Protein 9AXC (pdb70)

Radius of gyration: 43.01 Å; Cα contacts (8 Å, |Δi|>4): 1572; chains: 4; bounding box: 70×147×46 Å

Sequence (1079 aa):
WEIEASEVMLSTRITVYKGKWHGDVAVKILKVVDPTPEQFQAFRNEVAVLRKTRHVNILLFMGYMTKDNLAIVTQWCEGSSLYKHLHVQETKFQMFQLIDIARQTAQGMDYLHAKNIIHRDMKSNNIFLHEGLTVKIGDFGLATVKSQQVEQPTGSVLWMAPEVIRMQDNNPFSFQSDVYSYGIVLYELMTGELPYSHINNRDQIIFMVGRGYASPDLSKLYKNCPKAMKRLVADCVKKVKEERPLFPQILSSIELLQHSLPAFLTQKQKVGELKDDDFEKISGVVFKVSHKPSGLVMARKLIHLEIKPAIRNQIIRELQVLHECNSPYIVGFYGAFYSDGEISICMEHMDGGSLDQVLKKAGRIPEQILGKVSIAVIKGLTYLREKHKIMHRDVKPSNILVNSRGEIKLCDFGVSGQLIDAMANAFVGTRSYMSPERLQGTHYSVQSDIWSMGLSLVEMAVGRYPIMAIFELLDYIVNEPPPKLPSGVFSLEFQDFVNKCLIKNPAERADLKQLMVHAFIKRSDAEEVDFAGWLCSTIGDWEIEASEVMLSTRFGTVYKGKWHGDVAVKIPTPEQFQAFRNEVAVLRKTRHVNILLFMGYMTKDNLAIVTQWCEGSSLYKHLHVQETKFQMFQLIDIARQTAQGMDYLHAKNIIHRDMKSNNIFLHEGLTVKIGDFGLATVKSRWSGSQQVEQPTGSVLWMAPEVIRMQDNNPFSFQSDVYSYGIVLYELMTGELPYSHINNRDQIIFMVGRGYASPDLSKLYKNCPKAMKRLVADCVKKVKEERPLFPQILSSIELLQHSLPKVGELKDDDFEKISELVVFKVSHKPSGLVMARKLIHLEIKPAIRNQIIRELQVLHECNSPYIVGFYGAFYSDGEISICMEHMDGGSLDQVLKKAGRIPEQILGKVSIAVIKGLTYLREKHKIMHRDVKPSNILVNSRGEIKLCDFGVSGQLIDAMANAFVGTRSYMSPERLQGTHYSVQSDIWSMGLSLVEMAVGRYPIMAIFELLDYIVNEPPPKLPSGVFSLEFQDFVNKCLIKNPAERADLKQLMVHAFIKRSDAEEVDFAGWLCSTIGLNQ

Foldseek 3Di:
DEDDDVQWDFDADVVWTFIDHVHTKIKNWDQDPDDDCVVVVLVVQQVVLLVLDDDQQAFHFDDWYDPDTTMTITHDAPDAFQCCCQPPVPDDDDPVLLLVLLLSVLVVVVVCVVSQKAQQAQARRQWGCGVNRGTYGDDSSVMDGDPFADDQDDYAPQLAALCNLLVPDRPPGDQLSVLLSSLQVVVCSQQRDHFPPVDDDRVVVSVCRNVPNDFGDCPRHDPVDDPLSVVLSVLSNDRDRPRRDGSVVVSVSSVVVVVPDD/DCVCLLVVPDDDDPVQWDFDAVDKGKTDRPVSGFIKIKNKAAFDDDPVLVVVQQVLVVVLQPVDDLAAWAARHWDDDPRITMGITHDAPQAFVLVVCVVPVADDPLLLLVLVLSVLVVQVVCCVPVVDEFQDDARNQWGHHLQGGIYGHDGDRGVSVCVRVVDDDDDDDDLFALCVVVVHDDDNLRVLSSSLVRSVCNHNVHQPDDDPVVVNVCRNPHFGDFDDPVPDPVLVSVVSVLSRDNDSVSRDDSVCVVVRVSSVVSVVDDDRPSVVVVVVVD/DEDADDPPWDDDDPVPPAQWTDDPHTKGKDDPDVVVVVLLVQQVVLQVPDDDQQEWHWDYWHDPDDTMTITHDAPAAFQCCCQPPPVDPDDPVLLLLVLLLVLVSLVVQVVVQKDLLDDDSRQWGQRVPHGIYGDDSSSMDGDDPCPQVAADDQPPDQPQQFALQNLVVPGRDSDDQLRVLLSSLQVLVCSQQRDGFPPVDDDRVCVSVCVNVVNDDGDLVRGDPPDDPLSSVLSVQSNDNDSPRHDGSVVVSVSSVVVVVVPD/DDDDDDPVQWDFDDPPVKTWIAGVVVGAIKIKDKDAFPDDDVLVVVVQVQVVVCPPVDDLAAWAFDHWDDDPRITIGITHDAPLAWVLVVCVLVVADDDLVLLVVVVSVLVVQVCCCVPPVFEFQADARNQWTAHLVGGIYGDDGDRDVSVCVRPVPDDVDQEDLFAQCVVVPDDDDCLRVLLSSLVRSVCRNNSHQPPHGHVVNSVVRHPDFHDFDDCVPDPPLNSVSSVLSRDNDSVSRDDSVRVCPRPSNVVSVVDDDPNSVVSCVSVVDDD

Solvent-accessible surface area: 55089 Å² total; per-residue (Å²): 85,101,16,100,62,78,72,8,111,89,75,69,136,113,79,38,70,67,1,123,36,43,12,74,4,14,4,86,29,83,164,46,138,116,65,60,83,106,58,87,94,49,24,173,84,32,18,53,6,13,123,95,3,3,10,62,12,3,24,23,2,12,1,47,21,54,154,134,33,26,4,17,1,20,13,53,25,102,54,43,15,5,35,86,39,22,17,32,115,61,58,183,47,107,72,127,50,25,6,52,7,0,66,40,2,0,16,0,3,15,5,0,23,64,54,53,0,10,1,48,42,4,33,0,56,9,1,56,6,23,102,51,123,38,1,21,0,2,103,2,25,84,5,53,49,95,159,200,116,25,108,111,46,104,26,30,20,8,14,31,1,10,10,11,16,74,45,132,61,93,99,1,50,32,56,41,11,5,0,12,10,1,0,3,0,1,7,0,6,22,28,23,88,48,6,22,90,154,26,54,9,50,16,24,7,5,3,38,10,3,89,19,129,21,60,26,76,94,77,102,22,86,183,137,24,68,158,58,4,84,126,17,6,33,36,2,24,85,99,91,53,138,80,10,36,78,0,69,108,2,23,60,35,1,87,115,41,62,147,83,157,170,117,101,103,55,66,55,135,136,25,67,141,26,124,77,128,70,34,120,123,86,77,98,63,87,59,61,7,24,41,118,122,48,58,68,51,2,13,55,33,47,12,114,28,62,32,69,71,68,44,52,82,72,0,31,185,60,8,62,55,25,88,93,7,84,12,71,73,8,15,18,20,32,14,16,54,107,25,138,34,34,5,6,22,4,17,52,53,15,88,26,24,9,15,50,100,52,24,154,163,60,39,171,31,56,57,72,7,6,0,47,6,0,14,12,6,4,63,2,6,33,53,6,59,111,82,39,139,48,45,0,62,53,6,60,6,55,9,8,33,5,17,49,176,21,56,15,23,5,15,68,27,16,38,2,40,60,30,33,72,18,55,12,46,60,115,42,11,98,83,21,31,27,0,13,14,15,2,78,45,84,155,71,44,31,14,8,3,3,3,9,2,2,15,3,6,21,21,5,20,47,22,170,38,59,103,146,8,30,16,63,17,2,45,60,26,35,82,88,80,23,43,186,18,82,98,80,99,92,67,143,46,10,20,52,6,15,80,88,2,17,26,105,79,43,88,104,3,9,54,7,121,84,5,56,120,30,72,4,2,99,117,2,78,88,66,174,41,96,24,28,34,85,19,73,83,72,146,99,29,136,83,81,24,49,110,107,28,98,125,107,130,264,249,54,128,110,101,86,5,98,23,47,15,66,1,23,32,69,130,166,65,92,112,100,108,79,46,19,114,50,22,20,39,1,17,92,86,3,2,13,51,4,3,28,16,2,14,0,27,36,74,153,110,61,42,11,8,11,16,12,80,23,90,60,29,18,2,9,95,24,18,16,38,92,90,54,160,37,75,59,138,66,20,13,56,8,2,62,21,5,0,25,0,4,28,12,4,19,68,66,60,4,4,2,55,38,10,29,1,55,16,5,62,2,29,85,39,114,38,1,17,4,0,66,6,17,91,0,30,70,67,38,244,183,13,46,94,108,95,27,134,109,57,107,36,19,18,10,10,32,1,7,27,11,27,70,61,136,90,67,47,15,29,21,45,24,6,2,0,10,8,4,0,0,2,3,10,2,9,13,14,29,56,42,2,22,74,143,48,60,18,26,14,11,9,4,10,45,13,1,91,18,133,22,67,14,64,83,94,84,21,125,193,92,9,32,180,51,3,51,141,10,3,16,31,0,22,77,110,80,80,134,107,6,19,76,1,75,112,1,32,61,36,1,96,118,19,67,165,82,131,170,242,43,57,120,13,114,65,98,28,25,92,100,79,42,115,121,98,40,65,48,6,18,14,133,111,43,55,104,55,0,9,24,67,46,46,121,19,67,30,73,75,65,38,46,89,70,5,39,139,71,10,63,60,26,99,116,10,111,24,94,66,13,16,24,33,82,8,13,20,90,19,126,31,47,15,0,29,0,38,72,39,23,74,22,12,9,7,58,86,24,23,136,140,34,33,139,6,51,34,62,4,1,0,45,9,2,14,5,12,1,94,6,3,29,41,7,76,106,119,46,155,44,20,1,54,58,6,67,13,57,17,20,36,5,32,23,130,22,68,10,32,8,8,77,27,19,23,12,47,82,23,42,80,12,60,12,36,83,92,120,26,85,90,11,31,33,1,12,12,25,0,83,57,70,168,93,54,20,20,6,3,0,4,9,2,0,27,4,10,23,16,5,3,49,23,144,65,47,89,207,13,33,8,56,34,1,53,84,24,34,92,62,88,20,56,126,23,87,89,78,99,43,42,138,41,2,13,54,5,5,45,88,0,17,37,78,61,68,92,116,9,9,50,19,143,102,6,86,106,33,54,4,18,113,93,0,94,86,52,177,41,111,18,36,41,69,15,26,94,31,93,58,104,155,171

B-factor: mean 133.76, std 32.81, range [74.34, 312.28]

Nearest PDB structures (foldseek):
  9axc-assembly1_D  TM=1.004E+00  e=1.001E-54  Homo sapiens
  9axc-assembly1_B  TM=9.821E-01  e=1.246E-45  Homo sapiens
  7umb-assembly1_C  TM=9.775E-01  e=5.353E-44  Homo sapiens
  7juu-assembly1_C  TM=9.794E-01  e=3.036E-43  Oryctolagus cuniculus
  9axh-assembly1_B  TM=9.819E-01  e=8.212E-42  Homo sapiens

Organism: Homo sapiens (NCBI:txid9606)

Secondary structure (DSSP, 8-state):
-B--GGG-EEEEE--EEEEESSSEEEEEEE--SS--HHHHHHHHHHHHHHHT---TTBPPEEEEE-SSSEEEEEE---EEEHHIIIIIS-----HHHHHHHHHHHHHHHHHHHHTT-B-----GGGEEEETTTEEEE---TT-B----PPPPP-S-SSS--HHHHH--SS---SHHHHHHHHHHHHHHHHHSS-TTTT---HHHHHHHHHTT-----GGGS-TTS-HHHHHHHHHHT-SSGGGSPPHHHHHHHHHHHHHT--/--HHHHHT-----STT------EEEEEEETTTTEEEEEEEE-----HHHHHHHHHHHGGGGS---TTB--EEEEEEETTEEEEEEEPPTT-BHHHHHHHHSS--HHHHHHHHHHHHHHHHHHHHHT-------SGGGEEE-SS--EEE-S----HHHHHHTTS-S--SS----HHHHTTS---HHHHHHHHHHHHHHHHHSS-----HHHHHHHHHHSPPP---TTTS-HHHHHHHHHHT-SSTTTSPPHHHHHS-HHHHHHHHS---HHHHHHHHH-/--SB--TTS--S----S--EEESSSEEEEE---HHHHHHHHHHHHHHTT---TTB--EEEEE-SSS-EEEEE---S-BHHHHHHTS-----HHHHHHHHHHHHHHHHHHHHTT-B-----GGGEEEETTTEEEE--GGG-B---TTTTTSPP----S-TTSS-HHHHHT-SS---SHHHHHHHHHHHHHHHHH-S-SSTT---HHHHHHHHHTT-----GGGS-TTS-HHHHHHHHHTT-SSSTTSPPHHHHHHHHHHHHHH--/------GGGB---EE--EEEEEBTTT--EEEEEEEE----HHHHHHHHHTTGGGGG---TTB--EEEEEEETTEEEEEEE--TT-BHHHHHHHHS---HHHHHHHHHHHHHHHHHHHHHH--------GGGEEE-TTS-EEE------HHHHHHHSS----SS----GGGGTT----HHHHHHHHHHHHHHHHHTS-----HHHHHHHHHHSPPP---TTTS-HHHHHHHHHHT-SSTTTS--HHHHTTSHHHHHHHH----HHHHHHHHHT---

Structure (mmCIF, N/CA/C/O backbone):
data_9AXC
#
_entry.id   9AXC
#
_cell.length_a   1.00
_cell.length_b   1.00
_cell.length_c   1.00
_cell.angle_alpha   90.00
_cell.angle_beta   90.00
_cell.angle_gamma   90.00
#
_symmetry.space_group_name_H-M   'P 1'
#
loop_
_entity.id
_entity.type
_entity.pdbx_description
1 polymer 'GST26/CRAF chimera'
2 polymer 'Dual specificity mitogen-activated protein kinase kinase 1'
3 non-polymer "N-[3-fluoro-4-({7-[(3-fluoropyridin-2-yl)oxy]-4-methyl-2-oxo-2H-1-benzopyran-3-yl}methyl)pyridin-2-yl]-N'-methylsulfuric diamide"
#
loop_
_atom_site.group_PDB
_atom_site.id
_atom_site.type_symbol
_atom_site.label_atom_id
_atom_site.label_alt_id
_atom_site.label_comp_id
_atom_site.label_asym_id
_atom_site.label_entity_id
_atom_site.label_seq_id
_atom_site.pdbx_PDB_ins_code
_atom_site.Cartn_x
_atom_site.Cartn_y
_atom_site.Cartn_z
_atom_site.occupancy
_atom_site.B_iso_or_equiv
_atom_site.auth_seq_id
_atom_site.auth_comp_id
_atom_site.auth_asym_id
_atom_site.auth_atom_id
_atom_site.pdbx_PDB_model_num
ATOM 1 N N . TRP A 1 257 ? 172.91800 183.37800 155.48200 1.000 96.54000 342 TRP A N 1
ATOM 2 C CA . TRP A 1 257 ? 172.56300 183.72800 156.85300 1.000 96.54000 342 TRP A CA 1
ATOM 3 C C . TRP A 1 257 ? 171.27000 184.53300 156.87100 1.000 96.54000 342 TRP A C 1
ATOM 4 O O . TRP A 1 257 ? 171.19800 185.60200 157.47500 1.000 96.54000 342 TRP A O 1
ATOM 15 N N . GLU A 1 258 ? 170.25100 184.00700 156.20000 1.000 121.51000 343 GLU A N 1
ATOM 16 C CA . GLU A 1 258 ? 168.98300 184.70800 156.06200 1.000 121.51000 343 GLU A CA 1
ATOM 17 C C . GLU A 1 258 ? 168.02500 184.30700 157.17600 1.000 121.51000 343 GLU A C 1
ATOM 18 O O . GLU A 1 258 ? 167.80700 183.11700 157.42200 1.000 121.51000 343 GLU A O 1
ATOM 24 N N . ILE A 1 259 ? 167.45200 185.30400 157.84400 1.000 110.73000 344 ILE A N 1
ATOM 25 C CA . ILE A 1 259 ? 166.47600 185.09200 158.90700 1.000 110.73000 344 ILE A CA 1
ATOM 26 C C . ILE A 1 259 ? 165.24100 185.91400 158.57000 1.000 110.73000 344 ILE A C 1
ATOM 27 O O . ILE A 1 259 ? 165.34400 187.12300 158.33200 1.000 110.73000 344 ILE A O 1
ATOM 32 N N . GLU A 1 260 ? 164.08200 185.26300 158.54000 1.000 117.14000 345 GLU A N 1
ATOM 33 C CA . GLU A 1 260 ? 162.84200 185.94800 158.21100 1.000 117.14000 345 GLU A CA 1
ATOM 34 C C . GLU A 1 260 ? 162.31500 186.63100 159.47600 1.000 117.14000 345 GLU A C 1
ATOM 35 O O . GLU A 1 260 ? 162.75400 186.33200 160.58900 1.000 117.14000 345 GLU A O 1
ATOM 41 N N . ALA A 1 261 ? 161.40700 187.59500 159.29600 1.000 120.54000 346 ALA A N 1
ATOM 42 C CA . ALA A 1 261 ? 161.01400 188.46700 160.40200 1.000 120.54000 346 ALA A CA 1
ATOM 43 C C . ALA A 1 261 ? 160.18800 187.73400 161.45600 1.000 120.54000 346 ALA A C 1
ATOM 44 O O . ALA A 1 261 ? 160.24200 188.08000 162.64200 1.000 120.54000 346 ALA A O 1
ATOM 46 N N . SER A 1 262 ? 159.41700 186.72400 161.05000 1.000 124.63000 347 SER A N 1
ATOM 47 C CA . SER A 1 262 ? 158.40100 186.16700 161.93900 1.000 124.63000 347 SER A CA 1
ATOM 48 C C . SER A 1 262 ? 158.95700 185.22700 163.00300 1.000 124.63000 347 SER A C 1
ATOM 49 O O . SER A 1 262 ? 158.19000 184.79500 163.87000 1.000 124.63000 347 SER A O 1
ATOM 52 N N . GLU A 1 263 ? 160.24500 184.88000 162.96300 1.000 124.38000 348 GLU A N 1
ATOM 53 C CA . GLU A 1 263 ? 160.78600 184.02500 164.01500 1.000 124.38000 348 GLU A CA 1
ATOM 54 C C . GLU A 1 263 ? 161.40800 184.82600 165.15200 1.000 124.38000 348 GLU A C 1
ATOM 55 O O . GLU A 1 263 ? 161.51300 184.31700 166.27300 1.000 124.38000 348 GLU A O 1
ATOM 61 N N . VAL A 1 264 ? 161.81800 186.06300 164.89600 1.000 126.89000 349 VAL A N 1
ATOM 62 C CA . VAL A 1 264 ? 162.46200 186.90000 165.90200 1.000 126.89000 349 VAL A CA 1
ATOM 63 C C . VAL A 1 264 ? 161.40000 187.77000 166.55800 1.000 126.89000 349 VAL A C 1
ATOM 64 O O . VAL A 1 264 ? 160.80900 188.64000 165.90700 1.000 126.89000 349 VAL A O 1
ATOM 68 N N . MET A 1 265 ? 161.16200 187.54200 167.84500 1.000 127.98000 350 MET A N 1
ATOM 69 C CA . MET A 1 265 ? 160.23400 188.34200 168.63300 1.000 127.98000 350 MET A CA 1
ATOM 70 C C . MET A 1 265 ? 161.01600 189.36500 169.44200 1.000 127.98000 350 MET A C 1
ATOM 71 O O . MET A 1 265 ? 162.00100 189.02100 170.10300 1.000 127.98000 350 MET A O 1
ATOM 76 N N . LEU A 1 266 ? 160.57300 190.61800 169.38400 1.000 129.67000 351 LEU A N 1
ATOM 77 C CA . LEU A 1 266 ? 161.28500 191.73000 170.00900 1.000 129.67000 351 LEU A CA 1
ATOM 78 C C . LEU A 1 266 ? 160.69700 191.92700 171.40000 1.000 129.67000 351 LEU A C 1
ATOM 79 O O . LEU A 1 266 ? 159.65600 192.56800 171.56200 1.000 129.67000 351 LEU A O 1
ATOM 84 N N . SER A 1 267 ? 161.36300 191.37800 172.41700 1.000 135.36000 352 SER A N 1
ATOM 85 C CA . SER A 1 267 ? 160.74200 191.27800 173.73400 1.000 135.36000 352 SER A CA 1
ATOM 86 C C . SER A 1 267 ? 160.83400 192.58600 174.51500 1.000 135.36000 352 SER A C 1
ATOM 87 O O . SER A 1 267 ? 159.81300 193.21300 174.81700 1.000 135.36000 352 SER A O 1
ATOM 90 N N . THR A 1 268 ? 162.04900 193.01700 174.85100 1.000 135.19000 353 THR A N 1
ATOM 91 C CA . THR A 1 268 ? 162.25200 194.18100 175.70300 1.000 135.19000 353 THR A CA 1
ATOM 92 C C . THR A 1 268 ? 163.28600 195.11100 175.08700 1.000 135.19000 353 THR A C 1
ATOM 93 O O . THR A 1 268 ? 164.13900 194.69100 174.30100 1.000 135.19000 353 THR A O 1
ATOM 97 N N . ARG A 1 269 ? 163.19500 196.38500 175.45600 1.000 135.67000 354 ARG A N 1
ATOM 98 C CA . ARG A 1 269 ? 164.13100 197.40900 175.01400 1.000 135.67000 354 ARG A CA 1
ATOM 99 C C . ARG A 1 269 ? 164.89500 197.90200 176.23700 1.000 135.67000 354 ARG A C 1
ATOM 100 O O . ARG A 1 269 ? 164.28900 198.22600 177.26400 1.000 135.67000 354 ARG A O 1
ATOM 108 N N . ILE A 1 270 ? 166.21900 197.94600 176.13000 1.000 137.91000 355 ILE A N 1
ATOM 109 C CA . ILE A 1 270 ? 167.05900 198.35100 177.25200 1.000 137.91000 355 ILE A CA 1
ATOM 110 C C . ILE A 1 270 ? 167.49900 199.80700 177.12100 1.000 137.91000 355 ILE A C 1
ATOM 111 O O . ILE A 1 270 ? 167.64000 200.33300 176.01700 1.000 137.91000 355 ILE A O 1
ATOM 116 N N . THR A 1 277 ? 166.96100 200.99500 168.70000 1.000 127.13000 362 THR A N 1
ATOM 117 C CA . THR A 1 277 ? 168.41700 200.95100 168.69300 1.000 127.13000 362 THR A CA 1
ATOM 118 C C . THR A 1 277 ? 168.88900 199.53100 168.99700 1.000 127.13000 362 THR A C 1
ATOM 119 O O . THR A 1 277 ? 169.28400 198.79400 168.09500 1.000 127.13000 362 THR A O 1
ATOM 123 N N . VAL A 1 278 ? 168.83400 199.14600 170.26900 1.000 123.93000 363 VAL A N 1
ATOM 124 C CA . VAL A 1 278 ? 169.18800 197.80200 170.70700 1.000 123.93000 363 VAL A CA 1
ATOM 125 C C . VAL A 1 278 ? 168.00200 197.22000 171.46800 1.000 123.93000 363 VAL A C 1
ATOM 126 O O . VAL A 1 278 ? 167.33000 197.92700 172.23100 1.000 123.93000 363 VAL A O 1
ATOM 130 N N . TYR A 1 279 ? 167.69500 195.95400 171.19700 1.000 122.06000 364 TYR A N 1
ATOM 131 C CA . TYR A 1 279 ? 166.52500 195.29200 171.75300 1.000 122.06000 364 TYR A CA 1
ATOM 132 C C . TYR A 1 279 ? 166.90700 193.89400 172.21300 1.000 122.06000 364 TYR A C 1
ATOM 133 O O . TYR A 1 279 ? 167.60800 193.17300 171.49600 1.000 122.06000 364 TYR A O 1
ATOM 142 N N . LYS A 1 280 ? 166.44600 193.51500 173.40100 1.000 122.80000 365 LYS A N 1
ATOM 143 C CA . LYS A 1 280 ? 166.63500 192.15900 173.91100 1.000 122.80000 365 LYS A CA 1
ATOM 144 C C . LYS A 1 280 ? 165.51600 191.28500 173.36100 1.000 122.80000 365 LYS A C 1
ATOM 145 O O . LYS A 1 280 ? 164.37000 191.36800 173.80800 1.000 122.80000 365 LYS A O 1
ATOM 151 N N . GLY A 1 281 ? 165.84500 190.44200 172.38300 1.000 114.78000 366 GLY A N 1
ATOM 152 C CA . GLY A 1 281 ? 164.88100 189.58300 171.73800 1.000 114.78000 366 GLY A CA 1
ATOM 153 C C . GLY A 1 281 ? 165.07900 188.11400 172.07600 1.000 114.78000 366 GLY A C 1
ATOM 154 O O . GLY A 1 281 ? 166.00900 187.71500 172.77200 1.000 114.78000 366 GLY A O 1
ATOM 155 N N . LYS A 1 282 ? 164.16400 187.30300 171.55000 1.000 106.19000 367 LYS A N 1
ATOM 156 C CA . LYS A 1 282 ? 164.16300 185.86200 171.76800 1.000 106.19000 367 LYS A CA 1
ATOM 157 C C . LYS A 1 282 ? 164.18200 185.15600 170.42100 1.000 106.19000 367 LYS A C 1
ATOM 158 O O . LYS A 1 282 ? 163.23400 185.27900 169.63800 1.000 106.19000 367 LYS A O 1
ATOM 164 N N . TRP A 1 283 ? 165.26100 184.42100 170.15600 1.000 99.27000 368 TRP A N 1
ATOM 165 C CA . TRP A 1 283 ? 165.38300 183.62600 168.93400 1.000 99.27000 368 TRP A CA 1
ATOM 166 C C . TRP A 1 283 ? 166.35300 182.48700 169.22800 1.000 99.27000 368 TRP A C 1
ATOM 167 O O . TRP A 1 283 ? 167.56900 182.69700 169.22600 1.000 99.27000 368 TRP A O 1
ATOM 178 N N . HIS A 1 284 ? 165.79800 181.29500 169.48000 1.000 89.85000 369 HIS A N 1
ATOM 179 C CA . HIS A 1 284 ? 166.55800 180.09300 169.83800 1.000 89.85000 369 HIS A CA 1
ATOM 180 C C . HIS A 1 284 ? 167.43800 180.33800 171.05900 1.000 89.85000 369 HIS A C 1
ATOM 181 O O . HIS A 1 284 ? 168.54600 179.80700 171.16100 1.000 89.85000 369 HIS A O 1
ATOM 188 N N . GLY A 1 285 ? 166.94500 181.14700 171.98700 1.000 104.00000 370 GLY A N 1
ATOM 189 C CA . GLY A 1 285 ? 167.74000 181.66900 173.07800 1.000 104.00000 370 GLY A CA 1
ATOM 190 C C . GLY A 1 285 ? 167.65200 183.17900 173.15400 1.000 104.00000 370 GLY A C 1
ATOM 191 O O . GLY A 1 285 ? 167.10600 183.84900 172.27900 1.000 104.00000 370 GLY A O 1
ATOM 192 N N . ASP A 1 286 ? 168.20100 183.70400 174.24200 1.000 115.95000 371 ASP A N 1
ATOM 193 C CA . ASP A 1 286 ? 168.26200 185.14600 174.41400 1.000 115.95000 371 ASP A CA 1
ATOM 194 C C . ASP A 1 286 ? 169.28600 185.73000 173.45000 1.000 115.95000 371 ASP A C 1
ATOM 195 O O . ASP A 1 286 ? 170.43400 185.27800 173.40000 1.000 115.95000 371 ASP A O 1
ATOM 200 N N . VAL A 1 287 ? 168.86700 186.72600 172.67100 1.000 105.68000 372 VAL A N 1
ATOM 201 C CA . VAL A 1 287 ? 169.72100 187.35700 171.67300 1.000 105.68000 372 VAL A CA 1
ATOM 202 C C . VAL A 1 287 ? 169.62300 188.86800 171.81500 1.000 105.68000 372 VAL A C 1
ATOM 203 O O . VAL A 1 287 ? 168.61200 189.40600 172.27800 1.000 105.68000 372 VAL A O 1
ATOM 207 N N . ALA A 1 288 ? 170.69100 189.55200 171.41900 1.000 112.84000 373 ALA A N 1
ATOM 208 C CA . ALA A 1 288 ? 170.72300 191.00600 171.36600 1.000 112.84000 373 ALA A CA 1
ATOM 209 C C . ALA A 1 288 ? 170.62700 191.44700 169.91300 1.000 112.84000 373 ALA A C 1
ATOM 210 O O . ALA A 1 288 ? 171.42100 191.01100 169.07400 1.000 112.84000 373 ALA A O 1
ATOM 212 N N . VAL A 1 289 ? 169.65500 192.30600 169.62000 1.000 124.47000 374 VAL A N 1
ATOM 213 C CA . VAL A 1 289 ? 169.36900 192.73900 168.25800 1.000 124.47000 374 VAL A CA 1
ATOM 214 C C . VAL A 1 289 ? 169.70900 194.21700 168.14300 1.000 124.47000 374 VAL A C 1
ATOM 215 O O . VAL A 1 289 ? 169.13400 195.05100 168.85300 1.000 124.47000 374 VAL A O 1
ATOM 219 N N . LYS A 1 290 ? 170.63800 194.53900 167.24800 1.000 119.84000 375 LYS A N 1
ATOM 220 C CA . LYS A 1 290 ? 171.01900 195.92200 166.96200 1.000 119.84000 375 LYS A CA 1
ATOM 221 C C . LYS A 1 290 ? 170.28300 196.36800 165.70500 1.000 119.84000 375 LYS A C 1
ATOM 222 O O . LYS A 1 290 ? 170.75500 196.14700 164.58800 1.000 119.84000 375 LYS A O 1
ATOM 228 N N . ILE A 1 291 ? 169.13300 197.01100 165.88300 1.000 125.44000 376 ILE A N 1
ATOM 229 C CA . ILE A 1 291 ? 168.27700 197.42300 164.77800 1.000 125.44000 376 ILE A CA 1
ATOM 230 C C . ILE A 1 291 ? 168.48500 198.91100 164.52300 1.000 125.44000 376 ILE A C 1
ATOM 231 O O . ILE A 1 291 ? 168.52700 199.71600 165.46200 1.000 125.44000 376 ILE A O 1
ATOM 236 N N . LEU A 1 292 ? 168.66000 199.26900 163.25300 1.000 137.81000 377 LEU A N 1
ATOM 237 C CA . LEU A 1 292 ? 168.87200 200.65700 162.84200 1.000 137.81000 377 LEU A CA 1
ATOM 238 C C . LEU A 1 292 ? 167.54000 201.20700 162.34600 1.000 137.81000 377 LEU A C 1
ATOM 239 O O . LEU A 1 292 ? 167.18200 201.03700 161.17800 1.000 137.81000 377 LEU A O 1
ATOM 244 N N . LYS A 1 293 ? 166.80900 201.87200 163.23800 1.000 148.20000 378 LYS A N 1
ATOM 245 C CA . LYS A 1 293 ? 165.47600 202.38600 162.92900 1.000 148.20000 378 LYS A CA 1
ATOM 246 C C . LYS A 1 293 ? 165.63200 203.70200 162.17700 1.000 148.20000 378 LYS A C 1
ATOM 247 O O . LYS A 1 293 ? 165.66100 204.78300 162.76600 1.000 148.20000 378 LYS A O 1
ATOM 253 N N . VAL A 1 294 ? 165.74100 203.60600 160.85400 1.000 163.30000 379 VAL A N 1
ATOM 254 C CA . VAL A 1 294 ? 165.85400 204.76500 159.97900 1.000 163.30000 379 VAL A CA 1
ATOM 255 C C . VAL A 1 294 ? 164.72600 204.69500 158.95900 1.000 163.30000 379 VAL A C 1
ATOM 256 O O . VAL A 1 294 ? 164.57700 203.68500 158.26300 1.000 163.30000 379 VAL A O 1
ATOM 260 N N . VAL A 1 295 ? 163.93200 205.76500 158.87600 1.000 179.68000 380 VAL A N 1
ATOM 261 C CA . VAL A 1 295 ? 162.76700 205.76200 157.99500 1.000 179.68000 380 VAL A CA 1
ATOM 262 C C . VAL A 1 295 ? 163.18600 205.83200 156.52900 1.000 179.68000 380 VAL A C 1
ATOM 263 O O . VAL A 1 295 ? 162.52200 205.26000 155.65600 1.000 179.68000 380 VAL A O 1
ATOM 267 N N . ASP A 1 296 ? 164.29200 206.52100 156.22900 1.000 184.16000 381 ASP A N 1
ATOM 268 C CA . ASP A 1 296 ? 164.79500 206.67500 154.86200 1.000 184.16000 381 ASP A CA 1
ATOM 269 C C . ASP A 1 296 ? 166.22000 206.14100 154.76700 1.000 184.16000 381 ASP A C 1
ATOM 270 O O . ASP A 1 296 ? 167.18700 206.90100 154.94000 1.000 184.16000 381 ASP A O 1
ATOM 275 N N . PRO A 1 297 ? 166.40200 204.83600 154.48800 1.000 160.19000 382 PRO A N 1
ATOM 276 C CA . PRO A 1 297 ? 167.76200 204.29100 154.36000 1.000 160.19000 382 PRO A CA 1
ATOM 277 C C . PRO A 1 297 ? 168.49200 204.79100 153.12200 1.000 160.19000 382 PRO A C 1
ATOM 278 O O . PRO A 1 297 ? 168.11900 204.44800 151.99700 1.000 160.19000 382 PRO A O 1
ATOM 282 N N . THR A 1 298 ? 169.52900 205.60000 153.32000 1.000 150.30000 383 THR A N 1
ATOM 283 C CA . THR A 1 298 ? 170.42900 205.99900 152.24800 1.000 150.30000 383 THR A CA 1
ATOM 284 C C . THR A 1 298 ? 171.32000 204.81300 151.85800 1.000 150.30000 383 THR A C 1
ATOM 285 O O . THR A 1 298 ? 171.53500 203.90200 152.66400 1.000 150.30000 383 THR A O 1
ATOM 289 N N . PRO A 1 299 ? 171.79900 204.75600 150.60700 1.000 146.85000 384 PRO A N 1
ATOM 290 C CA . PRO A 1 299 ? 172.70600 203.65500 150.23100 1.000 146.85000 384 PRO A CA 1
ATOM 291 C C . PRO A 1 299 ? 174.06300 203.69600 150.91700 1.000 146.85000 384 PRO A C 1
ATOM 292 O O . PRO A 1 299 ? 174.77700 202.68400 150.89300 1.000 146.85000 384 PRO A O 1
ATOM 296 N N . GLU A 1 300 ? 174.44700 204.82800 151.51400 1.000 142.59000 385 GLU A N 1
ATOM 297 C CA . GLU A 1 300 ? 175.65600 204.85600 152.33300 1.000 142.59000 385 GLU A CA 1
ATOM 298 C C . GLU A 1 300 ? 175.51500 203.94000 153.54100 1.000 142.59000 385 GLU A C 1
ATOM 299 O O . GLU A 1 300 ? 176.43800 203.18500 153.87100 1.000 142.59000 385 GLU A O 1
ATOM 305 N N . GLN A 1 301 ? 174.35400 203.97800 154.19800 1.000 136.27000 386 GLN A N 1
ATOM 306 C CA . GLN A 1 301 ? 174.08600 203.04100 155.28300 1.000 136.27000 386 GLN A CA 1
ATOM 307 C C . GLN A 1 301 ? 173.98800 201.61200 154.76600 1.000 136.27000 386 GLN A C 1
ATOM 308 O O . GLN A 1 301 ? 174.33600 200.66700 155.48300 1.000 136.27000 386 GLN A O 1
ATOM 314 N N . PHE A 1 302 ? 173.53200 201.43600 153.52000 1.000 140.76000 387 PHE A N 1
ATOM 315 C CA . PHE A 1 302 ? 173.51800 200.10500 152.91500 1.000 140.76000 387 PHE A CA 1
ATOM 316 C C . PHE A 1 302 ? 174.92300 199.53200 152.79700 1.000 140.76000 387 PHE A C 1
ATOM 317 O O . PHE A 1 302 ? 175.17900 198.40600 153.23800 1.000 140.76000 387 PHE A O 1
ATOM 325 N N . GLN A 1 303 ? 175.85400 200.29600 152.21900 1.000 129.98000 388 GLN A N 1
ATOM 326 C CA . GLN A 1 303 ? 177.20600 199.76600 152.06500 1.000 129.98000 388 GLN A CA 1
ATOM 327 C C . GLN A 1 303 ? 177.92000 199.65700 153.40900 1.000 129.98000 388 GLN A C 1
ATOM 328 O O . GLN A 1 303 ? 178.75300 198.76300 153.59400 1.000 129.98000 388 GLN A O 1
ATOM 334 N N . ALA A 1 304 ? 177.57900 200.52200 154.37200 1.000 123.84000 389 ALA A N 1
ATOM 335 C CA . ALA A 1 304 ? 178.11000 200.36300 155.72400 1.000 123.84000 389 ALA A CA 1
ATOM 336 C C . ALA A 1 304 ? 177.63400 199.06100 156.36100 1.000 123.84000 389 ALA A C 1
ATOM 337 O O . ALA A 1 304 ? 178.41700 198.35300 157.00700 1.000 123.84000 389 ALA A O 1
ATOM 339 N N . PHE A 1 305 ? 176.35400 198.72400 156.17500 1.000 119.79000 390 PHE A N 1
ATOM 340 C CA . PHE A 1 305 ? 175.81100 197.47600 156.70200 1.000 119.79000 390 PHE A CA 1
ATOM 341 C C . PHE A 1 305 ? 176.45100 196.26700 156.02600 1.000 119.79000 390 PHE A C 1
ATOM 342 O O . PHE A 1 305 ? 176.76100 195.26700 156.69000 1.000 119.79000 390 PHE A O 1
ATOM 350 N N . ARG A 1 306 ? 176.64300 196.33500 154.70400 1.000 123.52000 391 ARG A N 1
ATOM 351 C CA . ARG A 1 306 ? 177.29400 195.23600 153.99300 1.000 123.52000 391 ARG A CA 1
ATOM 352 C C . ARG A 1 306 ? 178.73600 195.05500 154.45100 1.000 123.52000 391 ARG A C 1
ATOM 353 O O . ARG A 1 306 ? 179.19700 193.92100 154.62400 1.000 123.52000 391 ARG A O 1
ATOM 361 N N . ASN A 1 307 ? 179.45700 196.15800 154.66800 1.000 125.57000 392 ASN A N 1
ATOM 362 C CA . ASN A 1 307 ? 180.82200 196.06200 155.17800 1.000 125.57000 392 ASN A CA 1
ATOM 363 C C . ASN A 1 307 ? 180.84500 195.47200 156.58300 1.000 125.57000 392 ASN A C 1
ATOM 364 O O . ASN A 1 307 ? 181.71100 194.64600 156.90400 1.000 125.57000 392 ASN A O 1
ATOM 369 N N . GLU A 1 308 ? 179.88800 195.87400 157.42700 1.000 116.59000 393 GLU A N 1
ATOM 370 C CA . GLU A 1 308 ? 179.81800 195.36100 158.79200 1.000 116.59000 393 GLU A CA 1
ATOM 371 C C . GLU A 1 308 ? 179.57500 193.85700 158.80900 1.000 116.59000 393 GLU A C 1
ATOM 372 O O . GLU A 1 308 ? 180.26700 193.11500 159.51600 1.000 116.59000 393 GLU A O 1
ATOM 378 N N . VAL A 1 309 ? 178.61100 193.38300 158.01500 1.000 106.91000 394 VAL A N 1
ATOM 379 C CA . VAL A 1 309 ? 178.32200 191.95100 158.01600 1.000 106.91000 394 VAL A CA 1
ATOM 380 C C . VAL A 1 309 ? 179.45000 191.17300 157.34400 1.000 106.91000 394 VAL A C 1
ATOM 381 O O . VAL A 1 309 ? 179.75200 190.03800 157.73700 1.000 106.91000 394 VAL A O 1
ATOM 385 N N . ALA A 1 310 ? 180.12200 191.78000 156.35700 1.000 106.42000 395 ALA A N 1
ATOM 386 C CA . ALA A 1 310 ? 181.24400 191.11500 155.70500 1.000 106.42000 395 ALA A CA 1
ATOM 387 C C . ALA A 1 310 ? 182.41000 190.93400 156.66400 1.000 106.42000 395 ALA A C 1
ATOM 388 O O . ALA A 1 310 ? 183.11000 189.91500 156.61700 1.000 106.42000 395 ALA A O 1
ATOM 390 N N . VAL A 1 311 ? 182.64000 191.91300 157.54000 1.000 101.32000 396 VAL A N 1
ATOM 391 C CA . VAL A 1 311 ? 183.66100 191.74100 158.56900 1.000 101.32000 396 VAL A CA 1
ATOM 392 C C . VAL A 1 311 ? 183.21200 190.71600 159.60700 1.000 101.32000 396 VAL A C 1
ATOM 393 O O . VAL A 1 311 ? 184.00200 189.86600 160.03800 1.000 101.32000 396 VAL A O 1
ATOM 397 N N . LEU A 1 312 ? 181.93500 190.75800 160.00200 1.000 91.34000 397 LEU A N 1
ATOM 398 C CA . LEU A 1 312 ? 181.46000 189.88700 161.07700 1.000 91.34000 397 LEU A CA 1
ATOM 399 C C . LEU A 1 312 ? 181.46600 188.41600 160.67300 1.000 91.34000 397 LEU A C 1
ATOM 400 O O . LEU A 1 312 ? 181.60700 187.53700 161.53100 1.000 91.34000 397 LEU A O 1
ATOM 405 N N . ARG A 1 313 ? 181.30500 188.12100 159.37800 1.000 94.00000 398 ARG A N 1
ATOM 406 C CA . ARG A 1 313 ? 181.38100 186.72500 158.95000 1.000 94.00000 398 ARG A CA 1
ATOM 407 C C . ARG A 1 313 ? 182.78200 186.13800 159.08100 1.000 94.00000 398 ARG A C 1
ATOM 408 O O . ARG A 1 313 ? 182.91700 184.91500 159.18600 1.000 94.00000 398 ARG A O 1
ATOM 416 N N . LYS A 1 314 ? 183.82300 186.96500 159.08300 1.000 91.81000 399 LYS A N 1
ATOM 417 C CA . LYS A 1 314 ? 185.19100 186.47100 159.17500 1.000 91.81000 399 LYS A CA 1
ATOM 418 C C . LYS A 1 314 ? 185.67400 186.29200 160.60800 1.000 91.81000 399 LYS A C 1
ATOM 419 O O . LYS A 1 314 ? 186.81200 185.85800 160.81000 1.000 91.81000 399 LYS A O 1
ATOM 425 N N . THR A 1 315 ? 184.84900 186.60500 161.60200 1.000 97.36000 400 THR A N 1
ATOM 426 C CA . THR A 1 315 ? 185.26300 186.58500 162.99900 1.000 97.36000 400 THR A CA 1
ATOM 427 C C . THR A 1 315 ? 184.63500 185.39400 163.71400 1.000 97.36000 400 THR A C 1
ATOM 428 O O . THR A 1 315 ? 183.40700 185.31500 163.83500 1.000 97.36000 400 THR A O 1
ATOM 432 N N . ARG A 1 316 ? 185.48000 184.47200 164.19200 1.000 91.64000 401 ARG A N 1
ATOM 433 C CA . ARG A 1 316 ? 185.01800 183.32400 164.98100 1.000 91.64000 401 ARG A CA 1
ATOM 434 C C . ARG A 1 316 ? 186.06900 183.05700 166.06200 1.000 91.64000 401 ARG A C 1
ATOM 435 O O . ARG A 1 316 ? 187.04600 182.34000 165.83300 1.000 91.64000 401 ARG A O 1
ATOM 443 N N . HIS A 1 317 ? 185.84600 183.63100 167.24200 1.000 87.56000 402 HIS A N 1
ATOM 444 C CA . HIS A 1 317 ? 186.79400 183.52900 168.34200 1.000 87.56000 402 HIS A CA 1
ATOM 445 C C . HIS A 1 317 ? 186.03300 183.69900 169.64800 1.000 87.56000 402 HIS A C 1
ATOM 446 O O . HIS A 1 317 ? 184.98800 184.35300 169.68800 1.000 87.56000 402 HIS A O 1
ATOM 453 N N . VAL A 1 318 ? 186.56800 183.09900 170.71600 1.000 83.69000 403 VAL A N 1
ATOM 454 C CA . VAL A 1 318 ? 185.86900 183.09000 171.99800 1.000 83.69000 403 VAL A CA 1
ATOM 455 C C . VAL A 1 318 ? 185.87500 184.47400 172.64900 1.000 83.69000 403 VAL A C 1
ATOM 456 O O . VAL A 1 318 ? 185.01400 184.78000 173.48400 1.000 83.69000 403 VAL A O 1
ATOM 460 N N . ASN A 1 319 ? 186.81600 185.33700 172.27400 1.000 89.88000 404 ASN A N 1
ATOM 461 C CA . ASN A 1 319 ? 186.93100 186.66300 172.86300 1.000 89.88000 404 ASN A CA 1
ATOM 462 C C . ASN A 1 319 ? 186.22400 187.73800 172.05000 1.000 89.88000 404 ASN A C 1
ATOM 463 O O . ASN A 1 319 ? 186.30200 188.91600 172.40900 1.000 89.88000 404 ASN A O 1
ATOM 468 N N . ILE A 1 320 ? 185.54300 187.36200 170.97300 1.000 82.13000 405 ILE A N 1
ATOM 469 C CA . ILE A 1 320 ? 184.80100 188.28700 170.12700 1.000 82.13000 405 ILE A CA 1
ATOM 470 C C . ILE A 1 320 ? 183.31900 188.00900 170.32100 1.000 82.13000 405 ILE A C 1
ATOM 471 O O . ILE A 1 320 ? 182.91400 186.84500 170.42700 1.000 82.13000 405 ILE A O 1
ATOM 476 N N . LEU A 1 321 ? 182.52100 189.07300 170.40900 1.000 87.87000 406 LEU A N 1
ATOM 477 C CA . LEU A 1 321 ? 181.07300 188.93000 170.49000 1.000 87.87000 406 LEU A CA 1
ATOM 478 C C . LEU A 1 321 ? 180.56200 188.23100 169.23500 1.000 87.87000 406 LEU A C 1
ATOM 479 O O . LEU A 1 321 ? 180.88300 188.63200 168.11300 1.000 87.87000 406 LEU A O 1
ATOM 484 N N . LEU A 1 322 ? 179.76800 187.18200 169.42700 1.000 90.48000 407 LEU A N 1
ATOM 485 C CA . LEU A 1 322 ? 179.52500 186.20000 168.37600 1.000 90.48000 407 LEU A CA 1
ATOM 486 C C . LEU A 1 322 ? 178.38200 186.66500 167.47900 1.000 90.48000 407 LEU A C 1
ATOM 487 O O . LEU A 1 322 ? 177.26400 186.89600 167.95000 1.000 90.48000 407 LEU A O 1
ATOM 492 N N . PHE A 1 323 ? 178.67400 186.79300 166.18800 1.000 96.13000 408 PHE A N 1
ATOM 493 C CA . PHE A 1 323 ? 177.66300 187.12500 165.19500 1.000 96.13000 408 PHE A CA 1
ATOM 494 C C . PHE A 1 323 ? 176.87900 185.87900 164.80000 1.000 96.13000 408 PHE A C 1
ATOM 495 O O . PHE A 1 323 ? 177.44700 184.79600 164.63400 1.000 96.13000 408 PHE A O 1
ATOM 503 N N . MET A 1 324 ? 175.56400 186.03400 164.64300 1.000 98.09000 409 MET A N 1
ATOM 504 C CA . MET A 1 324 ? 174.72600 184.89800 164.27900 1.000 98.09000 409 MET A CA 1
ATOM 505 C C . MET A 1 324 ? 173.93200 185.12700 162.99900 1.000 98.09000 409 MET A C 1
ATOM 506 O O . MET A 1 324 ? 173.78300 184.20400 162.19200 1.000 98.09000 409 MET A O 1
ATOM 511 N N . GLY A 1 325 ? 173.41800 186.33200 162.79200 1.000 99.25000 410 GLY A N 1
ATOM 512 C CA . GLY A 1 325 ? 172.60900 186.58200 161.61100 1.000 99.25000 410 GLY A CA 1
ATOM 513 C C . GLY A 1 325 ? 172.28500 188.05100 161.47200 1.000 99.25000 410 GLY A C 1
ATOM 514 O O . GLY A 1 325 ? 172.59000 188.86800 162.34600 1.000 99.25000 410 GLY A O 1
ATOM 515 N N . TYR A 1 326 ? 171.66100 188.37700 160.34200 1.000 106.08000 411 TYR A N 1
ATOM 516 C CA . TYR A 1 326 ? 171.28500 189.74300 160.01700 1.000 106.08000 411 TYR A CA 1
ATOM 517 C C . TYR A 1 326 ? 169.83300 189.78100 159.56100 1.000 106.08000 411 TYR A C 1
ATOM 518 O O . TYR A 1 326 ? 169.18300 188.74800 159.38600 1.000 106.08000 411 TYR A O 1
ATOM 527 N N . MET A 1 327 ? 169.32900 190.99700 159.36800 1.000 117.87000 412 MET A N 1
ATOM 528 C CA . MET A 1 327 ? 167.96300 191.22400 158.92100 1.000 117.87000 412 MET A CA 1
ATOM 529 C C . MET A 1 327 ? 167.98100 192.21300 157.76500 1.000 117.87000 412 MET A C 1
ATOM 530 O O . MET A 1 327 ? 168.81900 193.12100 157.73000 1.000 117.87000 412 MET A O 1
ATOM 535 N N . THR A 1 328 ? 167.05700 192.04100 156.82100 1.000 129.87000 413 THR A N 1
ATOM 536 C CA . THR A 1 328 ? 167.02100 192.86400 155.61700 1.000 129.87000 413 THR A CA 1
ATOM 537 C C . THR A 1 328 ? 165.78200 193.74100 155.51700 1.000 129.87000 413 THR A C 1
ATOM 538 O O . THR A 1 328 ? 165.90300 194.96400 155.40100 1.000 129.87000 413 THR A O 1
ATOM 542 N N . LYS A 1 329 ? 164.58800 193.15500 155.56200 1.000 127.34000 414 LYS A N 1
ATOM 543 C CA . LYS A 1 329 ? 163.37500 193.94700 155.41900 1.000 127.34000 414 LYS A CA 1
ATOM 544 C C . LYS A 1 329 ? 163.03300 194.65700 156.72500 1.000 127.34000 414 LYS A C 1
ATOM 545 O O . LYS A 1 329 ? 163.66700 194.44400 157.76500 1.000 127.34000 414 LYS A O 1
ATOM 551 N N . ASP A 1 330 ? 162.00200 195.50200 156.64900 1.000 139.34000 415 ASP A N 1
ATOM 552 C CA . ASP A 1 330 ? 161.63900 196.49400 157.67400 1.000 139.34000 415 ASP A CA 1
ATOM 553 C C . ASP A 1 330 ? 162.89000 197.35100 157.87000 1.000 139.34000 415 ASP A C 1
ATOM 554 O O . ASP A 1 330 ? 163.44600 197.83800 156.87300 1.000 139.34000 415 ASP A O 1
ATOM 559 N N . ASN A 1 331 ? 163.36600 197.56000 159.09200 1.000 141.52000 416 ASN A N 1
ATOM 560 C CA . ASN A 1 331 ? 164.61800 198.26400 159.31900 1.000 141.52000 416 ASN A CA 1
ATOM 561 C C . ASN A 1 331 ? 165.75600 197.26100 159.43000 1.000 141.52000 416 ASN A C 1
ATOM 562 O O . ASN A 1 331 ? 165.54700 196.10800 159.81900 1.000 141.52000 416 ASN A O 1
ATOM 567 N N . LEU A 1 332 ? 166.96000 197.70200 159.06900 1.000 129.03000 417 LEU A N 1
ATOM 568 C CA . LEU A 1 332 ? 168.12500 196.83100 159.13700 1.000 129.03000 417 LEU A CA 1
ATOM 569 C C . LEU A 1 332 ? 168.45900 196.49300 160.58300 1.000 129.03000 417 LEU A C 1
ATOM 570 O O . LEU A 1 332 ? 168.40900 197.35000 161.46800 1.000 129.03000 417 LEU A O 1
ATOM 575 N N . ALA A 1 333 ? 168.79700 195.22700 160.82000 1.000 117.56000 418 ALA A N 1
ATOM 576 C CA . ALA A 1 333 ? 169.08200 194.75900 162.16500 1.000 117.56000 418 ALA A CA 1
ATOM 577 C C . ALA A 1 333 ? 170.20500 193.73400 162.11900 1.000 117.56000 418 ALA A C 1
ATOM 578 O O . ALA A 1 333 ? 170.42500 193.06700 161.10500 1.000 117.56000 418 ALA A O 1
ATOM 580 N N . ILE A 1 334 ? 170.91300 193.62000 163.24000 1.000 105.09000 419 ILE A N 1
ATOM 581 C CA . ILE A 1 334 ? 172.02300 192.69000 163.39900 1.000 105.09000 419 ILE A CA 1
ATOM 582 C C . ILE A 1 334 ? 171.72200 191.80600 164.60100 1.000 105.09000 419 ILE A C 1
ATOM 583 O O . ILE A 1 334 ? 171.41500 192.31300 165.68500 1.000 105.09000 419 ILE A O 1
ATOM 588 N N . VAL A 1 335 ? 171.81000 190.49200 164.41000 1.000 99.73000 420 VAL A N 1
ATOM 589 C CA . VAL A 1 335 ? 171.48800 189.52400 165.45200 1.000 99.73000 420 VAL A CA 1
ATOM 590 C C . VAL A 1 335 ? 172.78200 188.96300 166.02200 1.000 99.73000 420 VAL A C 1
ATOM 591 O O . VAL A 1 335 ? 173.60700 188.40700 165.28700 1.000 99.73000 420 VAL A O 1
ATOM 595 N N . THR A 1 336 ? 172.95600 189.10900 167.33300 1.000 104.87000 421 THR A N 1
ATOM 596 C CA . THR A 1 336 ? 174.09300 188.54700 168.04400 1.000 104.87000 421 THR A CA 1
ATOM 597 C C . THR A 1 336 ? 173.61500 188.02300 169.38900 1.000 104.87000 421 THR A C 1
ATOM 598 O O . THR A 1 336 ? 172.46900 188.24300 169.78900 1.000 104.87000 421 THR A O 1
ATOM 602 N N . GLN A 1 337 ? 174.50700 187.32200 170.08300 1.000 96.26000 422 GLN A N 1
ATOM 603 C CA . GLN A 1 337 ? 174.15000 186.70800 171.35300 1.000 96.26000 422 GLN A CA 1
ATOM 604 C C . GLN A 1 337 ? 173.93300 187.76600 172.43000 1.000 96.26000 422 GLN A C 1
ATOM 605 O O . GLN A 1 337 ? 174.44000 188.88800 172.34800 1.000 96.26000 422 GLN A O 1
ATOM 611 N N . TRP A 1 338 ? 173.15000 187.39900 173.43900 1.000 109.66000 423 TRP A N 1
ATOM 612 C CA . TRP A 1 338 ? 172.80500 188.30200 174.53000 1.000 109.66000 423 TRP A CA 1
ATOM 613 C C . TRP A 1 338 ? 173.83400 188.14600 175.64100 1.000 109.66000 423 TRP A C 1
ATOM 614 O O . TRP A 1 338 ? 173.91900 187.09000 176.27500 1.000 109.66000 423 TRP A O 1
ATOM 625 N N . CYS A 1 339 ? 174.61300 189.19500 175.87800 1.000 118.03000 424 CYS A N 1
ATOM 626 C CA . CYS A 1 339 ? 175.60400 189.17300 176.94100 1.000 118.03000 424 CYS A CA 1
ATOM 627 C C . CYS A 1 339 ? 174.94200 189.41800 178.29000 1.000 118.03000 424 CYS A C 1
ATOM 628 O O . CYS A 1 339 ? 174.05500 190.26600 178.42000 1.000 118.03000 424 CYS A O 1
ATOM 631 N N . GLU A 1 340 ? 175.38000 188.66800 179.29500 1.000 118.80000 425 GLU A N 1
ATOM 632 C CA . GLU A 1 340 ? 174.90100 188.82500 180.66000 1.000 118.80000 425 GLU A CA 1
ATOM 633 C C . GLU A 1 340 ? 175.96100 189.54400 181.48200 1.000 118.80000 425 GLU A C 1
ATOM 634 O O . GLU A 1 340 ? 177.11400 189.10400 181.54000 1.000 118.80000 425 GLU A O 1
ATOM 640 N N . GLY A 1 341 ? 175.56800 190.64500 182.11300 1.000 115.50000 426 GLY A N 1
ATOM 641 C CA . GLY A 1 341 ? 176.50100 191.46200 182.86100 1.000 115.50000 426 GLY A CA 1
ATOM 642 C C . GLY A 1 341 ? 176.41500 192.92300 182.47500 1.000 115.50000 426 GLY A C 1
ATOM 643 O O . GLY A 1 341 ? 175.32100 193.44500 182.24200 1.000 115.50000 426 GLY A O 1
ATOM 644 N N . SER A 1 342 ? 177.56100 193.59500 182.39900 1.000 100.94000 427 SER A N 1
ATOM 645 C CA . SER A 1 342 ? 177.59300 195.00700 182.05000 1.000 100.94000 427 SER A CA 1
ATOM 646 C C . SER A 1 342 ? 178.92100 195.32600 181.38300 1.000 100.94000 427 SER A C 1
ATOM 647 O O . SER A 1 342 ? 179.86200 194.52900 181.41300 1.000 100.94000 427 SER A O 1
ATOM 650 N N . SER A 1 343 ? 178.98100 196.50600 180.77200 1.000 99.49000 428 SER A N 1
ATOM 651 C CA . SER A 1 343 ? 180.18500 196.95000 180.09100 1.000 99.49000 428 SER A CA 1
ATOM 652 C C . SER A 1 343 ? 181.28200 197.28900 181.09800 1.000 99.49000 428 SER A C 1
ATOM 653 O O . SER A 1 343 ? 181.02700 197.51900 182.28300 1.000 99.49000 428 SER A O 1
ATOM 656 N N . LEU A 1 344 ? 182.52400 197.30800 180.60500 1.000 92.90000 429 LEU A N 1
ATOM 657 C CA . LEU A 1 344 ? 183.65800 197.63900 181.46300 1.000 92.90000 429 LEU A CA 1
ATOM 658 C C . LEU A 1 344 ? 183.60400 199.09600 181.90300 1.000 92.90000 429 LEU A C 1
ATOM 659 O O . LEU A 1 344 ? 184.05700 199.43800 183.00100 1.000 92.90000 429 LEU A O 1
ATOM 664 N N . TYR A 1 345 ? 183.04100 199.96500 181.06000 1.000 97.84000 430 TYR A N 1
ATOM 665 C CA . TYR A 1 345 ? 182.79300 201.34500 181.46300 1.000 97.84000 430 TYR A CA 1
ATOM 666 C C . TYR A 1 345 ? 181.81300 201.40200 182.62900 1.000 97.84000 430 TYR A C 1
ATOM 667 O O . TYR A 1 345 ? 182.00700 202.16400 183.58200 1.000 97.84000 430 TYR A O 1
ATOM 676 N N . LYS A 1 346 ? 180.75900 200.58500 182.57700 1.000 98.85000 431 LYS A N 1
ATOM 677 C CA . LYS A 1 346 ? 179.77000 200.59000 183.64800 1.000 98.85000 431 LYS A CA 1
ATOM 678 C C . LYS A 1 346 ? 180.31900 199.94200 184.91400 1.000 98.85000 431 LYS A C 1
ATOM 679 O O . LYS A 1 346 ? 179.92600 200.30900 186.02700 1.000 98.85000 431 LYS A O 1
ATOM 685 N N . HIS A 1 347 ? 181.22300 198.97200 184.76700 1.000 102.33000 432 HIS A N 1
ATOM 686 C CA . HIS A 1 347 ? 181.83700 198.35400 185.93800 1.000 102.33000 432 HIS A CA 1
ATOM 687 C C . HIS A 1 347 ? 182.87600 199.27100 186.56900 1.000 102.33000 432 HIS A C 1
ATOM 688 O O . HIS A 1 347 ? 183.08600 199.23400 187.78700 1.000 102.33000 432 HIS A O 1
ATOM 695 N N . LEU A 1 348 ? 183.53400 200.09800 185.76000 1.000 95.93000 433 LEU A N 1
ATOM 696 C CA . LEU A 1 348 ? 184.71200 200.82800 186.20600 1.000 95.93000 433 LEU A CA 1
ATOM 697 C C . LEU A 1 348 ? 184.41800 202.26500 186.61300 1.000 95.93000 433 LEU A C 1
ATOM 698 O O . LEU A 1 348 ? 185.07400 202.78700 187.52200 1.000 95.93000 433 LEU A O 1
ATOM 703 N N . HIS A 1 349 ? 183.44800 202.91900 185.97500 1.000 98.55000 434 HIS A N 1
ATOM 704 C CA . HIS A 1 349 ? 183.16600 204.32000 186.24200 1.000 98.55000 434 HIS A CA 1
ATOM 705 C C . HIS A 1 349 ? 181.74200 204.59300 186.69700 1.000 98.55000 434 HIS A C 1
ATOM 706 O O . HIS A 1 349 ? 181.43900 205.73800 187.05100 1.000 98.55000 434 HIS A O 1
ATOM 713 N N . VAL A 1 350 ? 180.86500 203.59700 186.70000 1.000 101.09000 435 VAL A N 1
ATOM 714 C CA . VAL A 1 350 ? 179.47000 203.77100 187.08200 1.000 101.09000 435 VAL A CA 1
ATOM 715 C C . VAL A 1 350 ? 179.16300 203.06100 188.39700 1.000 101.09000 435 VAL A C 1
ATOM 716 O O . VAL A 1 350 ? 178.52700 203.63000 189.28500 1.000 101.09000 435 VAL A O 1
ATOM 720 N N . GLN A 1 351 ? 179.63300 201.82400 188.54900 1.000 111.07000 436 GLN A N 1
ATOM 721 C CA . GLN A 1 351 ? 179.35100 201.05400 189.75200 1.000 111.07000 436 GLN A CA 1
ATOM 722 C C . GLN A 1 351 ? 180.56300 200.91600 190.66800 1.000 111.07000 436 GLN A C 1
ATOM 723 O O . GLN A 1 351 ? 180.38200 200.77900 191.88400 1.000 111.07000 436 GLN A O 1
ATOM 729 N N . GLU A 1 352 ? 181.78100 201.00100 190.11700 1.000 112.54000 437 GLU A N 1
ATOM 730 C CA . GLU A 1 352 ? 183.04300 200.88400 190.86200 1.000 112.54000 437 GLU A CA 1
ATOM 731 C C . GLU A 1 352 ? 183.12800 199.57400 191.64900 1.000 112.54000 437 GLU A C 1
ATOM 732 O O . GLU A 1 352 ? 183.16200 199.55500 192.88100 1.000 112.54000 437 GLU A O 1
ATOM 738 N N . THR A 1 353 ? 183.15600 198.47000 190.91000 1.000 104.25000 438 THR A N 1
ATOM 739 C CA . THR A 1 353 ? 183.48600 197.18600 191.51000 1.000 104.25000 438 THR A CA 1
ATOM 740 C C . THR A 1 353 ? 184.95900 197.18000 191.90000 1.000 104.25000 438 THR A C 1
ATOM 741 O O . THR A 1 353 ? 185.81800 197.60000 191.12000 1.000 104.25000 438 THR A O 1
ATOM 745 N N . LYS A 1 354 ? 185.25100 196.73100 193.11800 1.000 108.67000 439 LYS A N 1
ATOM 746 C CA . LYS A 1 354 ? 186.62900 196.66100 193.60100 1.000 108.67000 439 LYS A CA 1
ATOM 747 C C . LYS A 1 354 ? 187.28600 195.42000 193.01400 1.000 108.67000 439 LYS A C 1
ATOM 748 O O . LYS A 1 354 ? 187.26100 194.33800 193.60100 1.000 108.67000 439 LYS A O 1
ATOM 754 N N . PHE A 1 355 ? 187.87700 195.57400 191.83200 1.000 107.32000 440 PHE A N 1
ATOM 755 C CA . PHE A 1 355 ? 188.64600 194.48900 191.23900 1.000 107.32000 440 PHE A CA 1
ATOM 756 C C . PHE A 1 355 ? 189.96300 194.30300 191.97800 1.000 107.32000 440 PHE A C 1
ATOM 757 O O . PHE A 1 355 ? 190.53600 195.25500 192.51300 1.000 107.32000 440 PHE A O 1
ATOM 765 N N . GLN A 1 356 ? 190.48600 193.07500 191.91700 1.000 117.23000 441 GLN A N 1
ATOM 766 C CA . GLN A 1 356 ? 191.83000 192.80100 192.48400 1.000 117.23000 441 GLN A CA 1
ATOM 767 C C . GLN A 1 356 ? 192.81800 192.78100 191.30700 1.000 117.23000 441 GLN A C 1
ATOM 768 O O . GLN A 1 356 ? 192.34900 192.71300 190.15200 1.000 117.23000 441 GLN A O 1
ATOM 774 N N . MET A 1 357 ? 194.12300 192.80600 191.57900 1.000 113.61000 442 MET A N 1
ATOM 775 C CA . MET A 1 357 ? 195.13800 192.90000 190.49500 1.000 113.61000 442 MET A CA 1
ATOM 776 C C . MET A 1 357 ? 195.06600 191.71400 189.51900 1.000 113.61000 442 MET A C 1
ATOM 777 O O . MET A 1 357 ? 194.87100 191.96600 188.31400 1.000 113.61000 442 MET A O 1
ATOM 782 N N . PHE A 1 358 ? 195.22000 190.48000 190.00400 1.000 106.85000 443 PHE A N 1
ATOM 783 C CA . PHE A 1 358 ? 195.30900 189.29300 189.09800 1.000 106.85000 443 PHE A CA 1
ATOM 784 C C . PHE A 1 358 ? 194.29700 189.34400 187.94000 1.000 106.85000 443 PHE A C 1
ATOM 785 O O . PHE A 1 358 ? 194.74700 189.36000 186.77300 1.000 106.85000 443 PHE A O 1
ATOM 793 N N . GLN A 1 359 ? 192.99200 189.35600 188.22400 1.000 112.21000 444 GLN A N 1
ATOM 794 C CA . GLN A 1 359 ? 192.01200 189.26200 187.15400 1.000 112.21000 444 GLN A CA 1
ATOM 795 C C . GLN A 1 359 ? 191.98400 190.51500 186.28500 1.000 112.21000 444 GLN A C 1
ATOM 796 O O . GLN A 1 359 ? 191.48600 190.44600 185.16100 1.000 112.21000 444 GLN A O 1
ATOM 802 N N . LEU A 1 360 ? 192.54200 191.64000 186.74400 1.000 105.43000 445 LEU A N 1
ATOM 803 C CA . LEU A 1 360 ? 192.73600 192.76500 185.82900 1.000 105.43000 445 LEU A CA 1
ATOM 804 C C . LEU A 1 360 ? 193.78000 192.45300 184.76300 1.000 105.43000 445 LEU A C 1
ATOM 805 O O . LEU A 1 360 ? 193.56200 192.73800 183.57700 1.000 105.43000 445 LEU A O 1
ATOM 810 N N . ILE A 1 361 ? 194.91700 191.86600 185.15300 1.000 101.24000 446 ILE A N 1
ATOM 811 C CA . ILE A 1 361 ? 195.85100 191.40800 184.11700 1.000 101.24000 446 ILE A CA 1
ATOM 812 C C . ILE A 1 361 ? 195.25700 190.26200 183.28900 1.000 101.24000 446 ILE A C 1
ATOM 813 O O . ILE A 1 361 ? 195.55800 190.13300 182.09400 1.000 101.24000 446 ILE A O 1
ATOM 818 N N . ASP A 1 362 ? 194.36200 189.45800 183.87400 1.000 109.28000 447 ASP A N 1
ATOM 819 C CA . ASP A 1 362 ? 193.64700 188.46000 183.07300 1.000 109.28000 447 ASP A CA 1
ATOM 820 C C . ASP A 1 362 ? 192.76000 189.10900 182.00900 1.000 109.28000 447 ASP A C 1
ATOM 821 O O . ASP A 1 362 ? 192.73300 188.65700 180.85600 1.000 109.28000 447 ASP A O 1
ATOM 826 N N . ILE A 1 363 ? 192.03400 190.17200 182.37200 1.000 97.66000 448 ILE A N 1
ATOM 827 C CA . ILE A 1 363 ? 191.23600 190.91200 181.39400 1.000 97.66000 448 ILE A CA 1
ATOM 828 C C . ILE A 1 363 ? 192.13300 191.50700 180.31700 1.000 97.66000 448 ILE A C 1
ATOM 829 O O . ILE A 1 363 ? 191.81100 191.45900 179.12000 1.000 97.66000 448 ILE A O 1
ATOM 834 N N . ALA A 1 364 ? 193.28000 192.05700 180.73000 1.000 94.72000 449 ALA A N 1
ATOM 835 C CA . ALA A 1 364 ? 194.21500 192.66200 179.78600 1.000 94.72000 449 ALA A CA 1
ATOM 836 C C . ALA A 1 364 ? 194.72500 191.64300 178.77300 1.000 94.72000 449 ALA A C 1
ATOM 837 O O . ALA A 1 364 ? 194.71000 191.89900 177.56300 1.000 94.72000 449 ALA A O 1
ATOM 839 N N . ARG A 1 365 ? 195.14200 190.46300 179.24500 1.000 96.52000 450 ARG A N 1
ATOM 840 C CA . ARG A 1 365 ? 195.66700 189.45600 178.32600 1.000 96.52000 450 ARG A CA 1
ATOM 841 C C . ARG A 1 365 ? 194.57000 188.88000 177.44000 1.000 96.52000 450 ARG A C 1
ATOM 842 O O . ARG A 1 365 ? 194.81900 188.57100 176.27100 1.000 96.52000 450 ARG A O 1
ATOM 850 N N . GLN A 1 366 ? 193.34000 188.76600 177.95400 1.000 100.51000 451 GLN A N 1
ATOM 851 C CA . GLN A 1 366 ? 192.26200 188.22600 177.13000 1.000 100.51000 451 GLN A CA 1
ATOM 852 C C . GLN A 1 366 ? 191.87500 189.18700 176.00700 1.000 100.51000 451 GLN A C 1
ATOM 853 O O . GLN A 1 366 ? 191.73000 188.77500 174.84700 1.000 100.51000 451 GLN A O 1
ATOM 859 N N . THR A 1 367 ? 191.72300 190.47800 176.31600 1.000 98.88000 452 THR A N 1
ATOM 860 C CA . THR A 1 367 ? 191.36200 191.40300 175.24400 1.000 98.88000 452 THR A CA 1
ATOM 861 C C . THR A 1 367 ? 192.54400 191.67900 174.31700 1.000 98.88000 452 THR A C 1
ATOM 862 O O . THR A 1 367 ? 192.34300 191.96400 173.12600 1.000 98.88000 452 THR A O 1
ATOM 866 N N . ALA A 1 368 ? 193.77700 191.54900 174.82000 1.000 105.22000 453 ALA A N 1
ATOM 867 C CA . ALA A 1 368 ? 194.93800 191.60400 173.94200 1.000 105.22000 453 ALA A CA 1
ATOM 868 C C . ALA A 1 368 ? 194.95800 190.41500 172.99300 1.000 105.22000 453 ALA A C 1
ATOM 869 O O . ALA A 1 368 ? 195.32900 190.55300 171.82400 1.000 105.22000 453 ALA A O 1
ATOM 871 N N . GLN A 1 369 ? 194.54900 189.24000 173.48100 1.000 104.85000 454 GLN A N 1
ATOM 872 C CA . GLN A 1 369 ? 194.41600 188.07300 172.61600 1.000 104.85000 454 GLN A CA 1
ATOM 873 C C . GLN A 1 369 ? 193.35100 188.30000 171.55300 1.000 104.85000 454 GLN A C 1
ATOM 874 O O . GLN A 1 369 ? 193.51800 187.89300 170.39600 1.000 104.85000 454 GLN A O 1
ATOM 880 N N . GLY A 1 370 ? 192.24700 188.94700 171.93400 1.000 101.11000 455 GLY A N 1
ATOM 881 C CA . GLY A 1 370 ? 191.19900 189.24500 170.96600 1.000 101.11000 455 GLY A CA 1
ATOM 882 C C . GLY A 1 370 ? 191.66500 190.17400 169.85900 1.000 101.11000 455 GLY A C 1
ATOM 883 O O . GLY A 1 370 ? 191.43200 189.92000 168.67100 1.000 101.11000 455 GLY A O 1
ATOM 884 N N . MET A 1 371 ? 192.35000 191.25900 170.23100 1.000 106.97000 456 MET A N 1
ATOM 885 C CA . MET A 1 371 ? 192.87300 192.16600 169.21000 1.000 106.97000 456 MET A CA 1
ATOM 886 C C . MET A 1 371 ? 194.00300 191.53600 168.40300 1.000 106.97000 456 MET A C 1
ATOM 887 O O . MET A 1 371 ? 194.15900 191.85100 167.21600 1.000 106.97000 456 MET A O 1
ATOM 892 N N . ASP A 1 372 ? 194.77900 190.63300 169.00800 1.000 103.30000 457 ASP A N 1
ATOM 893 C CA . ASP A 1 372 ? 195.80400 189.92200 168.25400 1.000 103.30000 457 ASP A CA 1
ATOM 894 C C . ASP A 1 372 ? 195.17800 189.00100 167.21800 1.000 103.30000 457 ASP A C 1
ATOM 895 O O . ASP A 1 372 ? 195.68500 188.88200 166.09700 1.000 103.30000 457 ASP A O 1
ATOM 900 N N . TYR A 1 373 ? 194.07000 188.34700 167.57200 1.000 96.34000 458 TYR A N 1
ATOM 901 C CA . TYR A 1 373 ? 193.36600 187.52000 166.59800 1.000 96.34000 458 TYR A CA 1
ATOM 902 C C . TYR A 1 373 ? 192.75500 188.37300 165.49300 1.000 96.34000 458 TYR A C 1
ATOM 903 O O . TYR A 1 373 ? 192.72200 187.95600 164.33000 1.000 96.34000 458 TYR A O 1
ATOM 912 N N . LEU A 1 374 ? 192.24100 189.55700 165.84100 1.000 89.50000 459 LEU A N 1
ATOM 913 C CA . LEU A 1 374 ? 191.70600 190.45500 164.81700 1.000 89.50000 459 LEU A CA 1
ATOM 914 C C . LEU A 1 374 ? 192.79100 190.92500 163.85500 1.000 89.50000 459 LEU A C 1
ATOM 915 O O . LEU A 1 374 ? 192.55400 191.03300 162.64700 1.000 89.50000 459 LEU A O 1
ATOM 920 N N . HIS A 1 375 ? 193.98600 191.21800 164.37200 1.000 101.17000 460 HIS A N 1
ATOM 921 C CA . HIS A 1 375 ? 195.08100 191.61400 163.49200 1.000 101.17000 460 HIS A CA 1
ATOM 922 C C . HIS A 1 375 ? 195.60900 190.43800 162.67800 1.000 101.17000 460 HIS A C 1
ATOM 923 O O . HIS A 1 375 ? 196.06400 190.62800 161.54500 1.000 101.17000 460 HIS A O 1
ATOM 930 N N . ALA A 1 376 ? 195.56500 189.22400 163.23600 1.000 96.20000 461 ALA A N 1
ATOM 931 C CA . ALA A 1 376 ? 195.96100 188.04100 162.47800 1.000 96.20000 461 ALA A CA 1
ATOM 932 C C . ALA A 1 376 ? 194.97800 187.75400 161.35200 1.000 96.20000 461 ALA A C 1
ATOM 933 O O . ALA A 1 376 ? 195.38100 187.38500 160.24300 1.000 96.20000 461 ALA A O 1
ATOM 935 N N . LYS A 1 377 ? 193.68400 187.92000 161.61800 1.000 98.00000 462 LYS A N 1
ATOM 936 C CA . LYS A 1 377 ? 192.64600 187.81100 160.60100 1.000 98.00000 462 LYS A CA 1
ATOM 937 C C . LYS A 1 377 ? 192.46400 189.09700 159.81200 1.000 98.00000 462 LYS A C 1
ATOM 938 O O . LYS A 1 377 ? 191.47800 189.21100 159.07300 1.000 98.00000 462 LYS A O 1
ATOM 944 N N . ASN A 1 378 ? 193.37200 190.06100 159.99200 1.000 96.82000 463 ASN A N 1
ATOM 945 C CA . ASN A 1 378 ? 193.48000 191.26600 159.17100 1.000 96.82000 463 ASN A CA 1
ATOM 946 C C . ASN A 1 378 ? 192.23000 192.14300 159.30600 1.000 96.82000 463 ASN A C 1
ATOM 947 O O . ASN A 1 378 ? 191.56500 192.49400 158.33100 1.000 96.82000 463 ASN A O 1
ATOM 952 N N . ILE A 1 379 ? 191.91300 192.48400 160.55300 1.000 97.84000 464 ILE A N 1
ATOM 953 C CA . ILE A 1 379 ? 190.75100 193.30100 160.88500 1.000 97.84000 464 ILE A CA 1
ATOM 954 C C . ILE A 1 379 ? 191.22500 194.48500 161.71600 1.000 97.84000 464 ILE A C 1
ATOM 955 O O . ILE A 1 379 ? 192.01000 194.31200 162.65400 1.000 97.84000 464 ILE A O 1
ATOM 960 N N . ILE A 1 380 ? 190.75900 195.68200 161.37100 1.000 104.28000 465 ILE A N 1
ATOM 961 C CA . ILE A 1 380 ? 191.03400 196.88900 162.14300 1.000 104.28000 465 ILE A CA 1
ATOM 962 C C . ILE A 1 380 ? 189.73100 197.31000 162.80600 1.000 104.28000 465 ILE A C 1
ATOM 963 O O . ILE A 1 380 ? 188.75600 197.63600 162.11900 1.000 104.28000 465 ILE A O 1
ATOM 968 N N . HIS A 1 381 ? 189.71100 197.30400 164.14000 1.000 107.03000 466 HIS A N 1
ATOM 969 C CA . HIS A 1 381 ? 188.47400 197.58400 164.86300 1.000 107.03000 466 HIS A CA 1
ATOM 970 C C . HIS A 1 381 ? 188.11000 199.06100 164.77600 1.000 107.03000 466 HIS A C 1
ATOM 971 O O . HIS A 1 381 ? 186.93100 199.41200 164.64600 1.000 107.03000 466 HIS A O 1
ATOM 978 N N . ARG A 1 382 ? 189.11300 199.93300 164.91600 1.000 112.17000 467 ARG A N 1
ATOM 979 C CA . ARG A 1 382 ? 189.10200 201.37500 164.65600 1.000 112.17000 467 ARG A CA 1
ATOM 980 C C . ARG A 1 382 ? 188.32900 202.17100 165.70500 1.000 112.17000 467 ARG A C 1
ATOM 981 O O . ARG A 1 382 ? 188.42800 203.40200 165.73700 1.000 112.17000 467 ARG A O 1
ATOM 989 N N . ASP A 1 383 ? 187.58400 201.49300 166.58100 1.000 106.72000 468 ASP A N 1
ATOM 990 C CA . ASP A 1 383 ? 186.73600 202.10600 167.60600 1.000 106.72000 468 ASP A CA 1
ATOM 991 C C . ASP A 1 383 ? 186.95400 201.44600 168.96300 1.000 106.72000 468 ASP A C 1
ATOM 992 O O . ASP A 1 383 ? 185.99600 201.11600 169.66600 1.000 106.72000 468 ASP A O 1
ATOM 997 N N . MET A 1 384 ? 188.20500 201.24600 169.36500 1.000 103.30000 469 MET A N 1
ATOM 998 C CA . MET A 1 384 ? 188.49500 200.54500 170.61100 1.000 103.30000 469 MET A CA 1
ATOM 999 C C . MET A 1 384 ? 188.28500 201.49100 171.78800 1.000 103.30000 469 MET A C 1
ATOM 1000 O O . MET A 1 384 ? 189.02100 202.47200 171.94000 1.000 103.30000 469 MET A O 1
ATOM 1005 N N . LYS A 1 385 ? 187.27200 201.21700 172.60900 1.000 98.35000 470 LYS A N 1
ATOM 1006 C CA . LYS A 1 385 ? 187.01600 202.02400 173.79400 1.000 98.35000 470 LYS A CA 1
ATOM 1007 C C . LYS A 1 385 ? 186.31800 201.16600 174.84300 1.000 98.35000 470 LYS A C 1
ATOM 1008 O O . LYS A 1 385 ? 186.02000 199.99100 174.61700 1.000 98.35000 470 LYS A O 1
ATOM 1014 N N . SER A 1 386 ? 186.04600 201.77900 175.99900 1.000 96.19000 471 SER A N 1
ATOM 1015 C CA . SER A 1 386 ? 185.57000 201.02000 177.15300 1.000 96.19000 471 SER A CA 1
ATOM 1016 C C . SER A 1 386 ? 184.14600 200.51500 176.96000 1.000 96.19000 471 SER A C 1
ATOM 1017 O O . SER A 1 386 ? 183.76800 199.48400 177.52800 1.000 96.19000 471 SER A O 1
ATOM 1020 N N . ASN A 1 387 ? 183.33800 201.22100 176.16600 1.000 90.24000 472 ASN A N 1
ATOM 1021 C CA . ASN A 1 387 ? 181.95700 200.79400 175.96200 1.000 90.24000 472 ASN A CA 1
ATOM 1022 C C . ASN A 1 387 ? 181.85200 199.56900 175.06200 1.000 90.24000 472 ASN A C 1
ATOM 1023 O O . ASN A 1 387 ? 180.77100 198.97900 174.96000 1.000 90.24000 472 ASN A O 1
ATOM 1028 N N . ASN A 1 388 ? 182.94300 199.17400 174.41300 1.000 91.14000 473 ASN A N 1
ATOM 1029 C CA . ASN A 1 388 ? 182.97100 198.01300 173.53700 1.000 91.14000 473 ASN A CA 1
ATOM 1030 C C . ASN A 1 388 ? 183.49600 196.76900 174.24200 1.000 91.14000 473 ASN A C 1
ATOM 1031 O O . ASN A 1 388 ? 183.74500 195.75400 173.58600 1.000 91.14000 473 ASN A O 1
ATOM 1036 N N . ILE A 1 389 ? 183.68000 196.83200 175.55700 1.000 89.25000 474 ILE A N 1
ATOM 1037 C CA . ILE A 1 389 ? 184.19300 195.72200 176.34900 1.000 89.25000 474 ILE A CA 1
ATOM 1038 C C . ILE A 1 389 ? 183.07200 195.20600 177.23700 1.000 89.25000 474 ILE A C 1
ATOM 1039 O O . ILE A 1 389 ? 182.65600 195.88600 178.18300 1.000 89.25000 474 ILE A O 1
ATOM 1044 N N . PHE A 1 390 ? 182.59300 194.00000 176.94400 1.000 98.10000 475 PHE A N 1
ATOM 1045 C CA . PHE A 1 390 ? 181.54400 193.36400 177.72900 1.000 98.10000 475 PHE A CA 1
ATOM 1046 C C . PHE A 1 390 ? 182.17000 192.30800 178.63000 1.000 98.10000 475 PHE A C 1
ATOM 1047 O O . PHE A 1 390 ? 182.86600 191.40700 178.14900 1.000 98.10000 475 PHE A O 1
ATOM 1055 N N . LEU A 1 391 ? 181.92200 192.42500 179.93400 1.000 106.91000 476 LEU A N 1
ATOM 1056 C CA . LEU A 1 391 ? 182.46500 191.49600 180.92200 1.000 106.91000 476 LEU A CA 1
ATOM 1057 C C . LEU A 1 391 ? 181.39700 190.44300 181.20400 1.000 106.91000 476 LEU A C 1
ATOM 1058 O O . LEU A 1 391 ? 180.50800 190.60800 182.04200 1.000 106.91000 476 LEU A O 1
ATOM 1063 N N . HIS A 1 392 ? 181.49700 189.33500 180.47400 1.000 111.31000 477 HIS A N 1
ATOM 1064 C CA . HIS A 1 392 ? 180.40800 188.37300 180.37700 1.000 111.31000 477 HIS A CA 1
ATOM 1065 C C . HIS A 1 392 ? 180.52000 187.34400 181.50300 1.000 111.31000 477 HIS A C 1
ATOM 1066 O O . HIS A 1 392 ? 181.49700 186.59100 181.57300 1.000 111.31000 477 HIS A O 1
ATOM 1073 N N . GLU A 1 393 ? 179.50200 187.31400 182.37500 1.000 119.02000 478 GLU A N 1
ATOM 1074 C CA . GLU A 1 393 ? 179.51700 186.66300 183.69000 1.000 119.02000 478 GLU A CA 1
ATOM 1075 C C . GLU A 1 393 ? 180.76500 186.95900 184.51600 1.000 119.02000 478 GLU A C 1
ATOM 1076 O O . GLU A 1 393 ? 181.24100 186.08700 185.25000 1.000 119.02000 478 GLU A O 1
ATOM 1082 N N . GLY A 1 394 ? 181.30600 188.16900 184.40700 1.000 111.92000 479 GLY A N 1
ATOM 1083 C CA . GLY A 1 394 ? 182.37100 188.61000 185.28300 1.000 111.92000 479 GLY A CA 1
ATOM 1084 C C . GLY A 1 394 ? 183.74400 188.02600 185.01800 1.000 111.92000 479 GLY A C 1
ATOM 1085 O O . GLY A 1 394 ? 184.69400 188.39400 185.72000 1.000 111.92000 479 GLY A O 1
ATOM 1086 N N . LEU A 1 395 ? 183.88800 187.12700 184.04800 1.000 112.55000 480 LEU A N 1
ATOM 1087 C CA . LEU A 1 395 ? 185.19100 186.51000 183.81900 1.000 112.55000 480 LEU A CA 1
ATOM 1088 C C . LEU A 1 395 ? 185.62100 186.54800 182.35900 1.000 112.55000 480 LEU A C 1
ATOM 1089 O O . LEU A 1 395 ? 186.81500 186.69100 182.08300 1.000 112.55000 480 LEU A O 1
ATOM 1094 N N . THR A 1 396 ? 184.68900 186.41900 181.41900 1.000 110.64000 481 THR A N 1
ATOM 1095 C CA . THR A 1 396 ? 185.02500 186.34100 180.00300 1.000 110.64000 481 THR A CA 1
ATOM 1096 C C . THR A 1 396 ? 184.73900 187.67500 179.32700 1.000 110.64000 481 THR A C 1
ATOM 1097 O O . THR A 1 396 ? 183.69200 188.28600 179.56200 1.000 110.64000 481 THR A O 1
ATOM 1101 N N . VAL A 1 397 ? 185.67000 188.11700 178.50000 1.000 97.59000 482 VAL A N 1
ATOM 1102 C CA . VAL A 1 397 ? 185.56300 189.39500 177.80900 1.000 97.59000 482 VAL A CA 1
ATOM 1103 C C . VAL A 1 397 ? 185.05600 189.15400 176.39200 1.000 97.59000 482 VAL A C 1
ATOM 1104 O O . VAL A 1 397 ? 185.34700 188.13000 175.76300 1.000 97.59000 482 VAL A O 1
ATOM 1108 N N . LYS A 1 398 ? 184.23600 190.08200 175.90100 1.000 95.94000 483 LYS A N 1
ATOM 1109 C CA . LYS A 1 398 ? 183.70700 190.03000 174.54500 1.000 95.94000 483 LYS A CA 1
ATOM 1110 C C . LYS A 1 398 ? 183.91400 191.38300 173.88200 1.000 95.94000 483 LYS A C 1
ATOM 1111 O O . LYS A 1 398 ? 183.75000 192.42400 174.52600 1.000 95.94000 483 LYS A O 1
ATOM 1117 N N . ILE A 1 399 ? 184.27400 191.36400 172.60200 1.000 83.00000 484 ILE A N 1
ATOM 1118 C CA . ILE A 1 399 ? 184.53200 192.57000 171.82400 1.000 83.00000 484 ILE A CA 1
ATOM 1119 C C . ILE A 1 399 ? 183.48600 192.65000 170.72100 1.000 83.00000 484 ILE A C 1
ATOM 1120 O O . ILE A 1 399 ? 183.34800 191.71700 169.92200 1.000 83.00000 484 ILE A O 1
ATOM 1125 N N . GLY A 1 400 ? 182.75400 193.76100 170.67200 1.000 94.71000 485 GLY A N 1
ATOM 1126 C CA . GLY A 1 400 ? 181.67700 193.89600 169.71000 1.000 94.71000 485 GLY A CA 1
ATOM 1127 C C . GLY A 1 400 ? 181.57500 195.25000 169.03700 1.000 94.71000 485 GLY A C 1
ATOM 1128 O O . GLY A 1 400 ? 182.50100 196.06400 169.12300 1.000 94.71000 485 GLY A O 1
ATOM 1129 N N . ASP A 1 401 ? 180.44200 195.48200 168.36400 1.000 104.91000 486 ASP A N 1
ATOM 1130 C CA . ASP A 1 401 ? 180.13600 196.72400 167.64500 1.000 104.91000 486 ASP A CA 1
ATOM 1131 C C . ASP A 1 401 ? 181.20800 197.01200 166.58900 1.000 104.91000 486 ASP A C 1
ATOM 1132 O O . ASP A 1 401 ? 181.97800 197.96900 166.67900 1.000 104.91000 486 ASP A O 1
ATOM 1137 N N . PHE A 1 402 ? 181.25200 196.13800 165.58200 1.000 97.80000 487 PHE A N 1
ATOM 1138 C CA . PHE A 1 402 ? 182.18600 196.25700 164.46900 1.000 97.80000 487 PHE A CA 1
ATOM 1139 C C . PHE A 1 402 ? 181.62000 197.07700 163.31800 1.000 97.80000 487 PHE A C 1
ATOM 1140 O O . PHE A 1 402 ? 181.91900 196.78400 162.15200 1.000 97.80000 487 PHE A O 1
ATOM 1148 N N . GLY A 1 403 ? 180.79200 198.08300 163.61600 1.000 101.09000 488 GLY A N 1
ATOM 1149 C CA . GLY A 1 403 ? 180.22000 198.91100 162.56700 1.000 101.09000 488 GLY A CA 1
ATOM 1150 C C . GLY A 1 403 ? 181.25000 199.70700 161.79200 1.000 101.09000 488 GLY A C 1
ATOM 1151 O O . GLY A 1 403 ? 181.05300 199.99700 160.60900 1.000 101.09000 488 GLY A O 1
ATOM 1152 N N . LEU A 1 404 ? 182.35600 200.07300 162.43900 1.000 103.31000 489 LEU A N 1
ATOM 1153 C CA . LEU A 1 404 ? 183.44700 200.78000 161.78200 1.000 103.31000 489 LEU A CA 1
ATOM 1154 C C . LEU A 1 404 ? 184.67400 199.89500 161.59300 1.000 103.31000 489 LEU A C 1
ATOM 1155 O O . LEU A 1 404 ? 185.79900 200.39900 161.55600 1.000 103.31000 489 LEU A O 1
ATOM 1160 N N . ALA A 1 405 ? 184.48300 198.58400 161.50100 1.000 109.89000 490 ALA A N 1
ATOM 1161 C CA . ALA A 1 405 ? 185.59800 197.69000 161.22600 1.000 109.89000 490 ALA A CA 1
ATOM 1162 C C . ALA A 1 405 ? 185.88900 197.64800 159.73000 1.000 109.89000 490 ALA A C 1
ATOM 1163 O O . ALA A 1 405 ? 184.97500 197.70100 158.90300 1.000 109.89000 490 ALA A O 1
ATOM 1165 N N . THR A 1 406 ? 187.17100 197.55900 159.38100 1.000 121.53000 491 THR A N 1
ATOM 1166 C CA . THR A 1 406 ? 187.57600 197.62500 157.98300 1.000 121.53000 491 THR A CA 1
ATOM 1167 C C . THR A 1 406 ? 188.80200 196.75400 157.75000 1.000 121.53000 491 THR A C 1
ATOM 1168 O O . THR A 1 406 ? 189.77500 196.82100 158.50500 1.000 121.53000 491 THR A O 1
ATOM 1172 N N . VAL A 1 407 ? 188.74100 195.93900 156.69900 1.000 120.75000 492 VAL A N 1
ATOM 1173 C CA . VAL A 1 407 ? 189.88100 195.16000 156.23000 1.000 120.75000 492 VAL A CA 1
ATOM 1174 C C . VAL A 1 407 ? 190.74700 196.05000 155.35000 1.000 120.75000 492 VAL A C 1
ATOM 1175 O O . VAL A 1 407 ? 190.23000 196.80200 154.51600 1.000 120.75000 492 VAL A O 1
ATOM 1179 N N . LYS A 1 408 ? 192.06300 195.97500 155.53400 1.000 128.34000 493 LYS A N 1
ATOM 1180 C CA . LYS A 1 408 ? 192.96700 196.69500 154.64800 1.000 128.34000 493 LYS A CA 1
ATOM 1181 C C . LYS A 1 408 ? 193.03400 195.99400 153.29700 1.000 128.34000 493 LYS A C 1
ATOM 1182 O O . LYS A 1 408 ? 192.74800 194.79800 153.18300 1.000 128.34000 493 LYS A O 1
ATOM 1188 N N . SER A 1 409 ? 193.40000 196.74800 152.26600 1.000 145.98000 494 SER A N 1
ATOM 1189 C CA . SER A 1 409 ? 193.53200 196.19200 150.92400 1.000 145.98000 494 SER A CA 1
ATOM 1190 C C . SER A 1 409 ? 194.57800 196.95700 150.12000 1.000 145.98000 494 SER A C 1
ATOM 1191 O O . SER A 1 409 ? 195.49900 197.54700 150.68500 1.000 145.98000 494 SER A O 1
ATOM 1194 N N . GLN A 1 415 ? 192.14600 205.49100 149.14300 1.000 137.22000 500 GLN A N 1
ATOM 1195 C CA . GLN A 1 415 ? 190.91200 206.26500 149.20500 1.000 137.22000 500 GLN A CA 1
ATOM 1196 C C . GLN A 1 415 ? 190.87800 207.14900 150.44900 1.000 137.22000 500 GLN A C 1
ATOM 1197 O O . GLN A 1 415 ? 191.58800 206.89600 151.42300 1.000 137.22000 500 GLN A O 1
ATOM 1203 N N . GLN A 1 416 ? 190.05000 208.18900 150.40400 1.000 143.64000 501 GLN A N 1
ATOM 1204 C CA . GLN A 1 416 ? 189.93400 209.10600 151.53000 1.000 143.64000 501 GLN A CA 1
ATOM 1205 C C . GLN A 1 416 ? 189.13500 208.45900 152.65500 1.000 143.64000 501 GLN A C 1
ATOM 1206 O O . GLN A 1 416 ? 188.05800 207.90200 152.42500 1.000 143.64000 501 GLN A O 1
ATOM 1212 N N . VAL A 1 417 ? 189.66800 208.53100 153.87300 1.000 155.61000 502 VAL A N 1
ATOM 1213 C CA . VAL A 1 417 ? 189.01200 207.93700 155.03200 1.000 155.61000 502 VAL A CA 1
ATOM 1214 C C . VAL A 1 417 ? 187.82000 208.80200 155.42800 1.000 155.61000 502 VAL A C 1
ATOM 1215 O O . VAL A 1 417 ? 187.77500 210.00700 155.15100 1.000 155.61000 502 VAL A O 1
ATOM 1219 N N . GLU A 1 418 ? 186.82400 208.17500 156.04800 1.000 162.51000 503 GLU A N 1
ATOM 1220 C CA . GLU A 1 418 ? 185.65600 208.89800 156.52400 1.000 162.51000 503 GLU A CA 1
ATOM 1221 C C . GLU A 1 418 ? 186.01200 209.74900 157.74100 1.000 162.51000 503 GLU A C 1
ATOM 1222 O O . GLU A 1 418 ? 187.06000 209.58100 158.37000 1.000 162.51000 503 GLU A O 1
ATOM 1228 N N . GLN A 1 419 ? 185.12100 210.67900 158.06000 1.000 154.02000 504 GLN A N 1
ATOM 1229 C CA . GLN A 1 419 ? 185.33700 211.56500 159.19900 1.000 154.02000 504 GLN A CA 1
ATOM 1230 C C . GLN A 1 419 ? 185.18900 210.78500 160.50100 1.000 154.02000 504 GLN A C 1
ATOM 1231 O O . GLN A 1 419 ? 184.31000 209.92000 160.60000 1.000 154.02000 504 GLN A O 1
ATOM 1237 N N . PRO A 1 420 ? 186.02700 211.04100 161.50500 1.000 141.68000 505 PRO A N 1
ATOM 1238 C CA . PRO A 1 420 ? 185.88500 210.33500 162.78200 1.000 141.68000 505 PRO A CA 1
ATOM 1239 C C . PRO A 1 420 ? 184.62800 210.75900 163.52700 1.000 141.68000 505 PRO A C 1
ATOM 1240 O O . PRO A 1 420 ? 184.16500 211.89700 163.42300 1.000 141.68000 505 PRO A O 1
ATOM 1244 N N . THR A 1 421 ? 184.07600 209.81500 164.29100 1.000 123.82000 506 THR A N 1
ATOM 1245 C CA . THR A 1 421 ? 182.79900 210.02400 164.96400 1.000 123.82000 506 THR A CA 1
ATOM 1246 C C . THR A 1 421 ? 182.81600 209.56700 166.42100 1.000 123.82000 506 THR A C 1
ATOM 1247 O O . THR A 1 421 ? 181.97000 210.01400 167.20300 1.000 123.82000 506 THR A O 1
ATOM 1251 N N . GLY A 1 422 ? 183.78400 208.75800 166.83700 1.000 118.35000 507 GLY A N 1
ATOM 1252 C CA . GLY A 1 422 ? 183.83800 208.28500 168.20300 1.000 118.35000 507 GLY A CA 1
ATOM 1253 C C . GLY A 1 422 ? 184.28200 209.36000 169.18300 1.000 118.35000 507 GLY A C 1
ATOM 1254 O O . GLY A 1 422 ? 184.46500 210.53100 168.85100 1.000 118.35000 507 GLY A O 1
ATOM 1255 N N . SER A 1 423 ? 184.43500 208.93800 170.43600 1.000 100.13000 508 SER A N 1
ATOM 1256 C CA . SER A 1 423 ? 184.90800 209.84000 171.47700 1.000 100.13000 508 SER A CA 1
ATOM 1257 C C . SER A 1 423 ? 186.38700 210.14900 171.28000 1.000 100.13000 508 SER A C 1
ATOM 1258 O O . SER A 1 423 ? 187.15200 209.32300 170.77600 1.000 100.13000 508 SER A O 1
ATOM 1261 N N . VAL A 1 424 ? 186.78900 211.35400 171.69100 1.000 83.22000 509 VAL A N 1
ATOM 1262 C CA . VAL A 1 424 ? 188.12000 211.84600 171.36000 1.000 83.22000 509 VAL A CA 1
ATOM 1263 C C . VAL A 1 424 ? 189.19000 211.32900 172.30900 1.000 83.22000 509 VAL A C 1
ATOM 1264 O O . VAL A 1 424 ? 190.37800 211.58600 172.08700 1.000 83.22000 509 VAL A O 1
ATOM 1268 N N . LEU A 1 425 ? 188.80600 210.61700 173.37100 1.000 82.80000 510 LEU A N 1
ATOM 1269 C CA . LEU A 1 425 ? 189.79300 210.17000 174.34900 1.000 82.80000 510 LEU A CA 1
ATOM 1270 C C . LEU A 1 425 ? 190.67800 209.06400 173.78900 1.000 82.80000 510 LEU A C 1
ATOM 1271 O O . LEU A 1 425 ? 191.90500 209.10700 173.93900 1.000 82.80000 510 LEU A O 1
ATOM 1276 N N . TRP A 1 426 ? 190.08100 208.07000 173.13900 1.000 86.93000 511 TRP A N 1
ATOM 1277 C CA . TRP A 1 426 ? 190.81800 206.89400 172.69900 1.000 86.93000 511 TRP A CA 1
ATOM 1278 C C . TRP A 1 426 ? 191.45700 207.05600 171.32600 1.000 86.93000 511 TRP A C 1
ATOM 1279 O O . TRP A 1 426 ? 192.09100 206.11300 170.84300 1.000 86.93000 511 TRP A O 1
ATOM 1290 N N . MET A 1 427 ? 191.30800 208.21200 170.68500 1.000 94.85000 512 MET A N 1
ATOM 1291 C CA . MET A 1 427 ? 191.90200 208.41100 169.37300 1.000 94.85000 512 MET A CA 1
ATOM 1292 C C . MET A 1 427 ? 193.40000 208.68100 169.48500 1.000 94.85000 512 MET A C 1
ATOM 1293 O O . MET A 1 427 ? 193.91500 209.09400 170.52800 1.000 94.85000 512 MET A O 1
ATOM 1298 N N . ALA A 1 428 ? 194.10100 208.42000 168.38700 1.000 102.71000 513 ALA A N 1
ATOM 1299 C CA . ALA A 1 428 ? 195.53000 208.65500 168.27500 1.000 102.71000 513 ALA A CA 1
ATOM 1300 C C . ALA A 1 428 ? 195.80900 210.09200 167.82900 1.000 102.71000 513 ALA A C 1
ATOM 1301 O O . ALA A 1 428 ? 194.93700 210.74500 167.24800 1.000 102.71000 513 ALA A O 1
ATOM 1303 N N . PRO A 1 429 ? 197.00200 210.62600 168.13300 1.000 109.69000 514 PRO A N 1
ATOM 1304 C CA . PRO A 1 429 ? 197.33800 211.97700 167.64500 1.000 109.69000 514 PRO A CA 1
ATOM 1305 C C . PRO A 1 429 ? 197.35700 212.09800 166.13000 1.000 109.69000 514 PRO A C 1
ATOM 1306 O O . PRO A 1 429 ? 196.94400 213.13200 165.59200 1.000 109.69000 514 PRO A O 1
ATOM 1310 N N . GLU A 1 430 ? 197.83500 211.07000 165.42500 1.000 117.28000 515 GLU A N 1
ATOM 1311 C CA . GLU A 1 430 ? 197.77900 211.09000 163.96800 1.000 117.28000 515 GLU A CA 1
ATOM 1312 C C . GLU A 1 430 ? 196.37100 210.82800 163.45200 1.000 117.28000 515 GLU A C 1
ATOM 1313 O O . GLU A 1 430 ? 196.06400 211.16400 162.30400 1.000 117.28000 515 GLU A O 1
ATOM 1319 N N . VAL A 1 431 ? 195.50900 210.22200 164.26900 1.000 111.46000 516 VAL A N 1
ATOM 1320 C CA . VAL A 1 431 ? 194.08400 210.21200 163.95500 1.000 111.46000 516 VAL A CA 1
ATOM 1321 C C . VAL A 1 431 ? 193.50600 211.61700 164.06800 1.000 111.46000 516 VAL A C 1
ATOM 1322 O O . VAL A 1 431 ? 192.74100 212.06000 163.20200 1.000 111.46000 516 VAL A O 1
ATOM 1326 N N . ILE A 1 432 ? 193.87300 212.34300 165.12600 1.000 108.43000 517 ILE A N 1
ATOM 1327 C CA . ILE A 1 432 ? 193.28300 213.65500 165.37800 1.000 108.43000 517 ILE A CA 1
ATOM 1328 C C . ILE A 1 432 ? 193.75400 214.67000 164.34100 1.000 108.43000 517 ILE A C 1
ATOM 1329 O O . ILE A 1 432 ? 192.94400 215.40300 163.75900 1.000 108.43000 517 ILE A O 1
ATOM 1334 N N . ARG A 1 433 ? 195.06200 214.71900 164.07400 1.000 123.67000 518 ARG A N 1
ATOM 1335 C CA . ARG A 1 433 ? 195.55100 215.66800 163.08000 1.000 123.67000 518 ARG A CA 1
ATOM 1336 C C . ARG A 1 433 ? 195.32000 215.20400 161.64900 1.000 123.67000 518 ARG A C 1
ATOM 1337 O O . ARG A 1 433 ? 195.35900 216.04300 160.74200 1.000 123.67000 518 ARG A O 1
ATOM 1345 N N . MET A 1 434 ? 195.05000 213.90500 161.44500 1.000 130.71000 519 MET A N 1
ATOM 1346 C CA . MET A 1 434 ? 194.65500 213.24300 160.19300 1.000 130.71000 519 MET A CA 1
ATOM 1347 C C . MET A 1 434 ? 195.34400 213.76500 158.93400 1.000 130.71000 519 MET A C 1
ATOM 1348 O O . MET A 1 434 ? 194.70100 213.92300 157.89200 1.000 130.71000 519 MET A O 1
ATOM 1353 N N . GLN A 1 435 ? 196.65400 214.01200 159.01100 1.000 146.85000 520 GLN A N 1
ATOM 1354 C CA . GLN A 1 435 ? 197.37900 214.54400 157.86200 1.000 146.85000 520 GLN A CA 1
ATOM 1355 C C . GLN A 1 435 ? 197.54000 213.51800 156.74600 1.000 146.85000 520 GLN A C 1
ATOM 1356 O O . GLN A 1 435 ? 197.80500 213.90300 155.60300 1.000 146.85000 520 GLN A O 1
ATOM 1362 N N . ASP A 1 436 ? 197.38400 212.23500 157.04700 1.000 151.07000 521 ASP A N 1
ATOM 1363 C CA . ASP A 1 436 ? 197.49500 211.17000 156.06500 1.000 151.07000 521 ASP A CA 1
ATOM 1364 C C . ASP A 1 436 ? 196.10100 210.78800 155.57200 1.000 151.07000 521 ASP A C 1
ATOM 1365 O O . ASP A 1 436 ? 195.09800 210.99600 156.26000 1.000 151.07000 521 ASP A O 1
ATOM 1370 N N . ASN A 1 437 ? 196.05100 210.25300 154.34700 1.000 160.41000 522 ASN A N 1
ATOM 1371 C CA . ASN A 1 437 ? 194.78400 209.79900 153.77700 1.000 160.41000 522 ASN A CA 1
ATOM 1372 C C . ASN A 1 437 ? 194.19100 208.65600 154.59200 1.000 160.41000 522 ASN A C 1
ATOM 1373 O O . ASN A 1 437 ? 192.97600 208.60400 154.81300 1.000 160.41000 522 ASN A O 1
ATOM 1378 N N . ASN A 1 438 ? 195.03400 207.72900 155.04000 1.000 146.51000 523 ASN A N 1
ATOM 1379 C CA . ASN A 1 438 ? 194.62100 206.60800 155.88600 1.000 146.51000 523 ASN A CA 1
ATOM 1380 C C . ASN A 1 438 ? 195.52500 206.48800 157.11100 1.000 146.51000 523 ASN A C 1
ATOM 1381 O O . ASN A 1 438 ? 196.34300 205.56500 157.22600 1.000 146.51000 523 ASN A O 1
ATOM 1386 N N . PRO A 1 439 ? 195.35700 207.38200 158.09000 1.000 127.32000 524 PRO A N 1
ATOM 1387 C CA . PRO A 1 439 ? 196.18200 207.31100 159.30500 1.000 127.32000 524 PRO A CA 1
ATOM 1388 C C . PRO A 1 439 ? 195.83500 206.14300 160.21100 1.000 127.32000 524 PRO A C 1
ATOM 1389 O O . PRO A 1 439 ? 196.56000 205.89900 161.18400 1.000 127.32000 524 PRO A O 1
ATOM 1393 N N . PHE A 1 440 ? 194.75300 205.42400 159.92600 1.000 116.42000 525 PHE A N 1
ATOM 1394 C CA . PHE A 1 440 ? 194.29000 204.34200 160.78300 1.000 116.42000 525 PHE A CA 1
ATOM 1395 C C . PHE A 1 440 ? 195.08900 203.08600 160.45300 1.000 116.42000 525 PHE A C 1
ATOM 1396 O O . PHE A 1 440 ? 195.20800 202.71200 159.28300 1.000 116.42000 525 PHE A O 1
ATOM 1404 N N . SER A 1 441 ? 195.63700 202.43700 161.47400 1.000 102.89000 526 SER A N 1
ATOM 1405 C CA . SER A 1 441 ? 196.51500 201.29000 161.26000 1.000 102.89000 526 SER A CA 1
ATOM 1406 C C . SER A 1 441 ? 196.51000 200.42900 162.51900 1.000 102.89000 526 SER A C 1
ATOM 1407 O O . SER A 1 441 ? 195.63100 200.56200 163.37800 1.000 102.89000 526 SER A O 1
ATOM 1410 N N . PHE A 1 442 ? 197.49200 199.52600 162.61300 1.000 102.27000 527 PHE A N 1
ATOM 1411 C CA . PHE A 1 442 ? 197.64900 198.70400 163.81000 1.000 102.27000 527 PHE A CA 1
ATOM 1412 C C . PHE A 1 442 ? 197.94400 199.56400 165.03100 1.000 102.27000 527 PHE A C 1
ATOM 1413 O O . PHE A 1 442 ? 197.41800 199.31400 166.12200 1.000 102.27000 527 PHE A O 1
ATOM 1421 N N . GLN A 1 443 ? 198.77900 200.58900 164.85900 1.000 103.94000 528 GLN A N 1
ATOM 1422 C CA . GLN A 1 443 ? 199.31000 201.31800 166.00400 1.000 103.94000 528 GLN A CA 1
ATOM 1423 C C . GLN A 1 443 ? 198.26900 202.23400 166.63300 1.000 103.94000 528 GLN A C 1
ATOM 1424 O O . GLN A 1 443 ? 198.36400 202.54400 167.82500 1.000 103.94000 528 GLN A O 1
ATOM 1430 N N . SER A 1 444 ? 197.27400 202.67900 165.86100 1.000 103.75000 529 SER A N 1
ATOM 1431 C CA . SER A 1 444 ? 196.15800 203.41100 166.45400 1.000 103.75000 529 SER A CA 1
ATOM 1432 C C . SER A 1 444 ? 195.36600 202.52000 167.40400 1.000 103.75000 529 SER A C 1
ATOM 1433 O O . SER A 1 444 ? 195.00000 202.94100 168.51000 1.000 103.75000 529 SER A O 1
ATOM 1436 N N . ASP A 1 445 ? 195.11200 201.27500 166.99100 1.000 105.53000 530 ASP A N 1
ATOM 1437 C CA . ASP A 1 445 ? 194.47200 200.30800 167.87500 1.000 105.53000 530 ASP A CA 1
ATOM 1438 C C . ASP A 1 445 ? 195.36300 199.98600 169.06600 1.000 105.53000 530 ASP A C 1
ATOM 1439 O O . ASP A 1 445 ? 194.86900 199.74900 170.17400 1.000 105.53000 530 ASP A O 1
ATOM 1444 N N . VAL A 1 446 ? 196.68200 199.97800 168.85400 1.000 98.16000 531 VAL A N 1
ATOM 1445 C CA . VAL A 1 446 ? 197.62500 199.75100 169.94700 1.000 98.16000 531 VAL A CA 1
ATOM 1446 C C . VAL A 1 446 ? 197.53300 200.87000 170.98100 1.000 98.16000 531 VAL A C 1
ATOM 1447 O O . VAL A 1 446 ? 197.50800 200.61500 172.19100 1.000 98.16000 531 VAL A O 1
ATOM 1451 N N . TYR A 1 447 ? 197.45000 202.12200 170.52500 1.000 104.67000 532 TYR A N 1
ATOM 1452 C CA . TYR A 1 447 ? 197.36500 203.24000 171.46300 1.000 104.67000 532 TYR A CA 1
ATOM 1453 C C . TYR A 1 447 ? 196.00900 203.23600 172.17200 1.000 104.67000 532 TYR A C 1
ATOM 1454 O O . TYR A 1 447 ? 195.92200 203.55700 173.36400 1.000 104.67000 532 TYR A O 1
ATOM 1463 N N . SER A 1 448 ? 194.94000 202.87600 171.45500 1.000 95.94000 533 SER A N 1
ATOM 1464 C CA . SER A 1 448 ? 193.62700 202.77100 172.08900 1.000 95.94000 533 SER A CA 1
ATOM 1465 C C . SER A 1 448 ? 193.61200 201.67800 173.15500 1.000 95.94000 533 SER A C 1
ATOM 1466 O O . SER A 1 448 ? 193.04500 201.86300 174.24000 1.000 95.94000 533 SER A O 1
ATOM 1469 N N . TYR A 1 449 ? 194.24800 200.53800 172.86600 1.000 95.81000 534 TYR A N 1
ATOM 1470 C CA . TYR A 1 449 ? 194.44100 199.50300 173.87900 1.000 95.81000 534 TYR A CA 1
ATOM 1471 C C . TYR A 1 449 ? 195.27600 200.00800 175.04600 1.000 95.81000 534 TYR A C 1
ATOM 1472 O O . TYR A 1 449 ? 195.03600 199.62700 176.19700 1.000 95.81000 534 TYR A O 1
ATOM 1481 N N . GLY A 1 450 ? 196.26800 200.85200 174.76800 1.000 97.79000 535 GLY A N 1
ATOM 1482 C CA . GLY A 1 450 ? 197.05600 201.42900 175.84300 1.000 97.79000 535 GLY A CA 1
ATOM 1483 C C . GLY A 1 450 ? 196.23800 202.33300 176.74400 1.000 97.79000 535 GLY A C 1
ATOM 1484 O O . GLY A 1 450 ? 196.43100 202.35500 177.96000 1.000 97.79000 535 GLY A O 1
ATOM 1485 N N . ILE A 1 451 ? 195.31100 203.09200 176.15900 1.000 97.14000 536 ILE A N 1
ATOM 1486 C CA . ILE A 1 451 ? 194.42500 203.93700 176.95700 1.000 97.14000 536 ILE A CA 1
ATOM 1487 C C . ILE A 1 451 ? 193.45800 203.07900 177.77100 1.000 97.14000 536 ILE A C 1
ATOM 1488 O O . ILE A 1 451 ? 193.11700 203.41100 178.91600 1.000 97.14000 536 ILE A O 1
ATOM 1493 N N . VAL A 1 452 ? 193.01100 201.95700 177.19600 1.000 93.90000 537 VAL A N 1
ATOM 1494 C CA . VAL A 1 452 ? 192.20000 200.99700 177.94500 1.000 93.90000 537 VAL A CA 1
ATOM 1495 C C . VAL A 1 452 ? 192.98600 200.43800 179.12700 1.000 93.90000 537 VAL A C 1
ATOM 1496 O O . VAL A 1 452 ? 192.45400 200.28600 180.23400 1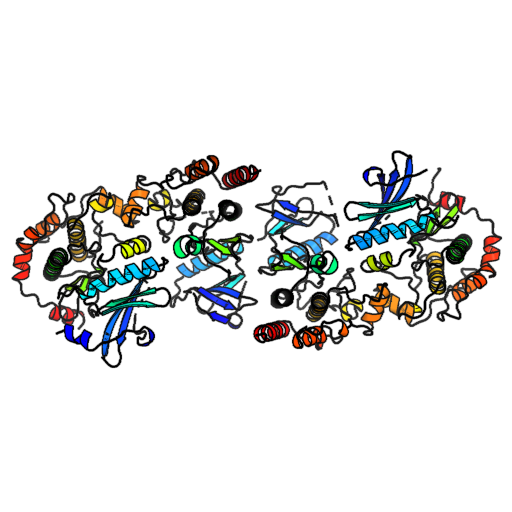.000 93.90000 537 VAL A O 1
ATOM 1500 N N . LEU A 1 453 ? 194.26800 200.14300 178.91400 1.000 95.61000 538 LEU A N 1
ATOM 1501 C CA . LEU A 1 453 ? 195.12800 199.71200 180.01400 1.000 95.61000 538 LEU A CA 1
ATOM 1502 C C . LEU A 1 453 ? 195.28900 200.81500 181.05400 1.000 95.61000 538 LEU A C 1
ATOM 1503 O O . LEU A 1 453 ? 195.31800 200.54200 182.25800 1.000 95.61000 538 LEU A O 1
ATOM 1508 N N . TYR A 1 454 ? 195.40200 202.06600 180.60000 1.000 102.48000 539 TYR A N 1
ATOM 1509 C CA . TYR A 1 454 ? 195.54600 203.20500 181.50300 1.000 102.48000 539 TYR A CA 1
ATOM 1510 C C . TYR A 1 454 ? 194.34000 203.34800 182.42100 1.000 102.48000 539 TYR A C 1
ATOM 1511 O O . TYR A 1 454 ? 194.48700 203.52100 183.63500 1.000 102.48000 539 TYR A O 1
ATOM 1520 N N . GLU A 1 455 ? 193.13600 203.28300 181.85400 1.000 96.93000 540 GLU A N 1
ATOM 1521 C CA . GLU A 1 455 ? 191.94100 203.37900 182.68700 1.000 96.93000 540 GLU A CA 1
ATOM 1522 C C . GLU A 1 455 ? 191.75400 202.11300 183.51400 1.000 96.93000 540 GLU A C 1
ATOM 1523 O O . GLU A 1 455 ? 191.12300 202.13800 184.57600 1.000 96.93000 540 GLU A O 1
ATOM 1529 N N . LEU A 1 456 ? 192.32400 200.99600 183.05400 1.000 103.02000 541 LEU A N 1
ATOM 1530 C CA . LEU A 1 456 ? 192.13800 199.72800 183.75000 1.000 103.02000 541 LEU A CA 1
ATOM 1531 C C . LEU A 1 456 ? 192.98100 199.65800 185.02300 1.000 103.02000 541 LEU A C 1
ATOM 1532 O O . LEU A 1 456 ? 192.50700 199.16900 186.05500 1.000 103.02000 541 LEU A O 1
ATOM 1537 N N . MET A 1 457 ? 194.22800 200.13600 184.97700 1.000 106.84000 542 MET A N 1
ATOM 1538 C CA . MET A 1 457 ? 195.08600 200.09600 186.15800 1.000 106.84000 542 MET A CA 1
ATOM 1539 C C . MET A 1 457 ? 194.84800 201.24800 187.12700 1.000 106.84000 542 MET A C 1
ATOM 1540 O O . MET A 1 457 ? 195.36200 201.19900 188.24900 1.000 106.84000 542 MET A O 1
ATOM 1545 N N . THR A 1 458 ? 194.10000 202.27400 186.73700 1.000 107.64000 543 THR A N 1
ATOM 1546 C CA . THR A 1 458 ? 193.83900 203.40200 187.62500 1.000 107.64000 543 THR A CA 1
ATOM 1547 C C . THR A 1 458 ? 192.38600 203.51000 188.05400 1.000 107.64000 543 THR A C 1
ATOM 1548 O O . THR A 1 458 ? 192.11300 203.71100 189.23900 1.000 107.64000 543 THR A O 1
ATOM 1552 N N . GLY A 1 459 ? 191.44400 203.38300 187.12400 1.000 109.21000 544 GLY A N 1
ATOM 1553 C CA . GLY A 1 459 ? 190.03700 203.48800 187.44200 1.000 109.21000 544 GLY A CA 1
ATOM 1554 C C . GLY A 1 459 ? 189.40900 204.83200 187.15000 1.000 109.21000 544 GLY A C 1
ATOM 1555 O O . GLY A 1 459 ? 188.22600 205.02000 187.45500 1.000 109.21000 544 GLY A O 1
ATOM 1556 N N . GLU A 1 460 ? 190.15800 205.77200 186.57700 1.000 112.21000 545 GLU A N 1
ATOM 1557 C CA . GLU A 1 460 ? 189.62600 207.07800 186.21900 1.000 112.21000 545 GLU A CA 1
ATOM 1558 C C . GLU A 1 460 ? 189.99200 207.39100 184.77700 1.000 112.21000 545 GLU A C 1
ATOM 1559 O O . GLU A 1 460 ? 190.99600 206.90000 184.25400 1.000 112.21000 545 GLU A O 1
ATOM 1565 N N . LEU A 1 461 ? 189.15800 208.20800 184.14000 1.000 96.36000 546 LEU A N 1
ATOM 1566 C CA . LEU A 1 461 ? 189.38900 208.59500 182.75900 1.000 96.36000 546 LEU A CA 1
ATOM 1567 C C . LEU A 1 461 ? 190.61300 209.50500 182.66000 1.000 96.36000 546 LEU A C 1
ATOM 1568 O O . LEU A 1 461 ? 190.87700 210.30100 183.56500 1.000 96.36000 546 LEU A O 1
ATOM 1573 N N . PRO A 1 462 ? 191.38400 209.39600 181.57900 1.000 91.90000 547 PRO A N 1
ATOM 1574 C CA . PRO A 1 462 ? 192.52900 210.29500 181.40400 1.000 91.90000 547 PRO A CA 1
ATOM 1575 C C . PRO A 1 462 ? 192.08200 211.71900 181.12400 1.000 91.90000 547 PRO A C 1
ATOM 1576 O O . PRO A 1 462 ? 190.98500 211.96000 180.61300 1.000 91.90000 547 PRO A O 1
ATOM 1580 N N . TYR A 1 463 ? 192.96500 212.66200 181.47300 1.000 87.64000 548 TYR A N 1
ATOM 1581 C CA . TYR A 1 463 ? 192.73300 214.10300 181.32600 1.000 87.64000 548 TYR A CA 1
ATOM 1582 C C . TYR A 1 463 ? 191.46200 214.54300 182.05000 1.000 87.64000 548 TYR A C 1
ATOM 1583 O O . TYR A 1 463 ? 190.64600 215.29300 181.51100 1.000 87.64000 548 TYR A O 1
ATOM 1592 N N . SER A 1 464 ? 191.28900 214.06400 183.28400 1.000 88.18000 549 SER A N 1
ATOM 1593 C CA . SER A 1 464 ? 190.09700 214.39800 184.05400 1.000 88.18000 549 SER A CA 1
ATOM 1594 C C . SER A 1 464 ? 190.09200 215.84600 184.52700 1.000 88.18000 549 SER A C 1
ATOM 1595 O O . SER A 1 464 ? 189.02100 216.37900 184.83400 1.000 88.18000 549 SER A O 1
ATOM 1598 N N . HIS A 1 465 ? 191.25600 216.49200 184.59300 1.000 85.89000 550 HIS A N 1
ATOM 1599 C CA . HIS A 1 465 ? 191.32800 217.88000 185.03000 1.000 85.89000 550 HIS A CA 1
ATOM 1600 C C . HIS A 1 465 ? 190.88700 218.86600 183.95700 1.000 85.89000 550 HIS A C 1
ATOM 1601 O O . HIS A 1 465 ? 190.67600 220.04200 184.27100 1.000 85.89000 550 HIS A O 1
ATOM 1608 N N . ILE A 1 466 ? 190.74500 218.42400 182.71100 1.000 86.07000 551 ILE A N 1
ATOM 1609 C CA . ILE A 1 466 ? 190.31800 219.27600 181.60700 1.000 86.07000 551 ILE A CA 1
ATOM 1610 C C . ILE A 1 466 ? 188.85900 218.96200 181.31200 1.000 86.07000 551 ILE A C 1
ATOM 1611 O O . ILE A 1 466 ? 188.49600 217.79700 181.11100 1.000 86.07000 551 ILE A O 1
ATOM 1616 N N . ASN A 1 467 ? 188.02300 219.99900 181.28600 1.000 103.46000 552 ASN A N 1
ATOM 1617 C CA . ASN A 1 467 ? 186.59200 219.85000 181.05000 1.000 103.46000 552 ASN A CA 1
ATOM 1618 C C . ASN A 1 467 ? 186.13200 220.52300 179.75800 1.000 103.46000 552 ASN A C 1
ATOM 1619 O O . ASN A 1 467 ? 184.97300 220.92600 179.63900 1.000 103.46000 552 ASN A O 1
ATOM 1624 N N . ASN A 1 468 ? 187.03000 220.65100 178.78600 1.000 106.57000 553 ASN A N 1
ATOM 1625 C CA . ASN A 1 468 ? 186.71800 221.26300 177.50300 1.000 106.57000 553 ASN A CA 1
ATOM 1626 C C . ASN A 1 468 ? 187.09100 220.28200 176.40500 1.000 106.57000 553 ASN A C 1
ATOM 1627 O O . ASN A 1 468 ? 188.22900 219.80900 176.35300 1.000 106.57000 553 ASN A O 1
ATOM 1632 N N . ARG A 1 469 ? 186.13400 219.99700 175.52100 1.000 103.87000 554 ARG A N 1
ATOM 1633 C CA . ARG A 1 469 ? 186.33900 219.00400 174.47100 1.000 103.87000 554 ARG A CA 1
ATOM 1634 C C . ARG A 1 469 ? 187.35800 219.48100 173.43700 1.000 103.87000 554 ARG A C 1
ATOM 1635 O O . ARG A 1 469 ? 188.30600 218.75700 173.09700 1.000 103.87000 554 ARG A O 1
ATOM 1643 N N . ASP A 1 470 ? 187.19500 220.71500 172.95100 1.000 108.21000 555 ASP A N 1
ATOM 1644 C CA . ASP A 1 470 ? 188.07900 221.23800 171.91700 1.000 108.21000 555 ASP A CA 1
ATOM 1645 C C . ASP A 1 470 ? 189.47900 221.46800 172.46200 1.000 108.21000 555 ASP A C 1
ATOM 1646 O O . ASP A 1 470 ? 190.46700 221.32300 171.73100 1.000 108.21000 555 ASP A O 1
ATOM 1651 N N . GLN A 1 471 ? 189.58100 221.82100 173.74500 1.000 98.10000 556 GLN A N 1
ATOM 1652 C CA . GLN A 1 471 ? 190.89000 221.95000 174.37200 1.000 98.10000 556 GLN A CA 1
ATOM 1653 C C . GLN A 1 471 ? 191.62000 220.61500 174.40000 1.000 98.10000 556 GLN A C 1
ATOM 1654 O O . GLN A 1 471 ? 192.81200 220.55700 174.09000 1.000 98.10000 556 GLN A O 1
ATOM 1660 N N . ILE A 1 472 ? 190.91800 219.53000 174.74700 1.000 93.21000 557 ILE A N 1
ATOM 1661 C CA . ILE A 1 472 ? 191.53800 218.20500 174.74000 1.000 93.21000 557 ILE A CA 1
ATOM 1662 C C . ILE A 1 472 ? 191.97800 217.83400 173.33100 1.000 93.21000 557 ILE A C 1
ATOM 1663 O O . ILE A 1 472 ? 193.09700 217.34400 173.12300 1.000 93.21000 557 ILE A O 1
ATOM 1668 N N . ILE A 1 473 ? 191.11900 218.10900 172.34100 1.000 92.00000 558 ILE A N 1
ATOM 1669 C CA . ILE A 1 473 ? 191.44200 217.78600 170.95000 1.000 92.00000 558 ILE A CA 1
ATOM 1670 C C . ILE A 1 473 ? 192.69900 218.52600 170.50200 1.000 92.00000 558 ILE A C 1
ATOM 1671 O O . ILE A 1 473 ? 193.62600 217.92400 169.94800 1.000 92.00000 558 ILE A O 1
ATOM 1676 N N . PHE A 1 474 ? 192.77600 219.82700 170.79300 1.000 95.32000 559 PHE A N 1
ATOM 1677 C CA . PHE A 1 474 ? 193.91400 220.61500 170.32900 1.000 95.32000 559 PHE A CA 1
ATOM 1678 C C . PHE A 1 474 ? 195.19200 220.27100 171.08800 1.000 95.32000 559 PHE A C 1
ATOM 1679 O O . PHE A 1 474 ? 196.27000 220.19300 170.48600 1.000 95.32000 559 PHE A O 1
ATOM 1687 N N . MET A 1 475 ? 195.09800 220.07200 172.40800 1.000 94.72000 560 MET A N 1
ATOM 1688 C CA . MET A 1 475 ? 196.28900 219.78100 173.20000 1.000 94.72000 560 MET A CA 1
ATOM 1689 C C . MET A 1 475 ? 196.86300 218.41400 172.85000 1.000 94.72000 560 MET A C 1
ATOM 1690 O O . MET A 1 475 ? 198.08600 218.22900 172.85600 1.000 94.72000 560 MET A O 1
ATOM 1695 N N . VAL A 1 476 ? 196.00100 217.43800 172.54400 1.000 99.86000 561 VAL A N 1
ATOM 1696 C CA . VAL A 1 476 ? 196.50100 216.14800 172.08100 1.000 99.86000 561 VAL A CA 1
ATOM 1697 C C . VAL A 1 476 ? 197.05500 216.26200 170.66300 1.000 99.86000 561 VAL A C 1
ATOM 1698 O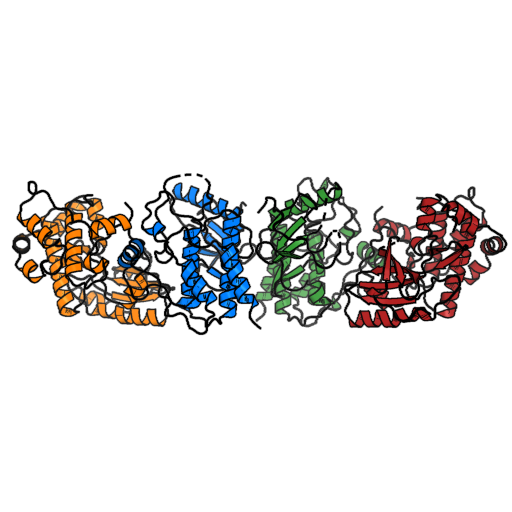 O . VAL A 1 476 ? 198.10200 215.68200 170.34600 1.000 99.86000 561 VAL A O 1
ATOM 1702 N N . GLY A 1 477 ? 196.38000 217.02500 169.79400 1.000 97.11000 562 GLY A N 1
ATOM 1703 C CA . GLY A 1 477 ? 196.82200 217.13500 168.41200 1.000 97.11000 562 GLY A CA 1
ATOM 1704 C C . GLY A 1 477 ? 198.16500 217.82300 168.26500 1.000 97.11000 562 GLY A C 1
ATOM 1705 O O . GLY A 1 477 ? 198.96000 217.47200 167.38900 1.000 97.11000 562 GLY A O 1
ATOM 1706 N N . ARG A 1 478 ? 198.44100 218.80700 169.11800 1.000 99.61000 563 ARG A N 1
ATOM 1707 C CA . ARG A 1 478 ? 199.75300 219.43800 169.11400 1.000 99.61000 563 ARG A CA 1
ATOM 1708 C C . ARG A 1 478 ? 200.78400 218.66400 169.92300 1.000 99.61000 563 ARG A C 1
ATOM 1709 O O . ARG A 1 478 ? 201.95100 219.06900 169.95500 1.000 99.61000 563 ARG A O 1
ATOM 1717 N N . GLY A 1 479 ? 200.38700 217.57500 170.57600 1.000 101.39000 564 GLY A N 1
ATOM 1718 C CA . GLY A 1 479 ? 201.32000 216.74800 171.31100 1.000 101.39000 564 GLY A CA 1
ATOM 1719 C C . GLY A 1 479 ? 201.73100 217.28100 172.66300 1.000 101.39000 564 GLY A C 1
ATOM 1720 O O . GLY A 1 479 ? 202.65000 216.72500 173.27400 1.000 101.39000 564 GLY A O 1
ATOM 1721 N N . TYR A 1 480 ? 201.08700 218.34300 173.15000 1.000 97.00000 565 TYR A N 1
ATOM 1722 C CA . TYR A 1 480 ? 201.47500 218.90800 174.43800 1.000 97.00000 565 TYR A CA 1
ATOM 1723 C C . TYR A 1 480 ? 200.98500 218.04400 175.59300 1.000 97.00000 565 TYR A C 1
ATOM 1724 O O . TYR A 1 480 ? 201.68200 217.89500 176.60300 1.000 97.00000 565 TYR A O 1
ATOM 1733 N N . ALA A 1 481 ? 199.79200 217.47100 175.46600 1.000 97.91000 566 ALA A N 1
ATOM 1734 C CA . ALA A 1 481 ? 199.16800 216.70600 176.53500 1.000 97.91000 566 ALA A CA 1
ATOM 1735 C C . ALA A 1 481 ? 199.59600 215.24500 176.47900 1.000 97.91000 566 ALA A C 1
ATOM 1736 O O . ALA A 1 481 ? 199.94900 214.72000 175.42000 1.000 97.91000 566 ALA A O 1
ATOM 1738 N N . SER A 1 482 ? 199.56200 214.59300 177.64000 1.000 98.25000 567 SER A N 1
ATOM 1739 C CA . SER A 1 482 ? 199.93700 213.19100 177.75800 1.000 98.25000 567 SER A CA 1
ATOM 1740 C C . SER A 1 482 ? 199.25700 212.61600 178.98900 1.000 98.25000 567 SER A C 1
ATOM 1741 O O . SER A 1 482 ? 198.94900 213.36400 179.92300 1.000 98.25000 567 SER A O 1
ATOM 1744 N N . PRO A 1 483 ? 198.98800 211.31100 179.01400 1.000 100.72000 568 PRO A N 1
ATOM 1745 C CA . PRO A 1 483 ? 198.44300 210.69700 180.23000 1.000 100.72000 568 PRO A CA 1
ATOM 1746 C C . PRO A 1 483 ? 199.45800 210.72300 181.36400 1.000 100.72000 568 PRO A C 1
ATOM 1747 O O . PRO A 1 483 ? 200.66800 210.64000 181.14200 1.000 100.72000 568 PRO A O 1
ATOM 1751 N N . ASP A 1 484 ? 198.95300 210.83800 182.59000 1.000 118.48000 569 ASP A N 1
ATOM 1752 C CA . ASP A 1 484 ? 199.79400 210.96100 183.77600 1.000 118.48000 569 ASP A CA 1
ATOM 1753 C C . ASP A 1 484 ? 199.83900 209.60400 184.47000 1.000 118.48000 569 ASP A C 1
ATOM 1754 O O . ASP A 1 484 ? 198.80500 209.08400 184.89900 1.000 118.48000 569 ASP A O 1
ATOM 1759 N N . LEU A 1 485 ? 201.03900 209.04900 184.60100 1.000 117.05000 570 LEU A N 1
ATOM 1760 C CA . LEU A 1 485 ? 201.24400 207.75400 185.23400 1.000 117.05000 570 LEU A CA 1
ATOM 1761 C C . LEU A 1 485 ? 201.44900 207.85900 186.73900 1.000 117.05000 570 LEU A C 1
ATOM 1762 O O . LEU A 1 485 ? 201.75900 206.84800 187.37800 1.000 117.05000 570 LEU A O 1
ATOM 1767 N N . SER A 1 486 ? 201.29100 209.05400 187.31600 1.000 128.98000 571 SER A N 1
ATOM 1768 C CA . SER A 1 486 ? 201.58800 209.24600 188.73200 1.000 128.98000 571 SER A CA 1
ATOM 1769 C C . SER A 1 486 ? 200.56400 208.56500 189.63300 1.000 128.98000 571 SER A C 1
ATOM 1770 O O . SER A 1 486 ? 200.85500 208.29400 190.80400 1.000 128.98000 571 SER A O 1
ATOM 1773 N N . LYS A 1 487 ? 199.37400 208.27400 189.11500 1.000 127.70000 572 LYS A N 1
ATOM 1774 C CA . LYS A 1 487 ? 198.33800 207.61000 189.89300 1.000 127.70000 572 LYS A CA 1
ATOM 1775 C C . LYS A 1 487 ? 198.45200 206.09100 189.85300 1.000 127.70000 572 LYS A C 1
ATOM 1776 O O . LYS A 1 487 ? 197.55400 205.39900 190.34500 1.000 127.70000 572 LYS A O 1
ATOM 1782 N N . LEU A 1 488 ? 199.52800 205.56000 189.27800 1.000 130.90000 573 LEU A N 1
ATOM 1783 C CA . LEU A 1 488 ? 199.80900 204.13400 189.35300 1.000 130.90000 573 LEU A CA 1
ATOM 1784 C C . LEU A 1 488 ? 200.49400 203.82000 190.67700 1.000 130.90000 573 LEU A C 1
ATOM 1785 O O . LEU A 1 488 ? 201.47000 204.47800 191.05100 1.000 130.90000 573 LEU A O 1
ATOM 1790 N N . TYR A 1 489 ? 199.97700 202.81900 191.38600 1.000 127.43000 574 TYR A N 1
ATOM 1791 C CA . TYR A 1 489 ? 200.52600 202.45900 192.68800 1.000 127.43000 574 TYR A CA 1
ATOM 1792 C C . TYR A 1 489 ? 201.91200 201.84400 192.53400 1.000 127.43000 574 TYR A C 1
ATOM 1793 O O . TYR A 1 489 ? 202.18900 201.12300 191.57100 1.000 127.43000 574 TYR A O 1
ATOM 1802 N N . LYS A 1 490 ? 202.78900 202.13600 193.49500 1.000 138.33000 575 LYS A N 1
ATOM 1803 C CA . LYS A 1 490 ? 204.18700 201.72600 193.41600 1.000 138.33000 575 LYS A CA 1
ATOM 1804 C C . LYS A 1 490 ? 204.42500 200.30000 193.89300 1.000 138.33000 575 LYS A C 1
ATOM 1805 O O . LYS A 1 490 ? 205.56900 199.83400 193.84000 1.000 138.33000 575 LYS A O 1
ATOM 1811 N N . ASN A 1 491 ? 203.39200 199.59600 194.35800 1.000 161.35000 576 ASN A N 1
ATOM 1812 C CA . ASN A 1 491 ? 203.54600 198.18100 194.67000 1.000 161.35000 576 ASN A CA 1
ATOM 1813 C C . ASN A 1 491 ? 203.45800 197.30400 193.42800 1.000 161.35000 576 ASN A C 1
ATOM 1814 O O . ASN A 1 491 ? 203.70000 196.09600 193.52100 1.000 161.35000 576 ASN A O 1
ATOM 1819 N N . CYS A 1 492 ? 203.11700 197.88400 192.27800 1.000 142.20000 577 CYS A N 1
ATOM 1820 C CA . CYS A 1 492 ? 203.07500 197.21600 190.98900 1.000 142.20000 577 CYS A CA 1
ATOM 1821 C C . CYS A 1 492 ? 204.49500 196.93600 190.49600 1.000 142.20000 577 CYS A C 1
ATOM 1822 O O . CYS A 1 492 ? 205.41200 197.72000 190.75800 1.000 142.20000 577 CYS A O 1
ATOM 1825 N N . PRO A 1 493 ? 204.71100 195.80800 189.81200 1.000 133.26000 578 PRO A N 1
ATOM 1826 C CA . PRO A 1 493 ? 206.03200 195.54500 189.22500 1.000 133.26000 578 PRO A CA 1
ATOM 1827 C C . PRO A 1 493 ? 206.39800 196.57100 188.16300 1.000 133.26000 578 PRO A C 1
ATOM 1828 O O . PRO A 1 493 ? 205.54300 197.07900 187.43400 1.000 133.26000 578 PRO A O 1
ATOM 1832 N N . LYS A 1 494 ? 207.69800 196.87200 188.08600 1.000 129.57000 579 LYS A N 1
ATOM 1833 C CA . LYS A 1 494 ? 208.18100 197.92000 187.19400 1.000 129.57000 579 LYS A CA 1
ATOM 1834 C C . LYS A 1 494 ? 208.08800 197.53200 185.72300 1.000 129.57000 579 LYS A C 1
ATOM 1835 O O . LYS A 1 494 ? 208.08100 198.42000 184.86100 1.000 129.57000 579 LYS A O 1
ATOM 1841 N N . ALA A 1 495 ? 208.01300 196.23400 185.41900 1.000 128.48000 580 ALA A N 1
ATOM 1842 C CA . ALA A 1 495 ? 207.78800 195.81000 184.04100 1.000 128.48000 580 ALA A CA 1
ATOM 1843 C C . ALA A 1 495 ? 206.42300 196.26900 183.54500 1.000 128.48000 580 ALA A C 1
ATOM 1844 O O . ALA A 1 495 ? 206.27500 196.65600 182.37900 1.000 128.48000 580 ALA A O 1
ATOM 1846 N N . MET A 1 496 ? 205.41700 196.25000 184.42400 1.000 121.40000 581 MET A N 1
ATOM 1847 C CA . MET A 1 496 ? 204.07800 196.68300 184.03900 1.000 121.40000 581 MET A CA 1
ATOM 1848 C C . MET A 1 496 ? 204.03400 198.17600 183.73600 1.000 121.40000 581 MET A C 1
ATOM 1849 O O . MET A 1 496 ? 203.43400 198.59100 182.73700 1.000 121.40000 581 MET A O 1
ATOM 1854 N N . LYS A 1 497 ? 204.66500 199.00200 184.57800 1.000 125.26000 582 LYS A N 1
ATOM 1855 C CA . LYS A 1 497 ? 204.67000 200.43800 184.31200 1.000 125.26000 582 LYS A CA 1
ATOM 1856 C C . LYS A 1 497 ? 205.53400 200.77000 183.10100 1.000 125.26000 582 LYS A C 1
ATOM 1857 O O . LYS A 1 497 ? 205.23800 201.72000 182.36800 1.000 125.26000 582 LYS A O 1
ATOM 1863 N N . ARG A 1 498 ? 206.59300 199.98800 182.86400 1.000 126.93000 583 ARG A N 1
ATOM 1864 C CA . ARG A 1 498 ? 207.37200 200.16000 181.64100 1.000 126.93000 583 ARG A CA 1
ATOM 1865 C C . ARG A 1 498 ? 206.53300 199.83900 180.40700 1.000 126.93000 583 ARG A C 1
ATOM 1866 O O . ARG A 1 498 ? 206.59900 200.55400 179.40200 1.000 126.93000 583 ARG A O 1
ATOM 1874 N N . LEU A 1 499 ? 205.72500 198.77600 180.47700 1.000 124.18000 584 LEU A N 1
ATOM 1875 C CA . LEU A 1 499 ? 204.82100 198.44200 179.37700 1.000 124.18000 584 LEU A CA 1
ATOM 1876 C C . LEU A 1 499 ? 203.78000 199.53300 179.15500 1.000 124.18000 584 LEU A C 1
ATOM 1877 O O . LEU A 1 499 ? 203.45600 199.87200 178.00800 1.000 124.18000 584 LEU A O 1
ATOM 1882 N N . VAL A 1 500 ? 203.23700 200.08100 180.24600 1.000 119.72000 585 VAL A N 1
ATOM 1883 C CA . VAL A 1 500 ? 202.26300 201.16600 180.14300 1.000 119.72000 585 VAL A CA 1
ATOM 1884 C C . VAL A 1 500 ? 202.89800 202.39500 179.50200 1.000 119.72000 585 VAL A C 1
ATOM 1885 O O . VAL A 1 500 ? 202.29200 203.04500 178.64300 1.000 119.72000 585 VAL A O 1
ATOM 1889 N N . ALA A 1 501 ? 204.13400 202.71600 179.88600 1.000 128.35000 586 ALA A N 1
ATOM 1890 C CA . ALA A 1 501 ? 204.82100 203.85300 179.28200 1.000 128.35000 586 ALA A CA 1
ATOM 1891 C C . ALA A 1 501 ? 205.13200 203.60100 177.81000 1.000 128.35000 586 ALA A C 1
ATOM 1892 O O . ALA A 1 501 ? 205.10000 204.53000 176.99400 1.000 128.35000 586 ALA A O 1
ATOM 1894 N N . ASP A 1 502 ? 205.43100 202.35000 177.45000 1.000 135.13000 587 ASP A N 1
ATOM 1895 C CA . ASP A 1 502 ? 205.78400 202.05200 176.06500 1.000 135.13000 587 ASP A CA 1
ATOM 1896 C C . ASP A 1 502 ? 204.56500 202.07300 175.15000 1.000 135.13000 587 ASP A C 1
ATOM 1897 O O . ASP A 1 502 ? 204.66100 202.50700 173.99700 1.000 135.13000 587 ASP A O 1
ATOM 1902 N N . CYS A 1 503 ? 203.41000 201.61400 175.63800 1.000 124.81000 588 CYS A N 1
ATOM 1903 C CA . CYS A 1 503 ? 202.25300 201.49500 174.75600 1.000 124.81000 588 CYS A CA 1
ATOM 1904 C C . CYS A 1 503 ? 201.56300 202.82700 174.47500 1.000 124.81000 588 CYS A C 1
ATOM 1905 O O . CYS A 1 503 ? 200.69200 202.87600 173.60000 1.000 124.81000 588 CYS A O 1
ATOM 1908 N N . VAL A 1 504 ? 201.92700 203.89700 175.17800 1.000 121.94000 589 VAL A N 1
ATOM 1909 C CA . VAL A 1 504 ? 201.30900 205.21000 175.02300 1.000 121.94000 589 VAL A CA 1
ATOM 1910 C C . VAL A 1 504 ? 202.25600 206.17300 174.28900 1.000 121.94000 589 VAL A C 1
ATOM 1911 O O . VAL A 1 504 ? 201.96300 207.36700 174.15100 1.000 121.94000 589 VAL A O 1
ATOM 1915 N N . LYS A 1 505 ? 203.36400 205.65700 173.75300 1.000 128.70000 590 LYS A N 1
ATOM 1916 C CA . LYS A 1 505 ? 204.32100 206.48200 173.02000 1.000 128.70000 590 LYS A CA 1
ATOM 1917 C C . LYS A 1 505 ? 203.68000 207.10200 171.78000 1.000 128.70000 590 LYS A C 1
ATOM 1918 O O . LYS A 1 505 ? 202.90900 206.45400 171.06900 1.000 128.70000 590 LYS A O 1
ATOM 1924 N N . LYS A 1 506 ? 203.99700 208.37800 171.54000 1.000 118.56000 591 LYS A N 1
ATOM 1925 C CA . LYS A 1 506 ? 203.26600 209.16500 170.54900 1.000 118.56000 591 LYS A CA 1
ATOM 1926 C C . LYS A 1 506 ? 203.57900 208.72000 169.12500 1.000 118.56000 591 LYS A C 1
ATOM 1927 O O . LYS A 1 506 ? 202.67100 208.55500 168.30200 1.000 118.56000 591 LYS A O 1
ATOM 1933 N N . VAL A 1 507 ? 204.86000 208.53100 168.81300 1.000 119.63000 592 VAL A N 1
ATOM 1934 C CA . VAL A 1 507 ? 205.26500 208.23800 167.44400 1.000 119.63000 592 VAL A CA 1
ATOM 1935 C C . VAL A 1 507 ? 204.93700 206.78200 167.13100 1.000 119.63000 592 VAL A C 1
ATOM 1936 O O . VAL A 1 507 ? 205.15200 205.88900 167.95900 1.000 119.63000 592 VAL A O 1
ATOM 1940 N N . LYS A 1 508 ? 204.37700 206.53900 165.94200 1.000 117.91000 593 LYS A N 1
ATOM 1941 C CA . LYS A 1 508 ? 203.76800 205.24100 165.67000 1.000 117.91000 593 LYS A CA 1
ATOM 1942 C C . LYS A 1 508 ? 204.79800 204.14600 165.40300 1.000 117.91000 593 LYS A C 1
ATOM 1943 O O . LYS A 1 508 ? 204.49300 202.96400 165.58800 1.000 117.91000 593 LYS A O 1
ATOM 1949 N N . GLU A 1 509 ? 206.01700 204.49900 164.98700 1.000 120.19000 594 GLU A N 1
ATOM 1950 C CA . GLU A 1 509 ? 206.94400 203.46400 164.53900 1.000 120.19000 594 GLU A CA 1
ATOM 1951 C C . GLU A 1 509 ? 207.63600 202.71800 165.67500 1.000 120.19000 594 GLU A C 1
ATOM 1952 O O . GLU A 1 509 ? 208.26000 201.68500 165.41400 1.000 120.19000 594 GLU A O 1
ATOM 1958 N N . GLU A 1 510 ? 207.55200 203.18900 166.91900 1.000 124.47000 595 GLU A N 1
ATOM 1959 C CA . GLU A 1 510 ? 208.13000 202.39900 168.00000 1.000 124.47000 595 GLU A CA 1
ATOM 1960 C C . GLU A 1 510 ? 207.09000 201.82400 168.95300 1.000 124.47000 595 GLU A C 1
ATOM 1961 O O . GLU A 1 510 ? 207.47300 201.22700 169.96600 1.000 124.47000 595 GLU A O 1
ATOM 1967 N N . ARG A 1 511 ? 205.80200 201.98700 168.67200 1.000 113.14000 596 ARG A N 1
ATOM 1968 C CA . ARG A 1 511 ? 204.78800 201.30200 169.46600 1.000 113.14000 596 ARG A CA 1
ATOM 1969 C C . ARG A 1 511 ? 204.83400 199.80600 169.17300 1.000 113.14000 596 ARG A C 1
ATOM 1970 O O . ARG A 1 511 ? 204.79700 199.40800 168.00300 1.000 113.14000 596 ARG A O 1
ATOM 1978 N N . PRO A 1 512 ? 204.92500 198.95700 170.19100 1.000 110.56000 597 PRO A N 1
ATOM 1979 C CA . PRO A 1 512 ? 205.09300 197.52100 169.95900 1.000 110.56000 597 PRO A CA 1
ATOM 1980 C C . PRO A 1 512 ? 203.80900 196.87600 169.45400 1.000 110.56000 597 PRO A C 1
ATOM 1981 O O . PRO A 1 512 ? 202.70400 197.39300 169.62400 1.000 110.56000 597 PRO A O 1
ATOM 1985 N N . LEU A 1 513 ? 203.98000 195.72200 168.82000 1.000 114.66000 598 LEU A N 1
ATOM 1986 C CA . LEU A 1 513 ? 202.85500 194.96800 168.29500 1.000 114.66000 598 LEU A CA 1
ATOM 1987 C C . LEU A 1 513 ? 202.29200 194.03400 169.36200 1.000 114.66000 598 LEU A C 1
ATOM 1988 O O . LEU A 1 513 ? 202.91800 193.77300 170.39200 1.000 114.66000 598 LEU A O 1
ATOM 1993 N N . PHE A 1 514 ? 201.08300 193.54200 169.09500 1.000 105.53000 599 PHE A N 1
ATOM 1994 C CA . PHE A 1 514 ? 200.35600 192.73000 170.06900 1.000 105.53000 599 PHE A CA 1
ATOM 1995 C C . PHE A 1 514 ? 201.03300 191.42100 170.49000 1.000 105.53000 599 PHE A C 1
ATOM 1996 O O . PHE A 1 514 ? 200.88300 191.05700 171.67000 1.000 105.53000 599 PHE A O 1
ATOM 2004 N N . PRO A 1 515 ? 201.70300 190.63900 169.61600 1.000 109.86000 600 PRO A N 1
ATOM 2005 C CA . PRO A 1 515 ? 202.40300 189.44300 170.13200 1.000 109.86000 600 PRO A CA 1
ATOM 2006 C C . PRO A 1 515 ? 203.45600 189.73300 171.19200 1.000 109.86000 600 PRO A C 1
ATOM 2007 O O . PRO A 1 515 ? 203.56800 188.97200 172.16200 1.000 109.86000 600 PRO A O 1
ATOM 2011 N N . GLN A 1 516 ? 204.21300 190.82500 171.05300 1.000 112.25000 601 GLN A N 1
ATOM 2012 C CA . GLN A 1 516 ? 205.17500 191.18400 172.09200 1.000 112.25000 601 GLN A CA 1
ATOM 2013 C C . GLN A 1 516 ? 204.47500 191.61200 173.37500 1.000 112.25000 601 GLN A C 1
ATOM 2014 O O . GLN A 1 516 ? 204.97500 191.33900 174.47300 1.000 112.25000 601 GLN A O 1
ATOM 2020 N N . ILE A 1 517 ? 203.31600 192.26600 173.25100 1.000 112.90000 602 ILE A N 1
ATOM 2021 C CA . ILE A 1 517 ? 202.52200 192.62900 174.42200 1.000 112.90000 602 ILE A CA 1
ATOM 2022 C C . ILE A 1 517 ? 202.06600 191.37700 175.16100 1.000 112.90000 602 ILE A C 1
ATOM 2023 O O . ILE A 1 517 ? 202.17900 191.28300 176.39000 1.000 112.90000 602 ILE A O 1
ATOM 2028 N N . LEU A 1 518 ? 201.56600 190.38900 174.41400 1.000 114.84000 603 LEU A N 1
ATOM 2029 C CA . LEU A 1 518 ? 201.11900 189.13800 175.02000 1.000 114.84000 603 LEU A CA 1
ATOM 2030 C C . LEU A 1 518 ? 202.28000 188.39100 175.66500 1.000 114.84000 603 LEU A C 1
ATOM 2031 O O . LEU A 1 518 ? 202.12500 187.79700 176.74100 1.000 114.84000 603 LEU A O 1
ATOM 2036 N N . SER A 1 519 ? 203.45000 188.41500 175.01900 1.000 125.54000 604 SER A N 1
ATOM 2037 C CA . SER A 1 519 ? 204.63800 187.78100 175.58200 1.000 125.54000 604 SER A CA 1
ATOM 2038 C C . SER A 1 519 ? 205.04800 188.44200 176.89200 1.000 125.54000 604 SER A C 1
ATOM 2039 O O . SER A 1 519 ? 205.39000 187.75900 177.86400 1.000 125.54000 604 SER A O 1
ATOM 2042 N N . SER A 1 520 ? 205.00500 189.77700 176.93800 1.000 120.51000 605 SER A N 1
ATOM 2043 C CA . SER A 1 520 ? 205.33400 190.49100 178.16900 1.000 120.51000 605 SER A CA 1
ATOM 2044 C C . SER A 1 520 ? 204.33400 190.17900 179.27600 1.000 120.51000 605 SER A C 1
ATOM 2045 O O . SER A 1 520 ? 204.72000 190.00300 180.44100 1.000 120.51000 605 SER A O 1
ATOM 2048 N N . ILE A 1 521 ? 203.04600 190.09400 178.92900 1.000 121.86000 606 ILE A N 1
ATOM 2049 C CA . ILE A 1 521 ? 202.02000 189.81200 179.93200 1.000 121.86000 606 ILE A CA 1
ATOM 2050 C C . ILE A 1 521 ? 202.19100 188.40800 180.50400 1.000 121.86000 606 ILE A C 1
ATOM 2051 O O . ILE A 1 521 ? 202.12400 188.20700 181.72300 1.000 121.86000 606 ILE A O 1
ATOM 2056 N N . GLU A 1 522 ? 202.43300 187.41400 179.64200 1.000 135.90000 607 GLU A N 1
ATOM 2057 C CA . GLU A 1 522 ? 202.61400 186.06000 180.16400 1.000 135.90000 607 GLU A CA 1
ATOM 2058 C C . GLU A 1 522 ? 203.92600 185.92800 180.93100 1.000 135.90000 607 GLU A C 1
ATOM 2059 O O . GLU A 1 522 ? 203.99700 185.16000 181.90100 1.000 135.90000 607 GLU A O 1
ATOM 2065 N N . LEU A 1 523 ? 204.95800 186.68200 180.53500 1.000 127.97000 608 LEU A N 1
ATOM 2066 C CA . LEU A 1 523 ? 206.21500 186.67300 181.27500 1.000 127.97000 608 LEU A CA 1
ATOM 2067 C C . LEU A 1 523 ? 206.03600 187.24400 182.67600 1.000 127.97000 608 LEU A C 1
ATOM 2068 O O . LEU A 1 523 ? 206.59000 186.71300 183.64500 1.000 127.97000 608 LEU A O 1
ATOM 2073 N N . LEU A 1 524 ? 205.26400 188.32700 182.80700 1.000 123.18000 609 LEU A N 1
ATOM 2074 C CA . LEU A 1 524 ? 205.04600 188.88700 184.13800 1.000 123.18000 609 LEU A CA 1
ATOM 2075 C C . LEU A 1 524 ? 204.06600 188.04500 184.94900 1.000 123.18000 609 LEU A C 1
ATOM 2076 O O . LEU A 1 524 ? 204.13000 188.04300 186.18300 1.000 123.18000 609 LEU A O 1
ATOM 2081 N N . GLN A 1 525 ? 203.15300 187.33400 184.28000 1.000 128.14000 610 GLN A N 1
ATOM 2082 C CA . GLN A 1 525 ? 202.24600 186.44100 184.99500 1.000 128.14000 610 GLN A CA 1
ATOM 2083 C C . GLN A 1 525 ? 202.97900 185.22600 185.54600 1.000 128.14000 610 GLN A C 1
ATOM 2084 O O . GLN A 1 525 ? 202.64300 184.73200 186.62900 1.000 128.14000 610 GLN A O 1
ATOM 2090 N N . HIS A 1 526 ? 203.97300 184.72400 184.81100 1.000 135.63000 611 HIS A N 1
ATOM 2091 C CA . HIS A 1 526 ? 204.65300 183.48700 185.17900 1.000 135.63000 611 HIS A CA 1
ATOM 2092 C C . HIS A 1 526 ? 205.46300 183.60500 186.46800 1.000 135.63000 611 HIS A C 1
ATOM 2093 O O . HIS A 1 526 ? 205.65300 182.59400 187.15400 1.000 135.63000 611 HIS A O 1
ATOM 2100 N N . SER A 1 527 ? 205.88000 184.81000 186.85100 1.000 140.37000 612 SER A N 1
ATOM 2101 C CA . SER A 1 527 ? 206.85400 185.00000 187.92000 1.000 140.37000 612 SER A CA 1
ATOM 2102 C C . SER A 1 527 ? 206.25700 184.95100 189.32400 1.000 140.37000 612 SER A C 1
ATOM 2103 O O . SER A 1 527 ? 207.01000 185.06300 190.29700 1.000 140.37000 612 SER A O 1
ATOM 2106 N N . LEU A 1 528 ? 204.94600 184.79200 189.46200 1.000 142.33000 613 LEU A N 1
ATOM 2107 C CA . LEU A 1 528 ? 204.34000 184.77500 190.79300 1.000 142.33000 613 LEU A CA 1
ATOM 2108 C C . LEU A 1 528 ? 204.57400 183.42400 191.46400 1.000 142.33000 613 LEU A C 1
ATOM 2109 O O . LEU A 1 528 ? 204.26500 182.38400 190.87300 1.000 142.33000 613 LEU A O 1
ATOM 2114 N N . PRO A 1 529 ? 205.11300 183.39500 192.69500 1.000 122.23000 614 PRO A N 1
ATOM 2115 C CA . PRO A 1 529 ? 205.35700 182.13300 193.39900 1.000 122.23000 614 PRO A CA 1
ATOM 2116 C C . PRO A 1 529 ? 204.10200 181.57700 194.06500 1.000 122.23000 614 PRO A C 1
ATOM 2117 O O . PRO A 1 529 ? 203.66600 180.48700 193.69500 1.000 122.23000 614 PRO A O 1
ATOM 2121 N N . ALA B 2 53 ? 154.10700 238.88000 183.38300 1.000 210.06000 52 ALA B N 1
ATOM 2122 C CA . ALA B 2 53 ? 152.83900 238.18200 183.21400 1.000 210.06000 52 ALA B CA 1
ATOM 2123 C C . ALA B 2 53 ? 153.06100 236.68300 183.05300 1.000 210.06000 52 ALA B C 1
ATOM 2124 O O . ALA B 2 53 ? 152.14700 235.88400 183.25600 1.000 210.06000 52 ALA B O 1
ATOM 2126 N N . PHE B 2 54 ? 154.28600 236.30500 182.68700 1.000 212.19000 53 PHE B N 1
ATOM 2127 C CA . PHE B 2 54 ? 154.59800 234.89500 182.48500 1.000 212.19000 53 PHE B CA 1
ATOM 2128 C C . PHE B 2 54 ? 154.80000 234.16200 183.80400 1.000 212.19000 53 PHE B C 1
ATOM 2129 O O . PHE B 2 54 ? 154.76400 232.92700 183.82500 1.000 212.19000 53 PHE B O 1
ATOM 2137 N N . LEU B 2 55 ? 155.01300 234.89900 184.90000 1.000 220.09000 54 LEU B N 1
ATOM 2138 C CA . LEU B 2 55 ? 155.29700 234.27700 186.19300 1.000 220.09000 54 LEU B CA 1
ATOM 2139 C C . LEU B 2 55 ? 154.10700 233.47000 186.69900 1.000 220.09000 54 LEU B C 1
ATOM 2140 O O . LEU B 2 55 ? 154.27200 232.36900 187.23800 1.000 220.09000 54 LEU B O 1
ATOM 2145 N N . THR B 2 56 ? 152.89500 234.00400 186.53200 1.000 210.43000 55 THR B N 1
ATOM 2146 C CA . THR B 2 56 ? 151.70500 233.31300 187.01500 1.000 210.43000 55 THR B CA 1
ATOM 2147 C C . THR B 2 56 ? 151.34200 232.10400 186.16200 1.000 210.43000 55 THR B C 1
ATOM 2148 O O . THR B 2 56 ? 150.49300 231.30700 186.57200 1.000 210.43000 55 THR B O 1
ATOM 2152 N N . GLN B 2 57 ? 151.96000 231.95000 184.98800 1.000 209.61000 56 GLN B N 1
ATOM 2153 C CA . GLN B 2 57 ? 151.69300 230.77400 184.16900 1.000 209.61000 56 GLN B CA 1
ATOM 2154 C C . GLN B 2 57 ? 152.36800 229.53700 184.74800 1.000 209.61000 56 GLN B C 1
ATOM 2155 O O . GLN B 2 57 ? 151.82000 228.43100 184.67000 1.000 209.61000 56 GLN B O 1
ATOM 2161 N N . LYS B 2 58 ? 153.56000 229.70200 185.32900 1.000 202.77000 57 LYS B N 1
ATOM 2162 C CA . LYS B 2 58 ? 154.17400 228.60500 186.07100 1.000 202.77000 57 LYS B CA 1
ATOM 2163 C C . LYS B 2 58 ? 153.41500 228.31300 187.35800 1.000 202.77000 57 LYS B C 1
ATOM 2164 O O . LYS B 2 58 ? 153.48800 227.19700 187.88200 1.000 202.77000 57 LYS B O 1
ATOM 2170 N N . GLN B 2 59 ? 152.68900 229.30400 187.88200 1.000 215.12000 58 GLN B N 1
ATOM 2171 C CA . GLN B 2 59 ? 152.02600 229.14100 189.17100 1.000 215.12000 58 GLN B CA 1
ATOM 2172 C C . GLN B 2 59 ? 150.81600 228.22000 189.06500 1.000 215.12000 58 GLN B C 1
ATOM 2173 O O . GLN B 2 59 ? 150.46600 227.53300 190.03200 1.000 215.12000 58 GLN B O 1
ATOM 2179 N N . LYS B 2 60 ? 150.16600 228.18700 187.90400 1.000 187.87000 59 LYS B N 1
ATOM 2180 C CA . LYS B 2 60 ? 149.04500 227.27900 187.69100 1.000 187.87000 59 LYS B CA 1
ATOM 2181 C C . LYS B 2 60 ? 149.48000 225.90700 187.18900 1.000 187.87000 59 LYS B C 1
ATOM 2182 O O . LYS B 2 60 ? 148.62000 225.05800 186.93100 1.000 187.87000 59 LYS B O 1
ATOM 2188 N N . VAL B 2 61 ? 150.78000 225.67100 187.04700 1.000 184.44000 60 VAL B N 1
ATOM 2189 C CA . VAL B 2 61 ? 151.31600 224.36400 186.69000 1.000 184.44000 60 VAL B CA 1
ATOM 2190 C C . VAL B 2 61 ? 152.04100 223.81500 187.91000 1.000 184.44000 60 VAL B C 1
ATOM 2191 O O . VAL B 2 61 ? 153.05100 224.38200 188.34500 1.000 184.44000 60 VAL B O 1
ATOM 2195 N N . GLY B 2 62 ? 151.53500 222.71200 188.45400 1.000 185.46000 61 GLY B N 1
ATOM 2196 C CA . GLY B 2 62 ? 152.10300 222.14700 189.66100 1.000 185.46000 61 GLY B CA 1
ATOM 2197 C C . GLY B 2 62 ? 153.22300 221.16300 189.39600 1.000 185.46000 61 GLY B C 1
ATOM 2198 O O . GLY B 2 62 ? 154.22000 221.50700 188.75400 1.000 185.46000 61 GLY B O 1
ATOM 2199 N N . GLU B 2 63 ? 153.07200 219.93900 189.89500 1.000 196.30000 62 GLU B N 1
ATOM 2200 C CA . GLU B 2 63 ? 154.07700 218.90800 189.68000 1.000 196.30000 62 GLU B CA 1
ATOM 2201 C C . GLU B 2 63 ? 154.10300 218.47600 188.22000 1.000 196.30000 62 GLU B C 1
ATOM 2202 O O . GLU B 2 63 ? 153.07100 218.44900 187.54300 1.000 196.30000 62 GLU B O 1
ATOM 2208 N N . LEU B 2 64 ? 155.29500 218.14100 187.73400 1.000 194.16000 63 LEU B N 1
ATOM 2209 C CA . LEU B 2 64 ? 155.49300 217.69400 186.36400 1.000 194.16000 63 LEU B CA 1
ATOM 2210 C C . LEU B 2 64 ? 155.99700 216.25800 186.37900 1.000 194.16000 63 LEU B C 1
ATOM 2211 O O . LEU B 2 64 ? 156.99400 215.95400 187.04300 1.000 194.16000 63 LEU B O 1
ATOM 2216 N N . LYS B 2 65 ? 155.30900 215.38300 185.64900 1.000 201.29000 64 LYS B N 1
ATOM 2217 C CA . LYS B 2 65 ? 155.65000 213.97000 185.59400 1.000 201.29000 64 LYS B CA 1
ATOM 2218 C C . LYS B 2 65 ? 155.74700 213.52000 184.14300 1.000 201.29000 64 LYS B C 1
ATOM 2219 O O . LYS B 2 65 ? 155.11700 214.09800 183.25200 1.000 201.29000 64 LYS B O 1
ATOM 2225 N N . ASP B 2 66 ? 156.55400 212.47800 183.91800 1.000 201.05000 65 ASP B N 1
ATOM 2226 C CA . ASP B 2 66 ? 156.80800 212.00900 182.55900 1.000 201.05000 65 ASP B CA 1
ATOM 2227 C C . ASP B 2 66 ? 155.57600 211.34400 181.95500 1.000 201.05000 65 ASP B C 1
ATOM 2228 O O . ASP B 2 66 ? 155.37400 211.39000 180.73500 1.000 201.05000 65 ASP B O 1
ATOM 2233 N N . ASP B 2 67 ? 154.74300 210.71800 182.78900 1.000 206.90000 66 ASP B N 1
ATOM 2234 C CA . ASP B 2 67 ? 153.55600 210.04400 182.27300 1.000 206.90000 66 ASP B CA 1
ATOM 2235 C C . ASP B 2 67 ? 152.48000 211.03600 181.85000 1.000 206.90000 66 ASP B C 1
ATOM 2236 O O . ASP B 2 67 ? 151.61400 210.69600 181.03700 1.000 206.90000 66 ASP B O 1
ATOM 2241 N N . ASP B 2 68 ? 152.51800 212.25800 182.38000 1.000 204.66000 67 ASP B N 1
ATOM 2242 C CA . ASP B 2 68 ? 151.53200 213.27000 182.02400 1.000 204.66000 67 ASP B CA 1
ATOM 2243 C C . ASP B 2 68 ? 151.87300 214.00800 180.73700 1.000 204.66000 67 ASP B C 1
ATOM 2244 O O . ASP B 2 68 ? 151.08400 214.85500 180.30200 1.000 204.66000 67 ASP B O 1
ATOM 2249 N N . PHE B 2 69 ? 153.01400 213.71700 180.12500 1.000 203.47000 68 PHE B N 1
ATOM 2250 C CA . PHE B 2 69 ? 153.41400 214.34200 178.87500 1.000 203.47000 68 PHE B CA 1
ATOM 2251 C C . PHE B 2 69 ? 153.30200 213.34900 177.72400 1.000 203.47000 68 PHE B C 1
ATOM 2252 O O . PHE B 2 69 ? 153.32400 212.13100 177.91700 1.000 203.47000 68 PHE B O 1
ATOM 2260 N N . GLU B 2 70 ? 153.18100 213.89000 176.51300 1.000 202.47000 69 GLU B N 1
ATOM 2261 C CA . GLU B 2 70 ? 152.99900 213.08200 175.31700 1.000 202.47000 69 GLU B CA 1
ATOM 2262 C C . GLU B 2 70 ? 153.91900 213.56500 174.20600 1.000 202.47000 69 GLU B C 1
ATOM 2263 O O . GLU B 2 70 ? 154.28700 214.74100 174.14400 1.000 202.47000 69 GLU B O 1
ATOM 2269 N N . LYS B 2 71 ? 154.28700 212.63200 173.33100 1.000 194.82000 70 LYS B N 1
ATOM 2270 C CA . LYS B 2 71 ? 155.09100 212.95500 172.16100 1.000 194.82000 70 LYS B CA 1
ATOM 2271 C C . LYS B 2 71 ? 154.28000 213.77700 171.16700 1.000 194.82000 70 LYS B C 1
ATOM 2272 O O . LYS B 2 71 ? 153.15500 213.41300 170.81500 1.000 194.82000 70 LYS B O 1
ATOM 2278 N N . ILE B 2 72 ? 154.85400 214.89200 170.71400 1.000 188.55000 71 ILE B N 1
ATOM 2279 C CA . ILE B 2 72 ? 154.18900 215.74100 169.73200 1.000 188.55000 71 ILE B CA 1
ATOM 2280 C C . ILE B 2 72 ? 155.07000 215.86700 168.49700 1.000 188.55000 71 ILE B C 1
ATOM 2281 O O . ILE B 2 72 ? 154.69700 215.41700 167.40800 1.000 188.55000 71 ILE B O 1
ATOM 2286 N N . SER B 2 73 ? 156.24700 216.46600 168.66400 1.000 190.61000 72 SER B N 1
ATOM 2287 C CA . SER B 2 73 ? 157.21100 216.61300 167.57500 1.000 190.61000 72 SER B CA 1
ATOM 2288 C C . SER B 2 73 ? 158.60400 216.89000 168.13000 1.000 190.61000 72 SER B C 1
ATOM 2289 O O . SER B 2 73 ? 158.75100 217.36100 169.25800 1.000 190.61000 72 SER B O 1
ATOM 2292 N N . GLY B 2 81 ? 172.59500 215.90100 172.76400 1.000 169.88000 80 GLY B N 1
ATOM 2293 C CA . GLY B 2 81 ? 171.34400 215.23800 173.08000 1.000 169.88000 80 GLY B CA 1
ATOM 2294 C C . GLY B 2 81 ? 170.28100 215.44000 172.02000 1.000 169.88000 80 GLY B C 1
ATOM 2295 O O . GLY B 2 81 ? 170.57600 215.45100 170.82600 1.000 169.88000 80 GLY B O 1
ATOM 2296 N N . VAL B 2 82 ? 169.03400 215.59800 172.46100 1.000 172.23000 81 VAL B N 1
ATOM 2297 C CA . VAL B 2 82 ? 167.90800 215.80800 171.56100 1.000 172.23000 81 VAL B CA 1
ATOM 2298 C C . VAL B 2 82 ? 166.88300 216.69300 172.26300 1.000 172.23000 81 VAL B C 1
ATOM 2299 O O . VAL B 2 82 ? 166.78100 216.70700 173.49400 1.000 172.23000 81 VAL B O 1
ATOM 2303 N N . VAL B 2 83 ? 166.15700 217.47700 171.46800 1.000 179.56000 82 VAL B N 1
ATOM 2304 C CA . VAL B 2 83 ? 165.18800 218.44600 171.96500 1.000 179.56000 82 VAL B CA 1
ATOM 2305 C C . VAL B 2 83 ? 163.82500 218.10200 171.38200 1.000 179.56000 82 VAL B C 1
ATOM 2306 O O . VAL B 2 83 ? 163.70400 217.87400 170.17200 1.000 179.56000 82 VAL B O 1
ATOM 2310 N N . PHE B 2 84 ? 162.80500 218.06400 172.23700 1.000 182.03000 83 PHE B N 1
ATOM 2311 C CA . PHE B 2 84 ? 161.43800 217.83900 171.79300 1.000 182.03000 83 PHE B CA 1
ATOM 2312 C C . PHE B 2 84 ? 160.50500 218.81800 172.49000 1.000 182.03000 83 PHE B C 1
ATOM 2313 O O . PHE B 2 84 ? 160.82800 219.38300 173.53700 1.000 182.03000 83 PHE B O 1
ATOM 2321 N N . LYS B 2 85 ? 159.33900 219.01200 171.88500 1.000 184.96000 84 LYS B N 1
ATOM 2322 C CA . LYS B 2 85 ? 158.28700 219.84200 172.45200 1.000 184.96000 84 LYS B CA 1
ATOM 2323 C C . LYS B 2 85 ? 157.28000 218.97400 173.19800 1.000 184.96000 84 LYS B C 1
ATOM 2324 O O . LYS B 2 85 ? 157.03300 217.82200 172.82500 1.000 184.96000 84 LYS B O 1
ATOM 2330 N N . VAL B 2 86 ? 156.73800 219.52100 174.28700 1.000 187.52000 85 VAL B N 1
ATOM 2331 C CA . VAL B 2 86 ? 155.73500 218.84400 175.09800 1.000 187.52000 85 VAL B CA 1
ATOM 2332 C C . VAL B 2 86 ? 154.65500 219.84900 175.47300 1.000 187.52000 85 VAL B C 1
ATOM 2333 O O . VAL B 2 86 ? 154.86300 221.06400 175.44100 1.000 187.52000 85 VAL B O 1
ATOM 2337 N N . SER B 2 87 ? 153.48400 219.32600 175.82800 1.000 186.53000 86 SER B N 1
ATOM 2338 C CA . SER B 2 87 ? 152.36600 220.16200 176.23300 1.000 186.53000 86 SER B CA 1
ATOM 2339 C C . SER B 2 87 ? 151.61600 219.49100 177.37400 1.000 186.53000 86 SER B C 1
ATOM 2340 O O . SER B 2 87 ? 151.61000 218.26400 177.49800 1.000 186.53000 86 SER B O 1
ATOM 2343 N N . HIS B 2 88 ? 150.98500 220.31300 178.20600 1.000 185.69000 87 HIS B N 1
ATOM 2344 C CA . HIS B 2 88 ? 150.16500 219.83800 179.31100 1.000 185.69000 87 HIS B CA 1
ATOM 2345 C C . HIS B 2 88 ? 148.71200 220.10700 178.93200 1.000 185.69000 87 HIS B C 1
ATOM 2346 O O . HIS B 2 88 ? 148.33400 221.25900 178.69400 1.000 185.69000 87 HIS B O 1
ATOM 2353 N N . LYS B 2 89 ? 147.91100 219.04100 178.87100 1.000 195.57000 88 LYS B N 1
ATOM 2354 C CA . LYS B 2 89 ? 146.64300 219.09100 178.14200 1.000 195.57000 88 LYS B CA 1
ATOM 2355 C C . LYS B 2 89 ? 145.58600 220.00900 178.76200 1.000 195.57000 88 LYS B C 1
ATOM 2356 O O . LYS B 2 89 ? 144.96800 220.77600 178.00300 1.000 195.57000 88 LYS B O 1
ATOM 2362 N N . PRO B 2 90 ? 145.29200 219.98000 180.08000 1.000 201.55000 89 PRO B N 1
ATOM 2363 C CA . PRO B 2 90 ? 144.31400 220.96100 180.59600 1.000 201.55000 89 PRO B CA 1
ATOM 2364 C C . PRO B 2 90 ? 144.77700 222.40600 180.50200 1.000 201.55000 89 PRO B C 1
ATOM 2365 O O . PRO B 2 90 ? 143.95700 223.29500 180.24200 1.000 201.55000 89 PRO B O 1
ATOM 2369 N N . SER B 2 91 ? 146.07000 222.66800 180.70500 1.000 185.87000 90 SER B N 1
ATOM 2370 C CA . SER B 2 91 ? 146.56100 224.04000 180.63000 1.000 185.87000 90 SER B CA 1
ATOM 2371 C C . SER B 2 91 ? 146.62000 224.52800 179.18900 1.000 185.87000 90 SER B C 1
ATOM 2372 O O . SER B 2 91 ? 146.33100 225.69800 178.91000 1.000 185.87000 90 SER B O 1
ATOM 2375 N N . GLY B 2 92 ? 146.99300 223.65000 178.26200 1.000 176.02000 91 GLY B N 1
ATOM 2376 C CA . GLY B 2 92 ? 147.07700 224.02900 176.86800 1.000 176.02000 91 GLY B CA 1
ATOM 2377 C C . GLY B 2 92 ? 148.27700 224.87000 176.50400 1.000 176.02000 91 GLY B C 1
ATOM 2378 O O . GLY B 2 92 ? 148.27800 225.49800 175.44100 1.000 176.02000 91 GLY B O 1
ATOM 2379 N N . LEU B 2 93 ? 149.30000 224.90400 177.35000 1.000 163.11000 92 LEU B N 1
ATOM 2380 C CA . LEU B 2 93 ? 150.53200 225.62400 177.06300 1.000 163.11000 92 LEU B CA 1
ATOM 2381 C C . LEU B 2 93 ? 151.56300 224.67700 176.45900 1.000 163.11000 92 LEU B C 1
ATOM 2382 O O . LEU B 2 93 ? 151.45700 223.45400 176.56800 1.000 163.11000 92 LEU B O 1
ATOM 2387 N N . VAL B 2 94 ? 152.57000 225.26300 175.81500 1.000 162.88000 93 VAL B N 1
ATOM 2388 C CA . VAL B 2 94 ? 153.62300 224.51300 175.13800 1.000 162.88000 93 VAL B CA 1
ATOM 2389 C C . VAL B 2 94 ? 154.92800 224.65600 175.91400 1.000 162.88000 93 VAL B C 1
ATOM 2390 O O . VAL B 2 94 ? 155.30200 225.75500 176.34300 1.000 162.88000 93 VAL B O 1
ATOM 2394 N N . MET B 2 95 ? 155.58500 223.52000 176.15300 1.000 168.87000 94 MET B N 1
ATOM 2395 C CA . MET B 2 95 ? 156.86500 223.46800 176.84300 1.000 168.87000 94 MET B CA 1
ATOM 2396 C C . MET B 2 95 ? 157.89700 222.80300 175.94400 1.000 168.87000 94 MET B C 1
ATOM 2397 O O . MET B 2 95 ? 157.56000 221.98500 175.08500 1.000 168.87000 94 MET B O 1
ATOM 2402 N N . ALA B 2 96 ? 159.16000 223.16900 176.14200 1.000 162.34000 95 ALA B N 1
ATOM 2403 C CA . ALA B 2 96 ? 160.27100 222.57900 175.40700 1.000 162.34000 95 ALA B CA 1
ATOM 2404 C C . ALA B 2 96 ? 161.05300 221.65300 176.32800 1.000 162.34000 95 ALA B C 1
ATOM 2405 O O . ALA B 2 96 ? 161.41100 222.04100 177.44500 1.000 162.34000 95 ALA B O 1
ATOM 2407 N N . ARG B 2 97 ? 161.31300 220.43500 175.86300 1.000 163.65000 96 ARG B N 1
ATOM 2408 C CA . ARG B 2 97 ? 161.99400 219.41900 176.65500 1.000 163.65000 96 ARG B CA 1
ATOM 2409 C C . ARG B 2 97 ? 163.34700 219.13500 176.01400 1.000 163.65000 96 ARG B C 1
ATOM 2410 O O . ARG B 2 97 ? 163.42700 218.89300 174.80500 1.000 163.65000 96 ARG B O 1
ATOM 2418 N N . LYS B 2 98 ? 164.40100 219.16500 176.82400 1.000 152.78000 97 LYS B N 1
ATOM 2419 C CA . LYS B 2 98 ? 165.74000 218.79100 176.39000 1.000 152.78000 97 LYS B CA 1
ATOM 2420 C C . LYS B 2 98 ? 166.12800 217.47200 177.04400 1.000 152.78000 97 LYS B C 1
ATOM 2421 O O . LYS B 2 98 ? 166.02900 217.32700 178.26700 1.000 152.78000 97 LYS B O 1
ATOM 2427 N N . LEU B 2 99 ? 166.57200 216.52000 176.23100 1.000 144.29000 98 LEU B N 1
ATOM 2428 C CA . LEU B 2 99 ? 166.90000 215.17800 176.69200 1.000 144.29000 98 LEU B CA 1
ATOM 2429 C C . LEU B 2 99 ? 168.40800 214.98400 176.60200 1.000 144.29000 98 LEU B C 1
ATOM 2430 O O . LEU B 2 99 ? 168.99100 215.13000 175.52200 1.000 144.29000 98 LEU B O 1
ATOM 2435 N N . ILE B 2 100 ? 169.03300 214.65800 177.73100 1.000 131.87000 99 ILE B N 1
ATOM 2436 C CA . ILE B 2 100 ? 170.48300 214.52800 177.83000 1.000 131.87000 99 ILE B CA 1
ATOM 2437 C C . ILE B 2 100 ? 170.81700 213.14700 178.37800 1.000 131.87000 99 ILE B C 1
ATOM 2438 O O . ILE B 2 100 ? 170.29000 212.74400 179.42000 1.000 131.87000 99 ILE B O 1
ATOM 2443 N N . HIS B 2 101 ? 171.70000 212.43300 177.68300 1.000 122.64000 100 HIS B N 1
ATOM 2444 C CA . HIS B 2 101 ? 172.11900 211.09400 178.07500 1.000 122.64000 100 HIS B CA 1
ATOM 2445 C C . HIS B 2 101 ? 173.50100 211.14400 178.71300 1.000 122.64000 100 HIS B C 1
ATOM 2446 O O . HIS B 2 101 ? 174.43500 211.71400 178.13900 1.000 122.64000 100 HIS B O 1
ATOM 2453 N N . LEU B 2 102 ? 173.62700 210.54200 179.89500 1.000 113.57000 101 LEU B N 1
ATOM 2454 C CA . LEU B 2 102 ? 174.88000 210.51400 180.63900 1.000 113.57000 101 LEU B CA 1
ATOM 2455 C C . LEU B 2 102 ? 175.03300 209.16000 181.31300 1.000 113.57000 101 LEU B C 1
ATOM 2456 O O . LEU B 2 102 ? 174.05300 208.60300 181.81600 1.000 113.57000 101 LEU B O 1
ATOM 2461 N N . GLU B 2 103 ? 176.25600 208.63400 181.32500 1.000 112.12000 102 GLU B N 1
ATOM 2462 C CA . GLU B 2 103 ? 176.57300 207.38300 182.01600 1.000 112.12000 102 GLU B CA 1
ATOM 2463 C C . GLU B 2 103 ? 177.47800 207.73700 183.19100 1.000 112.12000 102 GLU B C 1
ATOM 2464 O O . GLU B 2 103 ? 178.70400 207.67500 183.09800 1.000 112.12000 102 GLU B O 1
ATOM 2470 N N . ILE B 2 104 ? 176.86200 208.11500 184.31100 1.000 108.39000 103 ILE B N 1
ATOM 2471 C CA . ILE B 2 104 ? 177.54500 208.71900 185.44900 1.000 108.39000 103 ILE B CA 1
ATOM 2472 C C . ILE B 2 104 ? 176.99600 208.12800 186.74400 1.000 108.39000 103 ILE B C 1
ATOM 2473 O O . ILE B 2 104 ? 176.05200 207.33400 186.74300 1.000 108.39000 103 ILE B O 1
ATOM 2478 N N . LYS B 2 105 ? 177.60600 208.52800 187.86000 1.000 106.83000 104 LYS B N 1
ATOM 2479 C CA . LYS B 2 105 ? 177.27600 207.99300 189.17200 1.000 106.83000 104 LYS B CA 1
ATOM 2480 C C . LYS B 2 105 ? 175.93000 208.52300 189.66400 1.000 106.83000 104 LYS B C 1
ATOM 2481 O O . LYS B 2 105 ? 175.46800 209.57500 189.21700 1.000 106.83000 104 LYS B O 1
ATOM 2487 N N . PRO B 2 106 ? 175.27300 207.79600 190.57900 1.000 103.69000 105 PRO B N 1
ATOM 2488 C CA . PRO B 2 106 ? 174.04600 208.34000 191.19500 1.000 103.69000 105 PRO B CA 1
ATOM 2489 C C . PRO B 2 106 ? 174.26300 209.63000 191.96900 1.000 103.69000 105 PRO B C 1
ATOM 2490 O O . PRO B 2 106 ? 173.47000 210.57600 191.83300 1.000 103.69000 105 PRO B O 1
ATOM 2494 N N . ALA B 2 107 ? 175.33800 209.70200 192.76000 1.000 104.26000 106 ALA B N 1
ATOM 2495 C CA . ALA B 2 107 ? 175.63100 210.91900 193.51000 1.000 104.26000 106 ALA B CA 1
ATOM 2496 C C . ALA B 2 107 ? 175.93500 212.07900 192.57400 1.000 104.26000 106 ALA B C 1
ATOM 2497 O O . ALA B 2 107 ? 175.55200 213.22300 192.85000 1.000 104.26000 106 ALA B O 1
ATOM 2499 N N . ILE B 2 108 ? 176.61100 211.79600 191.45500 1.000 106.07000 107 ILE B N 1
ATOM 2500 C CA . ILE B 2 108 ? 176.85200 212.81600 190.43900 1.000 106.07000 107 ILE B CA 1
ATOM 2501 C C . ILE B 2 108 ? 175.53500 213.32100 189.86300 1.000 106.07000 107 ILE B C 1
ATOM 2502 O O . ILE B 2 108 ? 175.35100 214.53200 189.69700 1.000 106.07000 107 ILE B O 1
ATOM 2507 N N . ARG B 2 109 ? 174.58700 212.41300 189.58300 1.000 112.28000 108 ARG B N 1
ATOM 2508 C CA . ARG B 2 109 ? 173.29400 212.84300 189.04900 1.000 112.28000 108 ARG B CA 1
ATOM 2509 C C . ARG B 2 109 ? 172.55600 213.72600 190.04600 1.000 112.28000 108 ARG B C 1
ATOM 2510 O O . ARG B 2 109 ? 171.95300 214.73900 189.66600 1.000 112.28000 108 ARG B O 1
ATOM 2518 N N . ASN B 2 110 ? 172.61100 213.37200 191.33000 1.000 107.72000 109 ASN B N 1
ATOM 2519 C CA . ASN B 2 110 ? 171.88400 214.16500 192.31200 1.000 107.72000 109 ASN B CA 1
ATOM 2520 C C . ASN B 2 110 ? 172.54300 215.51300 192.59000 1.000 107.72000 109 ASN B C 1
ATOM 2521 O O . ASN B 2 110 ? 171.82900 216.50300 192.78600 1.000 107.72000 109 ASN B O 1
ATOM 2526 N N . GLN B 2 111 ? 173.87600 215.61300 192.57000 1.000 111.63000 110 GLN B N 1
ATOM 2527 C CA . GLN B 2 111 ? 174.46000 216.94300 192.73700 1.000 111.63000 110 GLN B CA 1
ATOM 2528 C C . GLN B 2 111 ? 174.28200 217.78000 191.47700 1.000 111.63000 110 GLN B C 1
ATOM 2529 O O . GLN B 2 111 ? 174.17400 219.01000 191.55700 1.000 111.63000 110 GLN B O 1
ATOM 2535 N N . ILE B 2 112 ? 174.19900 217.13500 190.30900 1.000 111.69000 111 ILE B N 1
ATOM 2536 C CA . ILE B 2 112 ? 173.84200 217.86500 189.09500 1.000 111.69000 111 ILE B CA 1
ATOM 2537 C C . ILE B 2 112 ? 172.44000 218.44800 189.20500 1.000 111.69000 111 ILE B C 1
ATOM 2538 O O . ILE B 2 112 ? 172.23400 219.63500 188.94400 1.000 111.69000 111 ILE B O 1
ATOM 2543 N N . ILE B 2 113 ? 171.46300 217.64100 189.63100 1.000 116.29000 112 ILE B N 1
ATOM 2544 C CA . ILE B 2 113 ? 170.09500 218.15600 189.70600 1.000 116.29000 112 ILE B CA 1
ATOM 2545 C C . ILE B 2 113 ? 169.97600 219.20500 190.81500 1.000 116.29000 112 ILE B C 1
ATOM 2546 O O . ILE B 2 113 ? 169.19400 220.16800 190.70200 1.000 116.29000 112 ILE B O 1
ATOM 2551 N N . ARG B 2 114 ? 170.80100 219.07500 191.86600 1.000 125.69000 113 ARG B N 1
ATOM 2552 C CA . ARG B 2 114 ? 170.84800 220.08700 192.91400 1.000 125.69000 113 ARG B CA 1
ATOM 2553 C C . ARG B 2 114 ? 171.46300 221.38300 192.40100 1.000 125.69000 113 ARG B C 1
ATOM 2554 O O . ARG B 2 114 ? 171.13700 222.47100 192.88900 1.000 125.69000 113 ARG B O 1
ATOM 2562 N N . GLU B 2 115 ? 172.35900 221.28600 191.41900 1.000 124.30000 114 GLU B N 1
ATOM 2563 C CA . GLU B 2 115 ? 172.85300 222.49300 190.76600 1.000 124.30000 114 GLU B CA 1
ATOM 2564 C C . GLU B 2 115 ? 171.87500 223.00100 189.71100 1.000 124.30000 114 GLU B C 1
ATOM 2565 O O . GLU B 2 115 ? 171.97500 224.15500 189.28100 1.000 124.30000 114 GLU B O 1
ATOM 2571 N N . LEU B 2 116 ? 170.94100 222.14800 189.28100 1.000 128.65000 115 LEU B N 1
ATOM 2572 C CA . LEU B 2 116 ? 170.02500 222.54200 188.17500 1.000 128.65000 115 LEU B CA 1
ATOM 2573 C C . LEU B 2 116 ? 168.83900 223.36100 188.71400 1.000 128.65000 115 LEU B C 1
ATOM 2574 O O . LEU B 2 116 ? 168.19400 224.06600 187.90900 1.000 128.65000 115 LEU B O 1
ATOM 2579 N N . GLN B 2 117 ? 168.55500 223.26000 190.01300 1.000 132.39000 116 GLN B N 1
ATOM 2580 C CA . GLN B 2 117 ? 167.39000 223.98100 190.58900 1.000 132.39000 116 GLN B CA 1
ATOM 2581 C C . GLN B 2 117 ? 167.65000 225.49400 190.52200 1.000 132.39000 116 GLN B C 1
ATOM 2582 O O . GLN B 2 117 ? 166.66600 226.26000 190.44700 1.000 132.39000 116 GLN B O 1
ATOM 2588 N N . VAL B 2 118 ? 168.92200 225.90100 190.53700 1.000 130.89000 117 VAL B N 1
ATOM 2589 C CA . VAL B 2 118 ? 169.27500 227.35300 190.54000 1.000 130.89000 117 VAL B CA 1
ATOM 2590 C C . VAL B 2 118 ? 168.56500 228.08200 189.38700 1.000 130.89000 117 VAL B C 1
ATOM 2591 O O . VAL B 2 118 ? 168.30000 229.29200 189.52900 1.000 130.89000 117 VAL B O 1
ATOM 2595 N N . LEU B 2 119 ? 168.26200 227.39500 188.28500 1.000 131.28000 118 LEU B N 1
ATOM 2596 C CA . LEU B 2 119 ? 167.67300 228.13800 187.17400 1.000 131.28000 118 LEU B CA 1
ATOM 2597 C C . LEU B 2 119 ? 166.32100 228.75600 187.51500 1.000 131.28000 118 LEU B C 1
ATOM 2598 O O . LEU B 2 119 ? 165.81400 229.55400 186.71900 1.000 131.28000 118 LEU B O 1
ATOM 2603 N N . HIS B 2 120 ? 165.71900 228.39400 188.65300 1.000 132.21000 119 HIS B N 1
ATOM 2604 C CA . HIS B 2 120 ? 164.46600 229.01600 189.07500 1.000 132.21000 119 HIS B CA 1
ATOM 2605 C C . HIS B 2 120 ? 164.62900 230.50700 189.34700 1.000 132.21000 119 HIS B C 1
ATOM 2606 O O . HIS B 2 120 ? 163.76300 231.30100 188.96200 1.000 132.21000 119 HIS B O 1
ATOM 2613 N N . GLU B 2 121 ? 165.71900 230.91100 190.00000 1.000 140.16000 120 GLU B N 1
ATOM 2614 C CA . GLU B 2 121 ? 165.92000 232.32700 190.28400 1.000 140.16000 120 GLU B CA 1
ATOM 2615 C C . GLU B 2 121 ? 166.52300 233.08500 189.11000 1.000 140.16000 120 GLU B C 1
ATOM 2616 O O . GLU B 2 121 ? 166.70400 234.30400 189.20900 1.000 140.16000 120 GLU B O 1
ATOM 2622 N N . CYS B 2 122 ? 166.83900 232.40300 188.01000 1.000 148.09000 121 CYS B N 1
ATOM 2623 C CA . CYS B 2 122 ? 167.29600 233.06200 186.78700 1.000 148.09000 121 CYS B CA 1
ATOM 2624 C C . CYS B 2 122 ? 166.06000 233.52300 186.02800 1.000 148.09000 121 CYS B C 1
ATOM 2625 O O . CYS B 2 122 ? 165.48600 232.78800 185.22400 1.000 148.09000 121 CYS B O 1
ATOM 2628 N N . ASN B 2 123 ? 165.63900 234.75800 186.29000 1.000 145.44000 122 ASN B N 1
ATOM 2629 C CA . ASN B 2 123 ? 164.43800 235.32300 185.68700 1.000 145.44000 122 ASN B CA 1
ATOM 2630 C C . ASN B 2 123 ? 164.78800 236.64800 185.02700 1.000 145.44000 122 ASN B C 1
ATOM 2631 O O . ASN B 2 123 ? 165.27900 237.56500 185.69400 1.000 145.44000 122 ASN B O 1
ATOM 2636 N N . SER B 2 124 ? 164.52000 236.74600 183.72400 1.000 134.32000 123 SER B N 1
ATOM 2637 C CA . SER B 2 124 ? 164.83200 237.91900 182.91700 1.000 134.32000 123 SER B CA 1
ATOM 2638 C C . SER B 2 124 ? 164.11100 237.83200 181.57800 1.000 134.32000 123 SER B C 1
ATOM 2639 O O . SER B 2 124 ? 163.83300 236.72600 181.09800 1.000 134.32000 123 SER B O 1
ATOM 2642 N N . PRO B 2 125 ? 163.79400 238.96400 180.94100 1.000 139.28000 124 PRO B N 1
ATOM 2643 C CA . PRO B 2 125 ? 163.31800 238.91800 179.55100 1.000 139.28000 124 PRO B CA 1
ATOM 2644 C C . PRO B 2 125 ? 164.40400 238.58600 178.54000 1.000 139.28000 124 PRO B C 1
ATOM 2645 O O . PRO B 2 125 ? 164.09600 238.44400 177.35100 1.000 139.28000 124 PRO B O 1
ATOM 2649 N N . TYR B 2 126 ? 165.66000 238.46900 178.96700 1.000 143.18000 125 TYR B N 1
ATOM 2650 C CA . TYR B 2 126 ? 166.77100 238.12200 178.09300 1.000 143.18000 125 TYR B CA 1
ATOM 2651 C C . TYR B 2 126 ? 167.25400 236.69400 178.30400 1.000 143.18000 125 TYR B C 1
ATOM 2652 O O . TYR B 2 126 ? 168.24100 236.28900 177.68300 1.000 143.18000 125 TYR B O 1
ATOM 2661 N N . ILE B 2 127 ? 166.59900 235.93100 179.17800 1.000 136.38000 126 ILE B N 1
ATOM 2662 C CA . ILE B 2 127 ? 166.98300 234.56000 179.49500 1.000 136.38000 126 ILE B CA 1
ATOM 2663 C C . ILE B 2 127 ? 165.75500 233.67700 179.31800 1.000 136.38000 126 ILE B C 1
ATOM 2664 O O . ILE B 2 127 ? 164.65100 234.05900 179.72300 1.000 136.38000 126 ILE B O 1
ATOM 2669 N N . VAL B 2 128 ? 165.94600 232.50900 178.69400 1.000 135.58000 127 VAL B N 1
ATOM 2670 C CA . VAL B 2 128 ? 164.85300 231.56600 178.48000 1.000 135.58000 127 VAL B CA 1
ATOM 2671 C C . VAL B 2 128 ? 164.31000 231.07900 179.81900 1.000 135.58000 127 VAL B C 1
ATOM 2672 O O . VAL B 2 128 ? 165.07000 230.71300 180.72600 1.000 135.58000 127 VAL B O 1
ATOM 2676 N N . GLY B 2 129 ? 162.98000 231.09000 179.95100 1.000 144.29000 128 GLY B N 1
ATOM 2677 C CA . GLY B 2 129 ? 162.35200 230.70000 181.19700 1.000 144.29000 128 GLY B CA 1
ATOM 2678 C C . GLY B 2 129 ? 162.50600 229.22100 181.49900 1.000 144.29000 128 GLY B C 1
ATOM 2679 O O . GLY B 2 129 ? 162.83300 228.40400 180.63800 1.000 144.29000 128 GLY B O 1
ATOM 2680 N N . PHE B 2 130 ? 162.25900 228.87800 182.76100 1.000 153.64000 129 PHE B N 1
ATOM 2681 C CA . PHE B 2 130 ? 162.53300 227.55000 183.29000 1.000 153.64000 129 PHE B CA 1
ATOM 2682 C C . PHE B 2 130 ? 161.31300 227.00600 184.02100 1.000 153.64000 129 PHE B C 1
ATOM 2683 O O . PHE B 2 130 ? 160.59600 227.75200 184.69600 1.000 153.64000 129 PHE B O 1
ATOM 2691 N N . TYR B 2 131 ? 161.08300 225.70100 183.87800 1.000 166.85000 130 TYR B N 1
ATOM 2692 C CA . TYR B 2 131 ? 160.00500 224.99500 184.56100 1.000 166.85000 130 TYR B CA 1
ATOM 2693 C C . TYR B 2 131 ? 160.50800 224.02000 185.61300 1.000 166.85000 130 TYR B C 1
ATOM 2694 O O . TYR B 2 131 ? 160.12000 224.11300 186.78100 1.000 166.85000 130 TYR B O 1
ATOM 2703 N N . GLY B 2 132 ? 161.36300 223.08500 185.22600 1.000 155.47000 131 GLY B N 1
ATOM 2704 C CA . GLY B 2 132 ? 161.83900 222.07800 186.15000 1.000 155.47000 131 GLY B CA 1
ATOM 2705 C C . GLY B 2 132 ? 162.75500 221.10900 185.44300 1.000 155.47000 131 GLY B C 1
ATOM 2706 O O . GLY B 2 132 ? 162.94300 221.15900 184.22400 1.000 155.47000 131 GLY B O 1
ATOM 2707 N N . ALA B 2 133 ? 163.33200 220.21500 186.24000 1.000 148.18000 132 ALA B N 1
ATOM 2708 C CA . ALA B 2 133 ? 164.23700 219.19700 185.73300 1.000 148.18000 132 ALA B CA 1
ATOM 2709 C C . ALA B 2 133 ? 164.15900 217.97500 186.63200 1.000 148.18000 132 ALA B C 1
ATOM 2710 O O . ALA B 2 133 ? 164.04700 218.10300 187.85400 1.000 148.18000 132 ALA B O 1
ATOM 2712 N N . PHE B 2 134 ? 164.22600 216.79300 186.02600 1.000 147.57000 133 PHE B N 1
ATOM 2713 C CA . PHE B 2 134 ? 164.04500 215.54900 186.76200 1.000 147.57000 133 PHE B CA 1
ATOM 2714 C C . PHE B 2 134 ? 164.75900 214.41600 186.03100 1.000 147.57000 133 PHE B C 1
ATOM 2715 O O . PHE B 2 134 ? 165.41000 214.62100 185.00200 1.000 147.57000 133 PHE B O 1
ATOM 2723 N N . TYR B 2 135 ? 164.62200 213.21200 186.58000 1.000 139.39000 134 TYR B N 1
ATOM 2724 C CA . TYR B 2 135 ? 165.31200 212.02000 186.11000 1.000 139.39000 134 TYR B CA 1
ATOM 2725 C C . TYR B 2 135 ? 164.29700 210.94900 185.74200 1.000 139.39000 134 TYR B C 1
ATOM 2726 O O . TYR B 2 135 ? 163.35700 210.68800 186.50000 1.000 139.39000 134 TYR B O 1
ATOM 2735 N N . SER B 2 136 ? 164.49600 210.32100 184.58500 1.000 151.49000 135 SER B N 1
ATOM 2736 C CA . SER B 2 136 ? 163.58700 209.28100 184.12300 1.000 151.49000 135 SER B CA 1
ATOM 2737 C C . SER B 2 136 ? 164.28400 208.43100 183.07200 1.000 151.49000 135 SER B C 1
ATOM 2738 O O . SER B 2 136 ? 164.89400 208.97000 182.14400 1.000 151.49000 135 SER B O 1
ATOM 2741 N N . ASP B 2 137 ? 164.18300 207.10700 183.23600 1.000 151.49000 136 ASP B N 1
ATOM 2742 C CA . ASP B 2 137 ? 164.61400 206.11600 182.24200 1.000 151.49000 136 ASP B CA 1
ATOM 2743 C C . ASP B 2 137 ? 166.09700 206.24700 181.89900 1.000 151.49000 136 ASP B C 1
ATOM 2744 O O . ASP B 2 137 ? 166.50600 206.08500 180.74700 1.000 151.49000 136 ASP B O 1
ATOM 2749 N N . GLY B 2 138 ? 166.91100 206.52900 182.91300 1.000 142.10000 137 GLY B N 1
ATOM 2750 C CA . GLY B 2 138 ? 168.33600 206.71700 182.69600 1.000 142.10000 137 GLY B CA 1
ATOM 2751 C C . GLY B 2 138 ? 168.67600 207.93100 181.86300 1.000 142.10000 137 GLY B C 1
ATOM 2752 O O . GLY B 2 138 ? 169.66600 207.91300 181.12400 1.000 142.10000 137 GLY B O 1
ATOM 2753 N N . GLU B 2 139 ? 167.88100 208.99200 181.96500 1.000 134.23000 138 GLU B N 1
ATOM 2754 C CA . GLU B 2 139 ? 168.04300 210.17600 181.13700 1.000 134.23000 138 GLU B CA 1
ATOM 2755 C C . GLU B 2 139 ? 167.82400 211.41500 181.99000 1.000 134.23000 138 GLU B C 1
ATOM 2756 O O . GLU B 2 139 ? 167.12900 211.36200 183.00800 1.000 134.23000 138 GLU B O 1
ATOM 2762 N N . ILE B 2 140 ? 168.41800 212.52700 181.57100 1.000 131.62000 139 ILE B N 1
ATOM 2763 C CA . ILE B 2 140 ? 168.22500 213.80800 182.23900 1.000 131.62000 139 ILE B CA 1
ATOM 2764 C C . ILE B 2 140 ? 167.28500 214.65800 181.39800 1.000 131.62000 139 ILE B C 1
ATOM 2765 O O . ILE B 2 140 ? 167.55200 214.91500 180.21800 1.000 131.62000 139 ILE B O 1
ATOM 2770 N N . SER B 2 141 ? 166.18500 215.09400 182.00200 1.000 152.40000 140 SER B N 1
ATOM 2771 C CA . SER B 2 141 ? 165.16400 215.87400 181.31900 1.000 152.40000 140 SER B CA 1
ATOM 2772 C C . SER B 2 141 ? 165.22600 217.31900 181.78800 1.000 152.40000 140 SER B C 1
ATOM 2773 O O . SER B 2 141 ? 165.24000 217.58600 182.99400 1.000 152.40000 140 SER B O 1
ATOM 2776 N N . ILE B 2 142 ? 165.26700 218.24400 180.83400 1.000 151.91000 141 ILE B N 1
ATOM 2777 C CA . ILE B 2 142 ? 165.28600 219.67500 181.10900 1.000 151.91000 141 ILE B CA 1
ATOM 2778 C C . ILE B 2 142 ? 164.04600 220.27800 180.47000 1.000 151.91000 141 ILE B C 1
ATOM 2779 O O . ILE B 2 142 ? 163.84800 220.15300 179.25600 1.000 151.91000 141 ILE B O 1
ATOM 2784 N N . CYS B 2 143 ? 163.21500 220.93100 181.27700 1.000 162.22000 142 CYS B N 1
ATOM 2785 C CA . CYS B 2 143 ? 161.97600 221.53300 180.80300 1.000 162.22000 142 CYS B CA 1
ATOM 2786 C C . CYS B 2 143 ? 162.12300 223.04800 180.82100 1.000 162.22000 142 CYS B C 1
ATOM 2787 O O . CYS B 2 143 ? 162.49800 223.62600 181.84600 1.000 162.22000 142 CYS B O 1
ATOM 2790 N N . MET B 2 144 ? 161.82700 223.68400 179.69000 1.000 156.72000 143 MET B N 1
ATOM 2791 C CA . MET B 2 144 ? 161.89300 225.13300 179.57400 1.000 156.72000 143 MET B CA 1
ATOM 2792 C C . MET B 2 144 ? 160.72000 225.61800 178.73600 1.000 156.72000 143 MET B C 1
ATOM 2793 O O . MET B 2 144 ? 159.94200 224.82800 178.19500 1.000 156.72000 143 MET B O 1
ATOM 2798 N N . GLU B 2 145 ? 160.59600 226.93800 178.63900 1.000 159.51000 144 GLU B N 1
ATOM 2799 C CA . GLU B 2 145 ? 159.46700 227.53700 177.94200 1.000 159.51000 144 GLU B CA 1
ATOM 2800 C C . GLU B 2 145 ? 159.80300 227.73800 176.46700 1.000 159.51000 144 GLU B C 1
ATOM 2801 O O . GLU B 2 145 ? 160.93800 228.07500 176.11300 1.000 159.51000 144 GLU B O 1
ATOM 2807 N N . HIS B 2 146 ? 158.80400 227.52800 175.61100 1.000 155.51000 145 HIS B N 1
ATOM 2808 C CA . HIS B 2 146 ? 159.03400 227.25700 174.19800 1.000 155.51000 145 HIS B CA 1
ATOM 2809 C C . HIS B 2 146 ? 159.05900 228.53100 173.36100 1.000 155.51000 145 HIS B C 1
ATOM 2810 O O . HIS B 2 146 ? 158.15000 229.36300 173.44200 1.000 155.51000 145 HIS B O 1
ATOM 2817 N N . MET B 2 147 ? 160.10800 228.67000 172.55400 1.000 159.09000 146 MET B N 1
ATOM 2818 C CA . MET B 2 147 ? 160.18900 229.66600 171.49000 1.000 159.09000 146 MET B CA 1
ATOM 2819 C C . MET B 2 147 ? 159.63900 229.06000 170.20300 1.000 159.09000 146 MET B C 1
ATOM 2820 O O . MET B 2 147 ? 160.20100 228.09600 169.67300 1.000 159.09000 146 MET B O 1
ATOM 2825 N N . ASP B 2 148 ? 158.54600 229.63300 169.69600 1.000 155.87000 147 ASP B N 1
ATOM 2826 C CA . ASP B 2 148 ? 157.97400 229.15400 168.44400 1.000 155.87000 147 ASP B CA 1
ATOM 2827 C C . ASP B 2 148 ? 158.81000 229.54800 167.23300 1.000 155.87000 147 ASP B C 1
ATOM 2828 O O . ASP B 2 148 ? 158.74900 228.86400 166.20500 1.000 155.87000 147 ASP B O 1
ATOM 2833 N N . GLY B 2 149 ? 159.58900 230.62300 167.33000 1.000 158.09000 148 GLY B N 1
ATOM 2834 C CA . GLY B 2 149 ? 160.43500 231.02600 166.22500 1.000 158.09000 148 GLY B CA 1
ATOM 2835 C C . GLY B 2 149 ? 161.69800 230.21300 166.05000 1.000 158.09000 148 GLY B C 1
ATOM 2836 O O . GLY B 2 149 ? 162.35900 230.33900 165.01500 1.000 158.09000 148 GLY B O 1
ATOM 2837 N N . GLY B 2 150 ? 162.05200 229.38800 167.03200 1.000 152.78000 149 GLY B N 1
ATOM 2838 C CA . GLY B 2 150 ? 163.25700 228.59100 166.94200 1.000 152.78000 149 GLY B CA 1
ATOM 2839 C C . GLY B 2 150 ? 164.51100 229.43000 167.13700 1.000 152.78000 149 GLY B C 1
ATOM 2840 O O . GLY B 2 150 ? 164.46900 230.63800 167.37100 1.000 152.78000 149 GLY B O 1
ATOM 2841 N N . SER B 2 151 ? 165.64800 228.75200 167.04100 1.000 155.51000 150 SER B N 1
ATOM 2842 C CA . SER B 2 151 ? 166.92900 229.43400 167.12400 1.000 155.51000 150 SER B CA 1
ATOM 2843 C C . SER B 2 151 ? 167.23800 230.11600 165.79700 1.000 155.51000 150 SER B C 1
ATOM 2844 O O . SER B 2 151 ? 166.66400 229.79100 164.75500 1.000 155.51000 150 SER B O 1
ATOM 2847 N N . LEU B 2 152 ? 168.15900 231.08000 165.84600 1.000 153.59000 151 LEU B N 1
ATOM 2848 C CA . LEU B 2 152 ? 168.46300 231.86500 164.65500 1.000 153.59000 151 LEU B CA 1
ATOM 2849 C C . LEU B 2 152 ? 169.24500 231.09000 163.60200 1.000 153.59000 151 LEU B C 1
ATOM 2850 O O . LEU B 2 152 ? 169.35500 231.57200 162.46900 1.000 153.59000 151 LEU B O 1
ATOM 2855 N N . ASP B 2 153 ? 169.77600 229.91200 163.93700 1.000 147.31000 152 ASP B N 1
ATOM 2856 C CA . ASP B 2 153 ? 170.47600 229.09800 162.94700 1.000 147.31000 152 ASP B CA 1
ATOM 2857 C C . ASP B 2 153 ? 169.50100 228.60700 161.87700 1.000 147.31000 152 ASP B C 1
ATOM 2858 O O . ASP B 2 153 ? 169.80200 228.65100 160.67700 1.000 147.31000 152 ASP B O 1
ATOM 2863 N N . GLN B 2 154 ? 168.31900 228.14700 162.29700 1.000 151.21000 153 GLN B N 1
ATOM 2864 C CA . GLN B 2 154 ? 167.34000 227.63500 161.34000 1.000 151.21000 153 GLN B CA 1
ATOM 2865 C C . GLN B 2 154 ? 166.80600 228.73900 160.43300 1.000 151.21000 153 GLN B C 1
ATOM 2866 O O . GLN B 2 154 ? 166.63600 228.52500 159.22800 1.000 151.21000 153 GLN B O 1
ATOM 2872 N N . VAL B 2 155 ? 166.55500 229.93200 160.97500 1.000 155.43000 154 VAL B N 1
ATOM 2873 C CA . VAL B 2 155 ? 166.08000 231.00200 160.10400 1.000 155.43000 154 VAL B CA 1
ATOM 2874 C C . VAL B 2 155 ? 167.23000 231.57200 159.28400 1.000 155.43000 154 VAL B C 1
ATOM 2875 O O . VAL B 2 155 ? 166.99900 232.22300 158.25600 1.000 155.43000 154 VAL B O 1
ATOM 2879 N N . LEU B 2 156 ? 168.47600 231.34500 159.71000 1.000 150.31000 155 LEU B N 1
ATOM 2880 C CA . LEU B 2 156 ? 169.61500 231.65300 158.85200 1.000 150.31000 155 LEU B CA 1
ATOM 2881 C C . LEU B 2 156 ? 169.62600 230.74000 157.63400 1.000 150.31000 155 LEU B C 1
ATOM 2882 O O . LEU B 2 156 ? 169.87500 231.18700 156.50900 1.000 150.31000 155 LEU B O 1
ATOM 2887 N N . LYS B 2 157 ? 169.37400 229.44400 157.84500 1.000 143.34000 156 LYS B N 1
ATOM 2888 C CA . LYS B 2 157 ? 169.26800 228.52900 156.70600 1.000 143.34000 156 LYS B CA 1
ATOM 2889 C C . LYS B 2 157 ? 168.03900 228.83800 155.86000 1.000 143.34000 156 LYS B C 1
ATOM 2890 O O . LYS B 2 157 ? 168.03400 228.59800 154.64800 1.000 143.34000 156 LYS B O 1
ATOM 2896 N N . LYS B 2 158 ? 166.98300 229.35900 156.48600 1.000 141.25000 157 LYS B N 1
ATOM 2897 C CA . LYS B 2 158 ? 165.77300 229.70800 155.74800 1.000 141.25000 157 LYS B CA 1
ATOM 2898 C C . LYS B 2 158 ? 165.99100 230.93100 154.86200 1.000 141.25000 157 LYS B C 1
ATOM 2899 O O . LYS B 2 158 ? 165.61200 230.93300 153.68500 1.000 141.25000 157 LYS B O 1
ATOM 2905 N N . ALA B 2 159 ? 166.60200 231.98300 155.40900 1.000 144.35000 158 ALA B N 1
ATOM 2906 C CA . ALA B 2 159 ? 166.70300 233.25500 154.70300 1.000 144.35000 158 ALA B CA 1
ATOM 2907 C C . ALA B 2 159 ? 168.02100 233.43600 153.96400 1.000 144.35000 158 ALA B C 1
ATOM 2908 O O . ALA B 2 159 ? 168.05400 234.12600 152.93900 1.000 144.35000 158 ALA B O 1
ATOM 2910 N N . GLY B 2 160 ? 169.10400 232.84500 154.45400 1.000 147.80000 159 GLY B N 1
ATOM 2911 C CA . GLY B 2 160 ? 170.42200 233.00700 153.85900 1.000 147.80000 159 GLY B CA 1
ATOM 2912 C C . GLY B 2 160 ? 171.23300 234.14500 154.44700 1.000 147.80000 159 GLY B C 1
ATOM 2913 O O . GLY B 2 160 ? 172.40700 233.96700 154.77700 1.000 147.80000 159 GLY B O 1
ATOM 2914 N N . ARG B 2 161 ? 170.62100 235.32000 154.58400 1.000 138.43000 160 ARG B N 1
ATOM 2915 C CA . ARG B 2 161 ? 171.28700 236.46800 155.17800 1.000 138.43000 160 ARG B CA 1
ATOM 2916 C C . ARG B 2 161 ? 170.28300 237.23600 156.02400 1.000 138.43000 160 ARG B C 1
ATOM 2917 O O . ARG B 2 161 ? 169.06800 237.09800 155.86100 1.000 138.43000 160 ARG B O 1
ATOM 2925 N N . ILE B 2 162 ? 170.80900 238.04700 156.93600 1.000 144.93000 161 ILE B N 1
ATOM 2926 C CA . ILE B 2 162 ? 169.99000 238.75500 157.91700 1.000 144.93000 161 ILE B CA 1
ATOM 2927 C C . ILE B 2 162 ? 170.28700 240.24800 157.80300 1.000 144.93000 161 ILE B C 1
ATOM 2928 O O . ILE B 2 162 ? 171.46100 240.63000 157.68800 1.000 144.93000 161 ILE B O 1
ATOM 2933 N N . PRO B 2 163 ? 169.26900 241.11700 157.79000 1.000 151.15000 162 PRO B N 1
ATOM 2934 C CA . PRO B 2 163 ? 169.52600 242.56400 157.72800 1.000 151.15000 162 PRO B CA 1
ATOM 2935 C C . PRO B 2 163 ? 170.25300 243.07000 158.96600 1.000 151.15000 162 PRO B C 1
ATOM 2936 O O . PRO B 2 163 ? 170.04900 242.57400 160.07500 1.000 151.15000 162 PRO B O 1
ATOM 2940 N N . GLU B 2 164 ? 171.07600 244.10500 158.75700 1.000 166.17000 163 GLU B N 1
ATOM 2941 C CA . GLU B 2 164 ? 172.09300 244.49800 159.73500 1.000 166.17000 163 GLU B CA 1
ATOM 2942 C C . GLU B 2 164 ? 171.47700 244.99700 161.04000 1.000 166.17000 163 GLU B C 1
ATOM 2943 O O . GLU B 2 164 ? 172.02000 244.75000 162.12500 1.000 166.17000 163 GLU B O 1
ATOM 2949 N N . GLN B 2 165 ? 170.33500 245.68800 160.95700 1.000 159.59000 164 GLN B N 1
ATOM 2950 C CA . GLN B 2 165 ? 169.67000 246.16900 162.16600 1.000 159.59000 164 GLN B CA 1
ATOM 2951 C C . GLN B 2 165 ? 169.18500 245.01800 163.04300 1.000 159.59000 164 GLN B C 1
ATOM 2952 O O . GLN B 2 165 ? 169.14700 245.14800 164.27400 1.000 159.59000 164 GLN B O 1
ATOM 2958 N N . ILE B 2 166 ? 168.84900 243.87700 162.43700 1.000 157.60000 165 ILE B N 1
ATOM 2959 C CA . ILE B 2 166 ? 168.47300 242.70800 163.22200 1.000 157.60000 165 ILE B CA 1
ATOM 2960 C C . ILE B 2 166 ? 169.67400 242.17200 163.99100 1.000 157.60000 165 ILE B C 1
ATOM 2961 O O . ILE B 2 166 ? 169.55300 241.80300 165.16500 1.000 157.60000 165 ILE B O 1
ATOM 2966 N N . LEU B 2 167 ? 170.85300 242.13100 163.35400 1.000 156.94000 166 LEU B N 1
ATOM 2967 C CA . LEU B 2 167 ? 172.06800 241.75700 164.07700 1.000 156.94000 166 LEU B CA 1
ATOM 2968 C C . LEU B 2 167 ? 172.39100 242.75700 165.17800 1.000 156.94000 166 LEU B C 1
ATOM 2969 O O . LEU B 2 167 ? 172.91100 242.37600 166.23200 1.000 156.94000 166 LEU B O 1
ATOM 2974 N N . GLY B 2 168 ? 172.09800 244.03900 164.95100 1.000 158.55000 167 GLY B N 1
ATOM 2975 C CA . GLY B 2 168 ? 172.28300 245.02400 166.00600 1.000 158.55000 167 GLY B CA 1
ATOM 2976 C C . GLY B 2 168 ? 171.39100 244.76900 167.20700 1.000 158.55000 167 GLY B C 1
ATOM 2977 O O . GLY B 2 168 ? 171.83400 244.86600 168.35600 1.000 158.55000 167 GLY B O 1
ATOM 2978 N N . LYS B 2 169 ? 170.12600 244.42300 166.95600 1.000 154.52000 168 LYS B N 1
ATOM 2979 C CA . LYS B 2 169 ? 169.21300 244.10800 168.05300 1.000 154.52000 168 LYS B CA 1
ATOM 2980 C C . LYS B 2 169 ? 169.63100 242.83200 168.78000 1.000 154.52000 168 LYS B C 1
ATOM 2981 O O . LYS B 2 169 ? 169.53800 242.75300 170.01400 1.000 154.52000 168 LYS B O 1
ATOM 2987 N N . VAL B 2 170 ? 170.09800 241.82500 168.03100 1.000 155.31000 169 VAL B N 1
ATOM 2988 C CA . VAL B 2 170 ? 170.61700 240.59900 168.64200 1.000 155.31000 169 VAL B CA 1
ATOM 2989 C C . VAL B 2 170 ? 171.82600 240.90800 169.51800 1.000 155.31000 169 VAL B C 1
ATOM 2990 O O . VAL B 2 170 ? 171.95100 240.38600 170.63400 1.000 155.31000 169 VAL B O 1
ATOM 2994 N N . SER B 2 171 ? 172.72700 241.76600 169.02800 1.000 153.94000 170 SER B N 1
ATOM 2995 C CA . SER B 2 171 ? 173.90500 242.14900 169.79900 1.000 153.94000 170 SER B CA 1
ATOM 2996 C C . SER B 2 171 ? 173.51700 242.88200 171.07500 1.000 153.94000 170 SER B C 1
ATOM 2997 O O . SER B 2 171 ? 174.09400 242.63100 172.13900 1.000 153.94000 170 SER B O 1
ATOM 3000 N N . ILE B 2 172 ? 172.52800 243.77800 170.98400 1.000 152.35000 171 ILE B N 1
ATOM 3001 C CA . ILE B 2 172 ? 172.04700 244.50600 172.15800 1.000 152.35000 171 ILE B CA 1
ATOM 3002 C C . ILE B 2 172 ? 171.49000 243.53400 173.19300 1.000 152.35000 171 ILE B C 1
ATOM 3003 O O . ILE B 2 172 ? 171.81800 243.60700 174.38900 1.000 152.35000 171 ILE B O 1
ATOM 3008 N N . ALA B 2 173 ? 170.66600 242.58500 172.73400 1.000 145.42000 172 ALA B N 1
ATOM 3009 C CA . ALA B 2 173 ? 170.06500 241.61100 173.63800 1.000 145.42000 172 ALA B CA 1
ATOM 3010 C C . ALA B 2 173 ? 171.12100 240.73500 174.30200 1.000 145.42000 172 ALA B C 1
ATOM 3011 O O . ALA B 2 173 ? 171.05600 240.48700 175.51300 1.000 145.42000 172 ALA B O 1
ATOM 3013 N N . VAL B 2 174 ? 172.11800 240.28000 173.53700 1.000 141.06000 173 VAL B N 1
ATOM 3014 C CA . VAL B 2 174 ? 173.09100 239.35500 174.11000 1.000 141.06000 173 VAL B CA 1
ATOM 3015 C C . VAL B 2 174 ? 174.03400 240.08300 175.06600 1.000 141.06000 173 VAL B C 1
ATOM 3016 O O . VAL B 2 174 ? 174.42900 239.52200 176.09500 1.000 141.06000 173 VAL B O 1
ATOM 3020 N N . ILE B 2 175 ? 174.38200 241.34800 174.78500 1.000 137.91000 174 ILE B N 1
ATOM 3021 C CA . ILE B 2 175 ? 175.26700 242.04200 175.72000 1.000 137.91000 174 ILE B CA 1
ATOM 3022 C C . ILE B 2 175 ? 174.51700 242.39500 177.00000 1.000 137.91000 174 ILE B C 1
ATOM 3023 O O . ILE B 2 175 ? 175.08700 242.33000 178.09700 1.000 137.91000 174 ILE B O 1
ATOM 3028 N N . LYS B 2 176 ? 173.22400 242.73400 176.89500 1.000 138.03000 175 LYS B N 1
ATOM 3029 C CA . LYS B 2 176 ? 172.43900 242.96000 178.10700 1.000 138.03000 175 LYS B CA 1
ATOM 3030 C C . LYS B 2 176 ? 172.28900 241.67700 178.91700 1.000 138.03000 175 LYS B C 1
ATOM 3031 O O . LYS B 2 176 ? 172.35000 241.70400 180.15500 1.000 138.03000 175 LYS B O 1
ATOM 3037 N N . GLY B 2 177 ? 172.11100 240.54100 178.23600 1.000 139.22000 176 GLY B N 1
ATOM 3038 C CA . GLY B 2 177 ? 172.05300 239.26900 178.93900 1.000 139.22000 176 GLY B CA 1
ATOM 3039 C C . GLY B 2 177 ? 173.35700 238.91600 179.62900 1.000 139.22000 176 GLY B C 1
ATOM 3040 O O . GLY B 2 177 ? 173.35600 238.38300 180.74100 1.000 139.22000 176 GLY B O 1
ATOM 3041 N N . LEU B 2 178 ? 174.48800 239.20800 178.97800 1.000 140.08000 177 LEU B N 1
ATOM 3042 C CA . LEU B 2 178 ? 175.78700 238.96100 179.59900 1.000 140.08000 177 LEU B CA 1
ATOM 3043 C C . LEU B 2 178 ? 176.00100 239.84400 180.82300 1.000 140.08000 177 LEU B C 1
ATOM 3044 O O . LEU B 2 178 ? 176.52200 239.37700 181.84400 1.000 140.08000 177 LEU B O 1
ATOM 3049 N N . THR B 2 179 ? 175.60100 241.12200 180.74200 1.000 137.90000 178 THR B N 1
ATOM 3050 C CA . THR B 2 179 ? 175.67400 241.99200 181.91700 1.000 137.90000 178 THR B CA 1
ATOM 3051 C C . THR B 2 179 ? 174.81000 241.46700 183.05500 1.000 137.90000 178 THR B C 1
ATOM 3052 O O . THR B 2 179 ? 175.25500 241.42500 184.20700 1.000 137.90000 178 THR B O 1
ATOM 3056 N N . TYR B 2 180 ? 173.57900 241.04600 182.74600 1.000 131.78000 179 TYR B N 1
ATOM 3057 C CA . TYR B 2 180 ? 172.67500 240.53600 183.77400 1.000 131.78000 179 TYR B CA 1
ATOM 3058 C C . TYR B 2 180 ? 173.23100 239.27300 184.42600 1.000 131.78000 179 TYR B C 1
ATOM 3059 O O . TYR B 2 180 ? 173.19800 239.12800 185.65800 1.000 131.78000 179 TYR B O 1
ATOM 3068 N N . LEU B 2 181 ? 173.77400 238.36300 183.61200 1.000 131.01000 180 LEU B N 1
ATOM 3069 C CA . LEU B 2 181 ? 174.30900 237.10900 184.12900 1.000 131.01000 180 LEU B CA 1
ATOM 3070 C C . LEU B 2 181 ? 175.55900 237.34000 184.96700 1.000 131.01000 180 LEU B C 1
ATOM 3071 O O . LEU B 2 181 ? 175.76000 236.67100 185.98800 1.000 131.01000 180 LEU B O 1
ATOM 3076 N N . ARG B 2 182 ? 176.41600 238.27900 184.55600 1.000 130.17000 181 ARG B N 1
ATOM 3077 C CA . ARG B 2 182 ? 177.63100 238.53300 185.31700 1.000 130.17000 181 ARG B CA 1
ATOM 3078 C C . ARG B 2 182 ? 177.34400 239.32600 186.58900 1.000 130.17000 181 ARG B C 1
ATOM 3079 O O . ARG B 2 182 ? 178.08500 239.18500 187.56600 1.000 130.17000 181 ARG B O 1
ATOM 3087 N N . GLU B 2 183 ? 176.28400 240.14000 186.61300 1.000 136.66000 182 GLU B N 1
ATOM 3088 C CA . GLU B 2 183 ? 175.93300 240.82200 187.85600 1.000 136.66000 182 GLU B CA 1
ATOM 3089 C C . GLU B 2 183 ? 175.25500 239.89600 188.86000 1.000 136.66000 182 GLU B C 1
ATOM 3090 O O . GLU B 2 183 ? 175.60400 239.91100 190.04600 1.000 136.66000 182 GLU B O 1
ATOM 3096 N N . LYS B 2 184 ? 174.27900 239.09200 188.42900 1.000 128.19000 183 LYS B N 1
ATOM 3097 C CA . LYS B 2 184 ? 173.49600 238.40800 189.45600 1.000 128.19000 183 LYS B CA 1
ATOM 3098 C C . LYS B 2 184 ? 174.12500 237.09000 189.90100 1.000 128.19000 183 LYS B C 1
ATOM 3099 O O . LYS B 2 184 ? 174.15600 236.80800 191.10400 1.000 128.19000 183 LYS B O 1
ATOM 3105 N N . HIS B 2 185 ? 174.64000 236.27900 188.97500 1.000 133.20000 184 HIS B N 1
ATOM 3106 C CA . HIS B 2 185 ? 175.25300 235.00900 189.34300 1.000 133.20000 184 HIS B CA 1
ATOM 3107 C C . HIS B 2 185 ? 176.76900 234.97700 189.22700 1.000 133.20000 184 HIS B C 1
ATOM 3108 O O . HIS B 2 185 ? 177.37500 234.00900 189.70300 1.000 133.20000 184 HIS B O 1
ATOM 3115 N N . LYS B 2 186 ? 177.39000 235.99300 188.61600 1.000 130.55000 185 LYS B N 1
ATOM 3116 C CA . LYS B 2 186 ? 178.84400 236.07600 188.42400 1.000 130.55000 185 LYS B CA 1
ATOM 3117 C C . LYS B 2 186 ? 179.39500 234.86700 187.66900 1.000 130.55000 185 LYS B C 1
ATOM 3118 O O . LYS B 2 186 ? 180.48000 234.37100 187.98100 1.000 130.55000 185 LYS B O 1
ATOM 3124 N N . ILE B 2 187 ? 178.65700 234.37400 186.67800 1.000 132.17000 186 ILE B N 1
ATOM 3125 C CA . ILE B 2 187 ? 179.08500 233.21800 185.90200 1.000 132.17000 186 ILE B CA 1
ATOM 3126 C C . ILE B 2 187 ? 179.06700 233.57900 184.42500 1.000 132.17000 186 ILE B C 1
ATOM 3127 O O . ILE B 2 187 ? 178.39200 234.52100 183.99800 1.000 132.17000 186 ILE B O 1
ATOM 3132 N N . MET B 2 188 ? 179.81700 232.81000 183.64400 1.000 128.79000 187 MET B N 1
ATOM 3133 C CA . MET B 2 188 ? 179.97300 233.03500 182.21600 1.000 128.79000 187 MET B CA 1
ATOM 3134 C C . MET B 2 188 ? 179.20100 231.99000 181.41900 1.000 128.79000 187 MET B C 1
ATOM 3135 O O . MET B 2 188 ? 178.85300 230.91900 181.92500 1.000 128.79000 187 MET B O 1
ATOM 3140 N N . HIS B 2 189 ? 178.93700 232.32000 180.15300 1.000 130.13000 188 HIS B N 1
ATOM 3141 C CA . HIS B 2 189 ? 178.00000 231.53600 179.35400 1.000 130.13000 188 HIS B CA 1
ATOM 3142 C C . HIS B 2 189 ? 178.66700 230.30100 178.75700 1.000 130.13000 188 HIS B C 1
ATOM 3143 O O . HIS B 2 189 ? 178.04400 229.23400 178.68300 1.000 130.13000 188 HIS B O 1
ATOM 3150 N N . ARG B 2 190 ? 179.89700 230.45900 178.25400 1.000 126.57000 189 ARG B N 1
ATOM 3151 C CA . ARG B 2 190 ? 180.79500 229.41600 177.75000 1.000 126.57000 189 ARG B CA 1
ATOM 3152 C C . ARG B 2 190 ? 180.37200 228.78500 176.42700 1.000 126.57000 189 ARG B C 1
ATOM 3153 O O . ARG B 2 190 ? 181.16100 228.04800 175.82700 1.000 126.57000 189 ARG B O 1
ATOM 3161 N N . ASP B 2 191 ? 179.16200 229.05100 175.94400 1.000 132.94000 190 ASP B N 1
ATOM 3162 C CA . ASP B 2 191 ? 178.65700 228.32600 174.78000 1.000 132.94000 190 ASP B CA 1
ATOM 3163 C C . ASP B 2 191 ? 177.87100 229.29200 173.89100 1.000 132.94000 190 ASP B C 1
ATOM 3164 O O . ASP B 2 191 ? 176.73300 229.03600 173.50000 1.000 132.94000 190 ASP B O 1
ATOM 3169 N N . VAL B 2 192 ? 178.44500 230.45900 173.61600 1.000 124.17000 191 VAL B N 1
ATOM 3170 C CA . VAL B 2 192 ? 177.75900 231.45000 172.79400 1.000 124.17000 191 VAL B CA 1
ATOM 3171 C C . VAL B 2 192 ? 177.91100 231.04100 171.33000 1.000 124.17000 191 VAL B C 1
ATOM 3172 O O . VAL B 2 192 ? 179.00100 231.12400 170.76000 1.000 124.17000 191 VAL B O 1
ATOM 3176 N N . LYS B 2 193 ? 176.82000 230.57900 170.72800 1.000 125.27000 192 LYS B N 1
ATOM 3177 C CA . LYS B 2 193 ? 176.76500 230.27900 169.30500 1.000 125.27000 192 LYS B CA 1
ATOM 3178 C C . LYS B 2 193 ? 175.31500 230.42700 168.85500 1.000 125.27000 192 LYS B C 1
ATOM 3179 O O . LYS B 2 193 ? 174.40800 230.40900 169.69500 1.000 125.27000 192 LYS B O 1
ATOM 3185 N N . PRO B 2 194 ? 175.06500 230.61400 167.54700 1.000 133.92000 193 PRO B N 1
ATOM 3186 C CA . PRO B 2 194 ? 173.68300 230.89000 167.10200 1.000 133.92000 193 PRO B CA 1
ATOM 3187 C C . PRO B 2 194 ? 172.67400 229.78900 167.39300 1.000 133.92000 193 PRO B C 1
ATOM 3188 O O . PRO B 2 194 ? 171.46700 230.06300 167.39500 1.000 133.92000 193 PRO B O 1
ATOM 3192 N N . SER B 2 195 ? 173.11700 228.55500 167.63700 1.000 137.28000 194 SER B N 1
ATOM 3193 C CA . SER B 2 195 ? 172.17900 227.50700 168.01700 1.000 137.28000 194 SER B CA 1
ATOM 3194 C C . SER B 2 195 ? 171.67200 227.66900 169.44500 1.000 137.28000 194 SER B C 1
ATOM 3195 O O . SER B 2 195 ? 170.62200 227.11300 169.78200 1.000 137.28000 194 SER B O 1
ATOM 3198 N N . ASN B 2 196 ? 172.38500 228.41800 170.28400 1.000 137.79000 195 ASN B N 1
ATOM 3199 C CA . ASN B 2 196 ? 172.02600 228.59900 171.68400 1.000 137.79000 195 ASN B CA 1
ATOM 3200 C C . ASN B 2 196 ? 171.24800 229.88200 171.94200 1.000 137.79000 195 ASN B C 1
ATOM 3201 O O . ASN B 2 196 ? 170.92700 230.17500 173.09800 1.000 137.79000 195 ASN B O 1
ATOM 3206 N N . ILE B 2 197 ? 170.93500 230.64900 170.90300 1.000 144.81000 196 ILE B N 1
ATOM 3207 C CA . ILE B 2 197 ? 170.19100 231.89500 171.03700 1.000 144.81000 196 ILE B CA 1
ATOM 3208 C C . ILE B 2 197 ? 168.85300 231.73400 170.32600 1.000 144.81000 196 ILE B C 1
ATOM 3209 O O . ILE B 2 197 ? 168.78300 231.14300 169.24200 1.000 144.81000 196 ILE B O 1
ATOM 3214 N N . LEU B 2 198 ? 167.78800 232.20700 170.96700 1.000 153.21000 197 LEU B N 1
ATOM 3215 C CA . LEU B 2 198 ? 166.42400 231.87400 170.58600 1.000 153.21000 197 LEU B CA 1
ATOM 3216 C C . LEU B 2 198 ? 165.59000 233.13500 170.40300 1.000 153.21000 197 LEU B C 1
ATOM 3217 O O . LEU B 2 198 ? 165.81400 234.15000 171.07000 1.000 153.21000 197 LEU B O 1
ATOM 3222 N N . VAL B 2 199 ? 164.61900 233.06300 169.48700 1.000 152.37000 198 VAL B N 1
ATOM 3223 C CA . VAL B 2 199 ? 163.64600 234.12800 169.27700 1.000 152.37000 198 VAL B CA 1
ATOM 3224 C C . VAL B 2 199 ? 162.24700 233.52600 169.24200 1.000 152.37000 198 VAL B C 1
ATOM 3225 O O . VAL B 2 199 ? 162.05600 232.34300 168.95200 1.000 152.37000 198 VAL B O 1
ATOM 3229 N N . ASN B 2 200 ? 161.26300 234.36500 169.54100 1.000 163.92000 199 ASN B N 1
ATOM 3230 C CA . ASN B 2 200 ? 159.85400 233.99900 169.49300 1.000 163.92000 199 ASN B CA 1
ATOM 3231 C C . ASN B 2 200 ? 159.16500 234.73000 168.34000 1.000 163.92000 199 ASN B C 1
ATOM 3232 O O . ASN B 2 200 ? 159.80500 235.41900 167.54300 1.000 163.92000 199 ASN B O 1
ATOM 3237 N N . SER B 2 201 ? 157.84400 234.56600 168.25600 1.000 169.16000 200 SER B N 1
ATOM 3238 C CA . SER B 2 201 ? 157.06500 235.35700 167.31400 1.000 169.16000 200 SER B CA 1
ATOM 3239 C C . SER B 2 201 ? 156.83200 236.77500 167.81500 1.000 169.16000 200 SER B C 1
ATOM 3240 O O . SER B 2 201 ? 156.49300 237.65500 167.01600 1.000 169.16000 200 SER B O 1
ATOM 3243 N N . ARG B 2 202 ? 157.00500 237.01600 169.11500 1.000 180.23000 201 ARG B N 1
ATOM 3244 C CA . ARG B 2 202 ? 156.80100 238.33900 169.68800 1.000 180.23000 201 ARG B CA 1
ATOM 3245 C C . ARG B 2 202 ? 157.96300 239.29100 169.43800 1.000 180.23000 201 ARG B C 1
ATOM 3246 O O . ARG B 2 202 ? 157.72600 240.46200 169.12400 1.000 180.23000 201 ARG B O 1
ATOM 3254 N N . GLY B 2 203 ? 159.20400 238.82800 169.57100 1.000 182.50000 202 GLY B N 1
ATOM 3255 C CA . GLY B 2 203 ? 160.36200 239.65100 169.26300 1.000 182.50000 202 GLY B CA 1
ATOM 3256 C C . GLY B 2 203 ? 161.48700 239.62300 170.28100 1.000 182.50000 202 GLY B C 1
ATOM 3257 O O . GLY B 2 203 ? 162.55900 240.17600 169.99500 1.000 182.50000 202 GLY B O 1
ATOM 3258 N N . GLU B 2 204 ? 161.32200 239.01600 171.45300 1.000 181.69000 203 GLU B N 1
ATOM 3259 C CA . GLU B 2 204 ? 162.39500 238.99200 172.43800 1.000 181.69000 203 GLU B CA 1
ATOM 3260 C C . GLU B 2 204 ? 163.41900 237.92400 172.07800 1.000 181.69000 203 GLU B C 1
ATOM 3261 O O . GLU B 2 204 ? 163.07300 236.85100 171.57400 1.000 181.69000 203 GLU B O 1
ATOM 3267 N N . ILE B 2 205 ? 164.68700 238.23000 172.33900 1.000 162.58000 204 ILE B N 1
ATOM 3268 C CA . ILE B 2 205 ? 165.81000 237.36500 172.00000 1.000 162.58000 204 ILE B CA 1
ATOM 3269 C C . ILE B 2 205 ? 166.49700 236.96700 173.29800 1.000 162.58000 204 ILE B C 1
ATOM 3270 O O . ILE B 2 205 ? 166.94600 237.83500 174.05600 1.000 162.58000 204 ILE B O 1
ATOM 3275 N N . LYS B 2 206 ? 166.57600 235.66300 173.55700 1.000 147.53000 205 LYS B N 1
ATOM 3276 C CA . LYS B 2 206 ? 167.03500 235.16100 174.84300 1.000 147.53000 205 LYS B CA 1
ATOM 3277 C C . LYS B 2 206 ? 168.16500 234.15600 174.66300 1.000 147.53000 205 LYS B C 1
ATOM 3278 O O . LYS B 2 206 ? 168.26300 233.47700 173.63700 1.000 147.53000 205 LYS B O 1
ATOM 3284 N N . LEU B 2 207 ? 169.01800 234.07200 175.68000 1.000 140.10000 206 LEU B N 1
ATOM 3285 C CA . LEU B 2 207 ? 170.10100 233.10200 175.74200 1.000 140.10000 206 LEU B CA 1
ATOM 3286 C C . LEU B 2 207 ? 169.60500 231.80200 176.36500 1.000 140.10000 206 LEU B C 1
ATOM 3287 O O . LEU B 2 207 ? 168.62500 231.77900 177.11400 1.000 140.10000 206 LEU B O 1
ATOM 3292 N N . CYS B 2 208 ? 170.30400 230.71200 176.05700 1.000 133.79000 207 CYS B N 1
ATOM 3293 C CA . CYS B 2 208 ? 169.90300 229.41000 176.56800 1.000 133.79000 207 CYS B CA 1
ATOM 3294 C C . CYS B 2 208 ? 171.10700 228.47900 176.58700 1.000 133.79000 207 CYS B C 1
ATOM 3295 O O . CYS B 2 208 ? 172.10300 228.70800 175.89400 1.000 133.79000 207 CYS B O 1
ATOM 3298 N N . ASP B 2 209 ? 170.98800 227.42500 177.40300 1.000 131.39000 208 ASP B N 1
ATOM 3299 C CA . ASP B 2 209 ? 171.97200 226.34300 177.51900 1.000 131.39000 208 ASP B CA 1
ATOM 3300 C C . ASP B 2 209 ? 173.35500 226.86200 177.91800 1.000 131.39000 208 ASP B C 1
ATOM 3301 O O . ASP B 2 209 ? 174.36500 226.55800 177.28100 1.000 131.39000 208 ASP B O 1
ATOM 3306 N N . PHE B 2 210 ? 173.39700 227.65400 178.98500 1.000 123.29000 209 PHE B N 1
ATOM 3307 C CA . PHE B 2 210 ? 174.65500 228.19600 179.47600 1.000 123.29000 209 PHE B CA 1
ATOM 3308 C C . PHE B 2 210 ? 175.28900 227.27200 180.51400 1.000 123.29000 209 PHE B C 1
ATOM 3309 O O . PHE B 2 210 ? 174.66700 226.33700 181.02000 1.000 123.29000 209 PHE B O 1
ATOM 3317 N N . GLY B 2 211 ? 176.54600 227.56300 180.84200 1.000 119.80000 210 GLY B N 1
ATOM 3318 C CA . GLY B 2 211 ? 177.33200 226.73200 181.73400 1.000 119.80000 210 GLY B CA 1
ATOM 3319 C C . GLY B 2 211 ? 177.04400 226.96900 183.20100 1.000 119.80000 210 GLY B C 1
ATOM 3320 O O . GLY B 2 211 ? 177.81700 227.63400 183.89700 1.000 119.80000 210 GLY B O 1
ATOM 3321 N N . VAL B 2 212 ? 175.92800 226.42700 183.68000 1.000 124.67000 211 VAL B N 1
ATOM 3322 C CA . VAL B 2 212 ? 175.47400 226.71300 185.03500 1.000 124.67000 211 VAL B CA 1
ATOM 3323 C C . VAL B 2 212 ? 175.92100 225.65600 186.04900 1.000 124.67000 211 VAL B C 1
ATOM 3324 O O . VAL B 2 212 ? 176.01900 225.95100 187.24500 1.000 124.67000 211 VAL B O 1
ATOM 3328 N N . SER B 2 213 ? 176.22900 224.43800 185.60600 1.000 124.98000 212 SER B N 1
ATOM 3329 C CA . SER B 2 213 ? 176.52200 223.32500 186.50500 1.000 124.98000 212 SER B CA 1
ATOM 3330 C C . SER B 2 213 ? 177.85800 222.71100 186.11200 1.000 124.98000 212 SER B C 1
ATOM 3331 O O . SER B 2 213 ? 177.95200 222.04000 185.07900 1.000 124.98000 212 SER B O 1
ATOM 3334 N N . GLY B 2 214 ? 178.87700 222.92200 186.95000 1.000 119.52000 213 GLY B N 1
ATOM 3335 C CA . GLY B 2 214 ? 180.22000 222.47200 186.61100 1.000 119.52000 213 GLY B CA 1
ATOM 3336 C C . GLY B 2 214 ? 180.34800 220.96300 186.53700 1.000 119.52000 213 GLY B C 1
ATOM 3337 O O . GLY B 2 214 ? 181.10000 220.43400 185.71300 1.000 119.52000 213 GLY B O 1
ATOM 3338 N N . GLN B 2 215 ? 179.62200 220.24800 187.40000 1.000 116.26000 214 GLN B N 1
ATOM 3339 C CA . GLN B 2 215 ? 179.61900 218.79000 187.32900 1.000 116.26000 214 GLN B CA 1
ATOM 3340 C C . GLN B 2 215 ? 178.95300 218.30500 186.04900 1.000 116.26000 214 GLN B C 1
ATOM 3341 O O . GLN B 2 215 ? 179.40300 217.32900 185.43500 1.000 116.26000 214 GLN B O 1
ATOM 3347 N N . LEU B 2 216 ? 177.88900 218.98600 185.61700 1.000 113.58000 215 LEU B N 1
ATOM 3348 C CA . LEU B 2 216 ? 177.26700 218.62200 184.35100 1.000 113.58000 215 LEU B CA 1
ATOM 3349 C C . LEU B 2 216 ? 178.17700 218.97700 183.17900 1.000 113.58000 215 LEU B C 1
ATOM 3350 O O . LEU B 2 216 ? 178.15700 218.28700 182.15500 1.000 113.58000 215 LEU B O 1
ATOM 3355 N N . ILE B 2 217 ? 178.98600 220.03400 183.31500 1.000 116.21000 216 ILE B N 1
ATOM 3356 C CA . ILE B 2 217 ? 179.99600 220.34300 182.30300 1.000 116.21000 216 ILE B CA 1
ATOM 3357 C C . ILE B 2 217 ? 181.03700 219.23200 182.23000 1.000 116.21000 216 ILE B C 1
ATOM 3358 O O . ILE B 2 217 ? 181.44700 218.81700 181.13900 1.000 116.21000 216 ILE B O 1
ATOM 3363 N N . ASP B 2 218 ? 181.47100 218.72800 183.38900 1.000 118.23000 217 ASP B N 1
ATOM 3364 C CA . ASP B 2 218 ? 182.41300 217.61300 183.41100 1.000 118.23000 217 ASP B CA 1
ATOM 3365 C C . ASP B 2 218 ? 181.80600 216.36200 182.78700 1.000 118.23000 217 ASP B C 1
ATOM 3366 O O . ASP B 2 218 ? 182.50400 215.59200 182.11700 1.000 118.23000 217 ASP B O 1
ATOM 3371 N N . ALA B 2 219 ? 180.50800 216.14400 183.00200 1.000 114.37000 218 ALA B N 1
ATOM 3372 C CA . ALA B 2 219 ? 179.83700 214.99900 182.39400 1.000 114.37000 218 ALA B CA 1
ATOM 3373 C C . ALA B 2 219 ? 179.70600 215.16000 180.88200 1.000 114.37000 218 ALA B C 1
ATOM 3374 O O . ALA B 2 219 ? 179.86300 214.19000 180.13000 1.000 114.37000 218 ALA B O 1
ATOM 3376 N N . MET B 2 220 ? 179.41900 216.37500 180.41900 1.000 118.14000 219 MET B N 1
ATOM 3377 C CA . MET B 2 220 ? 179.23800 216.66300 179.00100 1.000 118.14000 219 MET B CA 1
ATOM 3378 C C . MET B 2 220 ? 180.56100 216.96500 178.29800 1.000 118.14000 219 MET B C 1
ATOM 3379 O O . MET B 2 220 ? 180.56400 217.26500 177.09700 1.000 118.14000 219 MET B O 1
ATOM 3384 N N . ALA B 2 221 ? 181.68400 216.86000 179.01400 1.000 113.78000 220 ALA B N 1
ATOM 3385 C CA . ALA B 2 221 ? 182.98600 217.23100 178.46300 1.000 113.78000 220 ALA B CA 1
ATOM 3386 C C . ALA B 2 221 ? 183.38200 216.36400 177.27100 1.000 113.78000 220 ALA B C 1
ATOM 3387 O O . ALA B 2 221 ? 184.14100 216.80100 176.39900 1.000 113.78000 220 ALA B O 1
ATOM 3389 N N . ASN B 2 222 ? 182.88300 215.13300 177.21100 1.000 113.06000 221 ASN B N 1
ATOM 3390 C CA . ASN B 2 222 ? 183.16100 214.23400 176.09700 1.000 113.06000 221 ASN B CA 1
ATOM 3391 C C . ASN B 2 222 ? 181.86700 213.63600 175.54600 1.000 113.06000 221 ASN B C 1
ATOM 3392 O O . ASN B 2 222 ? 181.26500 212.75400 176.16600 1.000 113.06000 221 ASN B O 1
ATOM 3397 N N . ALA B 2 223 ? 181.45700 214.10500 174.36400 1.000 122.06000 222 ALA B N 1
ATOM 3398 C CA . ALA B 2 223 ? 180.22200 213.64100 173.73900 1.000 122.06000 222 ALA B CA 1
ATOM 3399 C C . ALA B 2 223 ? 180.19500 213.94900 172.24600 1.000 122.06000 222 ALA B C 1
ATOM 3400 O O . ALA B 2 223 ? 180.75600 213.20100 171.43800 1.000 122.06000 222 ALA B O 1
ATOM 3402 N N . PHE B 2 224 ? 179.53500 215.04600 171.88000 1.000 123.77000 223 PHE B N 1
ATOM 3403 C CA . PHE B 2 224 ? 179.38500 215.43700 170.48400 1.000 123.77000 223 PHE B CA 1
ATOM 3404 C C . PHE B 2 224 ? 180.73000 215.86600 169.90000 1.000 123.77000 223 PHE B C 1
ATOM 3405 O O . PHE B 2 224 ? 181.55000 216.50100 170.56900 1.000 123.77000 223 PHE B O 1
ATOM 3413 N N . VAL B 2 225 ? 180.95100 215.49400 168.63600 1.000 128.59000 224 VAL B N 1
ATOM 3414 C CA . VAL B 2 225 ? 182.29500 215.52700 168.05600 1.000 128.59000 224 VAL B CA 1
ATOM 3415 C C . VAL B 2 225 ? 182.76800 216.96100 167.82500 1.000 128.59000 224 VAL B C 1
ATOM 3416 O O . VAL B 2 225 ? 183.91200 217.30900 168.13900 1.000 128.59000 224 VAL B O 1
ATOM 3420 N N . GLY B 2 226 ? 181.90500 217.81300 167.28000 1.000 129.75000 225 GLY B N 1
ATOM 3421 C CA . GLY B 2 226 ? 182.31600 219.16000 166.93800 1.000 129.75000 225 GLY B CA 1
ATOM 3422 C C . GLY B 2 226 ? 182.62400 219.33900 165.46600 1.000 129.75000 225 GLY B C 1
ATOM 3423 O O . GLY B 2 226 ? 183.70300 218.96200 164.99900 1.000 129.75000 225 GLY B O 1
ATOM 3424 N N . THR B 2 227 ? 181.68000 219.91400 164.72200 1.000 125.09000 226 THR B N 1
ATOM 3425 C CA . THR B 2 227 ? 181.89000 220.26300 163.32100 1.000 125.09000 226 THR B CA 1
ATOM 3426 C C . THR B 2 227 ? 182.28800 221.72700 163.17700 1.000 125.09000 226 THR B C 1
ATOM 3427 O O . THR B 2 227 ? 183.26500 222.05000 162.49500 1.000 125.09000 226 THR B O 1
ATOM 3431 N N . ARG B 2 228 ? 181.53900 222.61900 163.81100 1.000 121.00000 227 ARG B N 1
ATOM 3432 C CA . ARG B 2 228 ? 181.87200 224.03100 163.89800 1.000 121.00000 227 ARG B CA 1
ATOM 3433 C C . ARG B 2 228 ? 182.22000 224.40300 165.33400 1.000 121.00000 227 ARG B C 1
ATOM 3434 O O . ARG B 2 228 ? 181.58000 223.96100 166.29100 1.000 121.00000 227 ARG B O 1
ATOM 3442 N N . SER B 2 229 ? 183.24900 225.23500 165.47300 1.000 115.45000 228 SER B N 1
ATOM 3443 C CA . SER B 2 229 ? 183.71600 225.65400 166.78600 1.000 115.45000 228 SER B CA 1
ATOM 3444 C C . SER B 2 229 ? 183.73000 227.17200 166.84000 1.000 115.45000 228 SER B C 1
ATOM 3445 O O . SER B 2 229 ? 184.19900 227.82400 165.90300 1.000 115.45000 228 SER B O 1
ATOM 3448 N N . TYR B 2 230 ? 183.21400 227.72300 167.93500 1.000 120.95000 229 TYR B N 1
ATOM 3449 C CA . TYR B 2 230 ? 183.11200 229.16400 168.12400 1.000 120.95000 229 TYR B CA 1
ATOM 3450 C C . TYR B 2 230 ? 183.79000 229.58800 169.42200 1.000 120.95000 229 TYR B C 1
ATOM 3451 O O . TYR B 2 230 ? 183.35600 230.53500 170.07700 1.000 120.95000 229 TYR B O 1
ATOM 3460 N N . MET B 2 231 ? 184.85200 228.89000 169.80700 1.000 114.81000 230 MET B N 1
ATOM 3461 C CA . MET B 2 231 ? 185.43100 229.04100 171.13300 1.000 114.81000 230 MET B CA 1
ATOM 3462 C C . MET B 2 231 ? 186.73100 229.83800 171.05800 1.000 114.81000 230 MET B C 1
ATOM 3463 O O . MET B 2 231 ? 187.50000 229.70500 170.10100 1.000 114.81000 230 MET B O 1
ATOM 3468 N N . SER B 2 232 ? 186.95600 230.68100 172.07000 1.000 112.90000 231 SER B N 1
ATOM 3469 C CA . SER B 2 232 ? 188.06900 231.61600 172.06500 1.000 112.90000 231 SER B CA 1
ATOM 3470 C C . SER B 2 232 ? 189.41300 230.89200 172.14400 1.000 112.90000 231 SER B C 1
ATOM 3471 O O . SER B 2 232 ? 189.51300 229.81600 172.74000 1.000 112.90000 231 SER B O 1
ATOM 3474 N N . PRO B 2 233 ? 190.46000 231.46100 171.53000 1.000 108.05000 232 PRO B N 1
ATOM 3475 C CA . PRO B 2 233 ? 191.78400 230.81400 171.58400 1.000 108.05000 232 PRO B CA 1
ATOM 3476 C C . PRO B 2 233 ? 192.37600 230.70000 172.97900 1.000 108.05000 232 PRO B C 1
ATOM 3477 O O . PRO B 2 233 ? 193.03500 229.69300 173.27300 1.000 108.05000 232 PRO B O 1
ATOM 3481 N N . GLU B 2 234 ? 192.15400 231.69500 173.84800 1.000 119.74000 233 GLU B N 1
ATOM 3482 C CA . GLU B 2 234 ? 192.88500 231.74700 175.11300 1.000 119.74000 233 GLU B CA 1
ATOM 3483 C C . GLU B 2 234 ? 192.46300 230.62400 176.05000 1.000 119.74000 233 GLU B C 1
ATOM 3484 O O . GLU B 2 234 ? 193.24300 230.19900 176.91100 1.000 119.74000 233 GLU B O 1
ATOM 3490 N N . ARG B 2 235 ? 191.23800 230.12500 175.89800 1.000 118.14000 234 ARG B N 1
ATOM 3491 C CA . ARG B 2 235 ? 190.85000 228.92400 176.61900 1.000 118.14000 234 ARG B CA 1
ATOM 3492 C C . ARG B 2 235 ? 191.26800 227.66600 175.86700 1.000 118.14000 234 ARG B C 1
ATOM 3493 O O . ARG B 2 235 ? 191.37700 226.59600 176.47500 1.000 118.14000 234 ARG B O 1
ATOM 3501 N N . LEU B 2 236 ? 191.55500 227.78300 174.56800 1.000 106.43000 235 LEU B N 1
ATOM 3502 C CA . LEU B 2 236 ? 192.04500 226.63000 173.81900 1.000 106.43000 235 LEU B CA 1
ATOM 3503 C C . LEU B 2 236 ? 193.49700 226.31900 174.16200 1.000 106.43000 235 LEU B C 1
ATOM 3504 O O . LEU B 2 236 ? 193.92100 225.16100 174.06900 1.000 106.43000 235 LEU B O 1
ATOM 3509 N N . GLN B 2 237 ? 194.28500 227.32900 174.55100 1.000 114.65000 236 GLN B N 1
ATOM 3510 C CA . GLN B 2 237 ? 195.59700 226.96600 175.08900 1.000 114.65000 236 GLN B CA 1
ATOM 3511 C C . GLN B 2 237 ? 195.51000 226.40600 176.50200 1.000 114.65000 236 GLN B C 1
ATOM 3512 O O . GLN B 2 237 ? 196.46800 225.77200 176.95500 1.000 114.65000 236 GLN B O 1
ATOM 3518 N N . GLY B 2 238 ? 194.40200 226.62400 177.20400 1.000 122.33000 237 GLY B N 1
ATOM 3519 C CA . GLY B 2 238 ? 194.30000 226.25100 178.59700 1.000 122.33000 237 GLY B CA 1
ATOM 3520 C C . GLY B 2 238 ? 194.70100 227.32900 179.57700 1.000 122.33000 237 GLY B C 1
ATOM 3521 O O . GLY B 2 238 ? 194.92100 227.02100 180.75400 1.000 122.33000 237 GLY B O 1
ATOM 3522 N N . THR B 2 239 ? 194.80600 228.57800 179.13300 1.000 116.52000 238 THR B N 1
ATOM 3523 C CA . THR B 2 239 ? 195.20100 229.68400 179.99300 1.000 116.52000 238 THR B CA 1
ATOM 3524 C C . THR B 2 239 ? 193.96900 230.26300 180.68800 1.000 116.52000 238 THR B C 1
ATOM 3525 O O . THR B 2 239 ? 192.90000 229.64700 180.73600 1.000 116.52000 238 THR B O 1
ATOM 3529 N N . HIS B 2 240 ? 194.12800 231.45300 181.26600 1.000 122.46000 239 HIS B N 1
ATOM 3530 C CA . HIS B 2 240 ? 193.01800 232.15300 181.90200 1.000 122.46000 239 HIS B CA 1
ATOM 3531 C C . HIS B 2 240 ? 191.95900 232.52600 180.86900 1.000 122.46000 239 HIS B C 1
ATOM 3532 O O . HIS B 2 240 ? 192.27200 233.04600 179.79500 1.000 122.46000 239 HIS B O 1
ATOM 3539 N N . TYR B 2 241 ? 190.69800 232.25600 181.20300 1.000 116.81000 240 TYR B N 1
ATOM 3540 C CA . TYR B 2 241 ? 189.57200 232.66000 180.37800 1.000 116.81000 240 TYR B CA 1
ATOM 3541 C C . TYR B 2 241 ? 188.59800 233.45600 181.23400 1.000 116.81000 240 TYR B C 1
ATOM 3542 O O . TYR B 2 241 ? 188.55700 233.30600 182.45800 1.000 116.81000 240 TYR B O 1
ATOM 3551 N N . SER B 2 242 ? 187.81400 234.30100 180.57700 1.000 116.45000 241 SER B N 1
ATOM 3552 C CA . SER B 2 242 ? 186.88100 235.18800 181.25900 1.000 116.45000 241 SER B CA 1
ATOM 3553 C C . SER B 2 242 ? 185.69900 235.43200 180.32800 1.000 116.45000 241 SER B C 1
ATOM 3554 O O . SER B 2 242 ? 185.45500 234.65700 179.39800 1.000 116.45000 241 SER B O 1
ATOM 3557 N N . VAL B 2 243 ? 184.96000 236.51700 180.58200 1.000 122.68000 242 VAL B N 1
ATOM 3558 C CA . VAL B 2 243 ? 183.84200 236.91600 179.73100 1.000 122.68000 242 VAL B CA 1
ATOM 3559 C C . VAL B 2 243 ? 184.32700 237.33200 178.34100 1.000 122.68000 242 VAL B C 1
ATOM 3560 O O . VAL B 2 243 ? 183.53900 237.36100 177.38500 1.000 122.68000 242 VAL B O 1
ATOM 3564 N N . GLN B 2 244 ? 185.62500 237.62900 178.20300 1.000 129.79000 243 GLN B N 1
ATOM 3565 C CA . GLN B 2 244 ? 186.21000 237.92800 176.89800 1.000 129.79000 243 GLN B CA 1
ATOM 3566 C C . GLN B 2 244 ? 186.07800 236.74900 175.93900 1.000 129.79000 243 GLN B C 1
ATOM 3567 O O . GLN B 2 244 ? 185.99700 236.93800 174.72000 1.000 129.79000 243 GLN B O 1
ATOM 3573 N N . SER B 2 245 ? 186.05100 235.52400 176.47400 1.000 130.67000 244 SER B N 1
ATOM 3574 C CA . SER B 2 245 ? 185.77800 234.34900 175.65100 1.000 130.67000 244 SER B CA 1
ATOM 3575 C C . SER B 2 245 ? 184.37900 234.41400 175.05000 1.000 130.67000 244 SER B C 1
ATOM 3576 O O . SER B 2 245 ? 184.18400 234.13600 173.85800 1.000 130.67000 244 SER B O 1
ATOM 3579 N N . ASP B 2 246 ? 183.39200 234.79400 175.86400 1.000 133.60000 245 ASP B N 1
ATOM 3580 C CA . ASP B 2 246 ? 182.03200 234.94500 175.36400 1.000 133.60000 245 ASP B CA 1
ATOM 3581 C C . ASP B 2 246 ? 181.93300 236.10600 174.38300 1.000 133.60000 245 ASP B C 1
ATOM 3582 O O . ASP B 2 246 ? 181.13300 236.06200 173.44500 1.000 133.60000 245 ASP B O 1
ATOM 3587 N N . ILE B 2 247 ? 182.75300 237.14200 174.57300 1.000 129.81000 246 ILE B N 1
ATOM 3588 C CA . ILE B 2 247 ? 182.77600 238.25900 173.62900 1.000 129.81000 246 ILE B CA 1
ATOM 3589 C C . ILE B 2 247 ? 183.34200 237.81200 172.28300 1.000 129.81000 246 ILE B C 1
ATOM 3590 O O . ILE B 2 247 ? 182.82500 238.18300 171.22000 1.000 129.81000 246 ILE B O 1
ATOM 3595 N N . TRP B 2 248 ? 184.40700 237.00100 172.31200 1.000 129.63000 247 TRP B N 1
ATOM 3596 C CA . TRP B 2 248 ? 184.95700 236.41800 171.08800 1.000 129.63000 247 TRP B CA 1
ATOM 3597 C C . TRP B 2 248 ? 183.91900 235.56300 170.37500 1.000 129.63000 247 TRP B C 1
ATOM 3598 O O . TRP B 2 248 ? 183.76400 235.64400 169.14800 1.000 129.63000 247 TRP B O 1
ATOM 3609 N N . SER B 2 249 ? 183.21400 234.72200 171.13700 1.000 131.82000 248 SER B N 1
ATOM 3610 C CA . SER B 2 249 ? 182.19900 233.85100 170.55600 1.000 131.82000 248 SER B CA 1
ATOM 3611 C C . SER B 2 249 ? 181.04600 234.65700 169.97500 1.000 131.82000 248 SER B C 1
ATOM 3612 O O . SER B 2 249 ? 180.50700 234.31000 168.91700 1.000 131.82000 248 SER B O 1
ATOM 3615 N N . MET B 2 250 ? 180.66000 235.74100 170.65200 1.000 134.06000 249 MET B N 1
ATOM 3616 C CA . MET B 2 250 ? 179.62100 236.62500 170.13800 1.000 134.06000 249 MET B CA 1
ATOM 3617 C C . MET B 2 250 ? 180.05500 237.28100 168.83500 1.000 134.06000 249 MET B C 1
ATOM 3618 O O . MET B 2 250 ? 179.27000 237.35900 167.88400 1.000 134.06000 249 MET B O 1
ATOM 3623 N N . GLY B 2 251 ? 181.30200 237.75100 168.76900 1.000 131.89000 250 GLY B N 1
ATOM 3624 C CA . GLY B 2 251 ? 181.78700 238.35600 167.53700 1.000 131.89000 250 GLY B CA 1
ATOM 3625 C C . GLY B 2 251 ? 181.82400 237.37400 166.38200 1.000 131.89000 250 GLY B C 1
ATOM 3626 O O . GLY B 2 251 ? 181.42700 237.70600 165.25700 1.000 131.89000 250 GLY B O 1
ATOM 3627 N N . LEU B 2 252 ? 182.27200 236.14200 166.65300 1.000 133.56000 251 LEU B N 1
ATOM 3628 C CA . LEU B 2 252 ? 182.27300 235.10000 165.62900 1.000 133.56000 251 LEU B CA 1
ATOM 3629 C C . LEU B 2 252 ? 180.85700 234.76300 165.17300 1.000 133.56000 251 LEU B C 1
ATOM 3630 O O . LEU B 2 252 ? 180.61200 234.57100 163.97700 1.000 133.56000 251 LEU B O 1
ATOM 3635 N N . SER B 2 253 ? 179.90900 234.70400 166.11200 1.000 136.94000 252 SER B N 1
ATOM 3636 C CA . SER B 2 253 ? 178.52400 234.40400 165.76100 1.000 136.94000 252 SER B CA 1
ATOM 3637 C C . SER B 2 253 ? 177.92100 235.50000 164.88900 1.000 136.94000 252 SER B C 1
ATOM 3638 O O . SER B 2 253 ? 177.25500 235.21200 163.88700 1.000 136.94000 252 SER B O 1
ATOM 3641 N N . LEU B 2 254 ? 178.14200 236.76600 165.25700 1.000 135.49000 253 LEU B N 1
ATOM 3642 C CA . LEU B 2 254 ? 177.59200 237.86700 164.46700 1.000 135.49000 253 LEU B CA 1
ATOM 3643 C C . LEU B 2 254 ? 178.22700 237.97400 163.08500 1.000 135.49000 253 LEU B C 1
ATOM 3644 O O . LEU B 2 254 ? 177.52500 238.27100 162.11500 1.000 135.49000 253 LEU B O 1
ATOM 3649 N N . VAL B 2 255 ? 179.53400 237.72000 162.95100 1.000 137.19000 254 VAL B N 1
ATOM 3650 C CA . VAL B 2 255 ? 180.09200 237.75000 161.59600 1.000 137.19000 254 VAL B CA 1
ATOM 3651 C C . VAL B 2 255 ? 179.59200 236.54700 160.79100 1.000 137.19000 254 VAL B C 1
ATOM 3652 O O . VAL B 2 255 ? 179.34600 236.65200 159.57800 1.000 137.19000 254 VAL B O 1
ATOM 3656 N N . GLU B 2 256 ? 179.36700 235.40900 161.46300 1.000 132.98000 255 GLU B N 1
ATOM 3657 C CA . GLU B 2 256 ? 178.84600 234.22900 160.78200 1.000 132.98000 255 GLU B CA 1
ATOM 3658 C C . GLU B 2 256 ? 177.42800 234.45900 160.27100 1.000 132.98000 255 GLU B C 1
ATOM 3659 O O . GLU B 2 256 ? 177.10000 234.07200 159.14400 1.000 132.98000 255 GLU B O 1
ATOM 3665 N N . MET B 2 257 ? 176.56900 235.09800 161.07300 1.000 142.44000 256 MET B N 1
ATOM 3666 C CA . MET B 2 257 ? 175.24700 235.41000 160.53900 1.000 142.44000 256 MET B CA 1
ATOM 3667 C C . MET B 2 257 ? 175.27100 236.63300 159.63500 1.000 142.44000 256 MET B C 1
ATOM 3668 O O . MET B 2 257 ? 174.29700 236.86900 158.91300 1.000 142.44000 256 MET B O 1
ATOM 3673 N N . ALA B 2 258 ? 176.35100 237.41300 159.65700 1.000 138.05000 257 ALA B N 1
ATOM 3674 C CA . ALA B 2 258 ? 176.46700 238.53200 158.73400 1.000 138.05000 257 ALA B CA 1
ATOM 3675 C C . ALA B 2 258 ? 176.71000 238.04200 157.31500 1.000 138.05000 257 ALA B C 1
ATOM 3676 O O . ALA B 2 258 ? 176.07000 238.51200 156.36700 1.000 138.05000 257 ALA B O 1
ATOM 3678 N N . VAL B 2 259 ? 177.62100 237.08300 157.14700 1.000 139.49000 258 VAL B N 1
ATOM 3679 C CA . VAL B 2 259 ? 177.96200 236.62600 155.80300 1.000 139.49000 258 VAL B CA 1
ATOM 3680 C C . VAL B 2 259 ? 177.37100 235.26400 155.43700 1.000 139.49000 258 VAL B C 1
ATOM 3681 O O . VAL B 2 259 ? 177.37900 234.90300 154.25000 1.000 139.49000 258 VAL B O 1
ATOM 3685 N N . GLY B 2 260 ? 176.86200 234.50200 156.40400 1.000 140.15000 259 GLY B N 1
ATOM 3686 C CA . GLY B 2 260 ? 176.11800 233.29400 156.11100 1.000 140.15000 259 GLY B CA 1
ATOM 3687 C C . GLY B 2 260 ? 176.92900 232.01700 156.03100 1.000 140.15000 259 GLY B C 1
ATOM 3688 O O . GLY B 2 260 ? 176.34200 230.92800 156.08800 1.000 140.15000 259 GLY B O 1
ATOM 3689 N N . ARG B 2 261 ? 178.24900 232.10600 155.90300 1.000 141.14000 260 ARG B N 1
ATOM 3690 C CA . ARG B 2 261 ? 179.10200 230.92600 155.86900 1.000 141.14000 260 ARG B CA 1
ATOM 3691 C C . ARG B 2 261 ? 180.46800 231.32700 156.40200 1.000 141.14000 260 ARG B C 1
ATOM 3692 O O . ARG B 2 261 ? 180.79200 232.51100 156.49200 1.000 141.14000 260 ARG B O 1
ATOM 3700 N N . TYR B 2 262 ? 181.26900 230.33300 156.75500 1.000 140.00000 261 TYR B N 1
ATOM 3701 C CA . TYR B 2 262 ? 182.61300 230.62800 157.22600 1.000 140.00000 261 TYR B CA 1
ATOM 3702 C C . TYR B 2 262 ? 183.47800 230.97000 156.01800 1.000 140.00000 261 TYR B C 1
ATOM 3703 O O . TYR B 2 262 ? 183.62000 230.13500 155.11700 1.000 140.00000 261 TYR B O 1
ATOM 3712 N N . PRO B 2 263 ? 184.06900 232.16400 155.95700 1.000 149.87000 262 PRO B N 1
ATOM 3713 C CA . PRO B 2 263 ? 184.58500 232.68800 154.68700 1.000 149.87000 262 PRO B CA 1
ATOM 3714 C C . PRO B 2 263 ? 185.91100 232.10100 154.22900 1.000 149.87000 262 PRO B C 1
ATOM 3715 O O . PRO B 2 263 ? 186.50200 232.63300 153.28500 1.000 149.87000 262 PRO B O 1
ATOM 3719 N N . ILE B 2 264 ? 186.40300 231.03400 154.85200 1.000 143.43000 263 ILE B N 1
ATOM 3720 C CA . ILE B 2 264 ? 187.64200 230.38600 154.44300 1.000 143.43000 263 ILE B CA 1
ATOM 3721 C C . ILE B 2 264 ? 187.31900 228.94400 154.08500 1.000 143.43000 263 ILE B C 1
ATOM 3722 O O . ILE B 2 264 ? 186.73300 228.21400 154.89400 1.000 143.43000 263 ILE B O 1
ATOM 3727 N N . MET B 2 309 ? 187.28800 220.86700 155.69300 1.000 132.69000 308 MET B N 1
ATOM 3728 C CA . MET B 2 309 ? 188.36100 220.73300 156.66500 1.000 132.69000 308 MET B CA 1
ATOM 3729 C C . MET B 2 309 ? 187.85600 220.07100 157.94000 1.000 132.69000 308 MET B C 1
ATOM 3730 O O . MET B 2 309 ? 186.71500 220.27500 158.36100 1.000 132.69000 308 MET B O 1
ATOM 3735 N N . ALA B 2 310 ? 188.72200 219.26400 158.54600 1.000 122.08000 309 ALA B N 1
ATOM 3736 C CA . ALA B 2 310 ? 188.43000 218.62000 159.81600 1.000 122.08000 309 ALA B CA 1
ATOM 3737 C C . ALA B 2 310 ? 188.64700 219.60000 160.96200 1.000 122.08000 309 ALA B C 1
ATOM 3738 O O . ALA B 2 310 ? 189.27500 220.64700 160.79800 1.000 122.08000 309 ALA B O 1
ATOM 3740 N N . ILE B 2 311 ? 188.14200 219.22200 162.14200 1.000 105.94000 310 ILE B N 1
ATOM 3741 C CA . ILE B 2 311 ? 188.01800 220.15400 163.26400 1.000 105.94000 310 ILE B CA 1
ATOM 3742 C C . ILE B 2 311 ? 189.39200 220.61500 163.75300 1.000 105.94000 310 ILE B C 1
ATOM 3743 O O . ILE B 2 311 ? 189.56100 221.76600 164.18300 1.000 105.94000 310 ILE B O 1
ATOM 3748 N N . PHE B 2 312 ? 190.39900 219.74000 163.65900 1.000 102.98000 311 PHE B N 1
ATOM 3749 C CA . PHE B 2 312 ? 191.75000 220.11400 164.06400 1.000 102.98000 311 PHE B CA 1
ATOM 3750 C C . PHE B 2 312 ? 192.31300 221.21700 163.17900 1.000 102.98000 311 PHE B C 1
ATOM 3751 O O . PHE B 2 312 ? 193.07700 222.06400 163.65400 1.000 102.98000 311 PHE B O 1
ATOM 3759 N N . GLU B 2 313 ? 191.94000 221.22800 161.89600 1.000 111.71000 312 GLU B N 1
ATOM 3760 C CA . GLU B 2 313 ? 192.37900 222.29600 161.00400 1.000 111.71000 312 GLU B CA 1
ATOM 3761 C C . GLU B 2 313 ? 191.77700 223.64000 161.40100 1.000 111.71000 312 GLU B C 1
ATOM 3762 O O . GLU B 2 313 ? 192.47000 224.66400 161.36300 1.000 111.71000 312 GLU B O 1
ATOM 3768 N N . LEU B 2 314 ? 190.49400 223.65800 161.78600 1.000 109.53000 313 LEU B N 1
ATOM 3769 C CA . LEU B 2 314 ? 189.89900 224.89300 162.29500 1.000 109.53000 313 LEU B CA 1
ATOM 3770 C C . LEU B 2 314 ? 190.57200 225.34400 163.58400 1.000 109.53000 313 LEU B C 1
ATOM 3771 O O . LEU B 2 314 ? 190.79700 226.54300 163.77900 1.000 109.53000 313 LEU B O 1
ATOM 3776 N N . LEU B 2 315 ? 190.90200 224.40000 164.47200 1.000 105.30000 314 LEU B N 1
ATOM 3777 C CA . LEU B 2 315 ? 191.59500 224.75800 165.70700 1.000 105.30000 314 LEU B CA 1
ATOM 3778 C C . LEU B 2 315 ? 192.96100 225.37100 165.41600 1.000 105.30000 314 LEU B C 1
ATOM 3779 O O . LEU B 2 315 ? 193.33900 226.39100 166.00900 1.000 105.30000 314 LEU B O 1
ATOM 3784 N N . ASP B 2 316 ? 193.70000 224.77000 164.47800 1.000 108.61000 315 ASP B N 1
ATOM 3785 C CA . ASP B 2 316 ? 195.02400 225.26400 164.11200 1.000 108.61000 315 ASP B CA 1
ATOM 3786 C C . ASP B 2 316 ? 194.93800 226.64800 163.47300 1.000 108.61000 315 ASP B C 1
ATOM 3787 O O . ASP B 2 316 ? 195.74700 227.54100 163.77300 1.000 108.61000 315 ASP B O 1
ATOM 3792 N N . TYR B 2 317 ? 193.94800 226.84000 162.59600 1.000 114.18000 316 TYR B N 1
ATOM 3793 C CA . TYR B 2 317 ? 193.75800 228.12000 161.92600 1.000 114.18000 316 TYR B CA 1
ATOM 3794 C C . TYR B 2 317 ? 193.38200 229.19900 162.93500 1.000 114.18000 316 TYR B C 1
ATOM 3795 O O . TYR B 2 317 ? 193.83700 230.34400 162.83200 1.000 114.18000 316 TYR B O 1
ATOM 3804 N N . ILE B 2 318 ? 192.56000 228.84500 163.92600 1.000 110.94000 317 ILE B N 1
ATOM 3805 C CA . ILE B 2 318 ? 192.16800 229.80200 164.95400 1.000 110.94000 317 ILE B CA 1
ATOM 3806 C C . ILE B 2 318 ? 193.36400 230.19800 165.81300 1.000 110.94000 317 ILE B C 1
ATOM 3807 O O . ILE B 2 318 ? 193.57000 231.38600 166.09300 1.000 110.94000 317 ILE B O 1
ATOM 3812 N N . VAL B 2 319 ? 194.17900 229.22500 166.23500 1.000 106.26000 318 VAL B N 1
ATOM 3813 C CA . VAL B 2 319 ? 195.25900 229.56100 167.16300 1.000 106.26000 318 VAL B CA 1
ATOM 3814 C C . VAL B 2 319 ? 196.36700 230.35200 166.46200 1.000 106.26000 318 VAL B C 1
ATOM 3815 O O . VAL B 2 319 ? 196.88900 231.32500 167.02100 1.000 106.26000 318 VAL B O 1
ATOM 3819 N N . ASN B 2 320 ? 196.72600 229.99000 165.22500 1.000 101.70000 319 ASN B N 1
ATOM 3820 C CA . ASN B 2 320 ? 197.91000 230.61000 164.63400 1.000 101.70000 319 ASN B CA 1
ATOM 3821 C C . ASN B 2 320 ? 197.63300 231.79600 163.71700 1.000 101.70000 319 ASN B C 1
ATOM 3822 O O . ASN B 2 320 ? 198.59000 232.44900 163.29100 1.000 101.70000 319 ASN B O 1
ATOM 3827 N N . GLU B 2 321 ? 196.38400 232.10800 163.40500 1.000 115.36000 320 GLU B N 1
ATOM 3828 C CA . GLU B 2 321 ? 196.10200 233.13800 162.41800 1.000 115.36000 320 GLU B CA 1
ATOM 3829 C C . GLU B 2 321 ? 195.06600 234.12800 162.92400 1.000 115.36000 320 GLU B C 1
ATOM 3830 O O . GLU B 2 321 ? 194.23000 233.79100 163.76900 1.000 115.36000 320 GLU B O 1
ATOM 3836 N N . PRO B 2 322 ? 195.10300 235.37100 162.43000 1.000 123.78000 321 PRO B N 1
ATOM 3837 C CA . PRO B 2 322 ? 194.05800 236.33100 162.78800 1.000 123.78000 321 PRO B CA 1
ATOM 3838 C C . PRO B 2 322 ? 192.73500 235.96000 162.14500 1.000 123.78000 321 PRO B C 1
ATOM 3839 O O . PRO B 2 322 ? 192.70400 235.27500 161.10800 1.000 123.78000 321 PRO B O 1
ATOM 3843 N N . PRO B 2 323 ? 191.61200 236.38600 162.72300 1.000 137.15000 322 PRO B N 1
ATOM 3844 C CA . PRO B 2 323 ? 190.30200 236.04800 162.15400 1.000 137.15000 322 PRO B CA 1
ATOM 3845 C C . PRO B 2 323 ? 190.03900 236.82500 160.87700 1.000 137.15000 322 PRO B C 1
ATOM 3846 O O . PRO B 2 323 ? 190.68800 237.85000 160.62000 1.000 137.15000 322 PRO B O 1
ATOM 3850 N N . PRO B 2 324 ? 189.11000 236.35800 160.04200 1.000 151.92000 323 PRO B N 1
ATOM 3851 C CA . PRO B 2 324 ? 188.76000 237.10800 158.83100 1.000 151.92000 323 PRO B CA 1
ATOM 3852 C C . PRO B 2 324 ? 188.07100 238.42400 159.15300 1.000 151.92000 323 PRO B C 1
ATOM 3853 O O . PRO B 2 324 ? 187.47700 238.60200 160.21900 1.000 151.92000 323 PRO B O 1
ATOM 3857 N N . LYS B 2 325 ? 188.16000 239.35500 158.20600 1.000 146.64000 324 LYS B N 1
ATOM 3858 C CA . LYS B 2 325 ? 187.59100 240.68500 158.35400 1.000 146.64000 324 LYS B CA 1
ATOM 3859 C C . LYS B 2 325 ? 186.73200 241.02000 157.14300 1.000 146.64000 324 LYS B C 1
ATOM 3860 O O . LYS B 2 325 ? 186.92700 240.48200 156.05000 1.000 146.64000 324 LYS B O 1
ATOM 3866 N N . LEU B 2 326 ? 185.76400 241.90900 157.35800 1.000 147.06000 325 LEU B N 1
ATOM 3867 C CA . LEU B 2 326 ? 184.83700 242.32100 156.31800 1.000 147.06000 325 LEU B CA 1
ATOM 3868 C C . LEU B 2 326 ? 185.48000 243.35700 155.39500 1.000 147.06000 325 LEU B C 1
ATOM 3869 O O . LEU B 2 326 ? 186.36600 244.10600 155.81600 1.000 147.06000 325 LEU B O 1
ATOM 3874 N N . PRO B 2 327 ? 185.06800 243.40000 154.12500 1.000 163.80000 326 PRO B N 1
ATOM 3875 C CA . PRO B 2 327 ? 185.56700 244.44900 153.22700 1.000 163.80000 326 PRO B CA 1
ATOM 3876 C C . PRO B 2 327 ? 185.09400 245.83000 153.65700 1.000 163.80000 326 PRO B C 1
ATOM 3877 O O . PRO B 2 327 ? 183.98400 246.00400 154.16400 1.000 163.80000 326 PRO B O 1
ATOM 3881 N N . SER B 2 328 ? 185.96100 246.82200 153.44500 1.000 181.66000 327 SER B N 1
ATOM 3882 C CA . SER B 2 328 ? 185.64600 248.19400 153.82100 1.000 181.66000 327 SER B CA 1
ATOM 3883 C C . SER B 2 328 ? 184.77500 248.90400 152.79400 1.000 181.66000 327 SER B C 1
ATOM 3884 O O . SER B 2 328 ? 184.09200 249.87200 153.14500 1.000 181.66000 327 SER B O 1
ATOM 3887 N N . GLY B 2 329 ? 184.78300 248.45100 151.54000 1.000 184.30000 328 GLY B N 1
ATOM 3888 C CA . GLY B 2 329 ? 184.02100 249.10900 150.49600 1.000 184.30000 328 GLY B CA 1
ATOM 3889 C C . GLY B 2 329 ? 182.55600 248.74000 150.42900 1.000 184.30000 328 GLY B C 1
ATOM 3890 O O . GLY B 2 329 ? 181.82700 249.31700 149.61500 1.000 184.30000 328 GLY B O 1
ATOM 3891 N N . VAL B 2 330 ? 182.10400 247.80100 151.25800 1.000 171.27000 329 VAL B N 1
ATOM 3892 C CA . VAL B 2 330 ? 180.71800 247.34600 151.21800 1.000 171.27000 329 VAL B CA 1
ATOM 3893 C C . VAL B 2 330 ? 179.90300 248.05200 152.29300 1.000 171.27000 329 VAL B C 1
ATOM 3894 O O . VAL B 2 330 ? 178.90800 248.72100 151.99400 1.000 171.27000 329 VAL B O 1
ATOM 3898 N N . PHE B 2 331 ? 180.31500 247.90700 153.54800 1.000 157.96000 330 PHE B N 1
ATOM 3899 C CA . PHE B 2 331 ? 179.57600 248.44000 154.68100 1.000 157.96000 330 PHE B CA 1
ATOM 3900 C C . PHE B 2 331 ? 180.33600 249.59700 155.31800 1.000 157.96000 330 PHE B C 1
ATOM 3901 O O . PHE B 2 331 ? 181.52700 249.80800 155.07100 1.000 157.96000 330 PHE B O 1
ATOM 3909 N N . SER B 2 332 ? 179.61600 250.35200 156.14500 1.000 154.05000 331 SER B N 1
ATOM 3910 C CA . SER B 2 332 ? 180.18400 251.51100 156.81700 1.000 154.05000 331 SER B CA 1
ATOM 3911 C C . SER B 2 332 ? 181.22600 251.08700 157.84700 1.000 154.05000 331 SER B C 1
ATOM 3912 O O . SER B 2 332 ? 181.14300 250.00900 158.43800 1.000 154.05000 331 SER B O 1
ATOM 3915 N N . LEU B 2 333 ? 182.20500 251.97200 158.07100 1.000 151.92000 332 LEU B N 1
ATOM 3916 C CA . LEU B 2 333 ? 183.40400 251.61900 158.83000 1.000 151.92000 332 LEU B CA 1
ATOM 3917 C C . LEU B 2 333 ? 183.09900 251.34600 160.29900 1.000 151.92000 332 LEU B C 1
ATOM 3918 O O . LEU B 2 333 ? 183.87900 250.66700 160.97700 1.000 151.92000 332 LEU B O 1
ATOM 3923 N N . GLU B 2 334 ? 181.97100 251.85000 160.80300 1.000 158.38000 333 GLU B N 1
ATOM 3924 C CA . GLU B 2 334 ? 181.61500 251.64100 162.20300 1.000 158.38000 333 GLU B CA 1
ATOM 3925 C C . GLU B 2 334 ? 181.30200 250.17600 162.51100 1.000 158.38000 333 GLU B C 1
ATOM 3926 O O . GLU B 2 334 ? 181.60200 249.69300 163.60900 1.000 158.38000 333 GLU B O 1
ATOM 3932 N N . PHE B 2 335 ? 180.73600 249.43800 161.55200 1.000 158.20000 334 PHE B N 1
ATOM 3933 C CA . PHE B 2 335 ? 180.42200 248.03400 161.80900 1.000 158.20000 334 PHE B CA 1
ATOM 3934 C C . PHE B 2 335 ? 181.68700 247.17800 161.79800 1.000 158.20000 334 PHE B C 1
ATOM 3935 O O . PHE B 2 335 ? 181.83200 246.25000 162.60800 1.000 158.20000 334 PHE B O 1
ATOM 3943 N N . GLN B 2 336 ? 182.61800 247.47700 160.89000 1.000 164.09000 335 GLN B N 1
ATOM 3944 C CA . GLN B 2 336 ? 183.92700 246.83600 160.94400 1.000 164.09000 335 GLN B CA 1
ATOM 3945 C C . GLN B 2 336 ? 184.68000 247.21300 162.21400 1.000 164.09000 335 GLN B C 1
ATOM 3946 O O . GLN B 2 336 ? 185.44300 246.40200 162.74800 1.000 164.09000 335 GLN B O 1
ATOM 3952 N N . ASP B 2 337 ? 184.46400 248.42900 162.72400 1.000 166.42000 336 ASP B N 1
ATOM 3953 C CA . ASP B 2 337 ? 185.05000 248.81000 164.00700 1.000 166.42000 336 ASP B CA 1
ATOM 3954 C C . ASP B 2 337 ? 184.46400 247.97900 165.14400 1.000 166.42000 336 ASP B C 1
ATOM 3955 O O . ASP B 2 337 ? 185.19700 247.52500 166.03200 1.000 166.42000 336 ASP B O 1
ATOM 3960 N N . PHE B 2 338 ? 183.14400 247.76400 165.11800 1.000 161.21000 337 PHE B N 1
ATOM 3961 C CA . PHE B 2 338 ? 182.48000 246.85400 166.05000 1.000 161.21000 337 PHE B CA 1
ATOM 3962 C C . PHE B 2 338 ? 183.14400 245.48100 166.03700 1.000 161.21000 337 PHE B C 1
ATOM 3963 O O . PHE B 2 338 ? 183.55400 244.95800 167.08100 1.000 161.21000 337 PHE B O 1
ATOM 3971 N N . VAL B 2 339 ? 183.27700 244.89400 164.84800 1.000 158.53000 338 VAL B N 1
ATOM 3972 C CA . VAL B 2 339 ? 183.71000 243.50500 164.79600 1.000 158.53000 338 VAL B CA 1
ATOM 3973 C C . VAL B 2 339 ? 185.20900 243.38500 165.06700 1.000 158.53000 338 VAL B C 1
ATOM 3974 O O . VAL B 2 339 ? 185.66500 242.36300 165.58700 1.000 158.53000 338 VAL B O 1
ATOM 3978 N N . ASN B 2 340 ? 186.00600 244.41500 164.75400 1.000 162.18000 339 ASN B N 1
ATOM 3979 C CA . ASN B 2 340 ? 187.43600 244.27300 165.01300 1.000 162.18000 339 ASN B CA 1
ATOM 3980 C C . ASN B 2 340 ? 187.77700 244.62300 166.45800 1.000 162.18000 339 ASN B C 1
ATOM 3981 O O . ASN B 2 340 ? 188.82800 244.21500 166.96400 1.000 162.18000 339 ASN B O 1
ATOM 3986 N N . LYS B 2 341 ? 186.91000 245.38000 167.14400 1.000 152.28000 340 LYS B N 1
ATOM 3987 C CA . LYS B 2 341 ? 187.03900 245.45900 168.59700 1.000 152.28000 340 LYS B CA 1
ATOM 3988 C C . LYS B 2 341 ? 186.56000 244.17300 169.25800 1.000 152.28000 340 LYS B C 1
ATOM 3989 O O . LYS B 2 341 ? 187.05000 243.80200 170.33000 1.000 152.28000 340 LYS B O 1
ATOM 3995 N N . CYS B 2 342 ? 185.60100 243.48000 168.63900 1.000 149.06000 341 CYS B N 1
ATOM 3996 C CA . CYS B 2 342 ? 185.15600 242.20800 169.19700 1.000 149.06000 341 CYS B CA 1
ATOM 3997 C C . CYS B 2 342 ? 186.03100 241.02200 168.80200 1.000 149.06000 341 CYS B C 1
ATOM 3998 O O . CYS B 2 342 ? 185.88400 239.95000 169.39900 1.000 149.06000 341 CYS B O 1
ATOM 4001 N N . LEU B 2 343 ? 186.93300 241.17400 167.83400 1.000 140.31000 342 LEU B N 1
ATOM 4002 C CA . LEU B 2 343 ? 187.78800 240.08200 167.37700 1.000 140.31000 342 LEU B CA 1
ATOM 4003 C C . LEU B 2 343 ? 189.26400 240.39100 167.60100 1.000 140.31000 342 LEU B C 1
ATOM 4004 O O . LEU B 2 343 ? 190.09900 240.21700 166.71200 1.000 140.31000 342 LEU B O 1
ATOM 4009 N N . ILE B 2 344 ? 189.59900 240.85600 168.79900 1.000 146.13000 343 ILE B N 1
ATOM 4010 C CA . ILE B 2 344 ? 190.98700 241.03800 169.20800 1.000 146.13000 343 ILE B CA 1
ATOM 4011 C C . ILE B 2 344 ? 191.46600 239.73700 169.84000 1.000 146.13000 343 ILE B C 1
ATOM 4012 O O . ILE B 2 344 ? 190.76400 239.14900 170.66900 1.000 146.13000 343 ILE B O 1
ATOM 4017 N N . LYS B 2 345 ? 192.64800 239.27000 169.42500 1.000 133.51000 344 LYS B N 1
ATOM 4018 C CA . LYS B 2 345 ? 193.16300 237.98800 169.90400 1.000 133.51000 344 LYS B CA 1
ATOM 4019 C C . LYS B 2 345 ? 193.48500 238.03600 171.39300 1.000 133.51000 344 LYS B C 1
ATOM 4020 O O . LYS B 2 345 ? 193.05200 237.17100 172.16300 1.000 133.51000 344 LYS B O 1
ATOM 4026 N N . ASN B 2 346 ? 194.24000 239.03800 171.81400 1.000 133.52000 345 ASN B N 1
ATOM 4027 C CA . ASN B 2 346 ? 194.65000 239.14500 173.20800 1.000 133.52000 345 ASN B CA 1
ATOM 4028 C C . ASN B 2 346 ? 193.48900 239.72000 174.01100 1.000 133.52000 345 ASN B C 1
ATOM 4029 O O . ASN B 2 346 ? 193.01500 240.81900 173.69600 1.000 133.52000 345 ASN B O 1
ATOM 4034 N N . PRO B 2 347 ? 193.00500 239.02900 175.04800 1.000 133.76000 346 PRO B N 1
ATOM 4035 C CA . PRO B 2 347 ? 191.87500 239.56600 175.82400 1.000 133.76000 346 PRO B CA 1
ATOM 4036 C C . PRO B 2 347 ? 192.22600 240.76400 176.69100 1.000 133.76000 346 PRO B C 1
ATOM 4037 O O . PRO B 2 347 ? 191.31800 241.34500 177.29800 1.000 133.76000 346 PRO B O 1
ATOM 4041 N N . ALA B 2 348 ? 193.50500 241.14100 176.78200 1.000 134.70000 347 ALA B N 1
ATOM 4042 C CA . ALA B 2 348 ? 193.88600 242.30200 177.58100 1.000 134.70000 347 ALA B CA 1
ATOM 4043 C C . ALA B 2 348 ? 193.33400 243.58900 176.97900 1.000 134.70000 347 ALA B C 1
ATOM 4044 O O . ALA B 2 348 ? 192.70100 244.39100 177.67500 1.000 134.70000 347 ALA B O 1
ATOM 4046 N N . GLU B 2 349 ? 193.55400 243.80000 175.68400 1.000 133.65000 348 GLU B N 1
ATOM 4047 C CA . GLU B 2 349 ? 193.02000 244.97600 175.01300 1.000 133.65000 348 GLU B CA 1
ATOM 4048 C C . GLU B 2 349 ? 191.73700 244.68900 174.24500 1.000 133.65000 348 GLU B C 1
ATOM 4049 O O . GLU B 2 349 ? 191.21800 245.59400 173.58300 1.000 133.65000 348 GLU B O 1
ATOM 4055 N N . ARG B 2 350 ? 191.22100 243.46200 174.30500 1.000 133.00000 349 ARG B N 1
ATOM 4056 C CA . ARG B 2 350 ? 189.89500 243.19600 173.76700 1.000 133.00000 349 ARG B CA 1
ATOM 4057 C C . ARG B 2 350 ? 188.86100 243.92300 174.61800 1.000 133.00000 349 ARG B C 1
ATOM 4058 O O . ARG B 2 350 ? 188.96800 243.96400 175.84700 1.000 133.00000 349 ARG B O 1
ATOM 4066 N N . ALA B 2 351 ? 187.86900 244.51400 173.95500 1.000 138.68000 350 ALA B N 1
ATOM 4067 C CA . ALA B 2 351 ? 186.94500 245.42400 174.61800 1.000 138.68000 350 ALA B CA 1
ATOM 4068 C C . ALA B 2 351 ? 186.06700 244.70200 175.63500 1.000 138.68000 350 ALA B C 1
ATOM 4069 O O . ALA B 2 351 ? 185.57200 243.59800 175.39800 1.000 138.68000 350 ALA B O 1
ATOM 4071 N N . ASP B 2 352 ? 185.88100 245.35000 176.78200 1.000 144.94000 351 ASP B N 1
ATOM 4072 C CA . ASP B 2 352 ? 185.01900 244.87300 177.84800 1.000 144.94000 351 ASP B CA 1
ATOM 4073 C C . ASP B 2 352 ? 183.61100 245.42500 177.64400 1.000 144.94000 351 ASP B C 1
ATOM 4074 O O . ASP B 2 352 ? 183.37900 246.31100 176.82000 1.000 144.94000 351 ASP B O 1
ATOM 4079 N N . LEU B 2 353 ? 182.67100 244.92700 178.45400 1.000 136.67000 352 LEU B N 1
ATOM 4080 C CA . LEU B 2 353 ? 181.24900 245.15200 178.19700 1.000 136.67000 352 LEU B CA 1
ATOM 4081 C C . LEU B 2 353 ? 180.85800 246.61300 178.40200 1.000 136.67000 352 LEU B C 1
ATOM 4082 O O . LEU B 2 353 ? 179.85300 247.07700 177.84900 1.000 136.67000 352 LEU B O 1
ATOM 4087 N N . LYS B 2 354 ? 181.64100 247.35300 179.19000 1.000 146.19000 353 LYS B N 1
ATOM 4088 C CA . LYS B 2 354 ? 181.33300 248.75800 179.45100 1.000 146.19000 353 LYS B CA 1
ATOM 4089 C C . LYS B 2 354 ? 181.51400 249.60400 178.19400 1.000 146.19000 353 LYS B C 1
ATOM 4090 O O . LYS B 2 354 ? 180.65900 250.43700 177.85900 1.000 146.19000 353 LYS B O 1
ATOM 4096 N N . GLN B 2 355 ? 182.61700 249.40100 177.47500 1.000 148.56000 354 GLN B N 1
ATOM 4097 C CA . GLN B 2 355 ? 182.77600 250.12500 176.22300 1.000 148.56000 354 GLN B CA 1
ATOM 4098 C C . GLN B 2 355 ? 182.14400 249.41100 175.03700 1.000 148.56000 354 GLN B C 1
ATOM 4099 O O . GLN B 2 355 ? 182.25000 249.91000 173.91200 1.000 148.56000 354 GLN B O 1
ATOM 4105 N N . LEU B 2 356 ? 181.49000 248.26700 175.25200 1.000 152.65000 355 LEU B N 1
ATOM 4106 C CA . LEU B 2 356 ? 180.42700 247.87200 174.33400 1.000 152.65000 355 LEU B CA 1
ATOM 4107 C C . LEU B 2 356 ? 179.15000 248.65600 174.61800 1.000 152.65000 355 LEU B C 1
ATOM 4108 O O . LEU B 2 356 ? 178.37000 248.93300 173.70100 1.000 152.65000 355 LEU B O 1
ATOM 4113 N N . MET B 2 357 ? 178.91500 249.01800 175.88300 1.000 160.28000 356 MET B N 1
ATOM 4114 C CA . MET B 2 357 ? 177.72500 249.80300 176.19900 1.000 160.28000 356 MET B CA 1
ATOM 4115 C C . MET B 2 357 ? 177.83900 251.24000 175.71000 1.000 160.28000 356 MET B C 1
ATOM 4116 O O . MET B 2 357 ? 176.86200 251.79100 175.19100 1.000 160.28000 356 MET B O 1
ATOM 4121 N N . VAL B 2 358 ? 179.00500 251.86900 175.86200 1.000 155.12000 357 VAL B N 1
ATOM 4122 C CA . VAL B 2 358 ? 179.17300 253.24100 175.39500 1.000 155.12000 357 VAL B CA 1
ATOM 4123 C C . VAL B 2 358 ? 179.65900 253.29500 173.94900 1.000 155.12000 357 VAL B C 1
ATOM 4124 O O . VAL B 2 358 ? 180.01700 254.37000 173.45800 1.000 155.12000 357 VAL B O 1
ATOM 4128 N N . HIS B 2 359 ? 179.66800 252.16100 173.25300 1.000 155.95000 358 HIS B N 1
ATOM 4129 C CA . HIS B 2 359 ? 180.02000 252.15300 171.83900 1.000 155.95000 358 HIS B CA 1
ATOM 4130 C C . HIS B 2 359 ? 178.88400 252.75900 171.02200 1.000 155.95000 358 HIS B C 1
ATOM 4131 O O . HIS B 2 359 ? 177.70900 252.64500 171.38100 1.000 155.95000 358 HIS B O 1
ATOM 4138 N N . ALA B 2 360 ? 179.24600 253.41200 169.91500 1.000 159.01000 359 ALA B N 1
ATOM 4139 C CA . ALA B 2 360 ? 178.29100 254.25200 169.19700 1.000 159.01000 359 ALA B CA 1
ATOM 4140 C C . ALA B 2 360 ? 177.28100 253.42400 168.41100 1.000 159.01000 359 ALA B C 1
ATOM 4141 O O . ALA B 2 360 ? 176.13700 253.85500 168.21600 1.000 159.01000 359 ALA B O 1
ATOM 4143 N N . PHE B 2 361 ? 177.68600 252.24200 167.94000 1.000 165.21000 360 PHE B N 1
ATOM 4144 C CA . PHE B 2 361 ? 176.81100 251.46200 167.07000 1.000 165.21000 360 PHE B CA 1
ATOM 4145 C C . PHE B 2 361 ? 175.62900 250.91200 167.85500 1.000 165.21000 360 PHE B C 1
ATOM 4146 O O . PHE B 2 361 ? 174.49800 250.87900 167.35900 1.000 165.21000 360 PHE B O 1
ATOM 4154 N N . ILE B 2 362 ? 175.89100 250.44400 169.07500 1.000 166.49000 361 ILE B N 1
ATOM 4155 C CA . ILE B 2 362 ? 174.83500 249.94800 169.95000 1.000 166.49000 361 ILE B CA 1
ATOM 4156 C C . ILE B 2 362 ? 173.85100 251.06300 170.27500 1.000 166.49000 361 ILE B C 1
ATOM 4157 O O . ILE B 2 362 ? 172.63200 250.85200 170.27900 1.000 166.49000 361 ILE B O 1
ATOM 4162 N N . LYS B 2 363 ? 174.36100 252.27500 170.50800 1.000 171.90000 362 LYS B N 1
ATOM 4163 C CA . LYS B 2 363 ? 173.48700 253.41600 170.76700 1.000 171.90000 362 LYS B CA 1
ATOM 4164 C C . LYS B 2 363 ? 172.63500 253.77000 169.55000 1.000 171.90000 362 LYS B C 1
ATOM 4165 O O . LYS B 2 363 ? 171.43200 254.02600 169.68900 1.000 171.90000 362 LYS B O 1
ATOM 4171 N N . ARG B 2 364 ? 173.22300 253.77800 168.34900 1.000 167.85000 363 ARG B N 1
ATOM 4172 C CA . ARG B 2 364 ? 172.43300 254.14400 167.17500 1.000 167.85000 363 ARG B CA 1
ATOM 4173 C C . ARG B 2 364 ? 171.48400 253.02300 166.76100 1.000 167.85000 363 ARG B C 1
ATOM 4174 O O . ARG B 2 364 ? 170.47300 253.28500 166.10100 1.000 167.85000 363 ARG B O 1
ATOM 4182 N N . SER B 2 365 ? 171.78500 251.77700 167.13400 1.000 169.16000 364 SER B N 1
ATOM 4183 C CA . SER B 2 365 ? 170.84100 250.69000 166.90000 1.000 169.16000 364 SER B CA 1
ATOM 4184 C C . SER B 2 365 ? 169.69900 250.73400 167.90500 1.000 169.16000 364 SER B C 1
ATOM 4185 O O . SER B 2 365 ? 168.56000 250.38200 167.57600 1.000 169.16000 364 SER B O 1
ATOM 4188 N N . ASP B 2 366 ? 169.99200 251.15200 169.14000 1.000 175.40000 365 ASP B N 1
ATOM 4189 C CA . ASP B 2 366 ? 168.94300 251.35900 170.13100 1.000 175.40000 365 ASP B CA 1
ATOM 4190 C C . ASP B 2 366 ? 168.04100 252.51400 169.71100 1.000 175.40000 365 ASP B C 1
ATOM 4191 O O . ASP B 2 366 ? 166.82400 252.47500 169.92700 1.000 175.40000 365 ASP B O 1
ATOM 4196 N N . ALA B 2 367 ? 168.62400 253.54400 169.09000 1.000 174.67000 366 ALA B N 1
ATOM 4197 C CA . ALA B 2 367 ? 167.83800 254.68500 168.62900 1.000 174.67000 366 ALA B CA 1
ATOM 4198 C C . ALA B 2 367 ? 166.87900 254.29200 167.51100 1.000 174.67000 366 ALA B C 1
ATOM 4199 O O . ALA B 2 367 ? 165.78000 254.84800 167.40500 1.000 174.67000 366 ALA B O 1
ATOM 4201 N N . GLU B 2 368 ? 167.27900 253.34700 166.66200 1.000 175.32000 367 GLU B N 1
ATOM 4202 C CA . GLU B 2 368 ? 166.39300 252.86800 165.61200 1.000 175.32000 367 GLU B CA 1
ATOM 4203 C C . GLU B 2 368 ? 165.24000 252.06300 166.20100 1.000 175.32000 367 GLU B C 1
ATOM 4204 O O . GLU B 2 368 ? 165.39500 251.34000 167.18900 1.000 175.32000 367 GLU B O 1
ATOM 4210 N N . GLU B 2 369 ? 164.07300 252.19700 165.58100 1.000 185.92000 368 GLU B N 1
ATOM 4211 C CA . GLU B 2 369 ? 162.87400 251.46200 165.97000 1.000 185.92000 368 GLU B CA 1
ATOM 4212 C C . GLU B 2 369 ? 162.66700 250.35900 164.93500 1.000 185.92000 368 GLU B C 1
ATOM 4213 O O . GLU B 2 369 ? 162.16300 250.60100 163.83700 1.000 185.92000 368 GLU B O 1
ATOM 4219 N N . VAL B 2 370 ? 163.06800 249.14400 165.29100 1.000 181.14000 369 VAL B N 1
ATOM 4220 C CA . VAL B 2 370 ? 162.95900 247.98800 164.41200 1.000 181.14000 369 VAL B CA 1
ATOM 4221 C C . VAL B 2 370 ? 161.91400 247.04800 164.99400 1.000 181.14000 369 VAL B C 1
ATOM 4222 O O . VAL B 2 370 ? 162.08400 246.52900 166.10300 1.000 181.14000 369 VAL B O 1
ATOM 4226 N N . ASP B 2 371 ? 160.83300 246.82800 164.25200 1.000 188.19000 370 ASP B N 1
ATOM 4227 C CA . ASP B 2 371 ? 159.75400 245.94700 164.68600 1.000 188.19000 370 ASP B CA 1
ATOM 4228 C C . ASP B 2 371 ? 160.06400 244.55100 164.15500 1.000 188.19000 370 ASP B C 1
ATOM 4229 O O . ASP B 2 371 ? 159.90200 244.27200 162.96400 1.000 188.19000 370 ASP B O 1
ATOM 4234 N N . PHE B 2 372 ? 160.52400 243.67900 165.05300 1.000 183.94000 371 PHE B N 1
ATOM 4235 C CA . PHE B 2 372 ? 160.97800 242.35100 164.65400 1.000 183.94000 371 PHE B CA 1
ATOM 4236 C C . PHE B 2 372 ? 159.79800 241.42500 164.37900 1.000 183.94000 371 PHE B C 1
ATOM 4237 O O . PHE B 2 372 ? 159.87000 240.55200 163.50000 1.000 183.94000 371 PHE B O 1
ATOM 4245 N N . ALA B 2 373 ? 158.69700 241.61800 165.11400 1.000 184.07000 372 ALA B N 1
ATOM 4246 C CA . ALA B 2 373 ? 157.51900 240.76900 164.96300 1.000 184.07000 372 ALA B CA 1
ATOM 4247 C C . ALA B 2 373 ? 156.88800 240.93200 163.58600 1.000 184.07000 372 ALA B C 1
ATOM 4248 O O . ALA B 2 373 ? 156.48900 239.94700 162.95400 1.000 184.07000 372 ALA B O 1
ATOM 4250 N N . GLY B 2 374 ? 156.79300 242.17300 163.10400 1.000 189.20000 373 GLY B N 1
ATOM 4251 C CA . GLY B 2 374 ? 156.23200 242.40000 161.78200 1.000 189.20000 373 GLY B CA 1
ATOM 4252 C C . GLY B 2 374 ? 157.06300 241.77500 160.67900 1.000 189.20000 373 GLY B C 1
ATOM 4253 O O . GLY B 2 374 ? 156.52200 241.20500 159.72600 1.000 189.20000 373 GLY B O 1
ATOM 4254 N N . TRP B 2 375 ? 158.39200 241.83700 160.80900 1.000 185.57000 374 TRP B N 1
ATOM 4255 C CA . TRP B 2 375 ? 159.23100 241.27000 159.76300 1.000 185.57000 374 TRP B CA 1
ATOM 4256 C C . TRP B 2 375 ? 159.20000 239.74700 159.80100 1.000 185.57000 374 TRP B C 1
ATOM 4257 O O . TRP B 2 375 ? 159.23200 239.10700 158.74500 1.000 185.57000 374 TRP B O 1
ATOM 4268 N N . LEU B 2 376 ? 159.09900 239.14200 160.99200 1.000 188.52000 375 LEU B N 1
ATOM 4269 C CA . LEU B 2 376 ? 158.98400 237.68400 161.02800 1.000 188.52000 375 LEU B CA 1
ATOM 4270 C C . LEU B 2 376 ? 157.62700 237.22400 160.50400 1.000 188.52000 375 LEU B C 1
ATOM 4271 O O . LEU B 2 376 ? 157.53000 236.16000 159.88000 1.000 188.52000 375 LEU B O 1
ATOM 4276 N N . CYS B 2 377 ? 156.56500 238.00100 160.75100 1.000 197.62000 376 CYS B N 1
ATOM 4277 C CA . CYS B 2 377 ? 155.26300 237.65200 160.18400 1.000 197.62000 376 CYS B CA 1
ATOM 4278 C C . CYS B 2 377 ? 155.25300 237.82100 158.66900 1.000 197.62000 376 CYS B C 1
ATOM 4279 O O . CYS B 2 377 ? 154.54700 237.09100 157.96300 1.000 197.62000 376 CYS B O 1
ATOM 4282 N N . SER B 2 378 ? 156.01800 238.78400 158.14900 1.000 193.27000 377 SER B N 1
ATOM 4283 C CA . SER B 2 378 ? 156.18200 238.87400 156.70000 1.000 193.27000 377 SER B CA 1
ATOM 4284 C C . SER B 2 378 ? 157.00800 237.70600 156.17200 1.000 193.27000 377 SER B C 1
ATOM 4285 O O . SER B 2 378 ? 156.79900 237.24700 155.04200 1.000 193.27000 377 SER B O 1
ATOM 4288 N N . THR B 2 379 ? 157.96500 237.22600 156.97300 1.000 186.82000 378 THR B N 1
ATOM 4289 C CA . THR B 2 379 ? 158.79300 236.09400 156.56500 1.000 186.82000 378 THR B CA 1
ATOM 4290 C C . THR B 2 379 ? 157.97900 234.80800 156.47400 1.000 186.82000 378 THR B C 1
ATOM 4291 O O . THR B 2 379 ? 158.03600 234.10000 155.46200 1.000 186.82000 378 THR B O 1
ATOM 4295 N N . ILE B 2 380 ? 157.21500 234.49000 157.51900 1.000 188.88000 379 ILE B N 1
ATOM 4296 C CA . ILE B 2 380 ? 156.40300 233.27600 157.50200 1.000 188.88000 379 ILE B CA 1
ATOM 4297 C C . ILE B 2 380 ? 155.19000 233.44900 156.59600 1.000 188.88000 379 ILE B C 1
ATOM 4298 O O . ILE B 2 380 ? 154.86700 232.56800 155.79200 1.000 188.88000 379 ILE B O 1
ATOM 4303 N N . GLY B 2 381 ? 154.50300 234.58100 156.71000 1.000 197.57000 380 GLY B N 1
ATOM 4304 C CA . GLY B 2 381 ? 153.32400 234.83800 155.90500 1.000 197.57000 380 GLY B CA 1
ATOM 4305 C C . GLY B 2 381 ? 152.04100 234.85500 156.71300 1.000 197.57000 380 GLY B C 1
ATOM 4306 O O . GLY B 2 381 ? 150.99300 234.41300 156.24200 1.000 197.57000 380 GLY B O 1
ATOM 4307 N N . ASP C 1 256 ? 186.88500 181.89700 160.10300 1.000 119.35000 341 ASP C N 1
ATOM 4308 C CA . ASP C 1 256 ? 185.81800 181.04300 159.59900 1.000 119.35000 341 ASP C CA 1
ATOM 4309 C C . ASP C 1 256 ? 186.42300 179.83100 158.90000 1.000 119.35000 341 ASP C C 1
ATOM 4310 O O . ASP C 1 256 ? 186.80200 178.85500 159.54400 1.000 119.35000 341 ASP C O 1
ATOM 4315 N N . TRP C 1 257 ? 186.51100 179.90600 157.57400 1.000 124.01000 342 TRP C N 1
ATOM 4316 C CA . TRP C 1 257 ? 187.17700 178.88600 156.77500 1.000 124.01000 342 TRP C CA 1
ATOM 4317 C C . TRP C 1 257 ? 188.65800 179.22700 156.67000 1.000 124.01000 342 TRP C C 1
ATOM 4318 O O . TRP C 1 257 ? 189.18300 179.92000 157.54900 1.000 124.01000 342 TRP C O 1
ATOM 4329 N N . GLU C 1 258 ? 189.33600 178.64000 155.67100 1.000 122.46000 343 GLU C N 1
ATOM 4330 C CA . GLU C 1 258 ? 190.75400 178.79000 155.32400 1.000 122.46000 343 GLU C CA 1
ATOM 4331 C C . GLU C 1 258 ? 191.62400 177.91500 156.21600 1.000 122.46000 343 GLU C C 1
ATOM 4332 O O . GLU C 1 258 ? 191.18400 177.44900 157.27200 1.000 122.46000 343 GLU C O 1
ATOM 4338 N N . ILE C 1 259 ? 192.86200 177.69200 155.79100 1.000 137.09000 344 ILE C N 1
ATOM 4339 C CA . ILE C 1 259 ? 193.76200 176.73200 156.41300 1.000 137.09000 344 ILE C CA 1
ATOM 4340 C C . ILE C 1 259 ? 194.72900 177.47800 157.32400 1.000 137.09000 344 ILE C C 1
ATOM 4341 O O . ILE C 1 259 ? 195.11500 178.62000 157.04300 1.000 137.09000 344 ILE C O 1
ATOM 4346 N N . GLU C 1 260 ? 195.07900 176.84900 158.44100 1.000 136.14000 345 GLU C N 1
ATOM 4347 C CA . GLU C 1 260 ? 196.10000 177.35000 159.34600 1.000 136.14000 345 GLU C CA 1
ATOM 4348 C C . GLU C 1 260 ? 197.46900 176.85000 158.88500 1.000 136.14000 345 GLU C C 1
ATOM 4349 O O . GLU C 1 260 ? 197.63900 176.37900 157.75800 1.000 136.14000 345 GLU C O 1
ATOM 4355 N N . ALA C 1 261 ? 198.46600 176.95300 159.75500 1.000 136.20000 346 ALA C N 1
ATOM 4356 C CA . ALA C 1 261 ? 199.83900 176.63300 159.39100 1.000 136.20000 346 ALA C CA 1
ATOM 4357 C C . ALA C 1 261 ? 200.52200 176.02300 160.61100 1.000 136.20000 346 ALA C C 1
ATOM 4358 O O . ALA C 1 261 ? 199.85700 175.56100 161.54300 1.000 136.20000 346 ALA C O 1
ATOM 4360 N N . SER C 1 262 ? 201.85500 176.02100 160.60600 1.000 145.68000 347 SER C N 1
ATOM 4361 C CA . SER C 1 262 ? 202.65200 175.37900 161.64800 1.000 145.68000 347 SER C CA 1
ATOM 4362 C C . SER C 1 262 ? 202.73200 176.19600 162.93500 1.000 145.68000 347 SER C C 1
ATOM 4363 O O . SER C 1 262 ? 203.61900 175.95800 163.76300 1.000 145.68000 347 SER C O 1
ATOM 4366 N N . GLU C 1 263 ? 201.83700 177.17500 163.10100 1.000 142.24000 348 GLU C N 1
ATOM 4367 C CA . GLU C 1 263 ? 201.77500 177.94100 164.34300 1.000 142.24000 348 GLU C CA 1
ATOM 4368 C C . GLU C 1 263 ? 201.42000 177.04900 165.52600 1.000 142.24000 348 GLU C C 1
ATOM 4369 O O . GLU C 1 263 ? 201.94600 177.23000 166.63100 1.000 142.24000 348 GLU C O 1
ATOM 4375 N N . VAL C 1 264 ? 200.51900 176.08900 165.31700 1.000 149.42000 349 VAL C N 1
ATOM 4376 C CA . VAL C 1 264 ? 200.24700 175.08200 166.33400 1.000 149.42000 349 VAL C CA 1
ATOM 4377 C C . VAL C 1 264 ? 201.46600 174.18300 166.49100 1.000 149.42000 349 VAL C C 1
ATOM 4378 O O . VAL C 1 264 ? 202.27700 174.03400 165.56600 1.000 149.42000 349 VAL C O 1
ATOM 4382 N N . MET C 1 265 ? 201.61700 173.59500 167.67300 1.000 168.73000 350 MET C N 1
ATOM 4383 C CA . MET C 1 265 ? 202.76300 172.74500 167.95800 1.000 168.73000 350 MET C CA 1
ATOM 4384 C C . MET C 1 265 ? 202.33300 171.29600 168.14200 1.000 168.73000 350 MET C C 1
ATOM 4385 O O . MET C 1 265 ? 201.24900 171.01300 168.66100 1.000 168.73000 350 MET C O 1
ATOM 4390 N N . LEU C 1 266 ? 203.19300 170.38300 167.70200 1.000 226.24000 351 LEU C N 1
ATOM 4391 C CA . LEU C 1 266 ? 203.00900 168.95400 167.90900 1.000 226.24000 351 LEU C CA 1
ATOM 4392 C C . LEU C 1 266 ? 203.87800 168.51500 169.07900 1.000 226.24000 351 LEU C C 1
ATOM 4393 O O . LEU C 1 266 ? 205.09800 168.70200 169.05500 1.000 226.24000 351 LEU C O 1
ATOM 4398 N N . SER C 1 267 ? 203.25000 167.93100 170.09700 1.000 258.54000 352 SER C N 1
ATOM 4399 C CA . SER C 1 267 ? 203.95600 167.51300 171.30200 1.000 258.54000 352 SER C CA 1
ATOM 4400 C C . SER C 1 267 ? 204.60200 166.14100 171.15500 1.000 258.54000 352 SER C C 1
ATOM 4401 O O . SER C 1 267 ? 205.76800 165.96200 171.52100 1.000 258.54000 352 SER C O 1
ATOM 4404 N N . THR C 1 268 ? 203.86900 165.16600 170.62300 1.000 290.13000 353 THR C N 1
ATOM 4405 C CA . THR C 1 268 ? 204.36800 163.81100 170.45000 1.000 290.13000 353 THR C CA 1
ATOM 4406 C C . THR C 1 268 ? 204.07500 163.34200 169.03300 1.000 290.13000 353 THR C C 1
ATOM 4407 O O . THR C 1 268 ? 202.96700 163.53700 168.52300 1.000 290.13000 353 THR C O 1
ATOM 4411 N N . ARG C 1 269 ? 205.07000 162.72900 168.40000 1.000 312.28000 354 ARG C N 1
ATOM 4412 C CA . ARG C 1 269 ? 204.91200 162.21800 167.04300 1.000 312.28000 354 ARG C CA 1
ATOM 4413 C C . ARG C 1 269 ? 204.54700 160.73700 167.05700 1.000 312.28000 354 ARG C C 1
ATOM 4414 O O . ARG C 1 269 ? 203.75900 160.27300 166.23300 1.000 312.28000 354 ARG C O 1
ATOM 4422 N N . PHE C 1 275 ? 192.26900 156.61300 169.54300 1.000 155.30000 360 PHE C N 1
ATOM 4423 C CA . PHE C 1 275 ? 191.94800 157.17000 170.85200 1.000 155.30000 360 PHE C CA 1
ATOM 4424 C C . PHE C 1 275 ? 193.19000 157.30600 171.72800 1.000 155.30000 360 PHE C C 1
ATOM 4425 O O . PHE C 1 275 ? 193.68900 156.32100 172.27200 1.000 155.30000 360 PHE C O 1
ATOM 4433 N N . GLY C 1 276 ? 193.68200 158.53400 171.85700 1.000 142.94000 361 GLY C N 1
ATOM 4434 C CA . GLY C 1 276 ? 194.77900 158.82000 172.75800 1.000 142.94000 361 GLY C CA 1
ATOM 4435 C C . GLY C 1 276 ? 194.27300 159.34600 174.08400 1.000 142.94000 361 GLY C C 1
ATOM 4436 O O . GLY C 1 276 ? 193.21700 158.91000 174.56000 1.000 142.94000 361 GLY C O 1
ATOM 4437 N N . THR C 1 277 ? 195.00500 160.27300 174.69600 1.000 141.41000 362 THR C N 1
ATOM 4438 C CA . THR C 1 277 ? 194.56400 160.88200 175.94400 1.000 141.41000 362 THR C CA 1
ATOM 4439 C C . THR C 1 277 ? 194.36500 162.38800 175.83900 1.000 141.41000 362 THR C C 1
ATOM 4440 O O . THR C 1 277 ? 193.32500 162.89400 176.27700 1.000 141.41000 362 THR C O 1
ATOM 4444 N N . VAL C 1 278 ? 195.31100 163.12800 175.26000 1.000 129.61000 363 VAL C N 1
ATOM 4445 C CA . VAL C 1 278 ? 195.18500 164.57000 175.06900 1.000 129.61000 363 VAL C CA 1
ATOM 4446 C C . VAL C 1 278 ? 195.69100 164.92800 173.67600 1.000 129.61000 363 VAL C C 1
ATOM 4447 O O . VAL C 1 278 ? 196.69400 164.38100 173.20200 1.000 129.61000 363 VAL C O 1
ATOM 4451 N N . TYR C 1 279 ? 194.97100 165.83100 173.00600 1.000 126.49000 364 TYR C N 1
ATOM 4452 C CA . TYR C 1 279 ? 195.38800 166.37700 171.71800 1.000 126.49000 364 TYR C CA 1
ATOM 4453 C C . TYR C 1 279 ? 195.38300 167.90200 171.75300 1.000 126.49000 364 TYR C C 1
ATOM 4454 O O . TYR C 1 279 ? 195.15600 168.55100 170.72900 1.000 126.49000 364 TYR C O 1
ATOM 4463 N N . LYS C 1 280 ? 195.62900 168.48500 172.92300 1.000 111.63000 365 LYS C N 1
ATOM 4464 C CA . LYS C 1 280 ? 195.46900 169.91800 173.12600 1.000 111.63000 365 LYS C CA 1
ATOM 4465 C C . LYS C 1 280 ? 196.59900 170.69800 172.45900 1.000 111.63000 365 LYS C C 1
ATOM 4466 O O . LYS C 1 280 ? 197.75800 170.27400 172.45500 1.000 111.63000 365 LYS C O 1
ATOM 4472 N N . GLY C 1 281 ? 196.24500 171.85300 171.88700 1.000 113.73000 366 GLY C N 1
ATOM 4473 C CA . GLY C 1 281 ? 197.20400 172.70700 171.21900 1.000 113.73000 366 GLY C CA 1
ATOM 4474 C C . GLY C 1 281 ? 197.12300 174.13300 171.72900 1.000 113.73000 366 GLY C C 1
ATOM 4475 O O . GLY C 1 281 ? 196.40400 174.43200 172.68400 1.000 113.73000 366 GLY C O 1
ATOM 4476 N N . LYS C 1 282 ? 197.87800 175.01000 171.06800 1.000 113.31000 367 LYS C N 1
ATOM 4477 C CA . LYS C 1 282 ? 197.96900 176.41900 171.43300 1.000 113.31000 367 LYS C CA 1
ATOM 4478 C C . LYS C 1 282 ? 198.01100 177.25500 170.16300 1.000 113.31000 367 LYS C C 1
ATOM 4479 O O . LYS C 1 282 ? 198.98500 177.18600 169.40700 1.000 113.31000 367 LYS C O 1
ATOM 4485 N N . TRP C 1 283 ? 196.96000 178.04200 169.92700 1.000 109.55000 368 TRP C N 1
ATOM 4486 C CA . TRP C 1 283 ? 196.91200 178.91400 168.75400 1.000 109.55000 368 TRP C CA 1
ATOM 4487 C C . TRP C 1 283 ? 196.03700 180.10600 169.12900 1.000 109.55000 368 TRP C C 1
ATOM 4488 O O . TRP C 1 283 ? 194.81200 180.03900 168.99100 1.000 109.55000 368 TRP C O 1
ATOM 4499 N N . HIS C 1 284 ? 196.67800 181.19200 169.56600 1.000 105.13000 369 HIS C N 1
ATOM 4500 C CA . HIS C 1 284 ? 196.02100 182.31800 170.23600 1.000 105.13000 369 HIS C CA 1
ATOM 4501 C C . HIS C 1 284 ? 195.10400 181.83500 171.36100 1.000 105.13000 369 HIS C C 1
ATOM 4502 O O . HIS C 1 284 ? 193.88500 182.01000 171.33300 1.000 105.13000 369 HIS C O 1
ATOM 4509 N N . GLY C 1 285 ? 195.72100 181.22000 172.36100 1.000 112.08000 370 GLY C N 1
ATOM 4510 C CA . GLY C 1 285 ? 195.00400 180.65700 173.48400 1.000 112.08000 370 GLY C CA 1
ATOM 4511 C C . GLY C 1 285 ? 194.88700 179.14700 173.38600 1.000 112.08000 370 GLY C C 1
ATOM 4512 O O . GLY C 1 285 ? 195.35800 178.50600 172.44300 1.000 112.08000 370 GLY C O 1
ATOM 4513 N N . ASP C 1 286 ? 194.24700 178.57300 174.40100 1.000 121.04000 371 ASP C N 1
ATOM 4514 C CA . ASP C 1 286 ? 194.06600 177.13000 174.44900 1.000 121.04000 371 ASP C CA 1
ATOM 4515 C C . ASP C 1 286 ? 193.04700 176.69600 173.40200 1.000 121.04000 371 ASP C C 1
ATOM 4516 O O . ASP C 1 286 ? 191.94600 177.24800 173.32700 1.000 121.04000 371 ASP C O 1
ATOM 4521 N N . VAL C 1 287 ? 193.41800 175.70700 172.58800 1.000 112.42000 372 VAL C N 1
ATOM 4522 C CA . VAL C 1 287 ? 192.55300 175.16900 171.54400 1.000 112.42000 372 VAL C CA 1
ATOM 4523 C C . VAL C 1 287 ? 192.59000 173.64800 171.61500 1.000 112.42000 372 VAL C C 1
ATOM 4524 O O . VAL C 1 287 ? 193.46900 173.05100 172.24000 1.000 112.42000 372 VAL C O 1
ATOM 4528 N N . ALA C 1 288 ? 191.61700 173.02200 170.95900 1.000 116.70000 373 ALA C N 1
ATOM 4529 C CA . ALA C 1 288 ? 191.50800 171.57200 170.89700 1.000 116.70000 373 ALA C CA 1
ATOM 4530 C C . ALA C 1 288 ? 191.66200 171.12100 169.45300 1.000 116.70000 373 ALA C C 1
ATOM 4531 O O . ALA C 1 288 ? 191.01700 171.67100 168.55500 1.000 116.70000 373 ALA C O 1
ATOM 4533 N N . VAL C 1 289 ? 192.50700 170.11800 169.23700 1.000 119.27000 374 VAL C N 1
ATOM 4534 C CA . VAL C 1 289 ? 192.83300 169.61700 167.90800 1.000 119.27000 374 VAL C CA 1
ATOM 4535 C C . VAL C 1 289 ? 192.33000 168.18300 167.79600 1.000 119.27000 374 VAL C C 1
ATOM 4536 O O . VAL C 1 289 ? 192.41300 167.40400 168.74900 1.000 119.27000 374 VAL C O 1
ATOM 4540 N N . LYS C 1 290 ? 191.76900 167.84200 166.63900 1.000 115.58000 375 LYS C N 1
ATOM 4541 C CA . LYS C 1 290 ? 191.36200 166.47400 166.34400 1.000 115.58000 375 LYS C CA 1
ATOM 4542 C C . LYS C 1 290 ? 192.40400 165.83600 165.43500 1.000 115.58000 375 LYS C C 1
ATOM 4543 O O . LYS C 1 290 ? 192.69700 166.37100 164.36100 1.000 115.58000 375 LYS C O 1
ATOM 4549 N N . ILE C 1 291 ? 192.94800 164.69800 165.87200 1.000 120.22000 376 ILE C N 1
ATOM 4550 C CA . ILE C 1 291 ? 193.97800 163.93200 165.15900 1.000 120.22000 376 ILE C CA 1
ATOM 4551 C C . ILE C 1 291 ? 195.19800 164.78400 164.81500 1.000 120.22000 376 ILE C C 1
ATOM 4552 O O . ILE C 1 291 ? 195.59600 165.65400 165.58800 1.000 120.22000 376 ILE C O 1
ATOM 4557 N N . PRO C 1 297 ? 195.64300 159.95700 154.52500 1.000 158.48000 382 PRO C N 1
ATOM 4558 C CA . PRO C 1 297 ? 195.28900 160.37900 153.16800 1.000 158.48000 382 PRO C CA 1
ATOM 4559 C C . PRO C 1 297 ? 194.33700 159.40100 152.48800 1.000 158.48000 382 PRO C C 1
ATOM 4560 O O . PRO C 1 297 ? 194.07900 159.52400 151.29100 1.000 158.48000 382 PRO C O 1
ATOM 4564 N N . THR C 1 298 ? 193.83200 158.43800 153.25500 1.000 154.94000 383 THR C N 1
ATOM 4565 C CA . THR C 1 298 ? 192.91000 157.45200 152.71700 1.000 154.94000 383 THR C CA 1
ATOM 4566 C C . THR C 1 298 ? 191.56900 158.10600 152.37900 1.000 154.94000 383 THR C C 1
ATOM 4567 O O . THR C 1 298 ? 191.17600 159.08900 153.01500 1.000 154.94000 383 THR C O 1
ATOM 4571 N N . PRO C 1 299 ? 190.87200 157.60200 151.35000 1.000 148.83000 384 PRO C N 1
ATOM 4572 C CA . PRO C 1 299 ? 189.59200 158.22200 150.95700 1.000 148.83000 384 PRO C CA 1
ATOM 4573 C C . PRO C 1 299 ? 188.52000 158.20100 152.03200 1.000 148.83000 384 PRO C C 1
ATOM 4574 O O . PRO C 1 299 ? 187.76000 159.17000 152.14100 1.000 148.83000 384 PRO C O 1
ATOM 4578 N N . GLU C 1 300 ? 188.44500 157.13900 152.84000 1.000 165.11000 385 GLU C N 1
ATOM 4579 C CA . GLU C 1 300 ? 187.34700 157.00900 153.79600 1.000 165.11000 385 GLU C CA 1
ATOM 4580 C C . GLU C 1 300 ? 187.46200 158.03900 154.91500 1.000 165.11000 385 GLU C C 1
ATOM 4581 O O . GLU C 1 300 ? 186.45600 158.43700 155.51500 1.000 165.11000 385 GLU C O 1
ATOM 4587 N N . GLN C 1 301 ? 188.68400 158.48700 155.20700 1.000 157.03000 386 GLN C N 1
ATOM 4588 C CA . GLN C 1 301 ? 188.85500 159.59100 156.14300 1.000 157.03000 386 GLN C CA 1
ATOM 4589 C C . GLN C 1 301 ? 188.42800 160.90700 155.50800 1.000 157.03000 386 GLN C C 1
ATOM 4590 O O . GLN C 1 301 ? 187.95000 161.81500 156.19800 1.000 157.03000 386 GLN C O 1
ATOM 4596 N N . PHE C 1 302 ? 188.58200 161.01900 154.18600 1.000 141.04000 387 PHE C N 1
ATOM 4597 C CA . PHE C 1 302 ? 188.31800 162.28100 153.50200 1.000 141.04000 387 PHE C CA 1
ATOM 4598 C C . PHE C 1 302 ? 186.82400 162.57300 153.42100 1.000 141.04000 387 PHE C C 1
ATOM 4599 O O . PHE C 1 302 ? 186.41100 163.73600 153.51800 1.000 141.04000 387 PHE C O 1
ATOM 4607 N N . GLN C 1 303 ? 186.00100 161.53000 153.25500 1.000 144.30000 388 GLN C N 1
ATOM 4608 C CA . GLN C 1 303 ? 184.55100 161.70800 153.20500 1.000 144.30000 388 GLN C CA 1
ATOM 4609 C C . GLN C 1 303 ? 184.03800 162.28600 154.51700 1.000 144.30000 388 GLN C C 1
ATOM 4610 O O . GLN C 1 303 ? 183.35400 163.32100 154.54400 1.000 144.30000 388 GLN C O 1
ATOM 4616 N N . ALA C 1 304 ? 184.39700 161.63300 155.62500 1.000 146.47000 389 ALA C N 1
ATOM 4617 C CA . ALA C 1 304 ? 183.98800 162.09600 156.94200 1.000 146.47000 389 ALA C CA 1
ATOM 4618 C C . ALA C 1 304 ? 184.60200 163.44400 157.27600 1.000 146.47000 389 ALA C C 1
ATOM 4619 O O . ALA C 1 304 ? 183.95600 164.26600 157.92600 1.000 146.47000 389 ALA C O 1
ATOM 4621 N N . PHE C 1 305 ? 185.83400 163.69700 156.82600 1.000 135.88000 390 PHE C N 1
ATOM 4622 C CA . PHE C 1 305 ? 186.48700 164.96600 157.12800 1.000 135.88000 390 PHE C CA 1
ATOM 4623 C C . PHE C 1 305 ? 185.78400 166.12800 156.43100 1.000 135.88000 390 PHE C C 1
ATOM 4624 O O . PHE C 1 305 ? 185.55100 167.18400 157.04300 1.000 135.88000 390 PHE C O 1
ATOM 4632 N N . ARG C 1 306 ? 185.41400 165.95300 155.15500 1.000 138.97000 391 ARG C N 1
ATOM 4633 C CA . ARG C 1 306 ? 184.71200 167.04900 154.50000 1.000 138.97000 391 ARG C CA 1
ATOM 4634 C C . ARG C 1 306 ? 183.29000 167.17500 155.02600 1.000 138.97000 391 ARG C C 1
ATOM 4635 O O . ARG C 1 306 ? 182.74200 168.28100 155.04500 1.000 138.97000 391 ARG C O 1
ATOM 4643 N N . ASN C 1 307 ? 182.68700 166.07100 155.48300 1.000 132.47000 392 ASN C N 1
ATOM 4644 C CA . ASN C 1 307 ? 181.38500 166.17600 156.13600 1.000 132.47000 392 ASN C CA 1
ATOM 4645 C C . ASN C 1 307 ? 181.48000 166.97500 157.43300 1.000 132.47000 392 ASN C C 1
ATOM 4646 O O . ASN C 1 307 ? 180.61100 167.81000 157.72100 1.000 132.47000 392 ASN C O 1
ATOM 4651 N N . GLU C 1 308 ? 182.54100 166.74200 158.21600 1.000 128.14000 393 GLU C N 1
ATOM 4652 C CA . GLU C 1 308 ? 182.76400 167.50300 159.44300 1.000 128.14000 393 GLU C CA 1
ATOM 4653 C C . GLU C 1 308 ? 182.93600 168.98600 159.15400 1.000 128.14000 393 GLU C C 1
ATOM 4654 O O . GLU C 1 308 ? 182.31900 169.82800 159.81600 1.000 128.14000 393 GLU C O 1
ATOM 4660 N N . VAL C 1 309 ? 183.76900 169.33000 158.16600 1.000 123.24000 394 VAL C N 1
ATOM 4661 C CA . VAL C 1 309 ? 183.98300 170.75300 157.90400 1.000 123.24000 394 VAL C CA 1
ATOM 4662 C C . VAL C 1 309 ? 182.71600 171.38600 157.33000 1.000 123.24000 394 VAL C C 1
ATOM 4663 O O . VAL C 1 309 ? 182.37800 172.53000 157.66400 1.000 123.24000 394 VAL C O 1
ATOM 4667 N N . ALA C 1 310 ? 181.95600 170.63200 156.52400 1.000 118.69000 395 ALA C N 1
ATOM 4668 C CA . ALA C 1 310 ? 180.73800 171.16400 155.92800 1.000 118.69000 395 ALA C CA 1
ATOM 4669 C C . ALA C 1 310 ? 179.67400 171.43700 156.98100 1.000 118.69000 395 ALA C C 1
ATOM 4670 O O . ALA C 1 310 ? 178.95800 172.44100 156.89900 1.000 118.69000 395 ALA C O 1
ATOM 4672 N N . VAL C 1 311 ? 179.55100 170.56100 157.98000 1.000 106.63000 396 VAL C N 1
ATOM 4673 C CA . VAL C 1 311 ? 178.55900 170.83200 159.01500 1.000 106.63000 396 VAL C CA 1
ATOM 4674 C C . VAL C 1 311 ? 179.08000 171.88600 159.99200 1.000 106.63000 396 VAL C C 1
ATOM 4675 O O . VAL C 1 311 ? 178.29300 172.63600 160.58300 1.000 106.63000 396 VAL C O 1
ATOM 4679 N N . LEU C 1 312 ? 180.40300 171.99800 160.15300 1.000 103.18000 397 LEU C N 1
ATOM 4680 C CA . LEU C 1 312 ? 180.93100 172.92500 161.14700 1.000 103.18000 397 LEU C CA 1
ATOM 4681 C C . LEU C 1 312 ? 181.00300 174.35900 160.63400 1.000 103.18000 397 LEU C C 1
ATOM 4682 O O . LEU C 1 312 ? 181.12500 175.28700 161.44000 1.000 103.18000 397 LEU C O 1
ATOM 4687 N N . ARG C 1 313 ? 180.95000 174.57200 159.31500 1.000 100.13000 398 ARG C N 1
ATOM 4688 C CA . ARG C 1 313 ? 180.86400 175.95300 158.83300 1.000 100.13000 398 ARG C CA 1
ATOM 4689 C C . ARG C 1 313 ? 179.52800 176.60600 159.17900 1.000 100.13000 398 ARG C C 1
ATOM 4690 O O . ARG C 1 313 ? 179.45000 177.83700 159.26000 1.000 100.13000 398 ARG C O 1
ATOM 4698 N N . LYS C 1 314 ? 178.47300 175.82000 159.39200 1.000 93.91000 399 LYS C N 1
ATOM 4699 C CA . LYS C 1 314 ? 177.16300 176.40500 159.64900 1.000 93.91000 399 LYS C CA 1
ATOM 4700 C C . LYS C 1 314 ? 176.89000 176.68100 161.12300 1.000 93.91000 399 LYS C C 1
ATOM 4701 O O . LYS C 1 314 ? 175.97400 177.45000 161.42700 1.000 93.91000 399 LYS C O 1
ATOM 4707 N N . THR C 1 315 ? 177.64700 176.09600 162.04500 1.000 98.28000 400 THR C N 1
ATOM 4708 C CA . THR C 1 315 ? 177.30700 176.14700 163.46400 1.000 98.28000 400 THR C CA 1
ATOM 4709 C C . THR C 1 315 ? 177.87500 177.41400 164.09900 1.000 98.28000 400 THR C C 1
ATOM 4710 O O . THR C 1 315 ? 179.09300 177.54300 164.26300 1.000 98.28000 400 THR C O 1
ATOM 4714 N N . ARG C 1 316 ? 176.99100 178.34900 164.46100 1.000 92.05000 401 ARG C N 1
ATOM 4715 C CA . ARG C 1 316 ? 177.34900 179.50500 165.28600 1.000 92.05000 401 ARG C CA 1
ATOM 4716 C C . ARG C 1 316 ? 176.28000 179.63000 166.36700 1.000 92.05000 401 ARG C C 1
ATOM 4717 O O . ARG C 1 316 ? 175.21500 180.20200 166.11800 1.000 92.05000 401 ARG C O 1
ATOM 4725 N N . HIS C 1 317 ? 176.56500 179.11400 167.56000 1.000 87.77000 402 HIS C N 1
ATOM 4726 C CA . HIS C 1 317 ? 175.63700 179.24800 168.67500 1.000 87.77000 402 HIS C CA 1
ATOM 4727 C C . HIS C 1 317 ? 176.42000 179.05000 169.96300 1.000 87.77000 402 HIS C C 1
ATOM 4728 O O . HIS C 1 317 ? 177.44500 178.36500 169.98900 1.000 87.77000 402 HIS C O 1
ATOM 4735 N N . VAL C 1 318 ? 175.92800 179.67700 171.03400 1.000 80.85000 403 VAL C N 1
ATOM 4736 C CA . VAL C 1 318 ? 176.62500 179.63900 172.31400 1.000 80.85000 403 VAL C CA 1
ATOM 4737 C C . VAL C 1 318 ? 176.56600 178.25500 172.96200 1.000 80.85000 403 VAL C C 1
ATOM 4738 O O . VAL C 1 318 ? 177.41700 177.93100 173.80000 1.000 80.85000 403 VAL C O 1
ATOM 4742 N N . ASN C 1 319 ? 175.61000 177.41300 172.57600 1.000 80.40000 404 ASN C N 1
ATOM 4743 C CA . ASN C 1 319 ? 175.51800 176.05200 173.08700 1.000 80.40000 404 ASN C CA 1
ATOM 4744 C C . ASN C 1 319 ? 176.25000 175.03800 172.22100 1.000 80.40000 404 ASN C C 1
ATOM 4745 O O . ASN C 1 319 ? 176.31800 173.86200 172.59100 1.000 80.40000 404 ASN C O 1
ATOM 4750 N N . ILE C 1 320 ? 176.80200 175.45800 171.08900 1.000 74.34000 405 ILE C N 1
ATOM 4751 C CA . ILE C 1 320 ? 177.49200 174.57000 170.16300 1.000 74.34000 405 ILE C CA 1
ATOM 4752 C C . ILE C 1 320 ? 178.98400 174.84800 170.25500 1.000 74.34000 405 ILE C C 1
ATOM 4753 O O . ILE C 1 320 ? 179.39900 176.00600 170.39000 1.000 74.34000 405 ILE C O 1
ATOM 4758 N N . LEU C 1 321 ? 179.78300 173.78100 170.22000 1.000 83.71000 406 LEU C N 1
ATOM 4759 C CA . LEU C 1 321 ? 181.23400 173.91100 170.22000 1.000 83.71000 406 LEU C CA 1
ATOM 4760 C C . LEU C 1 321 ? 181.69400 174.69300 168.99800 1.000 83.71000 406 LEU C C 1
ATOM 4761 O O . LEU C 1 321 ? 181.25000 174.43600 167.87600 1.000 83.71000 406 LEU C O 1
ATOM 4766 N N . LEU C 1 322 ? 182.58300 175.65600 169.22000 1.000 97.02000 407 LEU C N 1
ATOM 4767 C CA . LEU C 1 322 ? 182.93700 176.63300 168.19800 1.000 97.02000 407 LEU C CA 1
ATOM 4768 C C . LEU C 1 322 ? 184.06100 176.07800 167.33100 1.000 97.02000 407 LEU C C 1
ATOM 4769 O O . LEU C 1 322 ? 185.20100 175.93800 167.78600 1.000 97.02000 407 LEU C O 1
ATOM 4774 N N . PHE C 1 323 ? 183.72700 175.74800 166.08800 1.000 100.50000 408 PHE C N 1
ATOM 4775 C CA . PHE C 1 323 ? 184.72400 175.36400 165.10000 1.000 100.50000 408 PHE C CA 1
ATOM 4776 C C . PHE C 1 323 ? 185.58900 176.56500 164.73700 1.000 100.50000 408 PHE C C 1
ATOM 4777 O O . PHE C 1 323 ? 185.08400 177.67100 164.52600 1.000 100.50000 408 PHE C O 1
ATOM 4785 N N . MET C 1 324 ? 186.89900 176.34800 164.66300 1.000 103.85000 409 MET C N 1
ATOM 4786 C CA . MET C 1 324 ? 187.84900 177.43200 164.43700 1.000 103.85000 409 MET C CA 1
ATOM 4787 C C . MET C 1 324 ? 188.54900 177.37200 163.09000 1.000 103.85000 409 MET C C 1
ATOM 4788 O O . MET C 1 324 ? 188.70900 178.40900 162.44300 1.000 103.85000 409 MET C O 1
ATOM 4793 N N . GLY C 1 325 ? 188.97600 176.19800 162.64500 1.000 101.78000 410 GLY C N 1
ATOM 4794 C CA . GLY C 1 325 ? 189.67100 176.10000 161.37300 1.000 101.78000 410 GLY C CA 1
ATOM 4795 C C . GLY C 1 325 ? 190.02600 174.66100 161.07400 1.000 101.78000 410 GLY C C 1
ATOM 4796 O O . GLY C 1 325 ? 189.81600 173.75800 161.88900 1.000 101.78000 410 GLY C O 1
ATOM 4797 N N . TYR C 1 326 ? 190.57300 174.46200 159.87900 1.000 116.84000 411 TYR C N 1
ATOM 4798 C CA . TYR C 1 326 ? 190.93100 173.13900 159.39500 1.000 116.84000 411 TYR C CA 1
ATOM 4799 C C . TYR C 1 326 ? 192.33300 173.16800 158.80600 1.000 116.84000 411 TYR C C 1
ATOM 4800 O O . TYR C 1 326 ? 192.83400 174.21300 158.38300 1.000 116.84000 411 TYR C O 1
ATOM 4809 N N . MET C 1 327 ? 192.96700 171.99900 158.78200 1.000 135.67000 412 MET C N 1
ATOM 4810 C CA . MET C 1 327 ? 194.26600 171.84300 158.14600 1.000 135.67000 412 MET C CA 1
ATOM 4811 C C . MET C 1 327 ? 194.22300 170.62400 157.24000 1.000 135.67000 412 MET C C 1
ATOM 4812 O O . MET C 1 327 ? 193.88100 169.52600 157.68700 1.000 135.67000 412 MET C O 1
ATOM 4817 N N . THR C 1 328 ? 194.57300 170.82200 155.97200 1.000 151.01000 413 THR C N 1
ATOM 4818 C CA . THR C 1 328 ? 194.59800 169.74900 154.98500 1.000 151.01000 413 THR C CA 1
ATOM 4819 C C . THR C 1 328 ? 195.99600 169.22300 154.71200 1.000 151.01000 413 THR C C 1
ATOM 4820 O O . THR C 1 328 ? 196.15300 168.04400 154.39000 1.000 151.01000 413 THR C O 1
ATOM 4824 N N . LYS C 1 329 ? 197.01400 170.06900 154.83400 1.000 140.08000 414 LYS C N 1
ATOM 4825 C CA . LYS C 1 329 ? 198.38600 169.62700 154.62900 1.000 140.08000 414 LYS C CA 1
ATOM 4826 C C . LYS C 1 329 ? 198.83000 168.74700 155.79300 1.000 140.08000 414 LYS C C 1
ATOM 4827 O O . LYS C 1 329 ? 198.40500 168.94700 156.93500 1.000 140.08000 414 LYS C O 1
ATOM 4833 N N . ASP C 1 330 ? 199.66300 167.75600 155.48200 1.000 144.63000 415 ASP C N 1
ATOM 4834 C CA . ASP C 1 330 ? 200.20500 166.74600 156.41000 1.000 144.63000 415 ASP C CA 1
ATOM 4835 C C . ASP C 1 330 ? 198.99700 165.95300 156.92700 1.000 144.63000 415 ASP C C 1
ATOM 4836 O O . ASP C 1 330 ? 198.11300 165.60000 156.13200 1.000 144.63000 415 ASP C O 1
ATOM 4841 N N . ASN C 1 331 ? 198.91600 165.65600 158.22000 1.000 138.87000 416 ASN C N 1
ATOM 4842 C CA . ASN C 1 331 ? 197.78500 164.90400 158.74000 1.000 138.87000 416 ASN C CA 1
ATOM 4843 C C . ASN C 1 331 ? 196.52100 165.76000 158.80300 1.000 138.87000 416 ASN C C 1
ATOM 4844 O O . ASN C 1 331 ? 196.57500 166.99200 158.84100 1.000 138.87000 416 ASN C O 1
ATOM 4849 N N . LEU C 1 332 ? 195.37300 165.08800 158.77800 1.000 134.81000 417 LEU C N 1
ATOM 4850 C CA . LEU C 1 332 ? 194.10200 165.79200 158.85500 1.000 134.81000 417 LEU C CA 1
ATOM 4851 C C . LEU C 1 332 ? 193.85400 166.28200 160.27500 1.000 134.81000 417 LEU C C 1
ATOM 4852 O O . LEU C 1 332 ? 193.96800 165.52300 161.24100 1.000 134.81000 417 LEU C O 1
ATOM 4857 N N . ALA C 1 333 ? 193.51300 167.56200 160.39700 1.000 130.76000 418 ALA C N 1
ATOM 4858 C CA . ALA C 1 333 ? 193.32600 168.16300 161.70700 1.000 130.76000 418 ALA C CA 1
ATOM 4859 C C . ALA C 1 333 ? 192.12700 169.09700 161.68000 1.000 130.76000 418 ALA C C 1
ATOM 4860 O O . ALA C 1 333 ? 191.81400 169.71700 160.66000 1.000 130.76000 418 ALA C O 1
ATOM 4862 N N . ILE C 1 334 ? 191.45600 169.18100 162.82500 1.000 117.64000 419 ILE C N 1
ATOM 4863 C CA . ILE C 1 334 ? 190.36400 170.12200 163.04400 1.000 117.64000 419 ILE C CA 1
ATOM 4864 C C . ILE C 1 334 ? 190.63000 170.82600 164.36500 1.000 117.64000 419 ILE C C 1
ATOM 4865 O O . ILE C 1 334 ? 190.78300 170.16900 165.40000 1.000 117.64000 419 ILE C O 1
ATOM 4870 N N . VAL C 1 335 ? 190.70100 172.15300 164.33500 1.000 107.45000 420 VAL C N 1
ATOM 4871 C CA . VAL C 1 335 ? 190.99700 172.94400 165.52300 1.000 107.45000 420 VAL C CA 1
ATOM 4872 C C . VAL C 1 335 ? 189.70900 173.60400 166.00300 1.000 107.45000 420 VAL C C 1
ATOM 4873 O O . VAL C 1 335 ? 188.90500 174.09000 165.19700 1.000 107.45000 420 VAL C O 1
ATOM 4877 N N . THR C 1 336 ? 189.48300 173.55100 167.31300 1.000 113.46000 421 THR C N 1
ATOM 4878 C CA . THR C 1 336 ? 188.31100 174.14600 167.93400 1.000 113.46000 421 THR C CA 1
ATOM 4879 C C . THR C 1 336 ? 188.71000 174.65200 169.31200 1.000 113.46000 421 THR C C 1
ATOM 4880 O O . THR C 1 336 ? 189.83000 174.42500 169.77500 1.000 113.46000 421 THR C O 1
ATOM 4884 N N . GLN C 1 337 ? 187.78100 175.34800 169.96200 1.000 108.36000 422 GLN C N 1
ATOM 4885 C CA . GLN C 1 337 ? 188.06400 175.95100 171.25600 1.000 108.36000 422 GLN C CA 1
ATOM 4886 C C . GLN C 1 337 ? 188.26500 174.88600 172.32900 1.000 108.36000 422 GLN C C 1
ATOM 4887 O O . GLN C 1 337 ? 187.73300 173.77600 172.24900 1.000 108.36000 422 GLN C O 1
ATOM 4893 N N . TRP C 1 338 ? 189.06700 175.23100 173.33200 1.000 102.27000 423 TRP C N 1
ATOM 4894 C CA . TRP C 1 338 ? 189.35100 174.33800 174.45000 1.000 102.27000 423 TRP C CA 1
ATOM 4895 C C . TRP C 1 338 ? 188.40300 174.66900 175.59400 1.000 102.27000 423 TRP C C 1
ATOM 4896 O O . TRP C 1 338 ? 188.53600 175.71400 176.23800 1.000 102.27000 423 TRP C O 1
ATOM 4907 N N . CYS C 1 339 ? 187.44800 173.78100 175.84600 1.000 106.29000 424 CYS C N 1
ATOM 4908 C CA . CYS C 1 339 ? 186.52700 173.97000 176.95300 1.000 106.29000 424 CYS C CA 1
ATOM 4909 C C . CYS C 1 339 ? 187.20500 173.62600 178.27300 1.000 106.29000 424 CYS C C 1
ATOM 4910 O O . CYS C 1 339 ? 188.09500 172.77300 178.33800 1.000 106.29000 424 CYS C O 1
ATOM 4913 N N . GLU C 1 340 ? 186.77900 174.30800 179.33100 1.000 119.52000 425 GLU C N 1
ATOM 4914 C CA . GLU C 1 340 ? 187.29200 174.07400 180.67400 1.000 119.52000 425 GLU C CA 1
ATOM 4915 C C . GLU C 1 340 ? 186.26800 173.26900 181.46000 1.000 119.52000 425 GLU C C 1
ATOM 4916 O O . GLU C 1 340 ? 185.10500 173.67200 181.56900 1.000 119.52000 425 GLU C O 1
ATOM 4922 N N . GLY C 1 341 ? 186.70100 172.13600 182.00300 1.000 119.07000 426 GLY C N 1
ATOM 4923 C CA . GLY C 1 341 ? 185.81700 171.27500 182.76100 1.000 119.07000 426 GLY C CA 1
ATOM 4924 C C . GLY C 1 341 ? 185.91700 169.82400 182.34300 1.000 119.07000 426 GLY C C 1
ATOM 4925 O O . GLY C 1 341 ? 186.94600 169.39000 181.81700 1.000 119.07000 426 GLY C O 1
ATOM 4926 N N . SER C 1 342 ? 184.84900 169.06600 182.56900 1.000 100.54000 427 SER C N 1
ATOM 4927 C CA . SER C 1 342 ? 184.80200 167.65700 182.21600 1.000 100.54000 427 SER C CA 1
ATOM 4928 C C . SER C 1 342 ? 183.55300 167.38300 181.39300 1.000 100.54000 427 SER C C 1
ATOM 4929 O O . SER C 1 342 ? 182.64100 168.20800 181.31400 1.000 100.54000 427 SER C O 1
ATOM 4932 N N . SER C 1 343 ? 183.52700 166.20800 180.77300 1.000 95.54000 428 SER C N 1
ATOM 4933 C CA . SER C 1 343 ? 182.34200 165.77400 180.05200 1.000 95.54000 428 SER C CA 1
ATOM 4934 C C . SER C 1 343 ? 181.22100 165.44100 181.03100 1.000 95.54000 428 SER C C 1
ATOM 4935 O O . SER C 1 343 ? 181.45400 165.20400 182.21900 1.000 95.54000 428 SER C O 1
ATOM 4938 N N . LEU C 1 344 ? 179.99000 165.43400 180.51300 1.000 91.94000 429 LEU C N 1
ATOM 4939 C CA . LEU C 1 344 ? 178.82100 165.16500 181.34600 1.000 91.94000 429 LEU C CA 1
ATOM 4940 C C . LEU C 1 344 ? 178.83400 163.73500 181.88000 1.000 91.94000 429 LEU C C 1
ATOM 4941 O O . LEU C 1 344 ? 178.35900 163.47900 182.99700 1.000 91.94000 429 LEU C O 1
ATOM 4946 N N . TYR C 1 345 ? 179.39100 162.80300 181.10000 1.000 98.29000 430 TYR C N 1
ATOM 4947 C CA . TYR C 1 345 ? 179.48600 161.41100 181.52700 1.000 98.29000 430 TYR C CA 1
ATOM 4948 C C . TYR C 1 345 ? 180.36900 161.28000 182.76000 1.000 98.29000 430 TYR C C 1
ATOM 4949 O O . TYR C 1 345 ? 180.06100 160.50200 183.66900 1.000 98.29000 430 TYR C O 1
ATOM 4958 N N . LYS C 1 346 ? 181.48400 162.01400 182.79800 1.000 94.29000 431 LYS C N 1
ATOM 4959 C CA . LYS C 1 346 ? 182.30600 162.02500 184.00200 1.000 94.29000 431 LYS C CA 1
ATOM 4960 C C . LYS C 1 346 ? 181.56300 162.66000 185.16600 1.000 94.29000 431 LYS C C 1
ATOM 4961 O O . LYS C 1 346 ? 181.70100 162.22000 186.31300 1.000 94.29000 431 LYS C O 1
ATOM 4967 N N . HIS C 1 347 ? 180.76300 163.69000 184.88700 1.000 94.53000 432 HIS C N 1
ATOM 4968 C CA . HIS C 1 347 ? 180.05500 164.38900 185.95100 1.000 94.53000 432 HIS C CA 1
ATOM 4969 C C . HIS C 1 347 ? 178.95900 163.53500 186.57100 1.000 94.53000 432 HIS C C 1
ATOM 4970 O O . HIS C 1 347 ? 178.57400 163.76600 187.72200 1.000 94.53000 432 HIS C O 1
ATOM 4977 N N . LEU C 1 348 ? 178.44300 162.55000 185.84000 1.000 98.62000 433 LEU C N 1
ATOM 4978 C CA . LEU C 1 348 ? 177.40300 161.69800 186.40900 1.000 98.62000 433 LEU C CA 1
ATOM 4979 C C . LEU C 1 348 ? 177.90100 160.33200 186.87000 1.000 98.62000 433 LEU C C 1
ATOM 4980 O O . LEU C 1 348 ? 177.38500 159.80400 187.86000 1.000 98.62000 433 LEU C O 1
ATOM 4985 N N . HIS C 1 349 ? 178.89500 159.74300 186.20500 1.000 100.72000 434 HIS C N 1
ATOM 4986 C CA . HIS C 1 349 ? 179.25300 158.35000 186.44900 1.000 100.72000 434 HIS C CA 1
ATOM 4987 C C . HIS C 1 349 ? 180.69400 158.13100 186.88800 1.000 100.72000 434 HIS C C 1
ATOM 4988 O O . HIS C 1 349 ? 181.08100 156.98100 187.11900 1.000 100.72000 434 HIS C O 1
ATOM 4995 N N . VAL C 1 350 ? 181.50300 159.17700 187.01000 1.000 103.96000 435 VAL C N 1
ATOM 4996 C CA . VAL C 1 350 ? 182.88900 159.04500 187.44100 1.000 103.96000 435 VAL C CA 1
ATOM 4997 C C . VAL C 1 350 ? 183.12500 159.72800 188.78200 1.000 103.96000 435 VAL C C 1
ATOM 4998 O O . VAL C 1 350 ? 183.56100 159.09300 189.74300 1.000 103.96000 435 VAL C O 1
ATOM 5002 N N . GLN C 1 351 ? 182.84300 161.02600 188.86500 1.000 109.14000 436 GLN C N 1
ATOM 5003 C CA . GLN C 1 351 ? 183.06000 161.77100 190.09600 1.000 109.14000 436 GLN C CA 1
ATOM 5004 C C . GLN C 1 351 ? 181.81200 161.89400 190.95700 1.000 109.14000 436 GLN C C 1
ATOM 5005 O O . GLN C 1 351 ? 181.94400 162.11900 192.16600 1.000 109.14000 436 GLN C O 1
ATOM 5011 N N . GLU C 1 352 ? 180.62400 161.73700 190.36400 1.000 115.97000 437 GLU C N 1
ATOM 5012 C CA . GLU C 1 352 ? 179.33400 161.84400 191.05600 1.000 115.97000 437 GLU C CA 1
ATOM 5013 C C . GLU C 1 352 ? 179.18900 163.18100 191.78100 1.000 115.97000 437 GLU C C 1
ATOM 5014 O O . GLU C 1 352 ? 179.10700 163.24800 193.00900 1.000 115.97000 437 GLU C O 1
ATOM 5020 N N . THR C 1 353 ? 179.17200 164.25600 190.99900 1.000 104.22000 438 THR C N 1
ATOM 5021 C CA . THR C 1 353 ? 178.98200 165.58900 191.55100 1.000 104.22000 438 THR C CA 1
ATOM 5022 C C . THR C 1 353 ? 177.55200 165.74100 192.05300 1.000 104.22000 438 THR C C 1
ATOM 5023 O O . THR C 1 353 ? 176.59700 165.36900 191.36500 1.000 104.22000 438 THR C O 1
ATOM 5027 N N . LYS C 1 354 ? 177.40500 166.27300 193.26300 1.000 104.41000 439 LYS C N 1
ATOM 5028 C CA . LYS C 1 354 ? 176.09400 166.45300 193.88200 1.000 104.41000 439 LYS C CA 1
ATOM 5029 C C . LYS C 1 354 ? 175.47000 167.67100 193.20500 1.000 104.41000 439 LYS C C 1
ATOM 5030 O O . LYS C 1 354 ? 175.62900 168.80900 193.64700 1.000 104.41000 439 LYS C O 1
ATOM 5036 N N . PHE C 1 355 ? 174.77100 167.42900 192.09800 1.000 103.49000 440 PHE C N 1
ATOM 5037 C CA . PHE C 1 355 ? 174.04900 168.50100 191.43000 1.000 103.49000 440 PHE C CA 1
ATOM 5038 C C . PHE C 1 355 ? 172.71800 168.76000 192.12200 1.000 103.49000 440 PHE C C 1
ATOM 5039 O O . PHE C 1 355 ? 172.09200 167.84600 192.66300 1.000 103.49000 440 PHE C O 1
ATOM 5047 N N . GLN C 1 356 ? 172.28700 170.01300 192.09800 1.000 112.69000 441 GLN C N 1
ATOM 5048 C CA . GLN C 1 356 ? 170.94600 170.37900 192.52100 1.000 112.69000 441 GLN C CA 1
ATOM 5049 C C . GLN C 1 356 ? 169.99900 170.33800 191.32800 1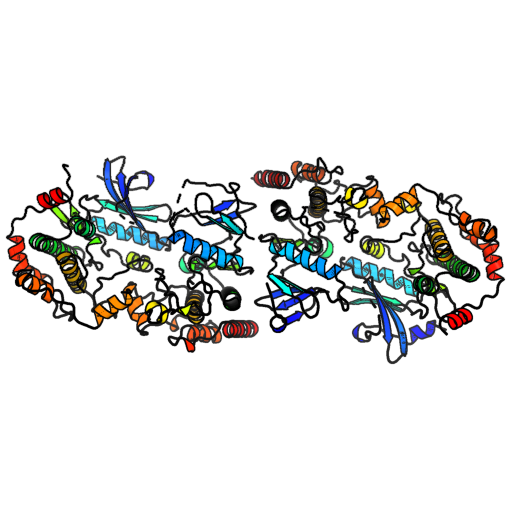.000 112.69000 441 GLN C C 1
ATOM 5050 O O . GLN C 1 356 ? 170.41700 170.21200 190.17600 1.000 112.69000 441 GLN C O 1
ATOM 5056 N N . MET C 1 357 ? 168.70100 170.42300 191.62500 1.000 112.30000 442 MET C N 1
ATOM 5057 C CA . MET C 1 357 ? 167.69600 170.18700 190.59400 1.000 112.30000 442 MET C CA 1
ATOM 5058 C C . MET C 1 357 ? 167.62800 171.33200 189.59400 1.000 112.30000 442 MET C C 1
ATOM 5059 O O . MET C 1 357 ? 167.38600 171.10500 188.40100 1.000 112.30000 442 MET C O 1
ATOM 5064 N N . PHE C 1 358 ? 167.82600 172.56700 190.06000 1.000 110.38000 443 PHE C N 1
ATOM 5065 C CA . PHE C 1 358 ? 167.79100 173.71100 189.15400 1.000 110.38000 443 PHE C CA 1
ATOM 5066 C C . PHE C 1 358 ? 168.92900 173.64200 188.14300 1.000 110.38000 443 PHE C C 1
ATOM 5067 O O . PHE C 1 358 ? 168.74800 173.99200 186.97100 1.000 110.38000 443 PHE C O 1
ATOM 5075 N N . GLN C 1 359 ? 170.09200 173.13700 188.56700 1.000 110.19000 444 GLN C N 1
ATOM 5076 C CA . GLN C 1 359 ? 171.20300 172.93800 187.64200 1.000 110.19000 444 GLN C CA 1
ATOM 5077 C C . GLN C 1 359 ? 170.87200 171.88500 186.59000 1.000 110.19000 444 GLN C C 1
ATOM 5078 O O . GLN C 1 359 ? 171.20700 172.05000 185.41200 1.000 110.19000 444 GLN C O 1
ATOM 5084 N N . LEU C 1 360 ? 170.21400 170.79600 186.99700 1.000 101.08000 445 LEU C N 1
ATOM 5085 C CA . LEU C 1 360 ? 169.85700 169.74200 186.05100 1.000 101.08000 445 LEU C CA 1
ATOM 5086 C C . LEU C 1 360 ? 168.82000 170.22400 185.04300 1.000 101.08000 445 LEU C C 1
ATOM 5087 O O . LEU C 1 360 ? 168.92100 169.92100 183.84800 1.000 101.08000 445 LEU C O 1
ATOM 5092 N N . ILE C 1 361 ? 167.82300 170.98300 185.50500 1.000 100.02000 446 ILE C N 1
ATOM 5093 C CA . ILE C 1 361 ? 166.82400 171.52700 184.58900 1.000 100.02000 446 ILE C CA 1
ATOM 5094 C C . ILE C 1 361 ? 167.45500 172.55500 183.65400 1.000 100.02000 446 ILE C C 1
ATOM 5095 O O . ILE C 1 361 ? 167.09900 172.62900 182.46900 1.000 100.02000 446 ILE C O 1
ATOM 5100 N N . ASP C 1 362 ? 168.41700 173.34000 184.15300 1.000 104.91000 447 ASP C N 1
ATOM 5101 C CA . ASP C 1 362 ? 169.13100 174.27900 183.29400 1.000 104.91000 447 ASP C CA 1
ATOM 5102 C C . ASP C 1 362 ? 169.94300 173.55000 182.23000 1.000 104.91000 447 ASP C C 1
ATOM 5103 O O . ASP C 1 362 ? 169.96900 173.96800 181.06700 1.000 104.91000 447 ASP C O 1
ATOM 5108 N N . ILE C 1 363 ? 170.60100 172.45100 182.60800 1.000 92.86000 448 ILE C N 1
ATOM 5109 C CA . ILE C 1 363 ? 171.34300 171.64300 181.64200 1.000 92.86000 448 ILE C CA 1
ATOM 5110 C C . ILE C 1 363 ? 170.40200 171.08200 180.58300 1.000 92.86000 448 ILE C C 1
ATOM 5111 O O . ILE C 1 363 ? 170.69600 171.12500 179.37800 1.000 92.86000 448 ILE C O 1
ATOM 5116 N N . ALA C 1 364 ? 169.24000 170.58300 181.01700 1.000 98.99000 449 ALA C N 1
ATOM 5117 C CA . ALA C 1 364 ? 168.26400 170.02400 180.08700 1.000 98.99000 449 ALA C CA 1
ATOM 5118 C C . ALA C 1 364 ? 167.75300 171.07500 179.10900 1.000 98.99000 449 ALA C C 1
ATOM 5119 O O . ALA C 1 364 ? 167.64700 170.81000 177.90600 1.000 98.99000 449 ALA C O 1
ATOM 5121 N N . ARG C 1 365 ? 167.46100 172.28400 179.59700 1.000 99.43000 450 ARG C N 1
ATOM 5122 C CA . ARG C 1 365 ? 166.91900 173.30400 178.70300 1.000 99.43000 450 ARG C CA 1
ATOM 5123 C C . ARG C 1 365 ? 167.99100 173.85100 177.76700 1.000 99.43000 450 ARG C C 1
ATOM 5124 O O . ARG C 1 365 ? 167.69100 174.19300 176.61900 1.000 99.43000 450 ARG C O 1
ATOM 5132 N N . GLN C 1 366 ? 169.25100 173.90700 178.21500 1.000 95.22000 451 GLN C N 1
ATOM 5133 C CA . GLN C 1 366 ? 170.32600 174.32500 177.31700 1.000 95.22000 451 GLN C CA 1
ATOM 5134 C C . GLN C 1 366 ? 170.54700 173.31100 176.19800 1.000 95.22000 451 GLN C C 1
ATOM 5135 O O . GLN C 1 366 ? 170.70500 173.68700 175.02800 1.000 95.22000 451 GLN C O 1
ATOM 5141 N N . THR C 1 367 ? 170.56600 172.01800 176.53800 1.000 92.41000 452 THR C N 1
ATOM 5142 C CA . THR C 1 367 ? 170.70900 170.99300 175.50400 1.000 92.41000 452 THR C CA 1
ATOM 5143 C C . THR C 1 367 ? 169.51200 170.97700 174.56000 1.000 92.41000 452 THR C C 1
ATOM 5144 O O . THR C 1 367 ? 169.67300 170.79600 173.34400 1.000 92.41000 452 THR C O 1
ATOM 5148 N N . ALA C 1 368 ? 168.30600 171.18700 175.09800 1.000 94.50000 453 ALA C N 1
ATOM 5149 C CA . ALA C 1 368 ? 167.11700 171.28900 174.25800 1.000 94.50000 453 ALA C CA 1
ATOM 5150 C C . ALA C 1 368 ? 167.20400 172.48200 173.32000 1.000 94.50000 453 ALA C C 1
ATOM 5151 O O . ALA C 1 368 ? 166.78000 172.40200 172.16300 1.000 94.50000 453 ALA C O 1
ATOM 5153 N N . GLN C 1 369 ? 167.75300 173.59500 173.80200 1.000 92.95000 454 GLN C N 1
ATOM 5154 C CA . GLN C 1 369 ? 167.84200 174.79700 172.98500 1.000 92.95000 454 GLN C CA 1
ATOM 5155 C C . GLN C 1 369 ? 168.85300 174.60400 171.86100 1.000 92.95000 454 GLN C C 1
ATOM 5156 O O . GLN C 1 369 ? 168.62100 175.01600 170.71600 1.000 92.95000 454 GLN C O 1
ATOM 5162 N N . GLY C 1 370 ? 169.97500 173.94600 172.17200 1.000 89.97000 455 GLY C N 1
ATOM 5163 C CA . GLY C 1 370 ? 170.95200 173.62300 171.14100 1.000 89.97000 455 GLY C CA 1
ATOM 5164 C C . GLY C 1 370 ? 170.40800 172.68200 170.08100 1.000 89.97000 455 GLY C C 1
ATOM 5165 O O . GLY C 1 370 ? 170.62900 172.88800 168.88200 1.000 89.97000 455 GLY C O 1
ATOM 5166 N N . MET C 1 371 ? 169.67800 171.64500 170.50500 1.000 97.42000 456 MET C N 1
ATOM 5167 C CA . MET C 1 371 ? 169.00300 170.77600 169.54000 1.000 97.42000 456 MET C CA 1
ATOM 5168 C C . MET C 1 371 ? 167.95500 171.50900 168.72000 1.000 97.42000 456 MET C C 1
ATOM 5169 O O . MET C 1 371 ? 167.77800 171.21000 167.53400 1.000 97.42000 456 MET C O 1
ATOM 5174 N N . ASP C 1 372 ? 167.21100 172.42500 169.34100 1.000 102.12000 457 ASP C N 1
ATOM 5175 C CA . ASP C 1 372 ? 166.19300 173.15900 168.60200 1.000 102.12000 457 ASP C CA 1
ATOM 5176 C C . ASP C 1 372 ? 166.85000 174.00800 167.52200 1.000 102.12000 457 ASP C C 1
ATOM 5177 O O . ASP C 1 372 ? 166.36800 174.05500 166.38500 1.000 102.12000 457 ASP C O 1
ATOM 5182 N N . TYR C 1 373 ? 167.98900 174.62400 167.84600 1.000 92.60000 458 TYR C N 1
ATOM 5183 C CA . TYR C 1 373 ? 168.73800 175.38800 166.85100 1.000 92.60000 458 TYR C CA 1
ATOM 5184 C C . TYR C 1 373 ? 169.24500 174.48900 165.72500 1.000 92.60000 458 TYR C C 1
ATOM 5185 O O . TYR C 1 373 ? 169.12600 174.83300 164.54100 1.000 92.60000 458 TYR C O 1
ATOM 5194 N N . LEU C 1 374 ? 169.79900 173.32300 166.07700 1.000 93.48000 459 LEU C N 1
ATOM 5195 C CA . LEU C 1 374 ? 170.35200 172.42600 165.06000 1.000 93.48000 459 LEU C CA 1
ATOM 5196 C C . LEU C 1 374 ? 169.26800 171.88100 164.13500 1.000 93.48000 459 LEU C C 1
ATOM 5197 O O . LEU C 1 374 ? 169.45800 171.80800 162.91500 1.000 93.48000 459 LEU C O 1
ATOM 5202 N N . HIS C 1 375 ? 168.12300 171.48900 164.69500 1.000 97.44000 460 HIS C N 1
ATOM 5203 C CA . HIS C 1 375 ? 167.04900 170.94700 163.87000 1.000 97.44000 460 HIS C CA 1
ATOM 5204 C C . HIS C 1 375 ? 166.34100 172.04000 163.08000 1.000 97.44000 460 HIS C C 1
ATOM 5205 O O . HIS C 1 375 ? 165.82800 171.78300 161.98500 1.000 97.44000 460 HIS C O 1
ATOM 5212 N N . ALA C 1 376 ? 166.29700 173.26500 163.61100 1.000 99.45000 461 ALA C N 1
ATOM 5213 C CA . ALA C 1 376 ? 165.74700 174.37000 162.83800 1.000 99.45000 461 ALA C CA 1
ATOM 5214 C C . ALA C 1 376 ? 166.66900 174.75300 161.69400 1.000 99.45000 461 ALA C C 1
ATOM 5215 O O . ALA C 1 376 ? 166.20700 175.26800 160.67000 1.000 99.45000 461 ALA C O 1
ATOM 5217 N N . LYS C 1 377 ? 167.97200 174.51300 161.84300 1.000 100.39000 462 LYS C N 1
ATOM 5218 C CA . LYS C 1 377 ? 168.90300 174.73100 160.74900 1.000 100.39000 462 LYS C CA 1
ATOM 5219 C C . LYS C 1 377 ? 169.20600 173.42400 160.00200 1.000 100.39000 462 LYS C C 1
ATOM 5220 O O . LYS C 1 377 ? 170.18000 173.35200 159.24300 1.000 100.39000 462 LYS C O 1
ATOM 5226 N N . ASN C 1 378 ? 168.37100 172.39800 160.20600 1.000 111.48000 463 ASN C N 1
ATOM 5227 C CA . ASN C 1 378 ? 168.34700 171.16900 159.40400 1.000 111.48000 463 ASN C CA 1
ATOM 5228 C C . ASN C 1 378 ? 169.69100 170.43100 159.48200 1.000 111.48000 463 ASN C C 1
ATOM 5229 O O . ASN C 1 378 ? 170.42800 170.30100 158.50500 1.000 111.48000 463 ASN C O 1
ATOM 5234 N N . ILE C 1 379 ? 170.01400 169.98500 160.69800 1.000 111.91000 464 ILE C N 1
ATOM 5235 C CA . ILE C 1 379 ? 171.24900 169.26400 161.00300 1.000 111.91000 464 ILE C CA 1
ATOM 5236 C C . ILE C 1 379 ? 170.91800 168.08400 161.91000 1.000 111.91000 464 ILE C C 1
ATOM 5237 O O . ILE C 1 379 ? 170.20900 168.24000 162.90900 1.000 111.91000 464 ILE C O 1
ATOM 5242 N N . ILE C 1 380 ? 171.42900 166.90000 161.56300 1.000 110.49000 465 ILE C N 1
ATOM 5243 C CA . ILE C 1 380 ? 171.33700 165.71500 162.41600 1.000 110.49000 465 ILE C CA 1
ATOM 5244 C C . ILE C 1 380 ? 172.74100 165.24000 162.75600 1.000 110.49000 465 ILE C C 1
ATOM 5245 O O . ILE C 1 380 ? 173.50200 164.84000 161.86600 1.000 110.49000 465 ILE C O 1
ATOM 5250 N N . HIS C 1 381 ? 173.07400 165.27300 164.04700 1.000 105.80000 466 HIS C N 1
ATOM 5251 C CA . HIS C 1 381 ? 174.32000 164.68900 164.53400 1.000 105.80000 466 HIS C CA 1
ATOM 5252 C C . HIS C 1 381 ? 174.23200 163.17100 164.63500 1.000 105.80000 466 HIS C C 1
ATOM 5253 O O . HIS C 1 381 ? 175.25900 162.48500 164.56800 1.000 105.80000 466 HIS C O 1
ATOM 5260 N N . ARG C 1 382 ? 173.02500 162.64800 164.86900 1.000 108.01000 467 ARG C N 1
ATOM 5261 C CA . ARG C 1 382 ? 172.66400 161.23100 164.94100 1.000 108.01000 467 ARG C CA 1
ATOM 5262 C C . ARG C 1 382 ? 173.28700 160.50000 166.12900 1.000 108.01000 467 ARG C C 1
ATOM 5263 O O . ARG C 1 382 ? 173.02800 159.30600 166.31600 1.000 108.01000 467 ARG C O 1
ATOM 5271 N N . ASP C 1 383 ? 174.10000 161.17500 166.93700 1.000 101.66000 468 ASP C N 1
ATOM 5272 C CA . ASP C 1 383 ? 175.04500 160.47700 167.80700 1.000 101.66000 468 ASP C CA 1
ATOM 5273 C C . ASP C 1 383 ? 175.10200 161.10100 169.20000 1.000 101.66000 468 ASP C C 1
ATOM 5274 O O . ASP C 1 383 ? 176.17300 161.43400 169.70800 1.000 101.66000 468 ASP C O 1
ATOM 5279 N N . MET C 1 384 ? 173.94900 161.30300 169.83100 1.000 90.14000 469 MET C N 1
ATOM 5280 C CA . MET C 1 384 ? 173.96400 161.73600 171.22300 1.000 90.14000 469 MET C CA 1
ATOM 5281 C C . MET C 1 384 ? 174.47300 160.65300 172.15900 1.000 90.14000 469 MET C C 1
ATOM 5282 O O . MET C 1 384 ? 174.17200 159.46700 172.00000 1.000 90.14000 469 MET C O 1
ATOM 5287 N N . LYS C 1 385 ? 175.25200 161.09000 173.13900 1.000 88.20000 470 LYS C N 1
ATOM 5288 C CA . LYS C 1 385 ? 175.47500 160.40100 174.40100 1.000 88.20000 470 LYS C CA 1
ATOM 5289 C C . LYS C 1 385 ? 176.01100 161.45300 175.35700 1.000 88.20000 470 LYS C C 1
ATOM 5290 O O . LYS C 1 385 ? 176.29500 162.58600 174.95900 1.000 88.20000 470 LYS C O 1
ATOM 5296 N N . SER C 1 386 ? 176.13900 161.07700 176.62700 1.000 88.71000 471 SER C N 1
ATOM 5297 C CA . SER C 1 386 ? 176.68200 162.01600 177.60000 1.000 88.71000 471 SER C CA 1
ATOM 5298 C C . SER C 1 386 ? 178.18400 162.21500 177.43900 1.000 88.71000 471 SER C C 1
ATOM 5299 O O . SER C 1 386 ? 178.75100 163.09500 178.09300 1.000 88.71000 471 SER C O 1
ATOM 5302 N N . ASN C 1 387 ? 178.83800 161.41400 176.59300 1.000 89.14000 472 ASN C N 1
ATOM 5303 C CA . ASN C 1 387 ? 180.24800 161.63600 176.29500 1.000 89.14000 472 ASN C CA 1
ATOM 5304 C C . ASN C 1 387 ? 180.46200 162.91400 175.49300 1.000 89.14000 472 ASN C C 1
ATOM 5305 O O . ASN C 1 387 ? 181.47300 163.59800 175.68100 1.000 89.14000 472 ASN C O 1
ATOM 5310 N N . ASN C 1 388 ? 179.53300 163.25000 174.60100 1.000 97.65000 473 ASN C N 1
ATOM 5311 C CA . ASN C 1 388 ? 179.68900 164.38600 173.70100 1.000 97.65000 473 ASN C CA 1
ATOM 5312 C C . ASN C 1 388 ? 179.18900 165.69500 174.29300 1.000 97.65000 473 ASN C C 1
ATOM 5313 O O . ASN C 1 388 ? 179.20600 166.71700 173.60100 1.000 97.65000 473 ASN C O 1
ATOM 5318 N N . ILE C 1 389 ? 178.74400 165.69200 175.54200 1.000 93.36000 474 ILE C N 1
ATOM 5319 C CA . ILE C 1 389 ? 178.26100 166.88900 176.21700 1.000 93.36000 474 ILE C CA 1
ATOM 5320 C C . ILE C 1 389 ? 179.31500 167.31300 177.23100 1.000 93.36000 474 ILE C C 1
ATOM 5321 O O . ILE C 1 389 ? 179.59800 166.58500 178.19000 1.000 93.36000 474 ILE C O 1
ATOM 5326 N N . PHE C 1 390 ? 179.89600 168.49000 177.01900 1.000 95.40000 475 PHE C N 1
ATOM 5327 C CA . PHE C 1 390 ? 180.90000 169.04600 177.91400 1.000 95.40000 475 PHE C CA 1
ATOM 5328 C C . PHE C 1 390 ? 180.30200 170.20700 178.69500 1.000 95.40000 475 PHE C C 1
ATOM 5329 O O . PHE C 1 390 ? 179.52000 170.99500 178.15600 1.000 95.40000 475 PHE C O 1
ATOM 5337 N N . LEU C 1 391 ? 180.67300 170.30600 179.96800 1.000 95.81000 476 LEU C N 1
ATOM 5338 C CA . LEU C 1 391 ? 180.23500 171.39700 180.83600 1.000 95.81000 476 LEU C CA 1
ATOM 5339 C C . LEU C 1 391 ? 181.34000 172.44700 180.87300 1.000 95.81000 476 LEU C C 1
ATOM 5340 O O . LEU C 1 391 ? 182.36900 172.26200 181.52700 1.000 95.81000 476 LEU C O 1
ATOM 5345 N N . HIS C 1 392 ? 181.12100 173.55400 180.16800 1.000 102.77000 477 HIS C N 1
ATOM 5346 C CA . HIS C 1 392 ? 182.11600 174.61500 180.09700 1.000 102.77000 477 HIS C CA 1
ATOM 5347 C C . HIS C 1 392 ? 182.04400 175.45300 181.37100 1.000 102.77000 477 HIS C C 1
ATOM 5348 O O . HIS C 1 392 ? 181.01300 176.06900 181.65800 1.000 102.77000 477 HIS C O 1
ATOM 5355 N N . GLU C 1 393 ? 183.15400 175.46100 182.12900 1.000 102.05000 478 GLU C N 1
ATOM 5356 C CA . GLU C 1 393 ? 183.24400 175.84800 183.55800 1.000 102.05000 478 GLU C CA 1
ATOM 5357 C C . GLU C 1 393 ? 182.05900 175.34600 184.39400 1.000 102.05000 478 GLU C C 1
ATOM 5358 O O . GLU C 1 393 ? 181.65800 175.98000 185.37400 1.000 102.05000 478 GLU C O 1
ATOM 5364 N N . GLY C 1 394 ? 181.52100 174.17500 184.05100 1.000 98.82000 479 GLY C N 1
ATOM 5365 C CA . GLY C 1 394 ? 180.38800 173.60900 184.75800 1.000 98.82000 479 GLY C CA 1
ATOM 5366 C C . GLY C 1 394 ? 179.10200 174.40000 184.67400 1.000 98.82000 479 GLY C C 1
ATOM 5367 O O . GLY C 1 394 ? 178.17600 174.12600 185.44200 1.000 98.82000 479 GLY C O 1
ATOM 5368 N N . LEU C 1 395 ? 179.01400 175.37600 183.77200 1.000 95.89000 480 LEU C N 1
ATOM 5369 C CA . LEU C 1 395 ? 177.86400 176.26700 183.69400 1.000 95.89000 480 LEU C CA 1
ATOM 5370 C C . LEU C 1 395 ? 177.15100 176.19200 182.35400 1.000 95.89000 480 LEU C C 1
ATOM 5371 O O . LEU C 1 395 ? 175.92900 176.01200 182.31600 1.000 95.89000 480 LEU C O 1
ATOM 5376 N N . THR C 1 396 ? 177.88300 176.32900 181.25300 1.000 99.86000 481 THR C N 1
ATOM 5377 C CA . THR C 1 396 ? 177.31000 176.41400 179.91900 1.000 99.86000 481 THR C CA 1
ATOM 5378 C C . THR C 1 396 ? 177.61600 175.13500 179.15200 1.000 99.86000 481 THR C C 1
ATOM 5379 O O . THR C 1 396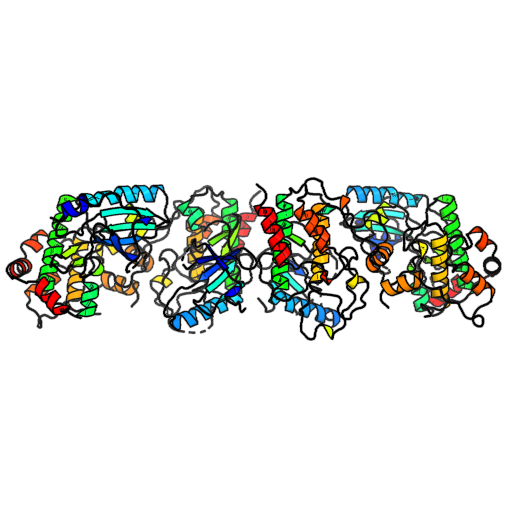 ? 178.74400 174.63500 179.18800 1.000 99.86000 481 THR C O 1
ATOM 5383 N N . VAL C 1 397 ? 176.60500 174.59600 178.47800 1.000 85.38000 482 VAL C N 1
ATOM 5384 C CA . VAL C 1 397 ? 176.76200 173.35500 177.73000 1.000 85.38000 482 VAL C CA 1
ATOM 5385 C C . VAL C 1 397 ? 177.53400 173.62900 176.44400 1.000 85.38000 482 VAL C C 1
ATOM 5386 O O . VAL C 1 397 ? 177.52100 174.74300 175.90600 1.000 85.38000 482 VAL C O 1
ATOM 5390 N N . LYS C 1 398 ? 178.26300 172.61800 175.97300 1.000 87.13000 483 LYS C N 1
ATOM 5391 C CA . LYS C 1 398 ? 178.90000 172.64900 174.66000 1.000 87.13000 483 LYS C CA 1
ATOM 5392 C C . LYS C 1 398 ? 178.67100 171.30400 173.99200 1.000 87.13000 483 LYS C C 1
ATOM 5393 O O . LYS C 1 398 ? 179.05600 170.26600 174.53900 1.000 87.13000 483 LYS C O 1
ATOM 5399 N N . ILE C 1 399 ? 178.04600 171.31900 172.81800 1.000 82.20000 484 ILE C N 1
ATOM 5400 C CA . ILE C 1 399 ? 177.77600 170.11000 172.05000 1.000 82.20000 484 ILE C CA 1
ATOM 5401 C C . ILE C 1 399 ? 178.79400 170.02700 170.92200 1.000 82.20000 484 ILE C C 1
ATOM 5402 O O . ILE C 1 399 ? 178.91800 170.95900 170.11900 1.000 82.20000 484 ILE C O 1
ATOM 5407 N N . GLY C 1 400 ? 179.51900 168.91300 170.85100 1.000 93.38000 485 GLY C N 1
ATOM 5408 C CA . GLY C 1 400 ? 180.56700 168.77800 169.85900 1.000 93.38000 485 GLY C CA 1
ATOM 5409 C C . GLY C 1 400 ? 180.67400 167.40400 169.23000 1.000 93.38000 485 GLY C C 1
ATOM 5410 O O . GLY C 1 400 ? 179.71500 166.62700 169.25600 1.000 93.38000 485 GLY C O 1
ATOM 5411 N N . ASP C 1 401 ? 181.84600 167.11800 168.65400 1.000 114.94000 486 ASP C N 1
ATOM 5412 C CA . ASP C 1 401 ? 182.18500 165.83100 168.03600 1.000 114.94000 486 ASP C CA 1
ATOM 5413 C C . ASP C 1 401 ? 181.21400 165.47100 166.90900 1.000 114.94000 486 ASP C C 1
ATOM 5414 O O . ASP C 1 401 ? 180.50000 164.47000 166.96100 1.000 114.94000 486 ASP C O 1
ATOM 5419 N N . PHE C 1 402 ? 181.24400 166.28400 165.85200 1.000 107.09000 487 PHE C N 1
ATOM 5420 C CA . PHE C 1 402 ? 180.31700 166.16500 164.73200 1.000 107.09000 487 PHE C CA 1
ATOM 5421 C C . PHE C 1 402 ? 180.83200 165.24400 163.63400 1.000 107.09000 487 PHE C C 1
ATOM 5422 O O . PHE C 1 402 ? 180.56200 165.49400 162.45100 1.000 107.09000 487 PHE C O 1
ATOM 5430 N N . GLY C 1 403 ? 181.59600 164.20900 163.99500 1.000 112.37000 488 GLY C N 1
ATOM 5431 C CA . GLY C 1 403 ? 182.11000 163.28200 162.99700 1.000 112.37000 488 GLY C CA 1
ATOM 5432 C C . GLY C 1 403 ? 181.01800 162.55100 162.23900 1.000 112.37000 488 GLY C C 1
ATOM 5433 O O . GLY C 1 403 ? 181.15800 162.27000 161.04600 1.000 112.37000 488 GLY C O 1
ATOM 5434 N N . LEU C 1 404 ? 179.91600 162.23300 162.91700 1.000 108.22000 489 LEU C N 1
ATOM 5435 C CA . LEU C 1 404 ? 178.78200 161.56300 162.29400 1.000 108.22000 489 LEU C CA 1
ATOM 5436 C C . LEU C 1 404 ? 177.60400 162.50300 162.06800 1.000 108.22000 489 LEU C C 1
ATOM 5437 O O . LEU C 1 404 ? 176.45500 162.05700 162.03400 1.000 108.22000 489 LEU C O 1
ATOM 5442 N N . ALA C 1 405 ? 177.86200 163.79800 161.91800 1.000 116.43000 490 ALA C N 1
ATOM 5443 C CA . ALA C 1 405 ? 176.79200 164.73200 161.61300 1.000 116.43000 490 ALA C CA 1
ATOM 5444 C C . ALA C 1 405 ? 176.39400 164.62600 160.14200 1.000 116.43000 490 ALA C C 1
ATOM 5445 O O . ALA C 1 405 ? 177.13200 164.09000 159.31100 1.000 116.43000 490 ALA C O 1
ATOM 5447 N N . THR C 1 406 ? 175.20600 165.13800 159.82500 1.000 127.55000 491 THR C N 1
ATOM 5448 C CA . THR C 1 406 ? 174.71900 165.10300 158.45300 1.000 127.55000 491 THR C CA 1
ATOM 5449 C C . THR C 1 406 ? 173.77800 166.27100 158.20300 1.000 127.55000 491 THR C C 1
ATOM 5450 O O . THR C 1 406 ? 173.32300 166.94500 159.13100 1.000 127.55000 491 THR C O 1
ATOM 5454 N N . VAL C 1 407 ? 173.50800 166.50800 156.92300 1.000 131.31000 492 VAL C N 1
ATOM 5455 C CA . VAL C 1 407 ? 172.54300 167.50500 156.47600 1.000 131.31000 492 VAL C CA 1
ATOM 5456 C C . VAL C 1 407 ? 171.41500 166.77200 155.76500 1.000 131.31000 492 VAL C C 1
ATOM 5457 O O . VAL C 1 407 ? 171.65800 166.02500 154.80900 1.000 131.31000 492 VAL C O 1
ATOM 5461 N N . LYS C 1 408 ? 170.18400 166.97700 156.22900 1.000 146.35000 493 LYS C N 1
ATOM 5462 C CA . LYS C 1 408 ? 169.04000 166.39500 155.54400 1.000 146.35000 493 LYS C CA 1
ATOM 5463 C C . LYS C 1 408 ? 168.81100 167.09400 154.21200 1.000 146.35000 493 LYS C C 1
ATOM 5464 O O . LYS C 1 408 ? 169.13200 168.27200 154.03600 1.000 146.35000 493 LYS C O 1
ATOM 5470 N N . SER C 1 409 ? 168.24600 166.34900 153.26800 1.000 191.89000 494 SER C N 1
ATOM 5471 C CA . SER C 1 409 ? 167.91200 166.88200 151.95800 1.000 191.89000 494 SER C CA 1
ATOM 5472 C C . SER C 1 409 ? 166.76100 166.06800 151.39100 1.000 191.89000 494 SER C C 1
ATOM 5473 O O . SER C 1 409 ? 166.32300 165.07700 151.98000 1.000 191.89000 494 SER C O 1
ATOM 5476 N N . ARG C 1 410 ? 166.26600 166.50500 150.23200 1.000 213.79000 495 ARG C N 1
ATOM 5477 C CA . ARG C 1 410 ? 165.22100 165.75100 149.55200 1.000 213.79000 495 ARG C CA 1
ATOM 5478 C C . ARG C 1 410 ? 165.75000 164.45700 148.94600 1.000 213.79000 495 ARG C C 1
ATOM 5479 O O . ARG C 1 410 ? 164.95800 163.55400 148.65800 1.000 213.79000 495 ARG C O 1
ATOM 5487 N N . TRP C 1 411 ? 167.06300 164.34900 148.75100 1.000 210.97000 496 TRP C N 1
ATOM 5488 C CA . TRP C 1 411 ? 167.69900 163.12900 148.27300 1.000 210.97000 496 TRP C CA 1
ATOM 5489 C C . TRP C 1 411 ? 168.39000 162.35200 149.38800 1.000 210.97000 496 TRP C C 1
ATOM 5490 O O . TRP C 1 411 ? 169.13200 161.40800 149.10100 1.000 210.97000 496 TRP C O 1
ATOM 5501 N N . SER C 1 412 ? 168.16700 162.73200 150.65100 1.000 191.79000 497 SER C N 1
ATOM 5502 C CA . SER C 1 412 ? 168.81000 162.03500 151.76300 1.000 191.79000 497 SER C CA 1
ATOM 5503 C C . SER C 1 412 ? 168.26000 160.62400 151.92900 1.000 191.79000 497 SER C C 1
ATOM 5504 O O . SER C 1 412 ? 168.95600 159.73400 152.43000 1.000 191.79000 497 SER C O 1
ATOM 5507 N N . GLY C 1 413 ? 167.01100 160.40000 151.51600 1.000 197.84000 498 GLY C N 1
ATOM 5508 C CA . GLY C 1 413 ? 166.44400 159.06500 151.56200 1.000 197.84000 498 GLY C CA 1
ATOM 5509 C C . GLY C 1 413 ? 166.94800 158.14500 150.47100 1.000 197.84000 498 GLY C C 1
ATOM 5510 O O . GLY C 1 413 ? 166.76900 156.92700 150.57100 1.000 197.84000 498 GLY C O 1
ATOM 5511 N N . SER C 1 414 ? 167.56900 158.70000 149.42800 1.000 208.37000 499 SER C N 1
ATOM 5512 C CA . SER C 1 414 ? 168.09700 157.87300 148.34800 1.000 208.37000 499 SER C CA 1
ATOM 5513 C C . SER C 1 414 ? 169.34700 157.12000 148.79100 1.000 208.37000 499 SER C C 1
ATOM 5514 O O . SER C 1 414 ? 169.50600 155.93100 148.49400 1.000 208.37000 499 SER C O 1
ATOM 5517 N N . GLN C 1 415 ? 170.24600 157.79900 149.49800 1.000 193.65000 500 GLN C N 1
ATOM 5518 C CA . GLN C 1 415 ? 171.47000 157.16200 149.96500 1.000 193.65000 500 GLN C CA 1
ATOM 5519 C C . GLN C 1 415 ? 171.17600 156.21600 151.12400 1.000 193.65000 500 GLN C C 1
ATOM 5520 O O . GLN C 1 415 ? 170.25200 156.43700 151.91200 1.000 193.65000 500 GLN C O 1
ATOM 5526 N N . GLN C 1 416 ? 171.95800 155.14400 151.21300 1.000 167.21000 501 GLN C N 1
ATOM 5527 C CA . GLN C 1 416 ? 171.80100 154.14700 152.26200 1.000 167.21000 501 GLN C CA 1
ATOM 5528 C C . GLN C 1 416 ? 172.81100 154.42400 153.36800 1.000 167.21000 501 GLN C C 1
ATOM 5529 O O . GLN C 1 416 ? 174.01300 154.52900 153.10600 1.000 167.21000 501 GLN C O 1
ATOM 5535 N N . VAL C 1 417 ? 172.31800 154.54100 154.59600 1.000 168.89000 502 VAL C N 1
ATOM 5536 C CA . VAL C 1 417 ? 173.16500 154.93200 155.71300 1.000 168.89000 502 VAL C CA 1
ATOM 5537 C C . VAL C 1 417 ? 174.01400 153.74200 156.16300 1.000 168.89000 502 VAL C C 1
ATOM 5538 O O . VAL C 1 417 ? 173.66400 152.57600 155.96200 1.000 168.89000 502 VAL C O 1
ATOM 5542 N N . GLU C 1 418 ? 175.16700 154.04800 156.75000 1.000 175.86000 503 GLU C N 1
ATOM 5543 C CA . GLU C 1 418 ? 176.11900 153.05200 157.21500 1.000 175.86000 503 GLU C CA 1
ATOM 5544 C C . GLU C 1 418 ? 175.83800 152.67500 158.66700 1.000 175.86000 503 GLU C C 1
ATOM 5545 O O . GLU C 1 418 ? 174.95200 153.22600 159.32300 1.000 175.86000 503 GLU C O 1
ATOM 5551 N N . GLN C 1 419 ? 176.61100 151.71400 159.16000 1.000 159.92000 504 GLN C N 1
ATOM 5552 C CA . GLN C 1 419 ? 176.44500 151.24300 160.53100 1.000 159.92000 504 GLN C CA 1
ATOM 5553 C C . GLN C 1 419 ? 176.97300 152.28200 161.51400 1.000 159.92000 504 GLN C C 1
ATOM 5554 O O . GLN C 1 419 ? 178.06800 152.81900 161.31100 1.000 159.92000 504 GLN C O 1
ATOM 5560 N N . PRO C 1 420 ? 176.23400 152.59300 162.58200 1.000 150.31000 505 PRO C N 1
ATOM 5561 C CA . PRO C 1 420 ? 176.72000 153.60400 163.53500 1.000 150.31000 505 PRO C CA 1
ATOM 5562 C C . PRO C 1 420 ? 177.87400 153.12200 164.39500 1.000 150.31000 505 PRO C C 1
ATOM 5563 O O . PRO C 1 420 ? 178.66100 153.95500 164.86300 1.000 150.31000 505 PRO C O 1
ATOM 5567 N N . THR C 1 421 ? 177.96900 151.80500 164.63300 1.000 143.00000 506 THR C N 1
ATOM 5568 C CA . THR C 1 421 ? 179.00000 151.08300 165.39300 1.000 143.00000 506 THR C CA 1
ATOM 5569 C C . THR C 1 421 ? 179.42600 151.75600 166.70200 1.000 143.00000 506 THR C C 1
ATOM 5570 O O . THR C 1 421 ? 180.55900 151.58400 167.16600 1.000 143.00000 506 THR C O 1
ATOM 5574 N N . GLY C 1 422 ? 178.49800 152.45700 167.34900 1.000 122.67000 507 GLY C N 1
ATOM 5575 C CA . GLY C 1 422 ? 178.79800 153.12200 168.60200 1.000 122.67000 507 GLY C CA 1
ATOM 5576 C C . GLY C 1 422 ? 178.39200 152.31000 169.81400 1.000 122.67000 507 GLY C C 1
ATOM 5577 O O . GLY C 1 422 ? 178.68000 151.11300 169.89200 1.000 122.67000 507 GLY C O 1
ATOM 5578 N N . SER C 1 423 ? 177.72300 152.95200 170.76600 1.000 98.93000 508 SER C N 1
ATOM 5579 C CA . SER C 1 423 ? 177.24800 152.29900 171.97800 1.000 98.93000 508 SER C CA 1
ATOM 5580 C C . SER C 1 423 ? 175.73000 152.20300 171.92600 1.000 98.93000 508 SER C C 1
ATOM 5581 O O . SER C 1 423 ? 175.04500 153.21400 171.74000 1.000 98.93000 508 SER C O 1
ATOM 5584 N N . VAL C 1 424 ? 175.20800 150.98900 172.11900 1.000 89.13000 509 VAL C N 1
ATOM 5585 C CA . VAL C 1 424 ? 173.81000 150.69300 171.82200 1.000 89.13000 509 VAL C CA 1
ATOM 5586 C C . VAL C 1 424 ? 172.82500 151.27600 172.82300 1.000 89.13000 509 VAL C C 1
ATOM 5587 O O . VAL C 1 424 ? 171.61300 151.14300 172.62400 1.000 89.13000 509 VAL C O 1
ATOM 5591 N N . LEU C 1 425 ? 173.30100 151.91300 173.89300 1.000 85.29000 510 LEU C N 1
ATOM 5592 C CA . LEU C 1 425 ? 172.39700 152.35200 174.95200 1.000 85.29000 510 LEU C CA 1
ATOM 5593 C C . LEU C 1 425 ? 171.60300 153.59000 174.54700 1.000 85.29000 510 LEU C C 1
ATOM 5594 O O . LEU C 1 425 ? 170.52600 153.84400 175.09700 1.000 85.29000 510 LEU C O 1
ATOM 5599 N N . TRP C 1 426 ? 172.11000 154.37600 173.60000 1.000 86.07000 511 TRP C N 1
ATOM 5600 C CA . TRP C 1 426 ? 171.42900 155.60300 173.20200 1.000 86.07000 511 TRP C CA 1
ATOM 5601 C C . TRP C 1 426 ? 170.69500 155.50800 171.86700 1.000 86.07000 511 TRP C C 1
ATOM 5602 O O . TRP C 1 426 ? 169.91200 156.41200 171.55600 1.000 86.07000 511 TRP C O 1
ATOM 5613 N N . MET C 1 427 ? 170.91200 154.46300 171.07200 1.000 88.60000 512 MET C N 1
ATOM 5614 C CA . MET C 1 427 ? 170.21400 154.36400 169.79600 1.000 88.60000 512 MET C CA 1
ATOM 5615 C C . MET C 1 427 ? 168.75600 153.96600 169.98800 1.000 88.60000 512 MET C C 1
ATOM 5616 O O . MET C 1 427 ? 168.37200 153.39500 171.01200 1.000 88.60000 512 MET C O 1
ATOM 5621 N N . ALA C 1 428 ? 167.92900 154.29500 168.97100 1.000 95.76000 513 ALA C N 1
ATOM 5622 C CA . ALA C 1 428 ? 166.50100 154.05400 168.83700 1.000 95.76000 513 ALA C CA 1
ATOM 5623 C C . ALA C 1 428 ? 166.23200 152.63700 168.34200 1.000 95.76000 513 ALA C C 1
ATOM 5624 O O . ALA C 1 428 ? 167.08300 152.03500 167.67900 1.000 95.76000 513 ALA C O 1
ATOM 5626 N N . PRO C 1 429 ? 165.06400 152.07500 168.68700 1.000 96.30000 514 PRO C N 1
ATOM 5627 C CA . PRO C 1 429 ? 164.70600 150.75100 168.14900 1.000 96.30000 514 PRO C CA 1
ATOM 5628 C C . PRO C 1 429 ? 164.64500 150.70300 166.63300 1.000 96.30000 514 PRO C C 1
ATOM 5629 O O . PRO C 1 429 ? 165.07800 149.71200 166.03200 1.000 96.30000 514 PRO C O 1
ATOM 5633 N N . GLU C 1 430 ? 164.13900 151.76000 165.99300 1.000 105.54000 515 GLU C N 1
ATOM 5634 C CA . GLU C 1 430 ? 164.10600 151.78700 164.53500 1.000 105.54000 515 GLU C CA 1
ATOM 5635 C C . GLU C 1 430 ? 165.50100 151.95000 163.94800 1.000 105.54000 515 GLU C C 1
ATOM 5636 O O . GLU C 1 430 ? 165.74800 151.52300 162.81400 1.000 105.54000 515 GLU C O 1
ATOM 5642 N N . VAL C 1 431 ? 166.41900 152.56600 164.69400 1.000 102.68000 516 VAL C N 1
ATOM 5643 C CA . VAL C 1 431 ? 167.81300 152.61400 164.26800 1.000 102.68000 516 VAL C CA 1
ATOM 5644 C C . VAL C 1 431 ? 168.44800 151.23300 164.35700 1.000 102.68000 516 VAL C C 1
ATOM 5645 O O . VAL C 1 431 ? 169.08100 150.76200 163.40500 1.000 102.68000 516 VAL C O 1
ATOM 5649 N N . ILE C 1 432 ? 168.27000 150.55400 165.49300 1.000 109.35000 517 ILE C N 1
ATOM 5650 C CA . ILE C 1 432 ? 168.99200 149.30700 165.71200 1.000 109.35000 517 ILE C CA 1
ATOM 5651 C C . ILE C 1 432 ? 168.38000 148.18100 164.88100 1.000 109.35000 517 ILE C C 1
ATOM 5652 O O . ILE C 1 432 ? 169.05400 147.19000 164.57600 1.000 109.35000 517 ILE C O 1
ATOM 5657 N N . ARG C 1 433 ? 167.11100 148.31400 164.47700 1.000 115.15000 518 ARG C N 1
ATOM 5658 C CA . ARG C 1 433 ? 166.55900 147.36700 163.51000 1.000 115.15000 518 ARG C CA 1
ATOM 5659 C C . ARG C 1 433 ? 167.15100 147.59200 162.12400 1.000 115.15000 518 ARG C C 1
ATOM 5660 O O . ARG C 1 433 ? 167.62400 146.64700 161.48100 1.000 115.15000 518 ARG C O 1
ATOM 5668 N N . MET C 1 434 ? 167.17200 148.84700 161.68000 1.000 129.58000 519 MET C N 1
ATOM 5669 C CA . MET C 1 434 ? 167.56200 149.27200 160.33300 1.000 129.58000 519 MET C CA 1
ATOM 5670 C C . MET C 1 434 ? 166.75500 148.49500 159.28500 1.000 129.58000 519 MET C C 1
ATOM 5671 O O . MET C 1 434 ? 167.24500 147.59900 158.59000 1.000 129.58000 519 MET C O 1
ATOM 5676 N N . GLN C 1 435 ? 165.46400 148.79200 159.26200 1.000 129.73000 520 GLN C N 1
ATOM 5677 C CA . GLN C 1 435 ? 164.55900 148.24500 158.26300 1.000 129.73000 520 GLN C CA 1
ATOM 5678 C C . GLN C 1 435 ? 164.22700 149.25300 157.17500 1.000 129.73000 520 GLN C C 1
ATOM 5679 O O . GLN C 1 435 ? 164.09100 148.87800 156.00700 1.000 129.73000 520 GLN C O 1
ATOM 5685 N N . ASP C 1 436 ? 164.10800 150.52500 157.53700 1.000 139.39000 521 ASP C N 1
ATOM 5686 C CA . ASP C 1 436 ? 163.98500 151.59800 156.56800 1.000 139.39000 521 ASP C CA 1
ATOM 5687 C C . ASP C 1 436 ? 165.36100 151.93600 155.99300 1.000 139.39000 521 ASP C C 1
ATOM 5688 O O . ASP C 1 436 ? 166.40100 151.63600 156.58700 1.000 139.39000 521 ASP C O 1
ATOM 5693 N N . ASN C 1 437 ? 165.35400 152.54800 154.80400 1.000 159.01000 522 ASN C N 1
ATOM 5694 C CA . ASN C 1 437 ? 166.59900 152.95900 154.16200 1.000 159.01000 522 ASN C CA 1
ATOM 5695 C C . ASN C 1 437 ? 167.32300 154.02700 154.97500 1.000 159.01000 522 ASN C C 1
ATOM 5696 O O . ASN C 1 437 ? 168.55200 153.98800 155.11000 1.000 159.01000 522 ASN C O 1
ATOM 5701 N N . ASN C 1 438 ? 166.58200 154.99200 155.51700 1.000 138.76000 523 ASN C N 1
ATOM 5702 C CA . ASN C 1 438 ? 167.14100 156.03400 156.37600 1.000 138.76000 523 ASN C CA 1
ATOM 5703 C C . ASN C 1 438 ? 166.31600 156.03700 157.65600 1.000 138.76000 523 ASN C C 1
ATOM 5704 O O . ASN C 1 438 ? 165.30400 156.74500 157.75500 1.000 138.76000 523 ASN C O 1
ATOM 5709 N N . PRO C 1 439 ? 166.71700 155.25300 158.66000 1.000 124.67000 524 PRO C N 1
ATOM 5710 C CA . PRO C 1 439 ? 165.96900 155.24300 159.92700 1.000 124.67000 524 PRO C CA 1
ATOM 5711 C C . PRO C 1 439 ? 166.12700 156.51600 160.73700 1.000 124.67000 524 PRO C C 1
ATOM 5712 O O . PRO C 1 439 ? 165.34400 156.73900 161.66800 1.000 124.67000 524 PRO C O 1
ATOM 5716 N N . PHE C 1 440 ? 167.10700 157.35400 160.41600 1.000 116.05000 525 PHE C N 1
ATOM 5717 C CA . PHE C 1 440 ? 167.39400 158.53900 161.20800 1.000 116.05000 525 PHE C CA 1
ATOM 5718 C C . PHE C 1 440 ? 166.45400 159.68200 160.85400 1.000 116.05000 525 PHE C C 1
ATOM 5719 O O . PHE C 1 440 ? 166.12100 159.89600 159.68500 1.000 116.05000 525 PHE C O 1
ATOM 5727 N N . SER C 1 441 ? 166.03200 160.41900 161.87500 1.000 99.68000 526 SER C N 1
ATOM 5728 C CA . SER C 1 441 ? 165.13100 161.55300 161.71300 1.000 99.68000 526 SER C CA 1
ATOM 5729 C C . SER C 1 441 ? 165.30900 162.47000 162.91600 1.000 99.68000 526 SER C C 1
ATOM 5730 O O . SER C 1 441 ? 166.28000 162.35000 163.67000 1.000 99.68000 526 SER C O 1
ATOM 5733 N N . PHE C 1 442 ? 164.37200 163.40600 163.08500 1.000 98.90000 527 PHE C N 1
ATOM 5734 C CA . PHE C 1 442 ? 164.33900 164.21300 164.30100 1.000 98.90000 527 PHE C CA 1
ATOM 5735 C C . PHE C 1 442 ? 164.06100 163.35100 165.52400 1.000 98.90000 527 PHE C C 1
ATOM 5736 O O . PHE C 1 442 ? 164.64600 163.56300 166.59300 1.000 98.90000 527 PHE C O 1
ATOM 5744 N N . GLN C 1 443 ? 163.17400 162.36500 165.38200 1.000 95.01000 528 GLN C N 1
ATOM 5745 C CA . GLN C 1 443 ? 162.68000 161.63300 166.54100 1.000 95.01000 528 GLN C CA 1
ATOM 5746 C C . GLN C 1 443 ? 163.71600 160.66400 167.09700 1.000 95.01000 528 GLN C C 1
ATOM 5747 O O . GLN C 1 443 ? 163.66400 160.32700 168.28300 1.000 95.01000 528 GLN C O 1
ATOM 5753 N N . SER C 1 444 ? 164.66300 160.21100 166.27300 1.000 94.01000 529 SER C N 1
ATOM 5754 C CA . SER C 1 444 ? 165.77300 159.41800 166.79500 1.000 94.01000 529 SER C CA 1
ATOM 5755 C C . SER C 1 444 ? 166.63600 160.25000 167.73800 1.000 94.01000 529 SER C C 1
ATOM 5756 O O . SER C 1 444 ? 167.02000 159.79300 168.82500 1.000 94.01000 529 SER C O 1
ATOM 5759 N N . ASP C 1 445 ? 166.93300 161.49000 167.34300 1.000 94.98000 530 ASP C N 1
ATOM 5760 C CA . ASP C 1 445 ? 167.64200 162.40500 168.22700 1.000 94.98000 530 ASP C CA 1
ATOM 5761 C C . ASP C 1 445 ? 166.80200 162.76400 169.44600 1.000 94.98000 530 ASP C C 1
ATOM 5762 O O . ASP C 1 445 ? 167.35200 162.98400 170.53000 1.000 94.98000 530 ASP C O 1
ATOM 5767 N N . VAL C 1 446 ? 165.47600 162.81500 169.28900 1.000 85.00000 531 VAL C N 1
ATOM 5768 C CA . VAL C 1 446 ? 164.59100 163.04700 170.43000 1.000 85.00000 531 VAL C CA 1
ATOM 5769 C C . VAL C 1 446 ? 164.68900 161.89700 171.42800 1.000 85.00000 531 VAL C C 1
ATOM 5770 O O . VAL C 1 446 ? 164.75900 162.11400 172.64200 1.000 85.00000 531 VAL C O 1
ATOM 5774 N N . TYR C 1 447 ? 164.71400 160.65900 170.93000 1.000 87.83000 532 TYR C N 1
ATOM 5775 C CA . TYR C 1 447 ? 164.87100 159.49600 171.80200 1.000 87.83000 532 TYR C CA 1
ATOM 5776 C C . TYR C 1 447 ? 166.22600 159.49600 172.50100 1.000 87.83000 532 TYR C C 1
ATOM 5777 O O . TYR C 1 447 ? 166.32800 159.14800 173.68700 1.000 87.83000 532 TYR C O 1
ATOM 5786 N N . SER C 1 448 ? 167.28200 159.86300 171.77300 1.000 83.33000 533 SER C N 1
ATOM 5787 C CA . SER C 1 448 ? 168.60500 159.93700 172.38400 1.000 83.33000 533 SER C CA 1
ATOM 5788 C C . SER C 1 448 ? 168.65500 161.01400 173.46700 1.000 83.33000 533 SER C C 1
ATOM 5789 O O . SER C 1 448 ? 169.22700 160.80200 174.54600 1.000 83.33000 533 SER C O 1
ATOM 5792 N N . TYR C 1 449 ? 168.02600 162.16400 173.21100 1.000 84.28000 534 TYR C N 1
ATOM 5793 C CA . TYR C 1 449 ? 167.89700 163.19600 174.23500 1.000 84.28000 534 TYR C CA 1
ATOM 5794 C C . TYR C 1 449 ? 167.04500 162.71400 175.40500 1.000 84.28000 534 TYR C C 1
ATOM 5795 O O . TYR C 1 449 ? 167.25400 163.14900 176.54100 1.000 84.28000 534 TYR C O 1
ATOM 5804 N N . GLY C 1 450 ? 166.08400 161.82700 175.15400 1.000 82.01000 535 GLY C N 1
ATOM 5805 C CA . GLY C 1 450 ? 165.32200 161.25400 176.25100 1.000 82.01000 535 GLY C CA 1
ATOM 5806 C C . GLY C 1 450 ? 166.16400 160.35800 177.13700 1.000 82.01000 535 GLY C C 1
ATOM 5807 O O . GLY C 1 450 ? 166.00200 160.34400 178.36100 1.000 82.01000 535 GLY C O 1
ATOM 5808 N N . ILE C 1 451 ? 167.07200 159.59400 176.52800 1.000 85.76000 536 ILE C N 1
ATOM 5809 C CA . ILE C 1 451 ? 168.02000 158.80700 177.31500 1.000 85.76000 536 ILE C CA 1
ATOM 5810 C C . ILE C 1 451 ? 168.93800 159.73300 178.10800 1.000 85.76000 536 ILE C C 1
ATOM 5811 O O . ILE C 1 451 ? 169.29900 159.44500 179.25800 1.000 85.76000 536 ILE C O 1
ATOM 5816 N N . VAL C 1 452 ? 169.30600 160.87300 177.51400 1.000 79.22000 537 VAL C N 1
ATOM 5817 C CA . VAL C 1 452 ? 170.09400 161.87500 178.23400 1.000 79.22000 537 VAL C CA 1
ATOM 5818 C C . VAL C 1 452 ? 169.31400 162.42400 179.42800 1.000 79.22000 537 VAL C C 1
ATOM 5819 O O . VAL C 1 452 ? 169.87400 162.62100 180.51500 1.000 79.22000 537 VAL C O 1
ATOM 5823 N N . LEU C 1 453 ? 168.01000 162.66500 179.25000 1.000 84.51000 538 LEU C N 1
ATOM 5824 C CA . LEU C 1 453 ? 167.16700 163.10500 180.36200 1.000 84.51000 538 LEU C CA 1
ATOM 5825 C C . LEU C 1 453 ? 167.09600 162.05400 181.45900 1.000 84.51000 538 LEU C C 1
ATOM 5826 O O . LEU C 1 453 ? 167.08700 162.39000 182.65000 1.000 84.51000 538 LEU C O 1
ATOM 5831 N N . TYR C 1 454 ? 166.99800 160.78200 181.06900 1.000 90.22000 539 TYR C N 1
ATOM 5832 C CA . TYR C 1 454 ? 167.05200 159.68700 182.03200 1.000 90.22000 539 TYR C CA 1
ATOM 58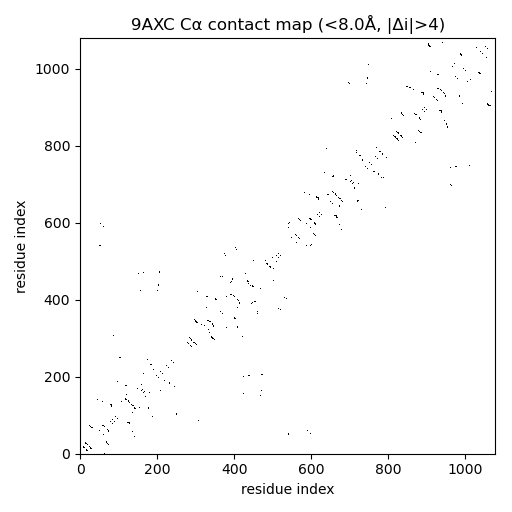33 C C . TYR C 1 454 ? 168.35300 159.71600 182.82700 1.000 90.22000 539 TYR C C 1
ATOM 5834 O O . TYR C 1 454 ? 168.35300 159.54400 184.05100 1.000 90.22000 539 TYR C O 1
ATOM 5843 N N . GLU C 1 455 ? 169.47700 159.91800 182.13700 1.000 89.12000 540 GLU C N 1
ATOM 5844 C CA . GLU C 1 455 ? 170.76900 159.93800 182.82100 1.000 89.12000 540 GLU C CA 1
ATOM 5845 C C . GLU C 1 455 ? 170.89500 161.14300 183.74500 1.000 89.12000 540 GLU C C 1
ATOM 5846 O O . GLU C 1 455 ? 171.55000 161.06700 184.79000 1.000 89.12000 540 GLU C O 1
ATOM 5852 N N . LEU C 1 456 ? 170.28100 162.26700 183.37400 1.000 87.72000 541 LEU C N 1
ATOM 5853 C CA . LEU C 1 456 ? 170.29800 163.43300 184.25400 1.000 87.72000 541 LEU C CA 1
ATOM 5854 C C . LEU C 1 456 ? 169.42100 163.21200 185.48200 1.000 87.72000 541 LEU C C 1
ATOM 5855 O O . LEU C 1 456 ? 169.81000 163.55700 186.60300 1.000 87.72000 541 LEU C O 1
ATOM 5860 N N . MET C 1 457 ? 168.23700 162.63500 185.29400 1.000 86.81000 542 MET C N 1
ATOM 5861 C CA . MET C 1 457 ? 167.27100 162.51800 186.37700 1.000 86.81000 542 MET C CA 1
ATOM 5862 C C . MET C 1 457 ? 167.47200 161.28500 187.24900 1.000 86.81000 542 MET C C 1
ATOM 5863 O O . MET C 1 457 ? 166.85400 161.19800 188.31500 1.000 86.81000 542 MET C O 1
ATOM 5868 N N . THR C 1 458 ? 168.30700 160.33500 186.83800 1.000 88.77000 543 THR C N 1
ATOM 5869 C CA . THR C 1 458 ? 168.55600 159.14400 187.64300 1.000 88.77000 543 THR C CA 1
ATOM 5870 C C . THR C 1 458 ? 169.98700 159.06500 188.14600 1.000 88.77000 543 THR C C 1
ATOM 5871 O O . THR C 1 458 ? 170.20500 158.92900 189.35600 1.000 88.77000 543 THR C O 1
ATOM 5875 N N . GLY C 1 459 ? 170.97100 159.15100 187.25600 1.000 94.55000 544 GLY C N 1
ATOM 5876 C CA . GLY C 1 459 ? 172.36300 159.09300 187.64500 1.000 94.55000 544 GLY C CA 1
ATOM 5877 C C . GLY C 1 459 ? 173.07300 157.79100 187.34100 1.000 94.55000 544 GLY C C 1
ATOM 5878 O O . GLY C 1 459 ? 174.21500 157.61500 187.78300 1.000 94.55000 544 GLY C O 1
ATOM 5879 N N . GLU C 1 460 ? 172.44000 156.87400 186.61200 1.000 102.46000 545 GLU C N 1
ATOM 5880 C CA . GLU C 1 460 ? 173.07600 155.62000 186.24200 1.000 102.46000 545 GLU C CA 1
ATOM 5881 C C . GLU C 1 460 ? 172.73000 155.29300 184.79600 1.000 102.46000 545 GLU C C 1
ATOM 5882 O O . GLU C 1 460 ? 171.80400 155.86200 184.21300 1.000 102.46000 545 GLU C O 1
ATOM 5888 N N . LEU C 1 461 ? 173.49600 154.36900 184.22200 1.000 98.99000 546 LEU C N 1
ATOM 5889 C CA . LEU C 1 461 ? 173.30600 153.99000 182.83100 1.000 98.99000 546 LEU C CA 1
ATOM 5890 C C . LEU C 1 461 ? 172.02300 153.17100 182.67300 1.000 98.99000 546 LEU C C 1
ATOM 5891 O O . LEU C 1 461 ? 171.59300 152.49300 183.61000 1.000 98.99000 546 LEU C O 1
ATOM 5896 N N . PRO C 1 462 ? 171.37300 153.24200 181.50800 1.000 94.53000 547 PRO C N 1
ATOM 5897 C CA . PRO C 1 462 ? 170.16500 152.43800 181.29300 1.000 94.53000 547 PRO C CA 1
ATOM 5898 C C . PRO C 1 462 ? 170.46700 150.95300 181.20800 1.000 94.53000 547 PRO C C 1
ATOM 5899 O O . PRO C 1 462 ? 171.55100 150.53900 180.78700 1.000 94.53000 547 PRO C O 1
ATOM 5903 N N . TYR C 1 463 ? 169.47400 150.15700 181.62500 1.000 94.69000 548 TYR C N 1
ATOM 5904 C CA . TYR C 1 463 ? 169.55100 148.69400 181.66300 1.000 94.69000 548 TYR C CA 1
ATOM 5905 C C . TYR C 1 463 ? 170.73500 148.22800 182.51200 1.000 94.69000 548 TYR C C 1
ATOM 5906 O O . TYR C 1 463 ? 171.62100 147.50800 182.04900 1.000 94.69000 548 TYR C O 1
ATOM 5915 N N . SER C 1 464 ? 170.74600 148.66900 183.77300 1.000 91.94000 549 SER C N 1
ATOM 5916 C CA . SER C 1 464 ? 171.84400 148.33400 184.67500 1.000 91.94000 549 SER C CA 1
ATOM 5917 C C . SER C 1 464 ? 171.81900 146.86000 185.05800 1.000 91.94000 549 SER C C 1
ATOM 5918 O O . SER C 1 464 ? 172.87300 146.25100 185.27600 1.000 91.94000 549 SER C O 1
ATOM 5921 N N . HIS C 1 465 ? 170.62700 146.26800 185.14100 1.000 92.59000 550 HIS C N 1
ATOM 5922 C CA . HIS C 1 465 ? 170.50300 144.85900 185.49100 1.000 92.59000 550 HIS C CA 1
ATOM 5923 C C . HIS C 1 465 ? 170.91800 143.92800 184.35900 1.000 92.59000 550 HIS C C 1
ATOM 5924 O O . HIS C 1 465 ? 171.01100 142.71700 184.58100 1.000 92.59000 550 HIS C O 1
ATOM 5931 N N . ILE C 1 466 ? 171.16500 144.45600 183.16300 1.000 86.97000 551 ILE C N 1
ATOM 5932 C CA . ILE C 1 466 ? 171.63400 143.67100 182.02700 1.000 86.97000 551 ILE C CA 1
ATOM 5933 C C . ILE C 1 466 ? 173.12600 143.90600 181.84900 1.000 86.97000 551 ILE C C 1
ATOM 5934 O O . ILE C 1 466 ? 173.58500 145.05500 181.83700 1.000 86.97000 551 ILE C O 1
ATOM 5939 N N . ASN C 1 467 ? 173.88300 142.82000 181.71100 1.000 102.08000 552 ASN C N 1
ATOM 5940 C CA . ASN C 1 467 ? 175.32000 142.87100 181.47900 1.000 102.08000 552 ASN C CA 1
ATOM 5941 C C . ASN C 1 467 ? 175.69100 142.14300 180.19200 1.000 102.08000 552 ASN C C 1
ATOM 5942 O O . ASN C 1 467 ? 176.70100 141.44000 180.12100 1.000 102.08000 552 ASN C O 1
ATOM 5947 N N . ASN C 1 468 ? 174.86900 142.30400 179.15700 1.000 110.15000 553 ASN C N 1
ATOM 5948 C CA . ASN C 1 468 ? 175.14400 141.71400 177.84900 1.000 110.15000 553 ASN C CA 1
ATOM 5949 C C . ASN C 1 468 ? 174.60900 142.69000 176.81200 1.000 110.15000 553 ASN C C 1
ATOM 5950 O O . ASN C 1 468 ? 173.43900 143.08000 176.88100 1.000 110.15000 553 ASN C O 1
ATOM 5955 N N . ARG C 1 469 ? 175.45700 143.08700 175.85900 1.000 116.02000 554 ARG C N 1
ATOM 5956 C CA . ARG C 1 469 ? 175.02900 144.07400 174.87300 1.000 116.02000 554 ARG C CA 1
ATOM 5957 C C . ARG C 1 469 ? 174.03800 143.46400 173.88800 1.000 116.02000 554 ARG C C 1
ATOM 5958 O O . ARG C 1 469 ? 173.07000 144.12000 173.48900 1.000 116.02000 554 ARG C O 1
ATOM 5966 N N . ASP C 1 470 ? 174.25900 142.20400 173.49600 1.000 114.22000 555 ASP C N 1
ATOM 5967 C CA . ASP C 1 470 ? 173.35700 141.53800 172.55800 1.000 114.22000 555 ASP C CA 1
ATOM 5968 C C . ASP C 1 470 ? 171.97500 141.34100 173.16800 1.000 114.22000 555 ASP C C 1
ATOM 5969 O O . ASP C 1 470 ? 170.95800 141.42600 172.46500 1.000 114.22000 555 ASP C O 1
ATOM 5974 N N . GLN C 1 471 ? 171.92700 141.07300 174.47700 1.000 115.07000 556 GLN C N 1
ATOM 5975 C CA . GLN C 1 471 ? 170.66700 141.05600 175.21200 1.000 115.07000 556 GLN C CA 1
ATOM 5976 C C . GLN C 1 471 ? 169.93300 142.38000 175.06200 1.000 115.07000 556 GLN C C 1
ATOM 5977 O O . GLN C 1 471 ? 168.72900 142.40800 174.79000 1.000 115.07000 556 GLN C O 1
ATOM 5983 N N . ILE C 1 472 ? 170.66400 143.49100 175.20000 1.000 110.58000 557 ILE C N 1
ATOM 5984 C CA . ILE C 1 472 ? 170.07100 144.81700 175.05200 1.000 110.58000 557 ILE C CA 1
ATOM 5985 C C . ILE C 1 472 ? 169.57900 145.03200 173.62700 1.000 110.58000 557 ILE C C 1
ATOM 5986 O O . ILE C 1 472 ? 168.47100 145.53500 173.41100 1.000 110.58000 557 ILE C O 1
ATOM 5991 N N . ILE C 1 473 ? 170.38200 144.62600 172.63800 1.000 105.05000 558 ILE C N 1
ATOM 5992 C CA . ILE C 1 473 ? 170.04000 144.85100 171.23300 1.000 105.05000 558 ILE C CA 1
ATOM 5993 C C . ILE C 1 473 ? 168.76100 144.11100 170.86800 1.000 105.05000 558 ILE C C 1
ATOM 5994 O O . ILE C 1 473 ? 167.84100 144.68400 170.27200 1.000 105.05000 558 ILE C O 1
ATOM 5999 N N . PHE C 1 474 ? 168.66000 142.83800 171.25800 1.000 107.28000 559 PHE C N 1
ATOM 6000 C CA . PHE C 1 474 ? 167.46900 142.08100 170.88900 1.000 107.28000 559 PHE C CA 1
ATOM 6001 C C . PHE C 1 474 ? 166.26800 142.49900 171.73000 1.000 107.28000 559 PHE C C 1
ATOM 6002 O O . PHE C 1 474 ? 165.14000 142.54200 171.22700 1.000 107.28000 559 PHE C O 1
ATOM 6010 N N . MET C 1 475 ? 166.48700 142.82600 173.00700 1.000 109.61000 560 MET C N 1
ATOM 6011 C CA . MET C 1 475 ? 165.37000 143.09700 173.90000 1.000 109.61000 560 MET C CA 1
ATOM 6012 C C . MET C 1 475 ? 164.79100 144.48800 173.65100 1.000 109.61000 560 MET C C 1
ATOM 6013 O O . MET C 1 475 ? 163.61100 144.73400 173.92700 1.000 109.61000 560 MET C O 1
ATOM 6018 N N . VAL C 1 476 ? 165.59700 145.40400 173.10700 1.000 105.38000 561 VAL C N 1
ATOM 6019 C CA . VAL C 1 476 ? 165.10200 146.73900 172.79100 1.000 105.38000 561 VAL C CA 1
ATOM 6020 C C . VAL C 1 476 ? 164.62200 146.80900 171.34500 1.000 105.38000 561 VAL C C 1
ATOM 6021 O O . VAL C 1 476 ? 163.58500 147.41900 171.05500 1.000 105.38000 561 VAL C O 1
ATOM 6025 N N . GLY C 1 477 ? 165.34200 146.16300 170.42100 1.000 107.02000 562 GLY C N 1
ATOM 6026 C CA . GLY C 1 477 ? 164.98400 146.24500 169.01400 1.000 107.02000 562 GLY C CA 1
ATOM 6027 C C . GLY C 1 477 ? 163.69000 145.53300 168.67200 1.000 107.02000 562 GLY C C 1
ATOM 6028 O O . GLY C 1 477 ? 163.07800 145.81300 167.63900 1.000 107.02000 562 GLY C O 1
ATOM 6029 N N . ARG C 1 478 ? 163.26000 144.60700 169.52200 1.000 109.95000 563 ARG C N 1
ATOM 6030 C CA . ARG C 1 478 ? 161.95400 143.98100 169.38200 1.000 109.95000 563 ARG C CA 1
ATOM 6031 C C . ARG C 1 478 ? 160.85800 144.75000 170.10400 1.000 109.95000 563 ARG C C 1
ATOM 6032 O O . ARG C 1 478 ? 159.70600 144.30400 170.10700 1.000 109.95000 563 ARG C O 1
ATOM 6040 N N . GLY C 1 479 ? 161.18600 145.88600 170.71400 1.000 107.59000 564 GLY C N 1
ATOM 6041 C CA . GLY C 1 479 ? 160.21200 146.64900 171.46400 1.000 107.59000 564 GLY C CA 1
ATOM 6042 C C . GLY C 1 479 ? 159.84900 146.06400 172.80700 1.000 107.59000 564 GLY C C 1
ATOM 6043 O O . GLY C 1 479 ? 158.84400 146.47900 173.39500 1.000 107.59000 564 GLY C O 1
ATOM 6044 N N . TYR C 1 480 ? 160.63000 145.11200 173.31100 1.000 104.92000 565 TYR C N 1
ATOM 6045 C CA . TYR C 1 480 ? 160.29100 144.42800 174.55000 1.000 104.92000 565 TYR C CA 1
ATOM 6046 C C . TYR C 1 480 ? 160.88700 145.09100 175.78500 1.000 104.92000 565 TYR C C 1
ATOM 6047 O O . TYR C 1 480 ? 160.59800 144.64700 176.90100 1.000 104.92000 565 TYR C O 1
ATOM 6056 N N . ALA C 1 481 ? 161.70200 146.13300 175.62500 1.000 109.67000 566 ALA C N 1
ATOM 6057 C CA . ALA C 1 481 ? 162.36100 146.77300 176.75400 1.000 109.67000 566 ALA C CA 1
ATOM 6058 C C . ALA C 1 481 ? 162.18500 148.28100 176.70800 1.000 109.67000 566 ALA C C 1
ATOM 6059 O O . ALA C 1 481 ? 161.97700 148.87500 175.64700 1.000 109.67000 566 ALA C O 1
ATOM 6061 N N . SER C 1 482 ? 162.28100 148.88800 177.88700 1.000 110.08000 567 SER C N 1
ATOM 6062 C CA . SER C 1 482 ? 162.29400 150.33300 178.05300 1.000 110.08000 567 SER C CA 1
ATOM 6063 C C . SER C 1 482 ? 163.00600 150.63500 179.36000 1.000 110.08000 567 SER C C 1
ATOM 6064 O O . SER C 1 482 ? 163.05600 149.76700 180.23900 1.000 110.08000 567 SER C O 1
ATOM 6067 N N . PRO C 1 483 ? 163.60000 151.82100 179.50400 1.000 122.40000 568 PRO C N 1
ATOM 6068 C CA . PRO C 1 483 ? 164.18300 152.19600 180.79700 1.000 122.40000 568 PRO C CA 1
ATOM 6069 C C . PRO C 1 483 ? 163.12800 152.25700 181.89100 1.000 122.40000 568 PRO C C 1
ATOM 6070 O O . PRO C 1 483 ? 161.97600 152.62900 181.65700 1.000 122.40000 568 PRO C O 1
ATOM 6074 N N . ASP C 1 484 ? 163.53700 151.87500 183.09900 1.000 138.48000 569 ASP C N 1
ATOM 6075 C CA . ASP C 1 484 ? 162.61900 151.80100 184.22700 1.000 138.48000 569 ASP C CA 1
ATOM 6076 C C . ASP C 1 484 ? 162.30400 153.21300 184.70300 1.000 138.48000 569 ASP C C 1
ATOM 6077 O O . ASP C 1 484 ? 163.19800 153.94000 185.15000 1.000 138.48000 569 ASP C O 1
ATOM 6082 N N . LEU C 1 485 ? 161.03300 153.59600 184.61000 1.000 120.64000 570 LEU C N 1
ATOM 6083 C CA . LEU C 1 485 ? 160.60000 154.91500 185.04400 1.000 120.64000 570 LEU C CA 1
ATOM 6084 C C . LEU C 1 485 ? 160.40400 155.00700 186.55000 1.000 120.64000 570 LEU C C 1
ATOM 6085 O O . LEU C 1 485 ? 160.20300 156.11100 187.06700 1.000 120.64000 570 LEU C O 1
ATOM 6090 N N . SER C 1 486 ? 160.45700 153.88000 187.26400 1.000 127.11000 571 SER C N 1
ATOM 6091 C CA . SER C 1 486 ? 160.27200 153.89800 188.70900 1.000 127.11000 571 SER C CA 1
ATOM 6092 C C . SER C 1 486 ? 161.51800 154.35900 189.45200 1.000 127.11000 571 SER C C 1
ATOM 6093 O O . SER C 1 486 ? 161.43700 154.64500 190.65000 1.000 127.11000 571 SER C O 1
ATOM 6096 N N . LYS C 1 487 ? 162.66500 154.43600 188.77600 1.000 122.16000 572 LYS C N 1
ATOM 6097 C CA . LYS C 1 487 ? 163.88300 154.90500 189.42400 1.000 122.16000 572 LYS C CA 1
ATOM 6098 C C . LYS C 1 487 ? 163.96400 156.42200 189.51400 1.000 122.16000 572 LYS C C 1
ATOM 6099 O O . LYS C 1 487 ? 164.91100 156.93600 190.12000 1.000 122.16000 572 LYS C O 1
ATOM 6105 N N . LEU C 1 488 ? 163.01400 157.14600 188.92500 1.000 121.68000 573 LEU C N 1
ATOM 6106 C CA . LEU C 1 488 ? 162.96500 158.58900 189.09500 1.000 121.68000 573 LEU C CA 1
ATOM 6107 C C . LEU C 1 488 ? 162.61300 158.94200 190.53700 1.000 121.68000 573 LEU C C 1
ATOM 6108 O O . LEU C 1 488 ? 161.86600 158.23400 191.21700 1.000 121.68000 573 LEU C O 1
ATOM 6113 N N . TYR C 1 489 ? 163.16700 160.05500 190.99900 1.000 113.95000 574 TYR C N 1
ATOM 6114 C CA . TYR C 1 489 ? 162.99500 160.48600 192.37800 1.000 113.95000 574 TYR C CA 1
ATOM 6115 C C . TYR C 1 489 ? 161.58100 161.00900 192.58900 1.000 113.95000 574 TYR C C 1
ATOM 6116 O O . TYR C 1 489 ? 160.95000 161.53500 191.66900 1.000 113.95000 574 TYR C O 1
ATOM 6125 N N . LYS C 1 490 ? 161.08200 160.85400 193.81900 1.000 108.04000 575 LYS C N 1
ATOM 6126 C CA . LYS C 1 490 ? 159.72500 161.29400 194.12500 1.000 108.04000 575 LYS C CA 1
ATOM 6127 C C . LYS C 1 490 ? 159.59800 162.81100 194.11100 1.000 108.04000 575 LYS C C 1
ATOM 6128 O O . LYS C 1 490 ? 158.49100 163.32700 193.92700 1.000 108.04000 575 LYS C O 1
ATOM 6134 N N . ASN C 1 491 ? 160.69900 163.52800 194.29800 1.000 107.20000 576 ASN C N 1
ATOM 6135 C CA . ASN C 1 491 ? 160.70500 164.98100 194.25700 1.000 107.20000 576 ASN C CA 1
ATOM 6136 C C . ASN C 1 491 ? 161.03100 165.54700 192.87800 1.000 107.20000 576 ASN C C 1
ATOM 6137 O O . ASN C 1 491 ? 161.23500 166.75900 192.75500 1.000 107.20000 576 ASN C O 1
ATOM 6142 N N . CYS C 1 492 ? 161.09600 164.70300 191.85000 1.000 114.01000 577 CYS C N 1
ATOM 6143 C CA . CYS C 1 492 ? 161.18000 165.19400 190.48500 1.000 114.01000 577 CYS C CA 1
ATOM 6144 C C . CYS C 1 492 ? 159.85400 165.83400 190.07500 1.000 114.01000 577 CYS C C 1
ATOM 6145 O O . CYS C 1 492 ? 158.79400 165.44700 190.57400 1.000 114.01000 577 CYS C O 1
ATOM 6148 N N . PRO C 1 493 ? 159.89000 166.83500 189.19400 1.000 109.89000 578 PRO C N 1
ATOM 6149 C CA . PRO C 1 493 ? 158.64000 167.43400 188.70700 1.000 109.89000 578 PRO C CA 1
ATOM 6150 C C . PRO C 1 493 ? 157.81000 166.43300 187.91600 1.000 109.89000 578 PRO C C 1
ATOM 6151 O O . PRO C 1 493 ? 158.34300 165.59800 187.18300 1.000 109.89000 578 PRO C O 1
ATOM 6155 N N . LYS C 1 494 ? 156.48900 166.52500 188.08200 1.000 114.60000 579 LYS C N 1
ATOM 6156 C CA . LYS C 1 494 ? 155.58600 165.58700 187.42300 1.000 114.60000 579 LYS C CA 1
ATOM 6157 C C . LYS C 1 494 ? 155.58100 165.79600 185.91400 1.000 114.60000 579 LYS C C 1
ATOM 6158 O O . LYS C 1 494 ? 155.53000 164.82700 185.14400 1.000 114.60000 579 LYS C O 1
ATOM 6164 N N . ALA C 1 495 ? 155.63500 167.05700 185.47600 1.000 109.96000 580 ALA C N 1
ATOM 6165 C CA . ALA C 1 495 ? 155.74500 167.34600 184.05200 1.000 109.96000 580 ALA C CA 1
ATOM 6166 C C . ALA C 1 495 ? 157.07000 166.85700 183.48800 1.000 109.96000 580 ALA C C 1
ATOM 6167 O O . ALA C 1 495 ? 157.13100 166.44200 182.32700 1.000 109.96000 580 ALA C O 1
ATOM 6169 N N . MET C 1 496 ? 158.13300 166.88600 184.29600 1.000 116.23000 581 MET C N 1
ATOM 6170 C CA . MET C 1 496 ? 159.41400 166.33900 183.86300 1.000 116.23000 581 MET C CA 1
ATOM 6171 C C . MET C 1 496 ? 159.32500 164.83200 183.64800 1.000 116.23000 581 MET C C 1
ATOM 6172 O O . MET C 1 496 ? 159.86100 164.30700 182.66200 1.000 116.23000 581 MET C O 1
ATOM 6177 N N . LYS C 1 497 ? 158.64700 164.12300 184.56000 1.000 112.85000 582 LYS C N 1
ATOM 6178 C CA . LYS C 1 497 ? 158.44500 162.68600 184.39100 1.000 112.85000 582 LYS C CA 1
ATOM 6179 C C . LYS C 1 497 ? 157.59600 162.38400 183.16400 1.000 112.85000 582 LYS C C 1
ATOM 6180 O O . LYS C 1 497 ? 157.90200 161.45700 182.40700 1.000 112.85000 582 LYS C O 1
ATOM 6186 N N . ARG C 1 498 ? 156.53400 163.16500 182.94600 1.000 111.75000 583 ARG C N 1
ATOM 6187 C CA . ARG C 1 498 ? 155.72300 163.00400 181.74300 1.000 111.75000 583 ARG C CA 1
ATOM 6188 C C . ARG C 1 498 ? 156.53500 163.24900 180.48000 1.000 111.75000 583 ARG C C 1
ATOM 6189 O O . ARG C 1 498 ? 156.38300 162.51400 179.49800 1.000 111.75000 583 ARG C O 1
ATOM 6197 N N . LEU C 1 499 ? 157.41200 164.25600 180.50100 1.000 108.64000 584 LEU C N 1
ATOM 6198 C CA . LEU C 1 499 ? 158.22700 164.59000 179.33800 1.000 108.64000 584 LEU C CA 1
ATOM 6199 C C . LEU C 1 499 ? 159.21400 163.47800 179.01000 1.000 108.64000 584 LEU C C 1
ATOM 6200 O O . LEU C 1 499 ? 159.31200 163.04100 177.85400 1.000 108.64000 584 LEU C O 1
ATOM 6205 N N . VAL C 1 500 ? 159.95500 163.00200 180.01600 1.000 105.65000 585 VAL C N 1
ATOM 6206 C CA . VAL C 1 500 ? 160.92200 161.94100 179.76200 1.000 105.65000 585 VAL C CA 1
ATOM 6207 C C . VAL C 1 500 ? 160.19900 160.63800 179.43800 1.000 105.65000 585 VAL C C 1
ATOM 6208 O O . VAL C 1 500 ? 160.74500 159.78200 178.73500 1.000 105.65000 585 VAL C O 1
ATOM 6212 N N . ALA C 1 501 ? 158.95200 160.48800 179.89300 1.000 109.92000 586 ALA C N 1
ATOM 6213 C CA . ALA C 1 501 ? 158.17800 159.30100 179.55700 1.000 109.92000 586 ALA C CA 1
ATOM 6214 C C . ALA C 1 501 ? 157.72400 159.31700 178.10200 1.000 109.92000 586 ALA C C 1
ATOM 6215 O O . ALA C 1 501 ? 157.83200 158.30300 177.40300 1.000 109.92000 586 ALA C O 1
ATOM 6217 N N . ASP C 1 502 ? 157.20100 160.44800 177.61700 1.000 115.22000 587 ASP C N 1
ATOM 6218 C CA . ASP C 1 502 ? 156.63700 160.38500 176.27300 1.000 115.22000 587 ASP C CA 1
ATOM 6219 C C . ASP C 1 502 ? 157.65100 160.73800 175.19500 1.000 115.22000 587 ASP C C 1
ATOM 6220 O O . ASP C 1 502 ? 157.32000 160.63800 174.00900 1.000 115.22000 587 ASP C O 1
ATOM 6225 N N . CYS C 1 503 ? 158.86600 161.15500 175.55900 1.000 105.58000 588 CYS C N 1
ATOM 6226 C CA . CYS C 1 503 ? 159.87400 161.27900 174.51400 1.000 105.58000 588 CYS C CA 1
ATOM 6227 C C . CYS C 1 503 ? 160.63300 159.98000 174.27400 1.000 105.58000 588 CYS C C 1
ATOM 6228 O O . CYS C 1 503 ? 161.48900 159.94100 173.38400 1.000 105.58000 588 CYS C O 1
ATOM 6231 N N . VAL C 1 504 ? 160.34900 158.92200 175.03500 1.000 97.90000 589 VAL C N 1
ATOM 6232 C CA . VAL C 1 504 ? 161.01800 157.64200 174.82800 1.000 97.90000 589 VAL C CA 1
ATOM 6233 C C . VAL C 1 504 ? 160.01500 156.60600 174.33300 1.000 97.90000 589 VAL C C 1
ATOM 6234 O O . VAL C 1 504 ? 160.22300 155.39600 174.48800 1.000 97.90000 589 VAL C O 1
ATOM 6238 N N . LYS C 1 505 ? 158.93400 157.07700 173.71100 1.000 104.71000 590 LYS C N 1
ATOM 6239 C CA . LYS C 1 505 ? 157.91100 156.18000 173.18700 1.000 104.71000 590 LYS C CA 1
ATOM 6240 C C . LYS C 1 505 ? 158.46000 155.33100 172.04800 1.000 104.71000 590 LYS C C 1
ATOM 6241 O O . LYS C 1 505 ? 159.25900 155.79600 171.23000 1.000 104.71000 590 LYS C O 1
ATOM 6247 N N . LYS C 1 506 ? 158.02900 154.06800 172.00700 1.000 104.37000 591 LYS C N 1
ATOM 6248 C CA . LYS C 1 506 ? 158.45100 153.15600 170.95100 1.000 104.37000 591 LYS C CA 1
ATOM 6249 C C . LYS C 1 506 ? 157.89700 153.55300 169.59000 1.000 104.37000 591 LYS C C 1
ATOM 6250 O O . LYS C 1 506 ? 158.50000 153.21500 168.56600 1.000 104.37000 591 LYS C O 1
ATOM 6256 N N . VAL C 1 507 ? 156.77100 154.25700 169.55700 1.000 110.34000 592 VAL C N 1
ATOM 6257 C CA . VAL C 1 507 ? 156.21600 154.76200 168.30800 1.000 110.34000 592 VAL C CA 1
ATOM 6258 C C . VAL C 1 507 ? 157.02900 155.97100 167.86800 1.000 110.34000 592 VAL C C 1
ATOM 6259 O O . VAL C 1 507 ? 157.29000 156.88100 168.66400 1.000 110.34000 592 VAL C O 1
ATOM 6263 N N . LYS C 1 508 ? 157.45100 155.97000 166.60100 1.000 104.85000 593 LYS C N 1
ATOM 6264 C CA . LYS C 1 508 ? 158.25000 157.07200 166.07400 1.000 104.85000 593 LYS C CA 1
ATOM 6265 C C . LYS C 1 508 ? 157.44100 158.36400 166.02300 1.000 104.85000 593 LYS C C 1
ATOM 6266 O O . LYS C 1 508 ? 157.96500 159.44500 166.31300 1.000 104.85000 593 LYS C O 1
ATOM 6272 N N . GLU C 1 509 ? 156.16100 158.27100 165.66500 1.000 110.97000 594 GLU C N 1
ATOM 6273 C CA . GLU C 1 509 ? 155.36500 159.47000 165.42800 1.000 110.97000 594 GLU C CA 1
ATOM 6274 C C . GLU C 1 509 ? 154.93700 160.14900 166.72500 1.000 110.97000 594 GLU C C 1
ATOM 6275 O O . GLU C 1 509 ? 154.75800 161.37200 166.75400 1.000 110.97000 594 GLU C O 1
ATOM 6281 N N . GLU C 1 510 ? 154.76500 159.38300 167.80400 1.000 104.33000 595 GLU C N 1
ATOM 6282 C CA . GLU C 1 510 ? 154.20600 159.93600 169.03400 1.000 104.33000 595 GLU C CA 1
ATOM 6283 C C . GLU C 1 510 ? 155.18700 160.79900 169.81700 1.000 104.33000 595 GLU C C 1
ATOM 6284 O O . GLU C 1 510 ? 154.76300 161.48800 170.75000 1.000 104.33000 595 GLU C O 1
ATOM 6290 N N . ARG C 1 511 ? 156.46600 160.77800 169.47400 1.000 100.33000 596 ARG C N 1
ATOM 6291 C CA . ARG C 1 511 ? 157.45600 161.56400 170.20400 1.000 100.33000 596 ARG C CA 1
ATOM 6292 C C . ARG C 1 511 ? 157.29900 163.04300 169.87500 1.000 100.33000 596 ARG C C 1
ATOM 6293 O O . ARG C 1 511 ? 157.28100 163.40600 168.69100 1.000 100.33000 596 ARG C O 1
ATOM 6301 N N . PRO C 1 512 ? 157.17100 163.91900 170.86800 1.000 97.11000 597 PRO C N 1
ATOM 6302 C CA . PRO C 1 512 ? 156.96000 165.34100 170.58300 1.000 97.11000 597 PRO C CA 1
ATOM 6303 C C . PRO C 1 512 ? 158.20700 166.00000 170.01700 1.000 97.11000 597 PRO C C 1
ATOM 6304 O O . PRO C 1 512 ? 159.33800 165.56000 170.23500 1.000 97.11000 597 PRO C O 1
ATOM 6308 N N . LEU C 1 513 ? 157.97800 167.07600 169.27100 1.000 101.55000 598 LEU C N 1
ATOM 6309 C CA . LEU C 1 513 ? 159.06700 167.83300 168.67900 1.000 101.55000 598 LEU C CA 1
ATOM 6310 C C . LEU C 1 513 ? 159.72000 168.73700 169.72400 1.000 101.55000 598 LEU C C 1
ATOM 6311 O O . LEU C 1 513 ? 159.18600 168.96900 170.81200 1.000 101.55000 598 LEU C O 1
ATOM 6316 N N . PHE C 1 514 ? 160.90300 169.23800 169.37600 1.000 91.14000 599 PHE C N 1
ATOM 6317 C CA . PHE C 1 514 ? 161.66100 170.08400 170.29500 1.000 91.14000 599 PHE C CA 1
ATOM 6318 C C . PHE C 1 514 ? 160.99600 171.40400 170.69000 1.000 91.14000 599 PHE C C 1
ATOM 6319 O O . PHE C 1 514 ? 161.17400 171.80100 171.85400 1.000 91.14000 599 PHE C O 1
ATOM 6327 N N . PRO C 1 515 ? 160.28200 172.14800 169.81700 1.000 99.69000 600 PRO C N 1
ATOM 6328 C CA . PRO C 1 515 ? 159.53800 173.32000 170.32900 1.000 99.69000 600 PRO C CA 1
ATOM 6329 C C . PRO C 1 515 ? 158.55800 172.99700 171.44800 1.000 99.69000 600 PRO C C 1
ATOM 6330 O O . PRO C 1 515 ? 158.44600 173.77400 172.40900 1.000 99.69000 600 PRO C O 1
ATOM 6334 N N . GLN C 1 516 ? 157.88100 171.84800 171.36700 1.000 106.88000 601 GLN C N 1
ATOM 6335 C CA . GLN C 1 516 ? 157.03900 171.39000 172.46800 1.000 106.88000 601 GLN C CA 1
ATOM 6336 C C . GLN C 1 516 ? 157.86100 171.16100 173.73000 1.000 106.88000 601 GLN C C 1
ATOM 6337 O O . GLN C 1 516 ? 157.41200 171.47300 174.84000 1.000 106.88000 601 GLN C O 1
ATOM 6343 N N . ILE C 1 517 ? 159.07400 170.62600 173.57400 1.000 102.27000 602 ILE C N 1
ATOM 6344 C CA . ILE C 1 517 ? 159.91900 170.31900 174.72600 1.000 102.27000 602 ILE C CA 1
ATOM 6345 C C . ILE C 1 517 ? 160.39000 171.60100 175.40600 1.000 102.27000 602 ILE C C 1
ATOM 6346 O O . ILE C 1 517 ? 160.34200 171.71900 176.63600 1.000 102.27000 602 ILE C O 1
ATOM 6351 N N . LEU C 1 518 ? 160.83500 172.58600 174.61700 1.000 104.41000 603 LEU C N 1
ATOM 6352 C CA . LEU C 1 518 ? 161.21100 173.87700 175.19400 1.000 104.41000 603 LEU C CA 1
ATOM 6353 C C . LEU C 1 518 ? 160.02500 174.56600 175.85400 1.000 104.41000 603 LEU C C 1
ATOM 6354 O O . LEU C 1 518 ? 160.18000 175.17700 176.91800 1.000 104.41000 603 LEU C O 1
ATOM 6359 N N . SER C 1 519 ? 158.83600 174.48000 175.24400 1.000 113.80000 604 SER C N 1
ATOM 6360 C CA . SER C 1 519 ? 157.64900 175.08500 175.84400 1.000 113.80000 604 SER C CA 1
ATOM 6361 C C . SER C 1 519 ? 157.31200 174.43500 177.18200 1.000 113.80000 604 SER C C 1
ATOM 6362 O O . SER C 1 519 ? 157.01200 175.12600 178.16500 1.000 113.80000 604 SER C O 1
ATOM 6365 N N . SER C 1 520 ? 157.38700 173.10300 177.24400 1.000 116.13000 605 SER C N 1
ATOM 6366 C CA . SER C 1 520 ? 157.11200 172.39600 178.49100 1.000 116.13000 605 SER C CA 1
ATOM 6367 C C . SER C 1 520 ? 158.14300 172.73000 179.56200 1.000 116.13000 605 SER C C 1
ATOM 6368 O O . SER C 1 520 ? 157.79300 172.91900 180.73400 1.000 116.13000 605 SER C O 1
ATOM 6371 N N . ILE C 1 521 ? 159.42000 172.82300 179.17500 1.000 114.83000 606 ILE C N 1
ATOM 6372 C CA . ILE C 1 521 ? 160.46400 173.11000 180.15400 1.000 114.83000 606 ILE C CA 1
ATOM 6373 C C . ILE C 1 521 ? 160.33700 174.53400 180.68600 1.000 114.83000 606 ILE C C 1
ATOM 6374 O O . ILE C 1 521 ? 160.47000 174.76300 181.89400 1.000 114.83000 606 ILE C O 1
ATOM 6379 N N . GLU C 1 522 ? 160.05600 175.51200 179.81600 1.000 127.74000 607 GLU C N 1
ATOM 6380 C CA . GLU C 1 522 ? 159.90700 176.87700 180.31800 1.000 127.74000 607 GLU C CA 1
ATOM 6381 C C . GLU C 1 522 ? 158.64100 177.01500 181.15700 1.000 127.74000 607 GLU C C 1
ATOM 6382 O O . GLU C 1 522 ? 158.62100 177.77800 182.13200 1.000 127.74000 607 GLU C O 1
ATOM 6388 N N . LEU C 1 523 ? 157.58900 176.25900 180.81900 1.000 124.76000 608 LEU C N 1
ATOM 6389 C CA . LEU C 1 523 ? 156.37800 176.26700 181.63300 1.000 124.76000 608 LEU C CA 1
ATOM 6390 C C . LEU C 1 523 ? 156.64600 175.70700 183.02500 1.000 124.76000 608 LEU C C 1
ATOM 6391 O O . LEU C 1 523 ? 156.19700 176.27100 184.03000 1.000 124.76000 608 LEU C O 1
ATOM 6396 N N . LEU C 1 524 ? 157.40200 174.60700 183.10800 1.000 122.80000 609 LEU C N 1
ATOM 6397 C CA . LEU C 1 524 ? 157.67800 174.02300 184.41700 1.000 122.80000 609 LEU C CA 1
ATOM 6398 C C . LEU C 1 524 ? 158.69300 174.84800 185.20300 1.000 122.80000 609 LEU C C 1
ATOM 6399 O O . LEU C 1 524 ? 158.67700 174.83000 186.43900 1.000 122.80000 609 LEU C O 1
ATOM 6404 N N . GLN C 1 525 ? 159.58300 175.56700 184.51400 1.000 119.70000 610 GLN C N 1
ATOM 6405 C CA . GLN C 1 525 ? 160.51200 176.44900 185.21400 1.000 119.70000 610 GLN C CA 1
ATOM 6406 C C . GLN C 1 525 ? 159.79500 177.66500 185.78200 1.000 119.70000 610 GLN C C 1
ATOM 6407 O O . GLN C 1 525 ? 160.04600 178.06200 186.92600 1.000 119.70000 610 GLN C O 1
ATOM 6413 N N . HIS C 1 526 ? 158.89900 178.27200 185.00100 1.000 131.67000 611 HIS C N 1
ATOM 6414 C CA . HIS C 1 526 ? 158.15200 179.41700 185.50000 1.000 131.67000 611 HIS C CA 1
ATOM 6415 C C . HIS C 1 526 ? 157.06600 179.00600 186.48500 1.000 131.67000 611 HIS C C 1
ATOM 6416 O O . HIS C 1 526 ? 156.57000 179.85600 187.23200 1.000 131.67000 611 HIS C O 1
ATOM 6423 N N . SER C 1 527 ? 156.68800 177.72500 186.50200 1.000 140.93000 612 SER C N 1
ATOM 6424 C CA . SER C 1 527 ? 155.67900 177.26200 187.44800 1.000 140.93000 612 SER C CA 1
ATOM 6425 C C . SER C 1 527 ? 156.25000 177.13200 188.85600 1.000 140.93000 612 SER C C 1
ATOM 6426 O O . SER C 1 527 ? 155.51900 177.28600 189.84100 1.000 140.93000 612 SER C O 1
ATOM 6429 N N . LEU C 1 528 ? 157.54100 176.84000 188.97000 1.000 144.11000 613 LEU C N 1
ATOM 6430 C CA . LEU C 1 528 ? 158.15000 176.64400 190.27900 1.000 144.11000 613 LEU C CA 1
ATOM 6431 C C . LEU C 1 528 ? 158.25700 177.97600 191.01600 1.000 144.11000 613 LEU C C 1
ATOM 6432 O O . LEU C 1 528 ? 158.78400 178.94800 190.45600 1.000 144.11000 613 LEU C O 1
ATOM 6437 N N . PRO C 1 529 ? 157.77200 178.06800 192.26600 1.000 167.59000 614 PRO C N 1
ATOM 6438 C CA . PRO C 1 529 ? 157.79800 179.31100 193.04700 1.000 167.59000 614 PRO C CA 1
ATOM 6439 C C . PRO C 1 529 ? 159.20200 179.70200 193.50000 1.000 167.59000 614 PRO C C 1
ATOM 6440 O O . PRO C 1 529 ? 159.32600 180.54100 194.39400 1.000 167.59000 614 PRO C O 1
ATOM 6444 N N . LYS D 2 60 ? 208.64800 133.05600 189.46600 1.000 162.70000 59 LYS D N 1
ATOM 6445 C CA . LYS D 2 60 ? 209.87700 133.83600 189.40500 1.000 162.70000 59 LYS D CA 1
ATOM 6446 C C . LYS D 2 60 ? 209.55700 135.30800 189.16100 1.000 162.70000 59 LYS D C 1
ATOM 6447 O O . LYS D 2 60 ? 210.24600 136.19700 189.66400 1.000 162.70000 59 LYS D O 1
ATOM 6453 N N . VAL D 2 61 ? 208.49900 135.55700 188.39400 1.000 168.05000 60 VAL D N 1
ATOM 6454 C CA . VAL D 2 61 ? 208.07400 136.91900 188.09000 1.000 168.05000 60 VAL D CA 1
ATOM 6455 C C . VAL D 2 61 ? 207.47000 137.54300 189.34000 1.000 168.05000 60 VAL D C 1
ATOM 6456 O O . VAL D 2 61 ? 206.53100 136.99700 189.93100 1.000 168.05000 60 VAL D O 1
ATOM 6460 N N . GLY D 2 62 ? 208.00700 138.69000 189.74500 1.000 167.53000 61 GLY D N 1
ATOM 6461 C CA . GLY D 2 62 ? 207.51100 139.38100 190.91700 1.000 167.53000 61 GLY D CA 1
ATOM 6462 C C . GLY D 2 62 ? 206.40800 140.36300 190.59000 1.000 167.53000 61 GLY D C 1
ATOM 6463 O O . GLY D 2 62 ? 205.48400 140.04100 189.83800 1.000 167.53000 61 GLY D O 1
ATOM 6464 N N . GLU D 2 63 ? 206.49300 141.56400 191.15400 1.000 173.42000 62 GLU D N 1
ATOM 6465 C CA . GLU D 2 63 ? 205.51200 142.59900 190.87200 1.000 173.42000 62 GLU D CA 1
ATOM 6466 C C . GLU D 2 63 ? 205.70800 143.14700 189.46000 1.000 173.42000 62 GLU D C 1
ATOM 6467 O O . GLU D 2 63 ? 206.77700 143.02400 188.85600 1.000 173.42000 62 GLU D O 1
ATOM 6473 N N . LEU D 2 64 ? 204.65100 143.76000 188.93400 1.000 175.94000 63 LEU D N 1
ATOM 6474 C CA . LEU D 2 64 ? 204.61600 144.22900 187.55500 1.000 175.94000 63 LEU D CA 1
ATOM 6475 C C . LEU D 2 64 ? 204.37200 145.73000 187.52400 1.000 175.94000 63 LEU D C 1
ATOM 6476 O O . LEU D 2 64 ? 203.49000 146.23500 188.22600 1.000 175.94000 63 LEU D O 1
ATOM 6481 N N . LYS D 2 65 ? 205.15600 146.43800 186.71200 1.000 186.89000 64 LYS D N 1
ATOM 6482 C CA . LYS D 2 65 ? 204.98300 147.86500 186.48800 1.000 186.89000 64 LYS D CA 1
ATOM 6483 C C . LYS D 2 65 ? 205.10100 148.15900 184.99900 1.000 186.89000 64 LYS D C 1
ATOM 6484 O O . LYS D 2 65 ? 205.61100 147.34500 184.22400 1.000 186.89000 64 LYS D O 1
ATOM 6490 N N . ASP D 2 66 ? 204.61700 149.34100 184.60800 1.000 196.11000 65 ASP D N 1
ATOM 6491 C CA . ASP D 2 66 ? 204.58900 149.71000 183.19400 1.000 196.11000 65 ASP D CA 1
ATOM 6492 C C . ASP D 2 66 ? 205.99100 149.91200 182.62400 1.000 196.11000 65 ASP D C 1
ATOM 6493 O O . ASP D 2 66 ? 206.25000 149.57900 181.46200 1.000 196.11000 65 ASP D O 1
ATOM 6498 N N . ASP D 2 67 ? 206.90800 150.45700 183.42700 1.000 203.95000 66 ASP D N 1
ATOM 6499 C CA . ASP 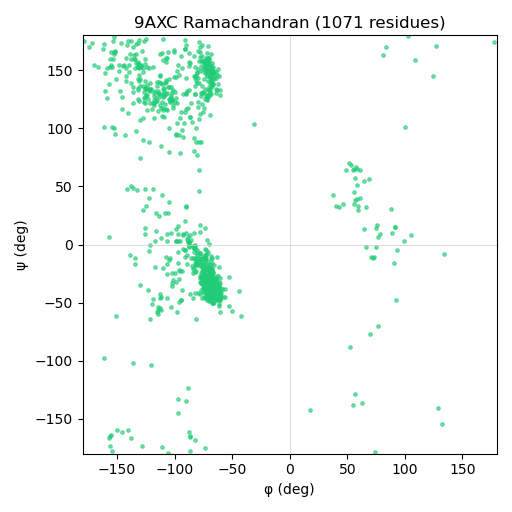D 2 67 ? 208.25500 150.74000 182.94300 1.000 203.95000 66 ASP D CA 1
ATOM 6500 C C . ASP D 2 67 ? 209.10200 149.48300 182.76600 1.000 203.95000 66 ASP D C 1
ATOM 6501 O O . ASP D 2 67 ? 210.17300 149.55400 182.15400 1.000 203.95000 66 ASP D O 1
ATOM 6506 N N . ASP D 2 68 ? 208.64900 148.34100 183.27800 1.000 196.09000 67 ASP D N 1
ATOM 6507 C CA . ASP D 2 68 ? 209.39400 147.09400 183.16600 1.000 196.09000 67 ASP D CA 1
ATOM 6508 C C . ASP D 2 68 ? 209.15600 146.36500 181.85000 1.000 196.09000 67 ASP D C 1
ATOM 6509 O O . ASP D 2 68 ? 209.75600 145.30700 181.63600 1.000 196.09000 67 ASP D O 1
ATOM 6514 N N . PHE D 2 69 ? 208.30900 146.88900 180.96900 1.000 194.18000 68 PHE D N 1
ATOM 6515 C CA . PHE D 2 69 ? 207.92100 146.18900 179.75500 1.000 194.18000 68 PHE D CA 1
ATOM 6516 C C . PHE D 2 69 ? 208.44600 146.92200 178.53000 1.000 194.18000 68 PHE D C 1
ATOM 6517 O O . PHE D 2 69 ? 208.43300 148.15500 178.47600 1.000 194.18000 68 PHE D O 1
ATOM 6525 N N . GLU D 2 70 ? 208.91200 146.15100 177.55000 1.000 199.99000 69 GLU D N 1
ATOM 6526 C CA . GLU D 2 70 ? 209.45700 146.68000 176.30500 1.000 199.99000 69 GLU D CA 1
ATOM 6527 C C . GLU D 2 70 ? 208.59200 146.18300 175.15600 1.000 199.99000 69 GLU D C 1
ATOM 6528 O O . GLU D 2 70 ? 208.47000 144.97200 174.94800 1.000 199.99000 69 GLU D O 1
ATOM 6534 N N . LYS D 2 71 ? 207.99900 147.11700 174.41500 1.000 192.83000 70 LYS D N 1
ATOM 6535 C CA . LYS D 2 71 ? 207.09800 146.76600 173.32300 1.000 192.83000 70 LYS D CA 1
ATOM 6536 C C . LYS D 2 71 ? 207.89900 146.17100 172.16900 1.000 192.83000 70 LYS D C 1
ATOM 6537 O O . LYS D 2 71 ? 208.92500 146.72200 171.76000 1.000 192.83000 70 LYS D O 1
ATOM 6543 N N . ILE D 2 72 ? 207.42600 145.04300 171.64100 1.000 195.79000 71 ILE D N 1
ATOM 6544 C CA . ILE D 2 72 ? 208.10800 144.35900 170.54900 1.000 195.79000 71 ILE D CA 1
ATOM 6545 C C . ILE D 2 72 ? 207.24800 144.38400 169.29200 1.000 195.79000 71 ILE D C 1
ATOM 6546 O O . ILE D 2 72 ? 207.66300 144.91000 168.25300 1.000 195.79000 71 ILE D O 1
ATOM 6551 N N . SER D 2 73 ? 206.04600 143.81900 169.37400 1.000 198.10000 72 SER D N 1
ATOM 6552 C CA . SER D 2 73 ? 205.20600 143.66600 168.19600 1.000 198.10000 72 SER D CA 1
ATOM 6553 C C . SER D 2 73 ? 203.74100 143.65100 168.60700 1.000 198.10000 72 SER D C 1
ATOM 6554 O O . SER D 2 73 ? 203.40400 143.49100 169.78300 1.000 198.10000 72 SER D O 1
ATOM 6557 N N . GLU D 2 74 ? 202.87400 143.82100 167.61400 1.000 197.67000 73 GLU D N 1
ATOM 6558 C CA . GLU D 2 74 ? 201.43100 143.86300 167.81200 1.000 197.67000 73 GLU D CA 1
ATOM 6559 C C . GLU D 2 74 ? 200.80500 142.56600 167.31800 1.000 197.67000 73 GLU D C 1
ATOM 6560 O O . GLU D 2 74 ? 201.15000 142.07700 166.23700 1.000 197.67000 73 GLU D O 1
ATOM 6566 N N . LEU D 2 75 ? 199.88900 142.01300 168.10700 1.000 186.37000 74 LEU D N 1
ATOM 6567 C CA . LEU D 2 75 ? 199.17500 140.80300 167.71400 1.000 186.37000 74 LEU D CA 1
ATOM 6568 C C . LEU D 2 75 ? 197.73600 141.12400 167.32500 1.000 186.37000 74 LEU D C 1
ATOM 6569 O O . LEU D 2 75 ? 197.35100 140.99300 166.16400 1.000 186.37000 74 LEU D O 1
ATOM 6574 N N . VAL D 2 82 ? 193.64000 146.06400 172.25100 1.000 182.64000 81 VAL D N 1
ATOM 6575 C CA . VAL D 2 82 ? 194.82000 145.89900 171.41200 1.000 182.64000 81 VAL D CA 1
ATOM 6576 C C . VAL D 2 82 ? 195.90700 145.13100 172.16900 1.000 182.64000 81 VAL D C 1
ATOM 6577 O O . VAL D 2 82 ? 196.05000 145.27000 173.38500 1.000 182.64000 81 VAL D O 1
ATOM 6581 N N . VAL D 2 83 ? 196.66600 144.31200 171.44500 1.000 185.37000 82 VAL D N 1
ATOM 6582 C CA . VAL D 2 83 ? 197.65800 143.42600 172.04000 1.000 185.37000 82 VAL D CA 1
ATOM 6583 C C . VAL D 2 83 ? 199.03900 143.87800 171.59300 1.000 185.37000 82 VAL D C 1
ATOM 6584 O O . VAL D 2 83 ? 199.29100 144.01800 170.39100 1.000 185.37000 82 VAL D O 1
ATOM 6588 N N . PHE D 2 84 ? 199.93200 144.10000 172.55300 1.000 181.69000 83 PHE D N 1
ATOM 6589 C CA . PHE D 2 84 ? 201.33700 144.36300 172.27300 1.000 181.69000 83 PHE D CA 1
ATOM 6590 C C . PHE D 2 84 ? 202.18700 143.26900 172.90000 1.000 181.69000 83 PHE D C 1
ATOM 6591 O O . PHE D 2 84 ? 202.09800 143.02100 174.10700 1.000 181.69000 83 PHE D O 1
ATOM 6599 N N . LYS D 2 85 ? 203.00500 142.61800 172.07700 1.000 187.40000 84 LYS D N 1
ATOM 6600 C CA . LYS D 2 85 ? 203.94400 141.62000 172.56800 1.000 187.40000 84 LYS D CA 1
ATOM 6601 C C . LYS D 2 85 ? 205.08300 142.32200 173.29500 1.000 187.40000 84 LYS D C 1
ATOM 6602 O O . LYS D 2 85 ? 205.72500 143.21900 172.74000 1.000 187.40000 84 LYS D O 1
ATOM 6608 N N . VAL D 2 86 ? 205.32000 141.93000 174.54800 1.000 189.65000 85 VAL D N 1
ATOM 6609 C CA . VAL D 2 86 ? 206.25500 142.62000 175.43000 1.000 189.65000 85 VAL D CA 1
ATOM 6610 C C . VAL D 2 86 ? 207.19100 141.60600 176.07400 1.000 189.65000 85 VAL D C 1
ATOM 6611 O O . VAL D 2 86 ? 207.06100 140.39400 175.89200 1.000 189.65000 85 VAL D O 1
ATOM 6615 N N . SER D 2 87 ? 208.14600 142.12900 176.84200 1.000 187.10000 86 SER D N 1
ATOM 6616 C CA . SER D 2 87 ? 209.04400 141.32100 177.65200 1.000 187.10000 86 SER D CA 1
ATOM 6617 C C . SER D 2 87 ? 209.41400 142.09500 178.90900 1.000 187.10000 86 SER D C 1
ATOM 6618 O O . SER D 2 87 ? 209.39200 143.32800 178.92700 1.000 187.10000 86 SER D O 1
ATOM 6621 N N . HIS D 2 88 ? 209.76100 141.35700 179.96200 1.000 188.35000 87 HIS D N 1
ATOM 6622 C CA . HIS D 2 88 ? 210.08700 141.93200 181.26400 1.000 188.35000 87 HIS D CA 1
ATOM 6623 C C . HIS D 2 88 ? 211.60600 141.94200 181.40000 1.000 188.35000 87 HIS D C 1
ATOM 6624 O O . HIS D 2 88 ? 212.24400 140.88400 181.38800 1.000 188.35000 87 HIS D O 1
ATOM 6631 N N . LYS D 2 89 ? 212.17800 143.14400 181.51800 1.000 186.53000 88 LYS D N 1
ATOM 6632 C CA . LYS D 2 89 ? 213.62500 143.31800 181.38200 1.000 186.53000 88 LYS D CA 1
ATOM 6633 C C . LYS D 2 89 ? 214.45200 142.62300 182.46500 1.000 186.53000 88 LYS D C 1
ATOM 6634 O O . LYS D 2 89 ? 215.49200 142.03600 182.11600 1.000 186.53000 88 LYS D O 1
ATOM 6640 N N . PRO D 2 90 ? 214.10800 142.66800 183.76600 1.000 183.28000 89 PRO D N 1
ATOM 6641 C CA . PRO D 2 90 ? 214.85700 141.82700 184.72200 1.000 183.28000 89 PRO D CA 1
ATOM 6642 C C . PRO D 2 90 ? 214.75800 140.32900 184.46600 1.000 183.28000 89 PRO D C 1
ATOM 6643 O O . PRO D 2 90 ? 215.72500 139.60800 184.74100 1.000 183.28000 89 PRO D O 1
ATOM 6647 N N . SER D 2 91 ? 213.63400 139.83200 183.95200 1.000 187.34000 90 SER D N 1
ATOM 6648 C CA . SER D 2 91 ? 213.46600 138.39600 183.74800 1.000 187.34000 90 SER D CA 1
ATOM 6649 C C . SER D 2 91 ? 213.84100 137.94300 182.34300 1.000 187.34000 90 SER D C 1
ATOM 6650 O O . SER D 2 91 ? 214.57200 136.95900 182.19300 1.000 187.34000 90 SER D O 1
ATOM 6653 N N . GLY D 2 92 ? 213.35800 138.62900 181.31200 1.000 185.13000 91 GLY D N 1
ATOM 6654 C CA . GLY D 2 92 ? 213.70300 138.28600 179.94800 1.000 185.13000 91 GLY D CA 1
ATOM 6655 C C . GLY D 2 92 ? 212.76900 137.32300 179.25400 1.000 185.13000 91 GLY D C 1
ATOM 6656 O O . GLY D 2 92 ? 213.13900 136.76900 178.21300 1.000 185.13000 91 GLY D O 1
ATOM 6657 N N . LEU D 2 93 ? 211.57400 137.10100 179.79100 1.000 169.25000 92 LEU D N 1
ATOM 6658 C CA . LEU D 2 93 ? 210.58900 136.23500 179.16100 1.000 169.25000 92 LEU D CA 1
ATOM 6659 C C . LEU D 2 93 ? 209.58900 137.06900 178.37100 1.000 169.25000 92 LEU D C 1
ATOM 6660 O O . LEU D 2 93 ? 209.29600 138.21500 178.71900 1.000 169.25000 92 LEU D O 1
ATOM 6665 N N . VAL D 2 94 ? 209.07000 136.47900 177.30100 1.000 177.87000 93 VAL D N 1
ATOM 6666 C CA . VAL D 2 94 ? 208.14300 137.15900 176.40500 1.000 177.87000 93 VAL D CA 1
ATOM 6667 C C . VAL D 2 94 ? 206.72100 136.91400 176.89000 1.000 177.87000 93 VAL D C 1
ATOM 6668 O O . VAL D 2 94 ? 206.34200 135.77200 177.17700 1.000 177.87000 93 VAL D O 1
ATOM 6672 N N . MET D 2 95 ? 205.94200 137.98800 177.01000 1.000 180.16000 94 MET D N 1
ATOM 6673 C CA . MET D 2 95 ? 204.54300 137.91200 177.40700 1.000 180.16000 94 MET D CA 1
ATOM 6674 C C . MET D 2 95 ? 203.66800 138.62400 176.38500 1.000 180.16000 94 MET D C 1
ATOM 6675 O O . MET D 2 95 ? 204.15200 139.24500 175.43500 1.000 180.16000 94 MET D O 1
ATOM 6680 N N . ALA D 2 96 ? 202.35800 138.52200 176.59800 1.000 172.81000 95 ALA D N 1
ATOM 6681 C CA . ALA D 2 96 ? 201.35700 139.21200 175.79500 1.000 172.81000 95 ALA D CA 1
ATOM 6682 C C . ALA D 2 96 ? 200.58600 140.15900 176.70300 1.000 172.81000 95 ALA D C 1
ATOM 6683 O O . ALA D 2 96 ? 200.08500 139.74500 177.75400 1.000 172.81000 95 ALA D O 1
ATOM 6685 N N . ARG D 2 97 ? 200.49400 141.42100 176.29900 1.000 174.73000 96 ARG D N 1
ATOM 6686 C CA . ARG D 2 97 ? 199.8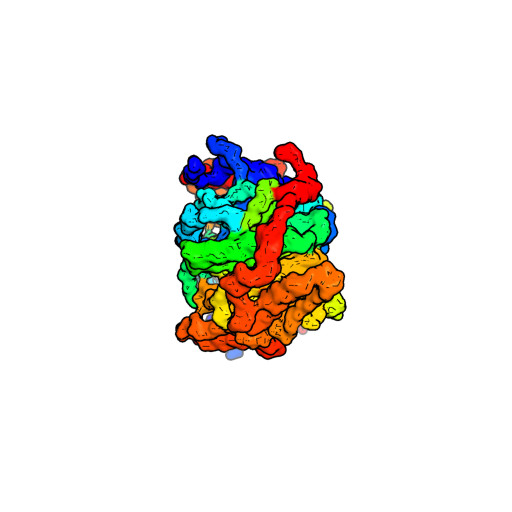7300 142.46900 177.09900 1.000 174.73000 96 ARG D CA 1
ATOM 6687 C C . ARG D 2 97 ? 198.71700 143.07400 176.31400 1.000 174.73000 96 ARG D C 1
ATOM 6688 O O . ARG D 2 97 ? 198.91200 143.57500 175.20200 1.000 174.73000 96 ARG D O 1
ATOM 6696 N N . LYS D 2 98 ? 197.52200 143.02100 176.89400 1.000 164.04000 97 LYS D N 1
ATOM 6697 C CA . LYS D 2 98 ? 196.30000 143.49800 176.25900 1.000 164.04000 97 LYS D CA 1
ATOM 6698 C C . LYS D 2 98 ? 195.78200 144.71400 177.01600 1.000 164.04000 97 LYS D C 1
ATOM 6699 O O . LYS D 2 98 ? 195.65800 144.68000 178.24400 1.000 164.04000 97 LYS D O 1
ATOM 6705 N N . LEU D 2 99 ? 195.48900 145.78300 176.28200 1.000 158.91000 98 LEU D N 1
ATOM 6706 C CA . LEU D 2 99 ? 195.04800 147.04700 176.85400 1.000 158.91000 98 LEU D CA 1
ATOM 6707 C C . LEU D 2 99 ? 193.58300 147.28500 176.52100 1.000 158.91000 98 LEU D C 1
ATOM 6708 O O . LEU D 2 99 ? 193.16900 147.11000 175.37000 1.000 158.91000 98 LEU D O 1
ATOM 6713 N N . ILE D 2 100 ? 192.80500 147.68000 177.52700 1.000 150.31000 99 ILE D N 1
ATOM 6714 C CA . ILE D 2 100 ? 191.39700 148.00500 177.34900 1.000 150.31000 99 ILE D CA 1
ATOM 6715 C C . ILE D 2 100 ? 191.17900 149.34800 178.03700 1.000 150.31000 99 ILE D C 1
ATOM 6716 O O . ILE D 2 100 ? 191.77200 149.62600 179.08400 1.000 150.31000 99 ILE D O 1
ATOM 6721 N N . HIS D 2 101 ? 190.34700 150.19500 177.43700 1.000 145.60000 100 HIS D N 1
ATOM 6722 C CA . HIS D 2 101 ? 190.05500 151.51600 177.98000 1.000 145.60000 100 HIS D CA 1
ATOM 6723 C C . HIS D 2 101 ? 188.74700 151.46600 178.75700 1.000 145.60000 100 HIS D C 1
ATOM 6724 O O . HIS D 2 101 ? 187.70200 151.12000 178.19600 1.000 145.60000 100 HIS D O 1
ATOM 6731 N N . LEU D 2 102 ? 188.80300 151.81700 180.04200 1.000 128.74000 101 LEU D N 1
ATOM 6732 C CA . LEU D 2 102 ? 187.62100 151.83500 180.89400 1.000 128.74000 101 LEU D CA 1
ATOM 6733 C C . LEU D 2 102 ? 187.44000 153.21300 181.50600 1.000 128.74000 101 LEU D C 1
ATOM 6734 O O . LEU D 2 102 ? 188.38900 153.80300 182.03000 1.000 128.74000 101 LEU D O 1
ATOM 6739 N N . GLU D 2 103 ? 186.21100 153.71900 181.43700 1.000 119.14000 102 GLU D N 1
ATOM 6740 C CA . GLU D 2 103 ? 185.81400 154.93100 182.15100 1.000 119.14000 102 GLU D CA 1
ATOM 6741 C C . GLU D 2 103 ? 184.95600 154.53400 183.35800 1.000 119.14000 102 GLU D C 1
ATOM 6742 O O . GLU D 2 103 ? 183.72700 154.62200 183.37100 1.000 119.14000 102 GLU D O 1
ATOM 6748 N N . ILE D 2 104 ? 185.65000 154.10400 184.41600 1.000 121.87000 103 ILE D N 1
ATOM 6749 C CA . ILE D 2 104 ? 185.04500 153.46400 185.57700 1.000 121.87000 103 ILE D CA 1
ATOM 6750 C C . ILE D 2 104 ? 185.58300 154.16700 186.82300 1.000 121.87000 103 ILE D C 1
ATOM 6751 O O . ILE D 2 104 ? 186.67300 154.74000 186.81200 1.000 121.87000 103 ILE D O 1
ATOM 6756 N N . LYS D 2 105 ? 184.78700 154.14500 187.89800 1.000 119.05000 104 LYS D N 1
ATOM 6757 C CA . LYS D 2 105 ? 185.17600 154.73200 189.17400 1.000 119.05000 104 LYS D CA 1
ATOM 6758 C C . LYS D 2 105 ? 186.41500 154.03800 189.74800 1.000 119.05000 104 LYS D C 1
ATOM 6759 O O . LYS D 2 105 ? 186.66000 152.86000 189.47300 1.000 119.05000 104 LYS D O 1
ATOM 6765 N N . PRO D 2 106 ? 187.22700 154.76500 190.53200 1.000 115.44000 105 PRO D N 1
ATOM 6766 C CA . PRO D 2 106 ? 188.52200 154.20100 190.97300 1.000 115.44000 105 PRO D CA 1
ATOM 6767 C C . PRO D 2 106 ? 188.42100 152.98500 191.88100 1.000 115.44000 105 PRO D C 1
ATOM 6768 O O . PRO D 2 106 ? 189.15500 152.00500 191.67800 1.000 115.44000 105 PRO D O 1
ATOM 6772 N N . ALA D 2 107 ? 187.54600 153.02800 192.89200 1.000 119.77000 106 ALA D N 1
ATOM 6773 C CA . ALA D 2 107 ? 187.42100 151.90900 193.82400 1.000 119.77000 106 ALA D CA 1
ATOM 6774 C C . ALA D 2 107 ? 186.92700 150.65600 193.11500 1.000 119.77000 106 ALA D C 1
ATOM 6775 O O . ALA D 2 107 ? 187.30900 149.53200 193.47200 1.000 119.77000 106 ALA D O 1
ATOM 6777 N N . ILE D 2 108 ? 186.09200 150.83700 192.09100 1.000 120.80000 107 ILE D N 1
ATOM 6778 C CA . ILE D 2 108 ? 185.67000 149.71300 191.26600 1.000 120.80000 107 ILE D CA 1
ATOM 6779 C C . ILE D 2 108 ? 186.86500 149.09700 190.55400 1.000 120.80000 107 ILE D C 1
ATOM 6780 O O . ILE D 2 108 ? 186.98000 147.87100 190.47300 1.000 120.80000 107 ILE D O 1
ATOM 6785 N N . ARG D 2 109 ? 187.79000 149.92500 190.05300 1.000 129.21000 108 ARG D N 1
ATOM 6786 C CA . ARG D 2 109 ? 188.98600 149.37000 189.42200 1.000 129.21000 108 ARG D CA 1
ATOM 6787 C C . ARG D 2 109 ? 189.89300 148.68400 190.43500 1.000 129.21000 108 ARG D C 1
ATOM 6788 O O . ARG D 2 109 ? 190.57600 147.71000 190.09100 1.000 129.21000 108 ARG D O 1
ATOM 6796 N N . ASN D 2 110 ? 189.91600 149.17100 191.68000 1.000 123.34000 109 ASN D N 1
ATOM 6797 C CA . ASN D 2 110 ? 190.64100 148.45900 192.73100 1.000 123.34000 109 ASN D CA 1
ATOM 6798 C C . ASN D 2 110 ? 190.05800 147.07000 192.95500 1.000 123.34000 109 ASN D C 1
ATOM 6799 O O . ASN D 2 110 ? 190.80000 146.09100 193.10000 1.000 123.34000 109 ASN D O 1
ATOM 6804 N N . GLN D 2 111 ? 188.72700 146.96500 192.96900 1.000 116.60000 110 GLN D N 1
ATOM 6805 C CA . GLN D 2 111 ? 188.09700 145.64900 193.06800 1.000 116.60000 110 GLN D CA 1
ATOM 6806 C C . GLN D 2 111 ? 188.38900 144.79500 191.83600 1.000 116.60000 110 GLN D C 1
ATOM 6807 O O . GLN D 2 111 ? 188.53100 143.57000 191.94000 1.000 116.60000 110 GLN D O 1
ATOM 6813 N N . ILE D 2 112 ? 188.47100 145.42400 190.65900 1.000 122.75000 111 ILE D N 1
ATOM 6814 C CA . ILE D 2 112 ? 188.84700 144.69600 189.44800 1.000 122.75000 111 ILE D CA 1
ATOM 6815 C C . ILE D 2 112 ? 190.23700 144.09300 189.59700 1.000 122.75000 111 ILE D C 1
ATOM 6816 O O . ILE D 2 112 ? 190.46100 142.93700 189.23300 1.000 122.75000 111 ILE D O 1
ATOM 6821 N N . ILE D 2 113 ? 191.17400 144.84500 190.17600 1.000 117.31000 112 ILE D N 1
ATOM 6822 C CA . ILE D 2 113 ? 192.49800 144.29000 190.46300 1.000 117.31000 112 ILE D CA 1
ATOM 6823 C C . ILE D 2 113 ? 192.40400 143.14800 191.47400 1.000 117.31000 112 ILE D C 1
ATOM 6824 O O . ILE D 2 113 ? 193.03200 142.09100 191.30300 1.000 117.31000 112 ILE D O 1
ATOM 6829 N N . ARG D 2 114 ? 191.59800 143.33400 192.52800 1.000 122.75000 113 ARG D N 1
ATOM 6830 C CA . ARG D 2 114 ? 191.54200 142.35500 193.61400 1.000 122.75000 113 ARG D CA 1
ATOM 6831 C C . ARG D 2 114 ? 191.00200 141.00600 193.14700 1.000 122.75000 113 ARG D C 1
ATOM 6832 O O . ARG D 2 114 ? 191.53500 139.95800 193.52700 1.000 122.75000 113 ARG D O 1
ATOM 6840 N N . GLU D 2 115 ? 189.94700 141.00300 192.32800 1.000 127.24000 114 GLU D N 1
ATOM 6841 C CA . GLU D 2 115 ? 189.49400 139.72800 191.77200 1.000 127.24000 114 GLU D CA 1
ATOM 6842 C C . GLU D 2 115 ? 189.98100 139.45500 190.35100 1.000 127.24000 114 GLU D C 1
ATOM 6843 O O . GLU D 2 115 ? 189.46100 138.53700 189.70900 1.000 127.24000 114 GLU D O 1
ATOM 6849 N N . LEU D 2 116 ? 190.95200 140.21600 189.83900 1.000 135.27000 115 LEU D N 1
ATOM 6850 C CA . LEU D 2 116 ? 191.80900 139.67400 188.79000 1.000 135.27000 115 LEU D CA 1
ATOM 6851 C C . LEU D 2 116 ? 193.04000 139.00100 189.37300 1.000 135.27000 115 LEU D C 1
ATOM 6852 O O . LEU D 2 116 ? 193.76800 138.31900 188.64400 1.000 135.27000 115 LEU D O 1
ATOM 6857 N N . GLN D 2 117 ? 193.28400 139.17900 190.67400 1.000 127.63000 116 GLN D N 1
ATOM 6858 C CA . GLN D 2 117 ? 194.23300 138.31800 191.37800 1.000 127.63000 116 GLN D CA 1
ATOM 6859 C C . GLN D 2 117 ? 193.74000 136.87900 191.51200 1.000 127.63000 116 GLN D C 1
ATOM 6860 O O . GLN D 2 117 ? 194.51800 136.01700 191.93500 1.000 127.63000 116 GLN D O 1
ATOM 6866 N N . VAL D 2 118 ? 192.47200 136.61200 191.17800 1.000 123.93000 117 VAL D N 1
ATOM 6867 C CA . VAL D 2 118 ? 191.88000 135.28100 191.30900 1.000 123.93000 117 VAL D CA 1
ATOM 6868 C C . VAL D 2 118 ? 192.56800 134.27600 190.38300 1.000 123.93000 117 VAL D C 1
ATOM 6869 O O . VAL D 2 118 ? 192.71400 133.09500 190.72700 1.000 123.93000 117 VAL D O 1
ATOM 6873 N N . LEU D 2 119 ? 193.06400 134.73500 189.23000 1.000 134.55000 118 LEU D N 1
ATOM 6874 C CA . LEU D 2 119 ? 193.65000 133.82900 188.24200 1.000 134.55000 118 LEU D CA 1
ATOM 6875 C C . LEU D 2 119 ? 195.00400 133.26200 188.66100 1.000 134.55000 118 LEU D C 1
ATOM 6876 O O . LEU D 2 119 ? 195.62700 132.55200 187.86200 1.000 134.55000 118 LEU D O 1
ATOM 6881 N N . HIS D 2 120 ? 195.48000 133.55700 189.87500 1.000 134.28000 119 HIS D N 1
ATOM 6882 C CA . HIS D 2 120 ? 196.72600 132.96900 190.35500 1.000 134.28000 119 HIS D CA 1
ATOM 6883 C C . HIS D 2 120 ? 196.59800 131.46300 190.55500 1.000 134.28000 119 HIS D C 1
ATOM 6884 O O . HIS D 2 120 ? 197.55700 130.72100 190.31800 1.000 134.28000 119 HIS D O 1
ATOM 6891 N N . GLU D 2 121 ? 195.42900 130.99500 190.98800 1.000 140.03000 120 GLU D N 1
ATOM 6892 C CA . GLU D 2 121 ? 195.18400 129.57400 191.20400 1.000 140.03000 120 GLU D CA 1
ATOM 6893 C C . GLU D 2 121 ? 194.65600 128.86800 189.96200 1.000 140.03000 120 GLU D C 1
ATOM 6894 O O . GLU D 2 121 ? 194.31800 127.68200 190.04000 1.000 140.03000 120 GLU D O 1
ATOM 6900 N N . CYS D 2 122 ? 194.56700 129.56000 188.83000 1.000 148.42000 121 CYS D N 1
ATOM 6901 C CA . CYS D 2 122 ? 194.07100 128.96700 187.59000 1.000 148.42000 121 CYS D CA 1
ATOM 6902 C C . CYS D 2 122 ? 195.26000 128.44200 186.79500 1.000 148.42000 121 CYS D C 1
ATOM 6903 O O . CYS D 2 122 ? 195.87000 129.17500 186.01300 1.000 148.42000 121 CYS D O 1
ATOM 6906 N N . ASN D 2 123 ? 195.59700 127.16900 186.99500 1.000 154.07000 122 ASN D N 1
ATOM 6907 C CA . ASN D 2 123 ? 196.66100 126.52000 186.24100 1.000 154.07000 122 ASN D CA 1
ATOM 6908 C C . ASN D 2 123 ? 196.16000 125.18300 185.71400 1.000 154.07000 122 ASN D C 1
ATOM 6909 O O . ASN D 2 123 ? 195.52000 124.42100 186.44600 1.000 154.07000 122 ASN D O 1
ATOM 6914 N N . SER D 2 124 ? 196.42200 124.92500 184.42900 1.000 151.31000 123 SER D N 1
ATOM 6915 C CA . SER D 2 124 ? 196.01000 123.72100 183.71500 1.000 151.31000 123 SER D CA 1
ATOM 6916 C C . SER D 2 124 ? 196.71400 123.68800 182.36500 1.000 151.31000 123 SER D C 1
ATOM 6917 O O . SER D 2 124 ? 197.09500 124.74300 181.84100 1.000 151.31000 123 SER D O 1
ATOM 6920 N N . PRO D 2 125 ? 196.91000 122.50900 181.76800 1.000 154.68000 124 PRO D N 1
ATOM 6921 C CA . PRO D 2 125 ? 197.47900 122.46200 180.40900 1.000 154.68000 124 PRO D CA 1
ATOM 6922 C C . PRO D 2 125 ? 196.54600 122.97100 179.32000 1.000 154.68000 124 PRO D C 1
ATOM 6923 O O . PRO D 2 125 ? 196.92400 122.93000 178.14300 1.000 154.68000 124 PRO D O 1
ATOM 6927 N N . TYR D 2 126 ? 195.33600 123.42200 179.65700 1.000 162.91000 125 TYR D N 1
ATOM 6928 C CA . TYR D 2 126 ? 194.37100 123.88300 178.66800 1.000 162.91000 125 TYR D CA 1
ATOM 6929 C C . TYR D 2 126 ? 193.86500 125.29600 178.95400 1.000 162.91000 125 TYR D C 1
ATOM 6930 O O . TYR D 2 126 ? 192.87100 125.73200 178.36900 1.000 162.91000 125 TYR D O 1
ATOM 6939 N N . ILE D 2 127 ? 194.53500 126.02800 179.84300 1.000 157.83000 126 ILE D N 1
ATOM 6940 C CA . ILE D 2 127 ? 194.16000 127.40000 180.17000 1.000 157.83000 126 ILE D CA 1
ATOM 6941 C C . ILE D 2 127 ? 195.41000 128.27300 180.07200 1.000 157.83000 126 ILE D C 1
ATOM 6942 O O . ILE D 2 127 ? 196.50000 127.85700 180.48500 1.000 157.83000 126 ILE D O 1
ATOM 6947 N N . VAL D 2 128 ? 195.26400 129.45900 179.46600 1.000 152.36000 127 VAL D N 1
ATOM 6948 C CA . VAL D 2 128 ? 196.41000 130.34100 179.25200 1.000 152.36000 127 VAL D CA 1
ATOM 6949 C C . VAL D 2 128 ? 196.97700 130.78800 180.59000 1.000 152.36000 127 VAL D C 1
ATOM 6950 O O . VAL D 2 128 ? 196.24100 131.22900 181.48100 1.000 152.36000 127 VAL D O 1
ATOM 6954 N N . GLY D 2 129 ? 198.29500 130.64700 180.74000 1.000 151.35000 128 GLY D N 1
ATOM 6955 C CA . GLY D 2 129 ? 198.93700 131.02000 181.98500 1.000 151.35000 128 GLY D CA 1
ATOM 6956 C C . GLY D 2 129 ? 198.85400 132.51100 182.24600 1.000 151.35000 128 GLY D C 1
ATOM 6957 O O . GLY D 2 129 ? 198.84400 133.33400 181.32800 1.000 151.35000 128 GLY D O 1
ATOM 6958 N N . PHE D 2 130 ? 198.79400 132.85300 183.52800 1.000 150.26000 129 PHE D N 1
ATOM 6959 C CA . PHE D 2 130 ? 198.59000 134.21900 183.97800 1.000 150.26000 129 PHE D CA 1
ATOM 6960 C C . PHE D 2 130 ? 199.75700 134.64600 184.85600 1.000 150.26000 129 PHE D C 1
ATOM 6961 O O . PHE D 2 130 ? 200.24500 133.86600 185.68000 1.000 150.26000 129 PHE D O 1
ATOM 6969 N N . TYR D 2 131 ? 200.20000 135.88800 184.67500 1.000 161.06000 130 TYR D N 1
ATOM 6970 C CA . TYR D 2 131 ? 201.34400 136.42400 185.39900 1.000 161.06000 130 TYR D CA 1
ATOM 6971 C C . TYR D 2 131 ? 200.96700 137.53200 186.36900 1.000 161.06000 130 TYR D C 1
ATOM 6972 O O . TYR D 2 131 ? 201.29300 137.44800 187.55700 1.000 161.06000 130 TYR D O 1
ATOM 6981 N N . GLY D 2 132 ? 200.28900 138.57000 185.90000 1.000 157.27000 131 GLY D N 1
ATOM 6982 C CA . GLY D 2 132 ? 199.91100 139.66000 186.77600 1.000 157.27000 131 GLY D CA 1
ATOM 6983 C C . GLY D 2 132 ? 199.03900 140.65700 186.04700 1.000 157.27000 131 GLY D C 1
ATOM 6984 O O . GLY D 2 132 ? 198.87800 140.60200 184.82300 1.000 157.27000 131 GLY D O 1
ATOM 6985 N N . ALA D 2 133 ? 198.47000 141.57100 186.83000 1.000 162.60000 132 ALA D N 1
ATOM 6986 C CA . ALA D 2 133 ? 197.64000 142.64700 186.31300 1.000 162.60000 132 ALA D CA 1
ATOM 6987 C C . ALA D 2 133 ? 197.91300 143.91000 187.11300 1.000 162.60000 132 ALA D C 1
ATOM 6988 O O . ALA D 2 133 ? 198.15600 143.84600 188.32100 1.000 162.60000 132 ALA D O 1
ATOM 6990 N N . PHE D 2 134 ? 197.86700 145.05600 186.43700 1.000 165.63000 133 PHE D N 1
ATOM 6991 C CA . PHE D 2 134 ? 198.12500 146.33000 187.09000 1.000 165.63000 133 PHE D CA 1
ATOM 6992 C C . PHE D 2 134 ? 197.43000 147.44100 186.31800 1.000 165.63000 133 PHE D C 1
ATOM 6993 O O . PHE D 2 134 ? 196.98900 147.25600 185.18100 1.000 165.63000 133 PHE D O 1
ATOM 7001 N N . TYR D 2 135 ? 197.33500 148.60100 186.95800 1.000 158.47000 134 TYR D N 1
ATOM 7002 C CA . TYR D 2 135 ? 196.67200 149.77100 186.40100 1.000 158.47000 134 TYR D CA 1
ATOM 7003 C C . TYR D 2 135 ? 197.68200 150.89600 186.23900 1.000 158.47000 134 TYR D C 1
ATOM 7004 O O . TYR D 2 135 ? 198.41800 151.21300 187.17900 1.000 158.47000 134 TYR D O 1
ATOM 7013 N N . SER D 2 136 ? 197.71500 151.49500 185.05100 1.000 171.81000 135 SER D N 1
ATOM 7014 C CA . SER D 2 136 ? 198.68000 152.54600 184.76200 1.000 171.81000 135 SER D CA 1
ATOM 7015 C C . SER D 2 136 ? 198.16300 153.41200 183.62300 1.000 171.81000 135 SER D C 1
ATOM 7016 O O . SER D 2 136 ? 197.62100 152.89400 182.64300 1.000 171.81000 135 SER D O 1
ATOM 7019 N N . ASP D 2 137 ? 198.33600 154.73000 183.77600 1.000 173.44000 136 ASP D N 1
ATOM 7020 C CA . ASP D 2 137 ? 198.05800 155.73200 182.74000 1.000 173.44000 136 ASP D CA 1
ATOM 7021 C C . ASP D 2 137 ? 196.60300 155.70700 182.27800 1.000 173.44000 136 ASP D C 1
ATOM 7022 O O . ASP D 2 137 ? 196.30800 155.96500 181.10800 1.000 173.44000 136 ASP D O 1
ATOM 7027 N N . GLY D 2 138 ? 195.68300 155.39400 183.18500 1.000 157.86000 137 GLY D N 1
ATOM 7028 C CA . GLY D 2 138 ? 194.28200 155.32700 182.83100 1.000 157.86000 137 GLY D CA 1
ATOM 7029 C C . GLY D 2 138 ? 193.87300 154.08700 182.07300 1.000 157.86000 137 GLY D C 1
ATOM 7030 O O . GLY D 2 138 ? 192.72400 154.00400 181.62700 1.000 157.86000 137 GLY D O 1
ATOM 7031 N N . GLU D 2 139 ? 194.77300 153.12100 181.91400 1.000 155.23000 138 GLU D N 1
ATOM 7032 C CA . GLU D 2 139 ? 194.51500 151.91400 181.14500 1.000 155.23000 138 GLU D CA 1
ATOM 7033 C C . GLU D 2 139 ? 194.70100 150.69700 182.03900 1.000 155.23000 138 GLU D C 1
ATOM 7034 O O . GLU D 2 139 ? 195.69200 150.60200 182.77000 1.000 155.23000 138 GLU D O 1
ATOM 7040 N N . ILE D 2 140 ? 193.75200 149.76900 181.98300 1.000 146.07000 139 ILE D N 1
ATOM 7041 C CA . ILE D 2 140 ? 193.91500 148.49900 182.67800 1.000 146.07000 139 ILE D CA 1
ATOM 7042 C C . ILE D 2 140 ? 194.86600 147.62300 181.87000 1.000 146.07000 139 ILE D C 1
ATOM 7043 O O . ILE D 2 140 ? 194.73400 147.49100 180.64700 1.000 146.07000 139 ILE D O 1
ATOM 7048 N N . SER D 2 141 ? 195.87000 147.07200 182.54200 1.000 156.33000 140 SER D N 1
ATOM 7049 C CA . SER D 2 141 ? 196.90400 146.27800 181.89500 1.000 156.33000 140 SER D CA 1
ATOM 7050 C C . SER D 2 141 ? 196.80000 144.84100 182.38000 1.000 156.33000 140 SER D C 1
ATOM 7051 O O . SER D 2 141 ? 197.01800 144.56400 183.56400 1.000 156.33000 140 SER D O 1
ATOM 7054 N N . ILE D 2 142 ? 196.47000 143.93300 181.46600 1.000 157.05000 141 ILE D N 1
ATOM 7055 C CA . ILE D 2 142 ? 196.40900 142.50700 181.75500 1.000 157.05000 141 ILE D CA 1
ATOM 7056 C C . ILE D 2 142 ? 197.59000 141.84400 181.05400 1.000 157.05000 141 ILE D C 1
ATOM 7057 O O . ILE D 2 142 ? 197.96100 142.23300 179.93900 1.000 157.05000 141 ILE D O 1
ATOM 7062 N N . CYS D 2 143 ? 198.23000 140.90300 181.74100 1.000 162.04000 142 CYS D N 1
ATOM 7063 C CA . CYS D 2 143 ? 199.43400 140.25300 181.24200 1.000 162.04000 142 CYS D CA 1
ATOM 7064 C C . CYS D 2 143 ? 199.24700 138.74500 181.27500 1.000 162.04000 142 CYS D C 1
ATOM 7065 O O . CYS D 2 143 ? 198.82800 138.18900 182.29500 1.000 162.04000 142 CYS D O 1
ATOM 7068 N N . MET D 2 144 ? 199.56400 138.09100 180.16100 1.000 161.37000 143 MET D N 1
ATOM 7069 C CA . MET D 2 144 ? 199.42900 136.65000 180.03600 1.000 161.37000 143 MET D CA 1
ATOM 7070 C C . MET D 2 144 ? 200.67300 136.09400 179.36100 1.000 161.37000 143 MET D C 1
ATOM 7071 O O . MET D 2 144 ? 201.51500 136.83700 178.85100 1.000 161.37000 143 MET D O 1
ATOM 7076 N N . GLU D 2 145 ? 200.78100 134.76900 179.36500 1.000 160.94000 144 GLU D N 1
ATOM 7077 C CA . GLU D 2 145 ? 201.90800 134.09800 178.73200 1.000 160.94000 144 GLU D CA 1
ATOM 7078 C C . GLU D 2 145 ? 201.83500 134.25200 177.21900 1.000 160.94000 144 GLU D C 1
ATOM 7079 O O . GLU D 2 145 ? 200.78800 134.00200 176.61300 1.000 160.94000 144 GLU D O 1
ATOM 7085 N N . HIS D 2 146 ? 202.94100 134.67900 176.61100 1.000 173.74000 145 HIS D N 1
ATOM 7086 C CA . HIS D 2 146 ? 203.02100 134.70400 175.15700 1.000 173.74000 145 HIS D CA 1
ATOM 7087 C C . HIS D 2 146 ? 203.02300 133.28200 174.62000 1.000 173.74000 145 HIS D C 1
ATOM 7088 O O . HIS D 2 146 ? 203.68300 132.39400 175.16700 1.000 173.74000 145 HIS D O 1
ATOM 7095 N N . MET D 2 147 ? 202.28100 133.06800 173.53800 1.000 178.93000 146 MET D N 1
ATOM 7096 C CA . MET D 2 147 ? 202.01400 131.71300 173.06800 1.000 178.93000 146 MET D CA 1
ATOM 7097 C C . MET D 2 147 ? 201.77700 131.83400 171.56400 1.000 178.93000 146 MET D C 1
ATOM 7098 O O . MET D 2 147 ? 200.68700 132.21300 171.12600 1.000 178.93000 146 MET D O 1
ATOM 7103 N N . ASP D 2 148 ? 202.81500 131.50500 170.79000 1.000 175.50000 147 ASP D N 1
ATOM 7104 C CA . ASP D 2 148 ? 203.10400 132.17200 169.52300 1.000 175.50000 147 ASP D CA 1
ATOM 7105 C C . ASP D 2 148 ? 202.30700 131.66800 168.32500 1.000 175.50000 147 ASP D C 1
ATOM 7106 O O . ASP D 2 148 ? 202.32900 132.32500 167.27900 1.000 175.50000 147 ASP D O 1
ATOM 7111 N N . GLY D 2 149 ? 201.61700 130.53400 168.43100 1.000 178.59000 148 GLY D N 1
ATOM 7112 C CA . GLY D 2 149 ? 200.95100 129.99500 167.25400 1.000 178.59000 148 GLY D CA 1
ATOM 7113 C C . GLY D 2 149 ? 199.71000 130.75100 166.81900 1.000 178.59000 148 GLY D C 1
ATOM 7114 O O . GLY D 2 149 ? 199.22800 130.51900 165.70400 1.000 178.59000 148 GLY D O 1
ATOM 7115 N N . GLY D 2 150 ? 199.18500 131.63900 167.65900 1.000 170.00000 149 GLY D N 1
ATOM 7116 C CA . GLY D 2 150 ? 198.05400 132.46000 167.28000 1.000 170.00000 149 GLY D CA 1
ATOM 7117 C C . GLY D 2 150 ? 196.72100 131.76400 167.47700 1.000 170.00000 149 GLY D C 1
ATOM 7118 O O . GLY D 2 150 ? 196.62800 130.56500 167.74300 1.000 170.00000 149 GLY D O 1
ATOM 7119 N N . SER D 2 151 ? 195.66000 132.55500 167.34100 1.000 164.89000 150 SER D N 1
ATOM 7120 C CA . SER D 2 151 ? 194.30900 132.06600 167.55200 1.000 164.89000 150 SER D CA 1
ATOM 7121 C C . SER D 2 151 ? 193.82700 131.26900 166.34500 1.000 164.89000 150 SER D C 1
ATOM 7122 O O . SER D 2 151 ? 194.45600 131.25300 165.28400 1.000 164.89000 150 SER D O 1
ATOM 7125 N N . LEU D 2 152 ? 192.68100 130.60400 166.51800 1.000 172.01000 151 LEU D N 1
ATOM 7126 C CA . LEU D 2 152 ? 192.12200 129.80100 165.43500 1.000 172.01000 151 LEU D CA 1
ATOM 7127 C C . LEU D 2 152 ? 191.56000 130.65800 164.31100 1.000 172.01000 151 LEU D C 1
ATOM 7128 O O . LEU D 2 152 ? 191.35300 130.14600 163.20800 1.000 172.01000 151 LEU D O 1
ATOM 7133 N N . ASP D 2 153 ? 191.31000 131.94300 164.55800 1.000 179.71000 152 ASP D N 1
ATOM 7134 C CA . ASP D 2 153 ? 190.86900 132.82100 163.48100 1.000 179.71000 152 ASP D CA 1
ATOM 7135 C C . ASP D 2 153 ? 192.01300 133.12000 162.51600 1.000 179.71000 152 ASP D C 1
ATOM 7136 O O . ASP D 2 153 ? 191.83400 133.06700 161.29200 1.000 179.71000 152 ASP D O 1
ATOM 7141 N N . GLN D 2 154 ? 193.20000 133.41800 163.05200 1.000 178.16000 153 GLN D N 1
ATOM 7142 C CA . GLN D 2 154 ? 194.37400 133.63900 162.21100 1.000 178.16000 153 GLN D CA 1
ATOM 7143 C C . GLN D 2 154 ? 194.77800 132.36400 161.47900 1.000 178.16000 153 GLN D C 1
ATOM 7144 O O . GLN D 2 154 ? 195.13300 132.40300 160.29300 1.000 178.16000 153 GLN D O 1
ATOM 7150 N N . VAL D 2 155 ? 194.72100 131.22500 162.17300 1.000 173.83000 154 VAL D N 1
ATOM 7151 C CA . VAL D 2 155 ? 195.02700 129.93900 161.55200 1.000 173.83000 154 VAL D CA 1
ATOM 7152 C C . VAL D 2 155 ? 193.99400 129.61000 160.47900 1.000 173.83000 154 VAL D C 1
ATOM 7153 O O . VAL D 2 155 ? 194.32600 129.05100 159.42700 1.000 173.83000 154 VAL D O 1
ATOM 7157 N N . LEU D 2 156 ? 192.73400 129.98400 160.71100 1.000 176.82000 155 LEU D N 1
ATOM 7158 C CA . LEU D 2 156 ? 191.69100 129.75000 159.71900 1.000 176.82000 155 LEU D CA 1
ATOM 7159 C C . LEU D 2 156 ? 191.89500 130.61300 158.48100 1.000 176.82000 155 LEU D C 1
ATOM 7160 O O . LEU D 2 156 ? 191.66800 130.15200 157.35600 1.000 176.82000 155 LEU D O 1
ATOM 7165 N N . LYS D 2 157 ? 192.31300 131.87000 158.66300 1.000 168.18000 156 LYS D N 1
ATOM 7166 C CA . LYS D 2 157 ? 192.59600 132.71200 157.50300 1.000 168.18000 156 LYS D CA 1
ATOM 7167 C C . LYS D 2 157 ? 193.81200 132.20800 156.73300 1.000 168.18000 156 LYS D C 1
ATOM 7168 O O . LYS D 2 157 ? 193.82000 132.22700 155.49600 1.000 168.18000 156 LYS D O 1
ATOM 7174 N N . LYS D 2 158 ? 194.85200 131.76100 157.44300 1.000 171.47000 157 LYS D N 1
ATOM 7175 C CA . LYS D 2 158 ? 196.07000 131.33400 156.76000 1.000 171.47000 157 LYS D CA 1
ATOM 7176 C C . LYS D 2 158 ? 195.89200 129.99200 156.05700 1.000 171.47000 157 LYS D C 1
ATOM 7177 O O . LYS D 2 158 ? 196.29000 129.83700 154.89600 1.000 171.47000 157 LYS D O 1
ATOM 7183 N N . ALA D 2 159 ? 195.29800 129.01400 156.73500 1.000 170.86000 158 ALA D N 1
ATOM 7184 C CA . ALA D 2 159 ? 195.22500 127.65200 156.22600 1.000 170.86000 158 ALA D CA 1
ATOM 7185 C C . ALA D 2 159 ? 193.99700 127.39000 155.36600 1.000 170.86000 158 ALA D C 1
ATOM 7186 O O . ALA D 2 159 ? 193.91400 126.32500 154.74600 1.000 170.86000 158 ALA D O 1
ATOM 7188 N N . GLY D 2 160 ? 193.04800 128.31800 155.31600 1.000 175.30000 159 GLY D N 1
ATOM 7189 C CA . GLY D 2 160 ? 191.86400 128.12900 154.50200 1.000 175.30000 159 GLY D CA 1
ATOM 7190 C C . GLY D 2 160 ? 190.85700 127.18300 155.12200 1.000 175.30000 159 GLY D C 1
ATOM 7191 O O . GLY D 2 160 ? 189.78300 127.61000 155.55600 1.000 175.30000 159 GLY D O 1
ATOM 7192 N N . ARG D 2 161 ? 191.18900 125.89500 155.17000 1.000 169.17000 160 ARG D N 1
ATOM 7193 C CA . ARG D 2 161 ? 190.31500 124.88900 155.74700 1.000 169.17000 160 ARG D CA 1
ATOM 7194 C C . ARG D 2 161 ? 190.96300 124.34700 157.01600 1.000 169.17000 160 ARG D C 1
ATOM 7195 O O . ARG D 2 161 ? 192.16100 124.52800 157.24700 1.000 169.17000 160 ARG D O 1
ATOM 7203 N N . ILE D 2 162 ? 190.16500 123.66900 157.83500 1.000 169.73000 161 ILE D N 1
ATOM 7204 C CA . ILE D 2 162 ? 190.65100 122.93400 158.99600 1.000 169.73000 161 ILE D CA 1
ATOM 7205 C C . ILE D 2 162 ? 190.15400 121.49900 158.87900 1.000 169.73000 161 ILE D C 1
ATOM 7206 O O . ILE D 2 162 ? 188.94400 121.28100 158.79200 1.000 169.73000 161 ILE D O 1
ATOM 7211 N N . PRO D 2 163 ? 191.03700 120.50200 158.86200 1.000 177.47000 162 PRO D N 1
ATOM 7212 C CA . PRO D 2 163 ? 190.58400 119.11000 158.75300 1.000 177.47000 162 PRO D CA 1
ATOM 7213 C C . PRO D 2 163 ? 189.90300 118.61800 160.02400 1.000 177.47000 162 PRO D C 1
ATOM 7214 O O . PRO D 2 163 ? 189.91700 119.26700 161.07200 1.000 177.47000 162 PRO D O 1
ATOM 7218 N N . GLU D 2 164 ? 189.31200 117.42400 159.91100 1.000 178.17000 163 GLU D N 1
ATOM 7219 C CA . GLU D 2 164 ? 188.37700 116.94000 160.92400 1.000 178.17000 163 GLU D CA 1
ATOM 7220 C C . GLU D 2 164 ? 189.09400 116.44300 162.17800 1.000 178.17000 163 GLU D C 1
ATOM 7221 O O . GLU D 2 164 ? 188.55800 116.55100 163.28700 1.000 178.17000 163 GLU D O 1
ATOM 7227 N N . GLN D 2 165 ? 190.29500 115.87700 162.02900 1.000 180.99000 164 GLN D N 1
ATOM 7228 C CA . GLN D 2 165 ? 191.02300 115.39600 163.20200 1.000 180.99000 164 GLN D CA 1
ATOM 7229 C C . GLN D 2 165 ? 191.52400 116.54500 164.07600 1.000 180.99000 164 GLN D C 1
ATOM 7230 O O . GLN D 2 165 ? 191.52000 116.43000 165.30900 1.000 180.99000 164 GLN D O 1
ATOM 7236 N N . ILE D 2 166 ? 191.92300 117.66500 163.46600 1.000 181.22000 165 ILE D N 1
ATOM 7237 C CA . ILE D 2 166 ? 192.23300 118.86900 164.23600 1.000 181.22000 165 ILE D CA 1
ATOM 7238 C C . ILE D 2 166 ? 190.98100 119.39000 164.93400 1.000 181.22000 165 ILE D C 1
ATOM 7239 O O . ILE D 2 166 ? 191.04500 119.88600 166.06800 1.000 181.22000 165 ILE D O 1
ATOM 7244 N N . LEU D 2 167 ? 189.82200 119.26100 164.28200 1.000 181.42000 166 LEU D N 1
ATOM 7245 C CA . LEU D 2 167 ? 188.56100 119.63000 164.91900 1.000 181.42000 166 LEU D CA 1
ATOM 7246 C C . LEU D 2 167 ? 188.28800 118.76200 166.14200 1.000 181.42000 166 LEU D C 1
ATOM 7247 O O . LEU D 2 167 ? 187.83800 119.26100 167.18000 1.000 181.42000 166 LEU D O 1
ATOM 7252 N N . GLY D 2 168 ? 188.57500 117.46200 166.04100 1.000 183.51000 167 GLY D N 1
ATOM 7253 C CA . GLY D 2 168 ? 188.44200 116.59100 167.19800 1.000 183.51000 167 GLY D CA 1
ATOM 7254 C C . GLY D 2 168 ? 189.38500 116.96300 168.32700 1.000 183.51000 167 GLY D C 1
ATOM 7255 O O . GLY D 2 168 ? 188.99300 116.96800 169.49800 1.000 183.51000 167 GLY D O 1
ATOM 7256 N N . LYS D 2 169 ? 190.63600 117.29000 167.98800 1.000 178.60000 168 LYS D N 1
ATOM 7257 C CA . LYS D 2 169 ? 191.60300 117.68000 169.01300 1.000 178.60000 168 LYS D CA 1
ATOM 7258 C C . LYS D 2 169 ? 191.19200 118.97000 169.71800 1.000 178.60000 168 LYS D C 1
ATOM 7259 O O . LYS D 2 169 ? 191.27100 119.06000 170.95100 1.000 178.60000 168 LYS D O 1
ATOM 7265 N N . VAL D 2 170 ? 190.73700 119.97400 168.96000 1.000 183.08000 169 VAL D N 1
ATOM 7266 C CA . VAL D 2 170 ? 190.36300 121.23900 169.59200 1.000 183.08000 169 VAL D CA 1
ATOM 7267 C C . VAL D 2 170 ? 189.07400 121.07400 170.39000 1.000 183.08000 169 VAL D C 1
ATOM 7268 O O . VAL D 2 170 ? 188.88600 121.72600 171.42600 1.000 183.08000 169 VAL D O 1
ATOM 7272 N N . SER D 2 171 ? 188.18000 120.18200 169.94100 1.000 184.75000 170 SER D N 1
ATOM 7273 C CA . SER D 2 171 ? 186.98100 119.88700 170.71800 1.000 184.75000 170 SER D CA 1
ATOM 7274 C C . SER D 2 171 ? 187.33500 119.23000 172.04400 1.000 184.75000 170 SER D C 1
ATOM 7275 O O . SER D 2 171 ? 186.79000 119.60000 173.09000 1.000 184.75000 170 SER D O 1
ATOM 7278 N N . ILE D 2 172 ? 188.26800 118.27200 172.02100 1.000 178.47000 171 ILE D N 1
ATOM 7279 C CA . ILE D 2 172 ? 188.72600 117.63700 173.25700 1.000 178.47000 171 ILE D CA 1
ATOM 7280 C C . ILE D 2 172 ? 189.34800 118.67400 174.18400 1.000 178.47000 171 ILE D C 1
ATOM 7281 O O . ILE D 2 172 ? 189.07000 118.69900 175.39000 1.000 178.47000 171 ILE D O 1
ATOM 7286 N N . ALA D 2 173 ? 190.16200 119.57200 173.62000 1.000 178.63000 172 ALA D N 1
ATOM 7287 C CA . ALA D 2 173 ? 190.82800 120.59500 174.42200 1.000 178.63000 172 ALA D CA 1
ATOM 7288 C C . ALA D 2 173 ? 189.82500 121.52500 175.09900 1.000 178.63000 172 ALA D C 1
ATOM 7289 O O . ALA D 2 173 ? 189.91700 121.77800 176.30800 1.000 178.63000 172 ALA D O 1
ATOM 7291 N N . VAL D 2 174 ? 188.83300 122.01300 174.34400 1.000 173.68000 173 VAL D N 1
ATOM 7292 C CA . VAL D 2 174 ? 187.89100 122.97300 174.91600 1.000 173.68000 173 VAL D CA 1
ATOM 7293 C C . VAL D 2 174 ? 186.95900 122.29200 175.91800 1.000 173.68000 173 VAL D C 1
ATOM 7294 O O . VAL D 2 174 ? 186.60900 122.88000 176.94900 1.000 173.68000 173 VAL D O 1
ATOM 7298 N N . ILE D 2 175 ? 186.58200 121.03000 175.67000 1.000 168.55000 174 ILE D N 1
ATOM 7299 C CA . ILE D 2 175 ? 185.70000 120.34400 176.61100 1.000 168.55000 174 ILE D CA 1
ATOM 7300 C C . ILE D 2 175 ? 186.43400 120.01900 177.90800 1.000 168.55000 174 ILE D C 1
ATOM 7301 O O . ILE D 2 175 ? 185.87900 120.19300 179.00000 1.000 168.55000 174 ILE D O 1
ATOM 7306 N N . LYS D 2 176 ? 187.70100 119.59600 177.82300 1.000 163.51000 175 LYS D N 1
ATOM 7307 C CA . LYS D 2 176 ? 188.46600 119.35500 179.04600 1.000 163.51000 175 LYS D CA 1
ATOM 7308 C C . LYS D 2 176 ? 188.73200 120.65000 179.80600 1.000 163.51000 175 LYS D C 1
ATOM 7309 O O . LYS D 2 176 ? 188.72800 120.65800 181.04400 1.000 163.51000 175 LYS D O 1
ATOM 7315 N N . GLY D 2 177 ? 188.94700 121.75800 179.08800 1.000 161.99000 176 GLY D N 1
ATOM 7316 C CA . GLY D 2 177 ? 189.08500 123.04200 179.76000 1.000 161.99000 176 GLY D CA 1
ATOM 7317 C C . GLY D 2 177 ? 187.82300 123.46200 180.49000 1.000 161.99000 176 GLY D C 1
ATOM 7318 O O . GLY D 2 177 ? 187.88300 123.96000 181.62000 1.000 161.99000 176 GLY D O 1
ATOM 7319 N N . LEU D 2 178 ? 186.66000 123.25400 179.86200 1.000 155.11000 177 LEU D N 1
ATOM 7320 C CA . LEU D 2 178 ? 185.39500 123.57700 180.51700 1.000 155.11000 177 LEU D CA 1
ATOM 7321 C C . LEU D 2 178 ? 185.14700 122.69300 181.73500 1.000 155.11000 177 LEU D C 1
ATOM 7322 O O . LEU D 2 178 ? 184.67000 123.17700 182.76800 1.000 155.11000 177 LEU D O 1
ATOM 7327 N N . THR D 2 179 ? 185.46400 121.39500 181.63600 1.000 153.26000 178 THR D N 1
ATOM 7328 C CA . THR D 2 179 ? 185.32100 120.51400 182.79600 1.000 153.26000 178 THR D CA 1
ATOM 7329 C C . THR D 2 179 ? 186.25300 120.92300 183.93000 1.000 153.26000 178 THR D C 1
ATOM 7330 O O . THR D 2 179 ? 185.85700 120.89200 185.10200 1.000 153.26000 178 THR D O 1
ATOM 7334 N N . TYR D 2 180 ? 187.49200 121.30800 183.60100 1.000 147.14000 179 TYR D N 1
ATOM 7335 C CA . TYR D 2 180 ? 188.42500 121.79600 184.61400 1.000 147.14000 179 TYR D CA 1
ATOM 7336 C C . TYR D 2 180 ? 187.89200 123.04500 185.30300 1.000 147.14000 179 TYR D C 1
ATOM 7337 O O . TYR D 2 180 ? 187.95900 123.16700 186.53300 1.000 147.14000 179 TYR D O 1
ATOM 7346 N N . LEU D 2 181 ? 187.36400 123.98800 184.51700 1.000 147.39000 180 LEU D N 1
ATOM 7347 C CA . LEU D 2 181 ? 186.85000 125.22900 185.08900 1.000 147.39000 180 LEU D CA 1
ATOM 7348 C C . LEU D 2 181 ? 185.64400 124.96400 185.98200 1.000 147.39000 180 LEU D C 1
ATOM 7349 O O . LEU D 2 181 ? 185.53000 125.54700 187.06900 1.000 147.39000 180 LEU D O 1
ATOM 7354 N N . ARG D 2 182 ? 184.75400 124.06300 185.54900 1.000 145.17000 181 ARG D N 1
ATOM 7355 C CA . ARG D 2 182 ? 183.61200 123.65900 186.36700 1.000 145.17000 181 ARG D CA 1
ATOM 7356 C C . ARG D 2 182 ? 184.05800 123.03100 187.68200 1.000 145.17000 181 ARG D C 1
ATOM 7357 O O . ARG D 2 182 ? 183.56400 123.39700 188.75500 1.000 145.17000 181 ARG D O 1
ATOM 7365 N N . GLU D 2 183 ? 185.00200 122.09000 187.62500 1.000 147.06000 182 GLU D N 1
ATOM 7366 C CA . GLU D 2 183 ? 185.34100 121.33300 188.82200 1.000 147.06000 182 GLU D CA 1
ATOM 7367 C C . GLU D 2 183 ? 186.29500 122.07200 189.75000 1.000 147.06000 182 GLU D C 1
ATOM 7368 O O . GLU D 2 183 ? 186.44000 121.66600 190.90800 1.000 147.06000 182 GLU D O 1
ATOM 7374 N N . LYS D 2 184 ? 186.95100 123.14000 189.28700 1.000 139.46000 183 LYS D N 1
ATOM 7375 C CA . LYS D 2 184 ? 187.92700 123.81100 190.13100 1.000 139.46000 183 LYS D CA 1
ATOM 7376 C C . LYS D 2 184 ? 187.59700 125.25500 190.47700 1.000 139.46000 183 LYS D C 1
ATOM 7377 O O . LYS D 2 184 ? 188.15700 125.77200 191.44800 1.000 139.46000 183 LYS D O 1
ATOM 7383 N N . HIS D 2 185 ? 186.71800 125.92500 189.72800 1.000 138.67000 184 HIS D N 1
ATOM 7384 C CA . HIS D 2 185 ? 186.41500 127.31800 190.02300 1.000 138.67000 184 HIS D CA 1
ATOM 7385 C C . HIS D 2 185 ? 184.93300 127.66000 190.01900 1.000 138.67000 184 HIS D C 1
ATOM 7386 O O . HIS D 2 185 ? 184.58400 128.76000 190.46200 1.000 138.67000 184 HIS D O 1
ATOM 7393 N N . LYS D 2 186 ? 184.06400 126.76600 189.53100 1.000 134.21000 185 LYS D N 1
ATOM 7394 C CA . LYS D 2 186 ? 182.60600 126.94300 189.51900 1.000 134.21000 185 LYS D CA 1
ATOM 7395 C C . LYS D 2 186 ? 182.17700 128.18400 188.73700 1.000 134.21000 185 LYS D C 1
ATOM 7396 O O . LYS D 2 186 ? 181.14600 128.79000 189.03800 1.000 134.21000 185 LYS D O 1
ATOM 7402 N N . ILE D 2 187 ? 182.95800 128.57700 187.72900 1.000 140.19000 186 ILE D N 1
ATOM 7403 C CA . ILE D 2 187 ? 182.64000 129.71100 186.87000 1.000 140.19000 186 ILE D CA 1
ATOM 7404 C C . ILE D 2 187 ? 182.63300 129.24000 185.42000 1.000 140.19000 186 ILE D C 1
ATOM 7405 O O . ILE D 2 187 ? 182.92100 128.08300 185.11700 1.000 140.19000 186 ILE D O 1
ATOM 7410 N N . MET D 2 188 ? 182.29000 130.15900 184.51900 1.000 148.30000 187 MET D N 1
ATOM 7411 C CA . MET D 2 188 ? 182.01700 129.82100 183.12900 1.000 148.30000 187 MET D CA 1
ATOM 7412 C C . MET D 2 188 ? 182.73600 130.78700 182.19200 1.000 148.30000 187 MET D C 1
ATOM 7413 O O . MET D 2 188 ? 183.31800 131.78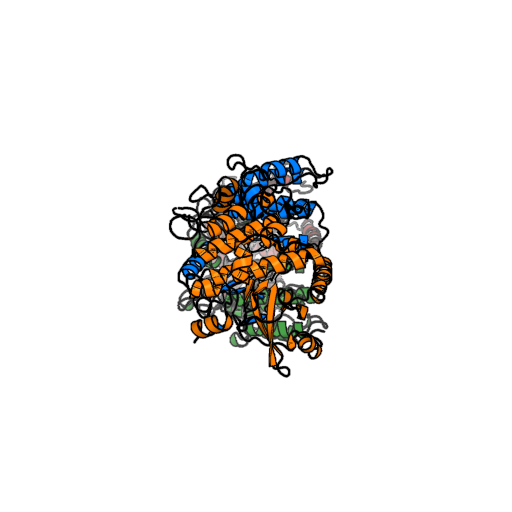900 182.61400 1.000 148.30000 187 MET D O 1
ATOM 7418 N N . HIS D 2 189 ? 182.68100 130.46500 180.89800 1.000 139.04000 188 HIS D N 1
ATOM 7419 C CA . HIS D 2 189 ? 183.48400 131.15900 179.89500 1.000 139.04000 188 HIS D CA 1
ATOM 7420 C C . HIS D 2 189 ? 182.71400 132.29800 179.23000 1.000 139.04000 188 HIS D C 1
ATOM 7421 O O . HIS D 2 189 ? 183.26500 133.38300 179.01200 1.000 139.04000 188 HIS D O 1
ATOM 7428 N N . ARG D 2 190 ? 181.47500 132.01800 178.80500 1.000 127.03000 189 ARG D N 1
ATOM 7429 C CA . ARG D 2 190 ? 180.45500 132.96000 178.33500 1.000 127.03000 189 ARG D CA 1
ATOM 7430 C C . ARG D 2 190 ? 180.73200 133.55500 176.95500 1.000 127.03000 189 ARG D C 1
ATOM 7431 O O . ARG D 2 190 ? 179.82700 134.14300 176.35400 1.000 127.03000 189 ARG D O 1
ATOM 7439 N N . ASP D 2 191 ? 181.93800 133.37100 176.41700 1.000 146.89000 190 ASP D N 1
ATOM 7440 C CA . ASP D 2 191 ? 182.40300 134.04100 175.19600 1.000 146.89000 190 ASP D CA 1
ATOM 7441 C C . ASP D 2 191 ? 183.11500 133.07000 174.26600 1.000 146.89000 190 ASP D C 1
ATOM 7442 O O . ASP D 2 191 ? 184.21400 133.34400 173.77700 1.000 146.89000 190 ASP D O 1
ATOM 7447 N N . VAL D 2 192 ? 182.50700 131.91800 174.00000 1.000 148.27000 191 VAL D N 1
ATOM 7448 C CA . VAL D 2 192 ? 183.16300 130.92700 173.15400 1.000 148.27000 191 VAL D CA 1
ATOM 7449 C C . VAL D 2 192 ? 183.08900 131.37900 171.69900 1.000 148.27000 191 VAL D C 1
ATOM 7450 O O . VAL D 2 192 ? 182.00500 131.46400 171.10900 1.000 148.27000 191 VAL D O 1
ATOM 7454 N N . LYS D 2 193 ? 184.25300 131.67400 171.11700 1.000 139.75000 192 LYS D N 1
ATOM 7455 C CA . LYS D 2 193 ? 184.42700 132.07100 169.72400 1.000 139.75000 192 LYS D CA 1
ATOM 7456 C C . LYS D 2 193 ? 185.89500 131.83700 169.38700 1.000 139.75000 192 LYS D C 1
ATOM 7457 O O . LYS D 2 193 ? 186.74600 131.99900 170.27000 1.000 139.75000 192 LYS D O 1
ATOM 7463 N N . PRO D 2 194 ? 186.24300 131.47300 168.14400 1.000 146.68000 193 PRO D N 1
ATOM 7464 C CA . PRO D 2 194 ? 187.61000 130.98300 167.87900 1.000 146.68000 193 PRO D CA 1
ATOM 7465 C C . PRO D 2 194 ? 188.70300 132.02700 168.03600 1.000 146.68000 193 PRO D C 1
ATOM 7466 O O . PRO D 2 194 ? 189.88500 131.66200 168.05400 1.000 146.68000 193 PRO D O 1
ATOM 7470 N N . SER D 2 195 ? 188.35300 133.30900 168.14900 1.000 146.73000 194 SER D N 1
ATOM 7471 C CA . SER D 2 195 ? 189.35200 134.32000 168.46700 1.000 146.73000 194 SER D CA 1
ATOM 7472 C C . SER D 2 195 ? 189.89400 134.17200 169.88400 1.000 146.73000 194 SER D C 1
ATOM 7473 O O . SER D 2 195 ? 190.99400 134.66000 170.16700 1.000 146.73000 194 SER D O 1
ATOM 7476 N N . ASN D 2 196 ? 189.15500 133.51400 170.77800 1.000 152.09000 195 ASN D N 1
ATOM 7477 C CA . ASN D 2 196 ? 189.54200 133.40100 172.17800 1.000 152.09000 195 ASN D CA 1
ATOM 7478 C C . ASN D 2 196 ? 190.21200 132.07300 172.51700 1.000 152.09000 195 ASN D C 1
ATOM 7479 O O . ASN D 2 196 ? 190.51800 131.83300 173.68800 1.000 152.09000 195 ASN D O 1
ATOM 7484 N N . ILE D 2 197 ? 190.43800 131.20300 171.53700 1.000 155.67000 196 ILE D N 1
ATOM 7485 C CA . ILE D 2 197 ? 191.19500 129.97100 171.74400 1.000 155.67000 196 ILE D CA 1
ATOM 7486 C C . ILE D 2 197 ? 192.51900 130.12300 171.01000 1.000 155.67000 196 ILE D C 1
ATOM 7487 O O . ILE D 2 197 ? 192.54200 130.48300 169.82800 1.000 155.67000 196 ILE D O 1
ATOM 7492 N N . LEU D 2 198 ? 193.61600 129.84900 171.70800 1.000 165.58000 197 LEU D N 1
ATOM 7493 C CA . LEU D 2 198 ? 194.95500 130.02200 171.17100 1.000 165.58000 197 LEU D CA 1
ATOM 7494 C C . LEU D 2 198 ? 195.61600 128.66700 170.94300 1.000 165.58000 197 LEU D C 1
ATOM 7495 O O . LEU D 2 198 ? 195.23100 127.65800 171.54000 1.000 165.58000 197 LEU D O 1
ATOM 7500 N N . VAL D 2 199 ? 196.62100 128.66000 170.06500 1.000 174.57000 198 VAL D N 1
ATOM 7501 C CA . VAL D 2 199 ? 197.38000 127.46800 169.71000 1.000 174.57000 198 VAL D CA 1
ATOM 7502 C C . VAL D 2 199 ? 198.85600 127.77800 169.93600 1.000 174.57000 198 VAL D C 1
ATOM 7503 O O . VAL D 2 199 ? 199.31600 128.89800 169.71600 1.000 174.57000 198 VAL D O 1
ATOM 7507 N N . ASN D 2 200 ? 199.58500 126.79100 170.45100 1.000 175.63000 199 ASN D N 1
ATOM 7508 C CA . ASN D 2 200 ? 201.00800 126.92600 170.73100 1.000 175.63000 199 ASN D CA 1
ATOM 7509 C C . ASN D 2 200 ? 201.79500 126.11200 169.70300 1.000 175.63000 199 ASN D C 1
ATOM 7510 O O . ASN D 2 200 ? 201.26000 125.21900 169.04300 1.000 175.63000 199 ASN D O 1
ATOM 7515 N N . SER D 2 201 ? 203.08500 126.43800 169.56800 1.000 178.97000 200 SER D N 1
ATOM 7516 C CA . SER D 2 201 ? 203.95800 125.71400 168.65200 1.000 178.97000 200 SER D CA 1
ATOM 7517 C C . SER D 2 201 ? 204.24500 124.29100 169.11400 1.000 178.97000 200 SER D C 1
ATOM 7518 O O . SER D 2 201 ? 204.63600 123.45500 168.29300 1.000 178.97000 200 SER D O 1
ATOM 7521 N N . ARG D 2 202 ? 204.06400 123.99800 170.39800 1.000 183.05000 201 ARG D N 1
ATOM 7522 C CA . ARG D 2 202 ? 204.27800 122.66100 170.93300 1.000 183.05000 201 ARG D CA 1
ATOM 7523 C C . ARG D 2 202 ? 203.00800 121.82200 170.95000 1.000 183.05000 201 ARG D C 1
ATOM 7524 O O . ARG D 2 202 ? 203.01200 120.72700 171.52400 1.000 183.05000 201 ARG D O 1
ATOM 7532 N N . GLY D 2 203 ? 201.92600 122.30700 170.34400 1.000 185.51000 202 GLY D N 1
ATOM 7533 C CA . GLY D 2 203 ? 200.73900 121.51000 170.12900 1.000 185.51000 202 GLY D CA 1
ATOM 7534 C C . GLY D 2 203 ? 199.66700 121.60700 171.19100 1.000 185.51000 202 GLY D C 1
ATOM 7535 O O . GLY D 2 203 ? 198.59500 121.01400 171.01500 1.000 185.51000 202 GLY D O 1
ATOM 7536 N N . GLU D 2 204 ? 199.90800 122.32500 172.28200 1.000 181.58000 203 GLU D N 1
ATOM 7537 C CA . GLU D 2 204 ? 198.89600 122.46100 173.31800 1.000 181.58000 203 GLU D CA 1
ATOM 7538 C C . GLU D 2 204 ? 197.90900 123.55600 172.94200 1.000 181.58000 203 GLU D C 1
ATOM 7539 O O . GLU D 2 204 ? 198.27000 124.56700 172.33400 1.000 181.58000 203 GLU D O 1
ATOM 7545 N N . ILE D 2 205 ? 196.65000 123.34100 173.31100 1.000 164.29000 204 ILE D N 1
ATOM 7546 C CA . ILE D 2 205 ? 195.55500 124.23800 172.96700 1.000 164.29000 204 ILE D CA 1
ATOM 7547 C C . ILE D 2 205 ? 194.97400 124.78000 174.26500 1.000 164.29000 204 ILE D C 1
ATOM 7548 O O . ILE D 2 205 ? 194.31600 124.04400 175.01100 1.000 164.29000 204 ILE D O 1
ATOM 7553 N N . LYS D 2 206 ? 195.20700 126.06300 174.53000 1.000 160.97000 205 LYS D N 1
ATOM 7554 C CA . LYS D 2 206 ? 194.79300 126.69000 175.77600 1.000 160.97000 205 LYS D CA 1
ATOM 7555 C C . LYS D 2 206 ? 193.58800 127.59300 175.54900 1.000 160.97000 205 LYS D C 1
ATOM 7556 O O . LYS D 2 206 ? 193.24900 127.93800 174.41300 1.000 160.97000 205 LYS D O 1
ATOM 7562 N N . LEU D 2 207 ? 192.94700 127.97100 176.65100 1.000 155.55000 206 LEU D N 1
ATOM 7563 C CA . LEU D 2 207 ? 191.78100 128.84000 176.65700 1.000 155.55000 206 LEU D CA 1
ATOM 7564 C C . LEU D 2 207 ? 192.08400 130.11900 177.43300 1.000 155.55000 206 LEU D C 1
ATOM 7565 O O . LEU D 2 207 ? 192.93600 130.13300 178.32400 1.000 155.55000 206 LEU D O 1
ATOM 7570 N N . CYS D 2 208 ? 191.38900 131.20300 177.08300 1.000 156.84000 207 CYS D N 1
ATOM 7571 C CA . CYS D 2 208 ? 191.57200 132.47300 177.77700 1.000 156.84000 207 CYS D CA 1
ATOM 7572 C C . CYS D 2 208 ? 190.32000 133.32800 177.63000 1.000 156.84000 207 CYS D C 1
ATOM 7573 O O . CYS D 2 208 ? 189.29200 132.87900 177.11400 1.000 156.84000 207 CYS D O 1
ATOM 7576 N N . ASP D 2 209 ? 190.42800 134.57000 178.11900 1.000 159.57000 208 ASP D N 1
ATOM 7577 C CA . ASP D 2 209 ? 189.44500 135.63700 177.90400 1.000 159.57000 208 ASP D CA 1
ATOM 7578 C C . ASP D 2 209 ? 188.07100 135.27400 178.46600 1.000 159.57000 208 ASP D C 1
ATOM 7579 O O . ASP D 2 209 ? 187.03600 135.55100 177.85600 1.000 159.57000 208 ASP D O 1
ATOM 7584 N N . PHE D 2 210 ? 188.05900 134.64900 179.63800 1.000 143.46000 209 PHE D N 1
ATOM 7585 C CA . PHE D 2 210 ? 186.82100 134.20200 180.25700 1.000 143.46000 209 PHE D CA 1
ATOM 7586 C C . PHE D 2 210 ? 186.36800 135.16500 181.35800 1.000 143.46000 209 PHE D C 1
ATOM 7587 O O . PHE D 2 210 ? 187.12100 136.01900 181.82900 1.000 143.46000 209 PHE D O 1
ATOM 7595 N N . GLY D 2 211 ? 185.10900 135.00700 181.76500 1.000 141.71000 210 GLY D N 1
ATOM 7596 C CA . GLY D 2 211 ? 184.44800 135.89700 182.70500 1.000 141.71000 210 GLY D CA 1
ATOM 7597 C C . GLY D 2 211 ? 184.72300 135.60700 184.16600 1.000 141.71000 210 GLY D C 1
ATOM 7598 O O . GLY D 2 211 ? 183.90800 134.97100 184.84100 1.000 141.71000 210 GLY D O 1
ATOM 7599 N N . VAL D 2 212 ? 185.87100 136.06100 184.66600 1.000 136.82000 211 VAL D N 1
ATOM 7600 C CA . VAL D 2 212 ? 186.30500 135.65800 185.99900 1.000 136.82000 211 VAL D CA 1
ATOM 7601 C C . VAL D 2 212 ? 185.68700 136.52500 187.10400 1.000 136.82000 211 VAL D C 1
ATOM 7602 O O . VAL D 2 212 ? 185.54500 136.06600 188.24300 1.000 136.82000 211 VAL D O 1
ATOM 7606 N N . SER D 2 213 ? 185.28600 137.76200 186.80800 1.000 122.18000 212 SER D N 1
ATOM 7607 C CA . SER D 2 213 ? 184.86400 138.69500 187.84900 1.000 122.18000 212 SER D CA 1
ATOM 7608 C C . SER D 2 213 ? 183.75800 139.58500 187.31100 1.000 122.18000 212 SER D C 1
ATOM 7609 O O . SER D 2 213 ? 184.00500 140.39000 186.40900 1.000 122.18000 212 SER D O 1
ATOM 7612 N N . GLY D 2 214 ? 182.56700 139.48300 187.91700 1.000 120.09000 213 GLY D N 1
ATOM 7613 C CA . GLY D 2 214 ? 181.37100 140.09300 187.35000 1.000 120.09000 213 GLY D CA 1
ATOM 7614 C C . GLY D 2 214 ? 181.42600 141.60400 187.22600 1.000 120.09000 213 GLY D C 1
ATOM 7615 O O . GLY D 2 214 ? 180.76000 142.18400 186.36100 1.000 120.09000 213 GLY D O 1
ATOM 7616 N N . GLN D 2 215 ? 182.21600 142.26500 188.07800 1.000 115.20000 214 GLN D N 1
ATOM 7617 C CA . GLN D 2 215 ? 182.37700 143.71000 187.95600 1.000 115.20000 214 GLN D CA 1
ATOM 7618 C C . GLN D 2 215 ? 183.08200 144.06900 186.65600 1.000 115.20000 214 GLN D C 1
ATOM 7619 O O . GLN D 2 215 ? 182.80800 145.11700 186.06200 1.000 115.20000 214 GLN D O 1
ATOM 7625 N N . LEU D 2 216 ? 183.97800 143.20000 186.18300 1.000 114.60000 215 LEU D N 1
ATOM 7626 C CA . LEU D 2 216 ? 184.65600 143.47200 184.92200 1.000 114.60000 215 LEU D CA 1
ATOM 7627 C C . LEU D 2 216 ? 183.71000 143.28600 183.73900 1.000 114.60000 215 LEU D C 1
ATOM 7628 O O . LEU D 2 216 ? 183.79900 144.02100 182.74900 1.000 114.60000 215 LEU D O 1
ATOM 7633 N N . ILE D 2 217 ? 182.79100 142.31700 183.82200 1.000 122.24000 216 ILE D N 1
ATOM 7634 C CA . ILE D 2 217 ? 181.74000 142.20500 182.80800 1.000 122.24000 216 ILE D CA 1
ATOM 7635 C C . ILE D 2 217 ? 180.85200 143.44500 182.82300 1.000 122.24000 216 ILE D C 1
ATOM 7636 O O . ILE D 2 217 ? 180.50600 143.99600 181.76900 1.000 122.24000 216 ILE D O 1
ATOM 7641 N N . ASP D 2 218 ? 180.49500 143.91900 184.02200 1.000 121.80000 217 ASP D N 1
ATOM 7642 C CA . ASP D 2 218 ? 179.65900 145.11300 184.13700 1.000 121.80000 217 ASP D CA 1
ATOM 7643 C C . ASP D 2 218 ? 180.36600 146.34700 183.59000 1.000 121.80000 217 ASP D C 1
ATOM 7644 O O . ASP D 2 218 ? 179.72900 147.22900 183.00000 1.000 121.80000 217 ASP D O 1
ATOM 7649 N N . ALA D 2 219 ? 181.68300 146.42100 183.77200 1.000 124.15000 218 ALA D N 1
ATOM 7650 C CA . ALA D 2 219 ? 182.45900 147.54300 183.26400 1.000 124.15000 218 ALA D CA 1
ATOM 7651 C C . ALA D 2 219 ? 182.64200 147.47200 181.74700 1.000 124.15000 218 ALA D C 1
ATOM 7652 O O . ALA D 2 219 ? 182.53700 148.49700 181.06400 1.000 124.15000 218 ALA D O 1
ATOM 7654 N N . MET D 2 220 ? 182.89600 146.27700 181.19700 1.000 129.03000 219 MET D N 1
ATOM 7655 C CA . MET D 2 220 ? 183.05700 146.12100 179.75100 1.000 129.03000 219 MET D CA 1
ATOM 7656 C C . MET D 2 220 ? 181.73500 146.01000 178.99900 1.000 129.03000 219 MET D C 1
ATOM 7657 O O . MET D 2 220 ? 181.76000 145.93100 177.76900 1.000 129.03000 219 MET D O 1
ATOM 7662 N N . ALA D 2 221 ? 180.58800 146.05300 179.68000 1.000 127.20000 220 ALA D N 1
ATOM 7663 C CA . ALA D 2 221 ? 179.30200 145.80800 179.03500 1.000 127.20000 220 ALA D CA 1
ATOM 7664 C C . ALA D 2 221 ? 178.82200 146.95700 178.14900 1.000 127.20000 220 ALA D C 1
ATOM 7665 O O . ALA D 2 221 ? 177.64200 147.00200 177.78800 1.000 127.20000 220 ALA D O 1
ATOM 7667 N N . ASN D 2 222 ? 179.70100 147.90100 177.81600 1.000 131.51000 221 ASN D N 1
ATOM 7668 C CA . ASN D 2 222 ? 179.36700 149.02300 176.94800 1.000 131.51000 221 ASN D CA 1
ATOM 7669 C C . ASN D 2 222 ? 179.89100 148.89100 175.52300 1.000 131.51000 221 ASN D C 1
ATOM 7670 O O . ASN D 2 222 ? 179.10500 149.01600 174.58400 1.000 131.51000 221 ASN D O 1
ATOM 7675 N N . ALA D 2 223 ? 181.19000 148.65400 175.33300 1.000 135.13000 222 ALA D N 1
ATOM 7676 C CA . ALA D 2 223 ? 181.80800 148.64400 174.01200 1.000 135.13000 222 ALA D CA 1
ATOM 7677 C C . ALA D 2 223 ? 182.31400 147.24700 173.68400 1.000 135.13000 222 ALA D C 1
ATOM 7678 O O . ALA D 2 223 ? 182.99600 146.62500 174.50500 1.000 135.13000 222 ALA D O 1
ATOM 7680 N N . PHE D 2 224 ? 181.98800 146.75800 172.48500 1.000 135.45000 223 PHE D N 1
ATOM 7681 C CA . PHE D 2 224 ? 182.39500 145.41900 172.07900 1.000 135.45000 223 PHE D CA 1
ATOM 7682 C C . PHE D 2 224 ? 182.86800 145.33300 170.63300 1.000 135.45000 223 PHE D C 1
ATOM 7683 O O . PHE D 2 224 ? 183.39100 144.29000 170.22600 1.000 135.45000 223 PHE D O 1
ATOM 7691 N N . VAL D 2 225 ? 182.69400 146.41300 169.86200 1.000 144.05000 224 VAL D N 1
ATOM 7692 C CA . VAL D 2 225 ? 182.70300 146.40000 168.39600 1.000 144.05000 224 VAL D CA 1
ATOM 7693 C C . VAL D 2 225 ? 181.71800 145.32200 167.94900 1.000 144.05000 224 VAL D C 1
ATOM 7694 O O . VAL D 2 225 ? 180.53500 145.61300 167.73900 1.000 144.05000 224 VAL D O 1
ATOM 7698 N N . GLY D 2 226 ? 182.19700 144.07600 167.81700 1.000 136.11000 225 GLY D N 1
ATOM 7699 C CA . GLY D 2 226 ? 181.37200 142.89100 167.64500 1.000 136.11000 225 GLY D CA 1
ATOM 7700 C C . GLY D 2 226 ? 180.31700 142.92000 166.55700 1.000 136.11000 225 GLY D C 1
ATOM 7701 O O . GLY D 2 226 ? 179.12100 142.99200 166.85500 1.000 136.11000 225 GLY D O 1
ATOM 7702 N N . THR D 2 227 ? 180.75300 142.89500 165.29500 1.000 131.82000 226 THR D N 1
ATOM 7703 C CA . THR D 2 227 ? 179.81400 142.91500 164.17800 1.000 131.82000 226 THR D CA 1
ATOM 7704 C C . THR D 2 227 ? 178.97200 141.64200 164.13500 1.000 131.82000 226 THR D C 1
ATOM 7705 O O . THR D 2 227 ? 177.77600 141.69900 163.82400 1.000 131.82000 226 THR D O 1
ATOM 7709 N N . ARG D 2 228 ? 179.55600 140.50000 164.49200 1.000 134.60000 227 ARG D N 1
ATOM 7710 C CA . ARG D 2 228 ? 178.82700 139.24600 164.58300 1.000 134.60000 227 ARG D CA 1
ATOM 7711 C C . ARG D 2 228 ? 178.59100 138.87500 166.04500 1.000 134.60000 227 ARG D C 1
ATOM 7712 O O . ARG D 2 228 ? 178.99000 139.58500 166.97100 1.000 134.60000 227 ARG D O 1
ATOM 7720 N N . SER D 2 229 ? 177.93600 137.73200 166.25000 1.000 130.42000 228 SER D N 1
ATOM 7721 C CA . SER D 2 229 ? 177.64400 137.24600 167.59200 1.000 130.42000 228 SER D CA 1
ATOM 7722 C C . SER D 2 229 ? 177.39500 135.74700 167.53800 1.000 130.42000 228 SER D C 1
ATOM 7723 O O . SER D 2 229 ? 176.55300 135.28500 166.76200 1.000 130.42000 228 SER D O 1
ATOM 7726 N N . TYR D 2 230 ? 178.12900 134.99600 168.35600 1.000 123.88000 229 TYR D N 1
ATOM 7727 C CA . TYR D 2 230 ? 177.91100 133.56000 168.53900 1.000 123.88000 229 TYR D CA 1
ATOM 7728 C C . TYR D 2 230 ? 177.22300 133.27200 169.86700 1.000 123.88000 229 TYR D C 1
ATOM 7729 O O . TYR D 2 230 ? 177.50400 132.26800 170.52600 1.000 123.88000 229 TYR D O 1
ATOM 7738 N N . MET D 2 231 ? 176.30500 134.14800 170.26800 1.000 132.08000 230 MET D N 1
ATOM 7739 C CA . MET D 2 231 ? 175.63100 134.08100 171.55700 1.000 132.08000 230 MET D CA 1
ATOM 7740 C C . MET D 2 231 ? 174.46400 133.10300 171.48500 1.000 132.08000 230 MET D C 1
ATOM 7741 O O . MET D 2 231 ? 173.80200 132.98700 170.45000 1.000 132.08000 230 MET D O 1
ATOM 7746 N N . SER D 2 232 ? 174.22400 132.39400 172.58800 1.000 128.37000 231 SER D N 1
ATOM 7747 C CA . SER D 2 232 ? 173.19900 131.36200 172.62400 1.000 128.37000 231 SER D CA 1
ATOM 7748 C C . SER D 2 232 ? 171.79800 131.97400 172.55800 1.000 128.37000 231 SER D C 1
ATOM 7749 O O . SER D 2 232 ? 171.58900 133.10900 172.99300 1.000 128.37000 231 SER D O 1
ATOM 7752 N N . PRO D 2 233 ? 170.82800 131.24200 171.98800 1.000 116.50000 232 PRO D N 1
ATOM 7753 C CA . PRO D 2 233 ? 169.46200 131.79100 171.86900 1.000 116.50000 232 PRO D CA 1
ATOM 7754 C C . PRO D 2 233 ? 168.80100 132.08000 173.20200 1.000 116.50000 232 PRO D C 1
ATOM 7755 O O . PRO D 2 233 ? 168.15400 133.12100 173.35900 1.000 116.50000 232 PRO D O 1
ATOM 7759 N N . GLU D 2 234 ? 168.94200 131.17300 174.17100 1.000 123.14000 233 GLU D N 1
ATOM 7760 C CA . GLU D 2 234 ? 168.28800 131.34000 175.46300 1.000 123.14000 233 GLU D CA 1
ATOM 7761 C C . GLU D 2 234 ? 168.86900 132.49500 176.26600 1.000 123.14000 233 GLU D C 1
ATOM 7762 O O . GLU D 2 234 ? 168.21100 132.98400 177.19000 1.000 123.14000 233 GLU D O 1
ATOM 7768 N N . ARG D 2 235 ? 170.07700 132.94600 175.93600 1.000 123.26000 234 ARG D N 1
ATOM 7769 C CA . ARG D 2 235 ? 170.65500 134.12300 176.56700 1.000 123.26000 234 ARG D CA 1
ATOM 7770 C C . ARG D 2 235 ? 170.33400 135.40000 175.80700 1.000 123.26000 234 ARG D C 1
ATOM 7771 O O . ARG D 2 235 ? 171.03200 136.40400 175.98000 1.000 123.26000 234 ARG D O 1
ATOM 7779 N N . LEU D 2 236 ? 169.29300 135.38200 174.97400 1.000 116.91000 235 LEU D N 1
ATOM 7780 C CA . LEU D 2 236 ? 168.83800 136.57300 174.27600 1.000 116.91000 235 LEU D CA 1
ATOM 7781 C C . LEU D 2 236 ? 167.53500 137.12100 174.83400 1.000 116.91000 235 LEU D C 1
ATOM 7782 O O . LEU D 2 236 ? 167.19100 138.27100 174.54100 1.000 116.91000 235 LEU D O 1
ATOM 7787 N N . GLN D 2 237 ? 166.79900 136.33100 175.61400 1.000 115.42000 236 GLN D N 1
ATOM 7788 C CA . GLN D 2 237 ? 165.62400 136.82000 176.31800 1.000 115.42000 236 GLN D CA 1
ATOM 7789 C C . GLN D 2 237 ? 165.77000 136.74800 177.83100 1.000 115.42000 236 GLN D C 1
ATOM 7790 O O . GLN D 2 237 ? 164.82100 137.08500 178.54800 1.000 115.42000 236 GLN D O 1
ATOM 7796 N N . GLY D 2 238 ? 166.92300 136.31900 178.33700 1.000 126.22000 237 GLY D N 1
ATOM 7797 C CA . GLY D 2 238 ? 167.19600 136.39100 179.75900 1.000 126.22000 237 GLY D CA 1
ATOM 7798 C C . GLY D 2 238 ? 166.73900 135.21500 180.59000 1.000 126.22000 237 GLY D C 1
ATOM 7799 O O . GLY D 2 238 ? 166.41500 135.40200 181.76800 1.000 126.22000 237 GLY D O 1
ATOM 7800 N N . THR D 2 239 ? 166.70500 134.01000 180.02700 1.000 127.23000 238 THR D N 1
ATOM 7801 C CA . THR D 2 239 ? 166.31700 132.82500 180.78200 1.000 127.23000 238 THR D CA 1
ATOM 7802 C C . THR D 2 239 ? 167.51100 132.30200 181.58100 1.000 127.23000 238 THR D C 1
ATOM 7803 O O . THR D 2 239 ? 168.53900 132.97000 181.72700 1.000 127.23000 238 THR D O 1
ATOM 7807 N N . HIS D 2 240 ? 167.37100 131.09500 182.12700 1.000 124.86000 239 HIS D N 1
ATOM 7808 C CA . HIS D 2 240 ? 168.46500 130.45400 182.84600 1.000 124.86000 239 HIS D CA 1
ATOM 7809 C C . HIS D 2 240 ? 169.61100 130.12100 181.89900 1.000 124.86000 239 HIS D C 1
ATOM 7810 O O . HIS D 2 240 ? 169.39000 129.73500 180.74800 1.000 124.86000 239 HIS D O 1
ATOM 7817 N N . TYR D 2 241 ? 170.83700 130.27000 182.39000 1.000 124.78000 240 TYR D N 1
ATOM 7818 C CA . TYR D 2 241 ? 172.03000 129.97900 181.61100 1.000 124.78000 240 TYR D CA 1
ATOM 7819 C C . TYR D 2 241 ? 172.97600 129.09600 182.41200 1.000 124.78000 240 TYR D C 1
ATOM 7820 O O . TYR D 2 241 ? 172.99800 129.13200 183.64500 1.000 124.78000 240 TYR D O 1
ATOM 7829 N N . SER D 2 242 ? 173.75800 128.30400 181.68900 1.000 141.26000 241 SER D N 1
ATOM 7830 C CA . SER D 2 242 ? 174.70900 127.37400 182.28000 1.000 141.26000 241 SER D CA 1
ATOM 7831 C C . SER D 2 242 ? 175.80500 127.12500 181.24900 1.000 141.26000 241 SER D C 1
ATOM 7832 O O . SER D 2 242 ? 175.94400 127.88000 180.28100 1.000 141.26000 241 SER D O 1
ATOM 7835 N N . VAL D 2 243 ? 176.58300 126.06000 181.45000 1.000 150.48000 242 VAL D N 1
ATOM 7836 C CA . VAL D 2 243 ? 177.63300 125.68400 180.51300 1.000 150.48000 242 VAL D CA 1
ATOM 7837 C C . VAL D 2 243 ? 177.06700 125.18400 179.18400 1.000 150.48000 242 VAL D C 1
ATOM 7838 O O . VAL D 2 243 ? 177.81000 125.06000 178.20300 1.000 150.48000 242 VAL D O 1
ATOM 7842 N N . GLN D 2 244 ? 175.75800 124.91700 179.12500 1.000 148.04000 243 GLN D N 1
ATOM 7843 C CA . GLN D 2 244 ? 175.12500 124.47600 177.88600 1.000 148.04000 243 GLN D CA 1
ATOM 7844 C C . GLN D 2 244 ? 175.20000 125.55200 176.80700 1.000 148.04000 243 GLN D C 1
ATOM 7845 O O . GLN D 2 244 ? 175.31300 125.24000 175.61500 1.000 148.04000 243 GLN D O 1
ATOM 7851 N N . SER D 2 245 ? 175.13500 126.82500 177.20700 1.000 148.89000 244 SER D N 1
ATOM 7852 C CA . SER D 2 245 ? 175.30400 127.91800 176.25300 1.000 148.89000 244 SER D CA 1
ATOM 7853 C C . SER D 2 245 ? 176.71100 127.92500 175.66800 1.000 148.89000 244 SER D C 1
ATOM 7854 O O . SER D 2 245 ? 176.89500 128.17100 174.46800 1.000 148.89000 244 SER D O 1
ATOM 7857 N N . ASP D 2 246 ? 177.71600 127.65900 176.50600 1.000 154.24000 245 ASP D N 1
ATOM 7858 C CA . ASP D 2 246 ? 179.08500 127.54200 176.01700 1.000 154.24000 245 ASP D CA 1
ATOM 7859 C C . ASP D 2 246 ? 179.23600 126.34200 175.09100 1.000 154.24000 245 ASP D C 1
ATOM 7860 O O . ASP D 2 246 ? 179.98900 126.39700 174.11500 1.000 154.24000 245 ASP D O 1
ATOM 7865 N N . ILE D 2 247 ? 178.51100 125.25700 175.37500 1.000 149.69000 246 ILE D N 1
ATOM 7866 C CA . ILE D 2 247 ? 178.52400 124.08700 174.49700 1.000 149.69000 246 ILE D CA 1
ATOM 7867 C C . ILE D 2 247 ? 177.92800 124.43700 173.13600 1.000 149.69000 246 ILE D C 1
ATOM 7868 O O . ILE D 2 247 ? 178.45300 124.04300 172.08500 1.000 149.69000 246 ILE D O 1
ATOM 7873 N N . TRP D 2 248 ? 176.82900 125.19600 173.13600 1.000 147.03000 247 TRP D N 1
ATOM 7874 C CA . TRP D 2 248 ? 176.19700 125.60500 171.88300 1.000 147.03000 247 TRP D CA 1
ATOM 7875 C C . TRP D 2 248 ? 177.11200 126.52600 171.07700 1.000 147.03000 247 TRP D C 1
ATOM 7876 O O . TRP D 2 248 ? 177.25300 126.36300 169.85800 1.000 147.03000 247 TRP D O 1
ATOM 7887 N N . SER D 2 249 ? 177.74700 127.49400 171.74400 1.000 141.81000 248 SER D N 1
ATOM 7888 C CA . SER D 2 249 ? 178.67500 128.38200 171.05000 1.000 141.81000 248 SER D CA 1
ATOM 7889 C C . SER D 2 249 ? 179.89800 127.62000 170.55000 1.000 141.81000 248 SER D C 1
ATOM 7890 O O . SER D 2 249 ? 180.46700 127.95800 169.50500 1.000 141.81000 248 SER D O 1
ATOM 7893 N N . MET D 2 250 ? 180.30100 126.57500 171.27700 1.000 151.45000 249 MET D N 1
ATOM 7894 C CA . MET D 2 250 ? 181.34500 125.67600 170.79900 1.000 151.45000 249 MET D CA 1
ATOM 7895 C C . MET D 2 250 ? 180.90300 124.94900 169.53600 1.000 151.45000 249 MET D C 1
ATOM 7896 O O . MET D 2 250 ? 181.70600 124.73600 168.62200 1.000 151.45000 249 MET D O 1
ATOM 7901 N N . GLY D 2 251 ? 179.62900 124.55800 169.47400 1.000 153.39000 250 GLY D N 1
ATOM 7902 C CA . GLY D 2 251 ? 179.10400 123.95800 168.25500 1.000 153.39000 250 GLY D CA 1
ATOM 7903 C C . GLY D 2 251 ? 179.15000 124.90600 167.06900 1.000 153.39000 250 GLY D C 1
ATOM 7904 O O . GLY D 2 251 ? 179.56700 124.52400 165.96700 1.000 153.39000 250 GLY D O 1
ATOM 7905 N N . LEU D 2 252 ? 178.73700 126.16300 167.28700 1.000 150.73000 251 LEU D N 1
ATOM 7906 C CA . LEU D 2 252 ? 178.84400 127.17200 166.22600 1.000 150.73000 251 LEU D CA 1
ATOM 7907 C C . LEU D 2 252 ? 180.28700 127.38600 165.79100 1.000 150.73000 251 LEU D C 1
ATOM 7908 O O . LEU D 2 252 ? 180.56300 127.50500 164.59300 1.000 150.73000 251 LEU D O 1
ATOM 7913 N N . SER D 2 253 ? 181.22000 127.43800 166.74500 1.000 158.34000 252 SER D N 1
ATOM 7914 C CA . SER D 2 253 ? 182.62300 127.64000 166.39300 1.000 158.34000 252 SER D CA 1
ATOM 7915 C C . SER D 2 253 ? 183.17300 126.46500 165.59300 1.000 158.34000 252 SER D C 1
ATOM 7916 O O . SER D 2 253 ? 183.87000 126.66200 164.58900 1.000 158.34000 252 SER D O 1
ATOM 7919 N N . LEU D 2 254 ? 182.87200 125.23800 166.02500 1.000 160.50000 253 LEU D N 1
ATOM 7920 C CA . LEU D 2 254 ? 183.35700 124.05800 165.31700 1.000 160.50000 253 LEU D CA 1
ATOM 7921 C C . LEU D 2 254 ? 182.78500 123.97400 163.91100 1.000 160.50000 253 LEU D C 1
ATOM 7922 O O . LEU D 2 254 ? 183.49400 123.58500 162.98100 1.000 160.50000 253 LEU D O 1
ATOM 7927 N N . VAL D 2 255 ? 181.51700 124.36400 163.75900 1.000 160.45000 254 VAL D N 1
ATOM 7928 C CA . VAL D 2 255 ? 180.89200 124.38500 162.40200 1.000 160.45000 254 VAL D CA 1
ATOM 7929 C C . VAL D 2 255 ? 181.53300 125.53000 161.60200 1.000 160.45000 254 VAL D C 1
ATOM 7930 O O . VAL D 2 255 ? 181.92100 125.29700 160.43800 1.000 160.45000 254 VAL D O 1
ATOM 7934 N N . GLU D 2 256 ? 181.65300 126.71100 162.21600 1.000 155.49000 255 GLU D N 1
ATOM 7935 C CA . GLU D 2 256 ? 182.23700 127.88300 161.51400 1.000 155.49000 255 GLU D CA 1
ATOM 7936 C C . GLU D 2 256 ? 183.57300 127.47400 160.87500 1.000 155.49000 255 GLU D C 1
ATOM 7937 O O . GLU D 2 256 ? 183.70800 127.63300 159.64600 1.000 155.49000 255 GLU D O 1
ATOM 7943 N N . MET D 2 257 ? 184.51500 126.97400 161.68100 1.000 162.48000 256 MET D N 1
ATOM 7944 C CA . MET D 2 257 ? 185.85500 126.61100 161.14800 1.000 162.48000 256 MET D CA 1
ATOM 7945 C C . MET D 2 257 ? 185.73300 125.35600 160.26700 1.000 162.48000 256 MET D C 1
ATOM 7946 O O . MET D 2 257 ? 186.43100 125.30100 159.23200 1.000 162.48000 256 MET D O 1
ATOM 7951 N N . ALA D 2 258 ? 184.88700 124.39600 160.65800 1.000 166.65000 257 ALA D N 1
ATOM 7952 C CA . ALA D 2 258 ? 184.69100 123.20600 159.84100 1.000 166.65000 257 ALA D CA 1
ATOM 7953 C C . ALA D 2 258 ? 184.54300 123.57800 158.37500 1.000 166.65000 257 ALA D C 1
ATOM 7954 O O . ALA D 2 258 ? 185.09000 122.90200 157.49600 1.000 166.65000 257 ALA D O 1
ATOM 7956 N N . VAL D 2 259 ? 183.82000 124.66400 158.09200 1.000 165.09000 258 VAL D N 1
ATOM 7957 C CA . VAL D 2 259 ? 183.59300 125.08000 156.71000 1.000 165.09000 258 VAL D CA 1
ATOM 7958 C C . VAL D 2 259 ? 184.34700 126.36600 156.35200 1.000 165.09000 258 VAL D C 1
ATOM 7959 O O . VAL D 2 259 ? 184.61300 126.60500 155.16200 1.000 165.09000 258 VAL D O 1
ATOM 7963 N N . GLY D 2 260 ? 184.75600 127.16400 157.33700 1.000 161.32000 259 GLY D N 1
ATOM 7964 C CA . GLY D 2 260 ? 185.56500 128.33600 157.04800 1.000 161.32000 259 GLY D CA 1
ATOM 7965 C C . GLY D 2 260 ? 184.78900 129.59900 156.75800 1.000 161.32000 259 GLY D C 1
ATOM 7966 O O . GLY D 2 260 ? 185.38000 130.59300 156.32900 1.000 161.32000 259 GLY D O 1
ATOM 7967 N N . ARG D 2 261 ? 183.48100 129.58900 156.99400 1.000 156.21000 260 ARG D N 1
ATOM 7968 C CA . ARG D 2 261 ? 182.60900 130.72100 156.71500 1.000 156.21000 260 ARG D CA 1
ATOM 7969 C C . ARG D 2 261 ? 181.33600 130.47400 157.51500 1.000 156.21000 260 ARG D C 1
ATOM 7970 O O . ARG D 2 261 ? 181.14400 129.39400 158.07400 1.000 156.21000 260 ARG D O 1
ATOM 7978 N N . TYR D 2 262 ? 180.48300 131.48900 157.61200 1.000 140.02000 261 TYR D N 1
ATOM 7979 C CA . TYR D 2 262 ? 179.13000 131.25800 158.09200 1.000 140.02000 261 TYR D CA 1
ATOM 7980 C C . TYR D 2 262 ? 178.34300 130.74600 156.89400 1.000 140.02000 261 TYR D C 1
ATOM 7981 O O . TYR D 2 262 ? 177.92300 131.55600 156.05300 1.000 140.02000 261 TYR D O 1
ATOM 7990 N N . PRO D 2 263 ? 178.10900 129.42400 156.77000 1.000 157.71000 262 PRO D N 1
ATOM 7991 C CA . PRO D 2 263 ? 177.77200 128.80800 155.48000 1.000 157.71000 262 PRO D CA 1
ATOM 7992 C C . PRO D 2 263 ? 176.32200 128.99200 155.03300 1.000 157.71000 262 PRO D C 1
ATOM 7993 O O . PRO D 2 263 ? 175.66400 128.04900 154.59100 1.000 157.71000 262 PRO D O 1
ATOM 7997 N N . ILE D 2 264 ? 175.82400 130.22100 155.14000 1.000 148.16000 263 ILE D N 1
ATOM 7998 C CA . ILE D 2 264 ? 174.48100 130.56800 154.69300 1.000 148.16000 263 ILE D CA 1
ATOM 7999 C C . ILE D 2 264 ? 174.57000 131.89700 153.95600 1.000 148.16000 263 ILE D C 1
ATOM 8000 O O . ILE D 2 264 ? 175.05400 132.88700 154.51600 1.000 148.16000 263 ILE D O 1
ATOM 8005 N N . MET D 2 309 ? 172.26100 141.76200 156.71900 1.000 135.34000 308 MET D N 1
ATOM 8006 C CA . MET D 2 309 ? 173.51300 141.26700 157.27300 1.000 135.34000 308 MET D CA 1
ATOM 8007 C C . MET D 2 309 ? 173.88500 142.05900 158.52800 1.000 135.34000 308 MET D C 1
ATOM 8008 O O . MET D 2 309 ? 174.97900 141.87800 159.07800 1.000 135.34000 308 MET D O 1
ATOM 8013 N N . ALA D 2 310 ? 172.99000 142.93200 158.97300 1.000 126.36000 309 ALA D N 1
ATOM 8014 C CA . ALA D 2 310 ? 173.19000 143.65700 160.21300 1.000 126.36000 309 ALA D CA 1
ATOM 8015 C C . ALA D 2 310 ? 173.04600 142.72200 161.40600 1.000 126.36000 309 ALA D C 1
ATOM 8016 O O . ALA D 2 310 ? 172.39300 141.68000 161.31700 1.000 126.36000 309 ALA D O 1
ATOM 8018 N N . ILE D 2 311 ? 173.62700 143.13300 162.54500 1.000 119.63000 310 ILE D N 1
ATOM 8019 C CA . ILE D 2 311 ? 173.78600 142.24500 163.70200 1.000 119.63000 310 ILE D CA 1
ATOM 8020 C C . ILE D 2 311 ? 172.43100 141.82500 164.26700 1.000 119.63000 310 ILE D C 1
ATOM 8021 O O . ILE D 2 311 ? 172.24400 140.66600 164.66500 1.000 119.63000 310 ILE D O 1
ATOM 8026 N N . PHE D 2 312 ? 171.45700 142.74400 164.26900 1.000 104.94000 311 PHE D N 1
ATOM 8027 C CA . PHE D 2 312 ? 170.11400 142.41900 164.73700 1.000 104.94000 311 PHE D CA 1
ATOM 8028 C C . PHE D 2 312 ? 169.47700 141.31600 163.90200 1.000 104.94000 311 PHE D C 1
ATOM 8029 O O . PHE D 2 312 ? 168.73700 140.47900 164.43500 1.000 104.94000 311 PHE D O 1
ATOM 8037 N N . GLU D 2 313 ? 169.78700 141.27100 162.60600 1.000 119.53000 312 GLU D N 1
ATOM 8038 C CA . GLU D 2 313 ? 169.32400 140.16500 161.77400 1.000 119.53000 312 GLU D CA 1
ATOM 8039 C C . GLU D 2 313 ? 169.97900 138.84800 162.17300 1.000 119.53000 312 GLU D C 1
ATOM 8040 O O . GLU D 2 313 ? 169.33200 137.79800 162.11300 1.000 119.53000 312 GLU D O 1
ATOM 8046 N N . LEU D 2 314 ? 171.25300 138.86900 162.58800 1.000 119.71000 313 LEU D N 1
ATOM 8047 C CA . LEU D 2 314 ? 171.85900 137.63300 163.08200 1.000 119.71000 313 LEU D CA 1
ATOM 8048 C C . LEU D 2 314 ? 171.20600 137.16000 164.37300 1.000 119.71000 313 LEU D C 1
ATOM 8049 O O . LEU D 2 314 ? 170.97600 135.95900 164.53900 1.000 119.71000 313 LEU D O 1
ATOM 8054 N N . LEU D 2 315 ? 170.89700 138.07100 165.30200 1.000 117.73000 314 LEU D N 1
ATOM 8055 C CA . LEU D 2 315 ? 170.20000 137.62500 166.51200 1.000 117.73000 314 LEU D CA 1
ATOM 8056 C C . LEU D 2 315 ? 168.79500 137.11600 166.20500 1.000 117.73000 314 LEU D C 1
ATOM 8057 O O . LEU D 2 315 ? 168.34600 136.13200 166.80800 1.000 117.73000 314 LEU D O 1
ATOM 8062 N N . ASP D 2 316 ? 168.10000 137.75500 165.25700 1.000 115.83000 315 ASP D N 1
ATOM 8063 C CA . ASP D 2 316 ? 166.80500 137.25300 164.79900 1.000 115.83000 315 ASP D CA 1
ATOM 8064 C C . ASP D 2 316 ? 166.94200 135.84700 164.22000 1.000 115.83000 315 ASP D C 1
ATOM 8065 O O . ASP D 2 316 ? 166.12200 134.95400 164.49700 1.000 115.83000 315 ASP D O 1
ATOM 8070 N N . TYR D 2 317 ? 168.01000 135.64000 163.44400 1.000 121.08000 316 TYR D N 1
ATOM 8071 C CA . TYR D 2 317 ? 168.27900 134.37200 162.78000 1.000 121.08000 316 TYR D CA 1
ATOM 8072 C C . TYR D 2 317 ? 168.59400 133.28400 163.79400 1.000 121.08000 316 TYR D C 1
ATOM 8073 O O . TYR D 2 317 ? 168.23900 132.11500 163.60000 1.000 121.08000 316 TYR D O 1
ATOM 8082 N N . ILE D 2 318 ? 169.28000 133.65300 164.87500 1.000 108.34000 317 ILE D N 1
ATOM 8083 C CA . ILE D 2 318 ? 169.55400 132.71000 165.95400 1.000 108.34000 317 ILE D CA 1
ATOM 8084 C C . ILE D 2 318 ? 168.26700 132.33500 166.67900 1.000 108.34000 317 ILE D C 1
ATOM 8085 O O . ILE D 2 318 ? 168.02000 131.15600 166.96300 1.000 108.34000 317 ILE D O 1
ATOM 8090 N N . VAL D 2 319 ? 167.41200 133.32100 166.97200 1.000 111.59000 318 VAL D N 1
ATOM 8091 C CA . VAL D 2 319 ? 166.32300 133.04300 167.90800 1.000 111.59000 318 VAL D CA 1
ATOM 8092 C C . VAL D 2 319 ? 165.16900 132.30000 167.22800 1.000 111.59000 318 VAL D C 1
ATOM 8093 O O . VAL D 2 319 ? 164.61500 131.35600 167.80500 1.000 111.59000 318 VAL D O 1
ATOM 8097 N N . ASN D 2 320 ? 164.78800 132.67600 166.00100 1.000 109.07000 319 ASN D N 1
ATOM 8098 C CA . ASN D 2 320 ? 163.48200 132.21000 165.53200 1.000 109.07000 319 ASN D CA 1
ATOM 8099 C C . ASN D 2 320 ? 163.49800 130.96600 164.64800 1.000 109.07000 319 ASN D C 1
ATOM 8100 O O . ASN D 2 320 ? 162.43800 130.35600 164.47300 1.000 109.07000 319 ASN D O 1
ATOM 8105 N N . GLU D 2 321 ? 164.63500 130.56100 164.09000 1.000 118.36000 320 GLU D N 1
ATOM 8106 C CA . GLU D 2 321 ? 164.53800 129.37600 163.24800 1.000 118.36000 320 GLU D CA 1
ATOM 8107 C C . GLU D 2 321 ? 165.79100 128.50300 163.36500 1.000 118.36000 320 GLU D C 1
ATOM 8108 O O . GLU D 2 321 ? 166.86300 129.02100 163.69900 1.000 118.36000 320 GLU D O 1
ATOM 8114 N N . PRO D 2 322 ? 165.68500 127.18300 163.12800 1.000 115.27000 321 PRO D N 1
ATOM 8115 C CA . PRO D 2 322 ? 166.72000 126.26500 163.61800 1.000 115.27000 321 PRO D CA 1
ATOM 8116 C C . PRO D 2 322 ? 168.03100 126.41500 162.86500 1.000 115.27000 321 PRO D C 1
ATOM 8117 O O . PRO D 2 322 ? 168.06200 126.93400 161.73600 1.000 115.27000 321 PRO D O 1
ATOM 8121 N N . PRO D 2 323 ? 169.14900 125.98300 163.46400 1.000 127.20000 322 PRO D N 1
ATOM 8122 C CA . PRO D 2 323 ? 170.44600 126.14100 162.80500 1.000 127.20000 322 PRO D CA 1
ATOM 8123 C C . PRO D 2 323 ? 170.57600 125.20300 161.61900 1.000 127.20000 322 PRO D C 1
ATOM 8124 O O . PRO D 2 323 ? 169.83600 124.21000 161.51400 1.000 127.20000 322 PRO D O 1
ATOM 8128 N N . PRO D 2 324 ? 171.49900 125.47500 160.69300 1.000 144.43000 323 PRO D N 1
ATOM 8129 C CA . PRO D 2 324 ? 171.61900 124.63500 159.49700 1.000 144.43000 323 PRO D CA 1
ATOM 8130 C C . PRO D 2 324 ? 172.31500 123.31000 159.78600 1.000 144.43000 323 PRO D C 1
ATOM 8131 O O . PRO D 2 324 ? 172.85600 123.07200 160.86600 1.000 144.43000 323 PRO D O 1
ATOM 8135 N N . LYS D 2 325 ? 172.28700 122.44100 158.77700 1.000 145.93000 324 LYS D N 1
ATOM 8136 C CA . LYS D 2 325 ? 172.91600 121.12700 158.82800 1.000 145.93000 324 LYS D CA 1
ATOM 8137 C C . LYS D 2 325 ? 174.08500 121.08600 157.85400 1.000 145.93000 324 LYS D C 1
ATOM 8138 O O . LYS D 2 325 ? 174.04200 121.71000 156.79000 1.000 145.93000 324 LYS D O 1
ATOM 8144 N N . LEU D 2 326 ? 175.13200 120.35200 158.22500 1.000 153.30000 325 LEU D N 1
ATOM 8145 C CA . LEU D 2 326 ? 176.20900 120.07300 157.28500 1.000 153.30000 325 LEU D CA 1
ATOM 8146 C C . LEU D 2 326 ? 175.81000 118.92600 156.35600 1.000 153.30000 325 LEU D C 1
ATOM 8147 O O . LEU D 2 326 ? 175.04700 118.04200 156.75600 1.000 153.30000 325 LEU D O 1
ATOM 8152 N N . PRO D 2 327 ? 176.29100 118.92700 155.11200 1.000 163.75000 326 PRO D N 1
ATOM 8153 C CA . PRO D 2 327 ? 176.04800 117.78100 154.22800 1.000 163.75000 326 PRO D CA 1
ATOM 8154 C C . PRO D 2 327 ? 176.75200 116.52700 154.72800 1.000 163.75000 326 PRO D C 1
ATOM 8155 O O . PRO D 2 327 ? 177.81300 116.58800 155.35300 1.000 163.75000 326 PRO D O 1
ATOM 8159 N N . SER D 2 328 ? 176.14100 115.37500 154.44500 1.000 172.44000 327 SER D N 1
ATOM 8160 C CA . SER D 2 328 ? 176.69300 114.11100 154.92300 1.000 172.44000 327 SER D CA 1
ATOM 8161 C C . SER D 2 328 ? 177.83600 113.61700 154.04500 1.000 172.44000 327 SER D C 1
ATOM 8162 O O . SER D 2 328 ? 178.61700 112.76100 154.47400 1.000 172.44000 327 SER D O 1
ATOM 8165 N N . GLY D 2 329 ? 177.95100 114.13500 152.82100 1.000 167.74000 328 GLY D N 1
ATOM 8166 C CA . GLY D 2 329 ? 178.95500 113.63700 151.89800 1.000 167.74000 328 GLY D CA 1
ATOM 8167 C C . GLY D 2 329 ? 180.34600 114.18800 152.12600 1.000 167.74000 328 GLY D C 1
ATOM 8168 O O . GLY D 2 329 ? 181.31200 113.64600 151.57800 1.000 167.74000 328 GLY D O 1
ATOM 8169 N N . VAL D 2 330 ? 180.47400 115.24800 152.91800 1.000 164.61000 329 VAL D N 1
ATOM 8170 C CA . VAL D 2 330 ? 181.76300 115.91200 153.08100 1.000 164.61000 329 VAL D CA 1
ATOM 8171 C C . VAL D 2 330 ? 182.43100 115.54300 154.40100 1.000 164.61000 329 VAL D C 1
ATOM 8172 O O . VAL D 2 330 ? 183.65500 115.63000 154.52500 1.000 164.61000 329 VAL D O 1
ATOM 8176 N N . PHE D 2 331 ? 181.66000 115.13100 155.40500 1.000 163.31000 330 PHE D N 1
ATOM 8177 C CA . PHE D 2 331 ? 182.21300 114.70900 156.68300 1.000 163.31000 330 PHE D CA 1
ATOM 8178 C C . PHE D 2 331 ? 181.56200 113.41200 157.14600 1.000 163.31000 330 PHE D C 1
ATOM 8179 O O . PHE D 2 331 ? 180.46900 113.05000 156.70100 1.000 163.31000 330 PHE D O 1
ATOM 8187 N N . SER D 2 332 ? 182.25700 112.71900 158.04500 1.000 169.00000 331 SER D N 1
ATOM 8188 C CA . SER D 2 332 ? 181.76500 111.47100 158.61200 1.000 169.00000 331 SER D CA 1
ATOM 8189 C C . SER D 2 332 ? 180.52800 111.71100 159.47400 1.000 169.00000 331 SER D C 1
ATOM 8190 O O . SER D 2 332 ? 180.35400 112.78100 160.06000 1.000 169.00000 331 SER D O 1
ATOM 8193 N N . LEU D 2 333 ? 179.68200 110.67500 159.56200 1.000 163.40000 332 LEU D N 1
ATOM 8194 C CA . LEU D 2 333 ? 178.32600 110.82400 160.09600 1.000 163.40000 332 LEU D CA 1
ATOM 8195 C C . LEU D 2 333 ? 178.33300 111.20600 161.57300 1.000 163.40000 332 LEU D C 1
ATOM 8196 O O . LEU D 2 333 ? 177.47700 111.97800 162.02700 1.000 163.40000 332 LEU D O 1
ATOM 8201 N N . GLU D 2 334 ? 179.29100 110.67900 162.33800 1.000 168.58000 333 GLU D N 1
ATOM 8202 C CA . GLU D 2 334 ? 179.36400 111.00400 163.75900 1.000 168.58000 333 GLU D CA 1
ATOM 8203 C C . GLU D 2 334 ? 179.72600 112.46600 163.99600 1.000 168.58000 333 GLU D C 1
ATOM 8204 O O . GLU D 2 334 ? 179.40500 113.01300 165.05400 1.000 168.58000 333 GLU D O 1
ATOM 8210 N N . PHE D 2 335 ? 180.34800 113.13000 163.01700 1.000 163.71000 334 PHE D N 1
ATOM 8211 C CA . PHE D 2 335 ? 180.60200 114.56300 163.15100 1.000 163.71000 334 PHE D CA 1
ATOM 8212 C C . PHE D 2 335 ? 179.29100 115.34700 163.07900 1.000 163.71000 334 PHE D C 1
ATOM 8213 O O . PHE D 2 335 ? 179.05600 116.26000 163.88600 1.000 163.71000 334 PHE D O 1
ATOM 8221 N N . GLN D 2 336 ? 178.41800 115.00400 162.12100 1.000 161.41000 335 GLN D N 1
ATOM 8222 C CA . GLN D 2 336 ? 177.10200 115.63700 162.08600 1.000 161.41000 335 GLN D CA 1
ATOM 8223 C C . GLN D 2 336 ? 176.27700 115.27300 163.31200 1.000 161.41000 335 GLN D C 1
ATOM 8224 O O . GLN D 2 336 ? 175.51500 116.10400 163.81400 1.000 161.41000 335 GLN D O 1
ATOM 8230 N N . ASP D 2 337 ? 176.42500 114.04600 163.81800 1.000 157.68000 336 ASP D N 1
ATOM 8231 C CA . ASP D 2 337 ? 175.75500 113.67900 165.06300 1.000 157.68000 336 ASP D CA 1
ATOM 8232 C C . ASP D 2 337 ? 176.23000 114.55300 166.22000 1.000 157.68000 336 ASP D C 1
ATOM 8233 O O . ASP D 2 337 ? 175.41800 115.05300 167.00900 1.000 157.68000 336 ASP D O 1
ATOM 8238 N N . PHE D 2 338 ? 177.54500 114.78100 166.30100 1.000 157.88000 337 PHE D N 1
ATOM 8239 C CA . PHE D 2 338 ? 178.12600 115.61800 167.34700 1.000 157.88000 337 PHE D CA 1
ATOM 8240 C C . PHE D 2 338 ? 177.59200 117.04300 167.26500 1.000 157.88000 337 PHE D C 1
ATOM 8241 O O . PHE D 2 338 ? 177.17600 117.61900 168.27800 1.000 157.88000 337 PHE D O 1
ATOM 8249 N N . VAL D 2 339 ? 177.57700 117.62600 166.06400 1.000 151.50000 338 VAL D N 1
ATOM 8250 C CA . VAL D 2 339 ? 177.17100 119.02600 165.97200 1.000 151.50000 338 VAL D CA 1
ATOM 8251 C C . VAL D 2 339 ? 175.66100 119.17000 166.16200 1.000 151.50000 338 VAL D C 1
ATOM 8252 O O . VAL D 2 339 ? 175.20200 120.11400 166.81100 1.000 151.50000 338 VAL D O 1
ATOM 8256 N N . ASN D 2 340 ? 174.86100 118.22700 165.65000 1.000 149.60000 339 ASN D N 1
ATOM 8257 C CA . ASN D 2 340 ? 173.41900 118.34000 165.83900 1.000 149.60000 339 ASN D CA 1
ATOM 8258 C C . ASN D 2 340 ? 173.00500 118.02600 167.27000 1.000 149.60000 339 ASN D C 1
ATOM 8259 O O . ASN D 2 340 ? 171.91900 118.43100 167.69700 1.000 149.60000 339 ASN D O 1
ATOM 8264 N N . LYS D 2 341 ? 173.83900 117.30800 168.02800 1.000 150.53000 340 LYS D N 1
ATOM 8265 C CA . LYS D 2 341 ? 173.62000 117.27900 169.47000 1.000 150.53000 340 LYS D CA 1
ATOM 8266 C C . LYS D 2 341 ? 174.09800 118.56500 170.13200 1.000 150.53000 340 LYS D C 1
ATOM 8267 O O . LYS D 2 341 ? 173.57100 118.95000 171.18200 1.000 150.53000 340 LYS D O 1
ATOM 8273 N N . CYS D 2 342 ? 175.08900 119.24100 169.54400 1.000 151.27000 341 CYS D N 1
ATOM 8274 C CA . CYS D 2 342 ? 175.50600 120.54100 170.05900 1.000 151.27000 341 CYS D CA 1
ATOM 8275 C C . CYS D 2 342 ? 174.62500 121.68600 169.56700 1.000 151.27000 341 CYS D C 1
ATOM 8276 O O . CYS D 2 342 ? 174.67600 122.77700 170.14300 1.000 151.27000 341 CYS D O 1
ATOM 8279 N N . LEU D 2 343 ? 173.82200 121.46600 168.52400 1.000 143.38000 342 LEU D N 1
ATOM 8280 C CA . LEU D 2 343 ? 172.93100 122.48500 167.97700 1.000 143.38000 342 LEU D CA 1
ATOM 8281 C C . LEU D 2 343 ? 171.45500 122.18000 168.22300 1.000 143.38000 342 LEU D C 1
ATOM 8282 O O . LEU D 2 343 ? 170.62400 122.35000 167.32800 1.000 143.38000 342 LEU D O 1
ATOM 8287 N N . ILE D 2 344 ? 171.11500 121.73300 169.42500 1.000 142.87000 343 ILE D N 1
ATOM 8288 C CA . ILE D 2 344 ? 169.71800 121.60300 169.82500 1.000 142.87000 343 ILE D CA 1
ATOM 8289 C C . ILE D 2 344 ? 169.25200 122.92500 170.42000 1.000 142.87000 343 ILE D C 1
ATOM 8290 O O . ILE D 2 344 ? 169.95100 123.53500 171.23600 1.000 142.87000 343 ILE D O 1
ATOM 8295 N N . LYS D 2 345 ? 168.07900 123.39400 169.98800 1.000 133.49000 344 LYS D N 1
ATOM 8296 C CA . LYS D 2 345 ? 167.53800 124.63700 170.52700 1.000 133.49000 344 LYS D CA 1
ATOM 8297 C C . LYS D 2 345 ? 167.10700 124.50400 171.98200 1.000 133.49000 344 LYS D C 1
ATOM 8298 O O . LYS D 2 345 ? 167.24600 125.46100 172.75200 1.000 133.49000 344 LYS D O 1
ATOM 8304 N N . ASN D 2 346 ? 166.58000 123.35100 172.36900 1.000 128.91000 345 ASN D N 1
ATOM 8305 C CA . ASN D 2 346 ? 166.08300 123.16000 173.72700 1.000 128.91000 345 ASN D CA 1
ATOM 8306 C C . ASN D 2 346 ? 167.26000 123.08200 174.69100 1.000 128.91000 345 ASN D C 1
ATOM 8307 O O . ASN D 2 346 ? 168.16800 122.26900 174.47700 1.000 128.91000 345 ASN D O 1
ATOM 8312 N N . PRO D 2 347 ? 167.29900 123.91300 175.73900 1.000 135.33000 346 PRO D N 1
ATOM 8313 C CA . PRO D 2 347 ? 168.42800 123.84900 176.68700 1.000 135.33000 346 PRO D CA 1
ATOM 8314 C C . PRO D 2 347 ? 168.52800 122.53300 177.43800 1.000 135.33000 346 PRO D C 1
ATOM 8315 O O . PRO D 2 347 ? 169.64000 122.07100 177.72300 1.000 135.33000 346 PRO D O 1
ATOM 8319 N N . ALA D 2 348 ? 167.39400 121.91300 177.76700 1.000 138.29000 347 ALA D N 1
ATOM 8320 C CA . ALA D 2 348 ? 167.43400 120.64900 178.49300 1.000 138.29000 347 ALA D CA 1
ATOM 8321 C C . ALA D 2 348 ? 167.84900 119.50200 177.58100 1.000 138.29000 347 ALA D C 1
ATOM 8322 O O . ALA D 2 348 ? 168.57500 118.59600 178.00500 1.000 138.29000 347 ALA D O 1
ATOM 8324 N N . GLU D 2 349 ? 167.40400 119.52600 176.32500 1.000 133.73000 348 GLU D N 1
ATOM 8325 C CA . GLU D 2 349 ? 167.71400 118.44800 175.39800 1.000 133.73000 348 GLU D CA 1
ATOM 8326 C C . GLU D 2 349 ? 169.15000 118.48500 174.89500 1.000 133.73000 348 GLU D C 1
ATOM 8327 O O . GLU D 2 349 ? 169.60800 117.48600 174.33000 1.000 133.73000 348 GLU D O 1
ATOM 8333 N N . ARG D 2 350 ? 169.86400 119.59400 175.07700 1.000 136.14000 349 ARG D N 1
ATOM 8334 C CA . ARG D 2 350 ? 171.27700 119.62700 174.72600 1.000 136.14000 349 ARG D CA 1
ATOM 8335 C C . ARG D 2 350 ? 172.07600 118.71400 175.64200 1.000 136.14000 349 ARG D C 1
ATOM 8336 O O . ARG D 2 350 ? 171.86300 118.68000 176.85700 1.000 136.14000 349 ARG D O 1
ATOM 8344 N N . ALA D 2 351 ? 172.99400 117.96300 175.04300 1.000 147.50000 350 ALA D N 1
ATOM 8345 C CA . ALA D 2 351 ? 173.83400 117.05200 175.80100 1.000 147.50000 350 ALA D CA 1
ATOM 8346 C C . ALA D 2 351 ? 174.83400 117.82800 176.64900 1.000 147.50000 350 ALA D C 1
ATOM 8347 O O . ALA D 2 351 ? 175.44400 118.79600 176.18900 1.000 147.50000 350 ALA D O 1
ATOM 8349 N N . ASP D 2 352 ? 174.98400 117.40900 177.90100 1.000 157.90000 351 ASP D N 1
ATOM 8350 C CA . ASP D 2 352 ? 175.91600 118.04500 178.81900 1.000 157.90000 351 ASP D CA 1
ATOM 8351 C C . ASP D 2 352 ? 177.30400 117.42300 178.65800 1.000 157.90000 351 ASP D C 1
ATOM 8352 O O . ASP D 2 352 ? 177.51100 116.53600 177.82700 1.000 157.90000 351 ASP D O 1
ATOM 8357 N N . LEU D 2 353 ? 178.26000 117.87500 179.47900 1.000 158.01000 352 LEU D N 1
ATOM 8358 C CA . LEU D 2 353 ? 179.67000 117.53600 179.28100 1.000 158.01000 352 LEU D CA 1
ATOM 8359 C C . LEU D 2 353 ? 179.92500 116.03900 179.42100 1.000 158.01000 352 LEU D C 1
ATOM 8360 O O . LEU D 2 353 ? 180.70200 115.45800 178.65000 1.000 158.01000 352 LEU D O 1
ATOM 8365 N N . LYS D 2 354 ? 179.26600 115.39500 180.38700 1.000 162.64000 353 LYS D N 1
ATOM 8366 C CA . LYS D 2 354 ? 179.43500 113.95700 180.57200 1.000 162.64000 353 LYS D CA 1
ATOM 8367 C C . LYS D 2 354 ? 178.86600 113.17100 179.39600 1.000 162.64000 353 LYS D C 1
ATOM 8368 O O . LYS D 2 354 ? 179.29100 112.04000 179.13500 1.000 162.64000 353 LYS D O 1
ATOM 8374 N N . GLN D 2 355 ? 177.90800 113.75200 178.67000 1.000 152.27000 354 GLN D N 1
ATOM 8375 C CA . GLN D 2 355 ? 177.38100 113.08500 177.48600 1.000 152.27000 354 GLN D CA 1
ATOM 8376 C C . GLN D 2 355 ? 178.34000 113.20900 176.30700 1.000 152.27000 354 GLN D C 1
ATOM 8377 O O . GLN D 2 355 ? 178.51800 112.25400 175.54200 1.000 152.27000 354 GLN D O 1
ATOM 8383 N N . LEU D 2 356 ? 178.97200 114.37700 176.13700 1.000 165.14000 355 LEU D N 1
ATOM 8384 C CA . LEU D 2 356 ? 179.92700 114.52100 175.04000 1.000 165.14000 355 LEU D CA 1
ATOM 8385 C C . LEU D 2 356 ? 181.24000 113.80300 175.32000 1.000 165.14000 355 LEU D C 1
ATOM 8386 O O . LEU D 2 356 ? 181.97900 113.49600 174.38100 1.000 165.14000 355 LEU D O 1
ATOM 8391 N N . MET D 2 357 ? 181.57200 113.53700 176.58700 1.000 163.48000 356 MET D N 1
ATOM 8392 C CA . MET D 2 357 ? 182.82000 112.81500 176.82900 1.000 163.48000 356 MET D CA 1
ATOM 8393 C C . MET D 2 357 ? 182.70400 111.31700 176.56000 1.000 163.48000 356 MET D C 1
ATOM 8394 O O . MET D 2 357 ? 183.72200 110.61700 176.59100 1.000 163.48000 356 MET D O 1
ATOM 8399 N N . VAL D 2 358 ? 181.50000 110.80500 176.29800 1.000 166.27000 357 VAL D N 1
ATOM 8400 C CA . VAL D 2 358 ? 181.31800 109.39900 175.95000 1.000 166.27000 357 VAL D CA 1
ATOM 8401 C C . VAL D 2 358 ? 180.78700 109.22500 174.53000 1.000 166.27000 357 VAL D C 1
ATOM 8402 O O . VAL D 2 358 ? 180.38700 108.11900 174.15300 1.000 166.27000 357 VAL D O 1
ATOM 8406 N N . HIS D 2 359 ? 180.78700 110.28700 173.72900 1.000 163.02000 358 HIS D N 1
ATOM 8407 C CA . HIS D 2 359 ? 180.31400 110.20500 172.35500 1.000 163.02000 358 HIS D CA 1
ATOM 8408 C C . HIS D 2 359 ? 181.37700 109.50100 171.50900 1.000 163.02000 358 HIS D C 1
ATOM 8409 O O . HIS D 2 359 ? 182.53700 109.39400 171.90900 1.000 163.02000 358 HIS D O 1
ATOM 8416 N N . ALA D 2 360 ? 180.96100 108.94000 170.37100 1.000 162.47000 359 ALA D N 1
ATOM 8417 C CA . ALA D 2 360 ? 181.88800 108.15600 169.55300 1.000 162.47000 359 ALA D CA 1
ATOM 8418 C C . ALA D 2 360 ? 183.00500 109.02300 168.97700 1.000 162.47000 359 ALA D C 1
ATOM 8419 O O . ALA D 2 360 ? 184.14400 108.56100 168.80800 1.000 162.47000 359 ALA D O 1
ATOM 8421 N N . PHE D 2 361 ? 182.69300 110.28500 168.67800 1.000 166.46000 360 PHE D N 1
ATOM 8422 C CA . PHE D 2 361 ? 183.65700 111.16500 168.03000 1.000 166.46000 360 PHE D CA 1
ATOM 8423 C C . PHE D 2 361 ? 184.81500 111.50100 168.96400 1.000 166.46000 360 PHE D C 1
ATOM 8424 O O . PHE D 2 361 ? 185.96700 111.58100 168.52300 1.000 166.46000 360 PHE D O 1
ATOM 8432 N N . ILE D 2 362 ? 184.54100 111.68000 170.26000 1.000 173.07000 361 ILE D N 1
ATOM 8433 C CA . ILE D 2 362 ? 185.62500 112.04100 171.16800 1.000 173.07000 361 ILE D CA 1
ATOM 8434 C C . ILE D 2 362 ? 186.55600 110.85000 171.39300 1.000 173.07000 361 ILE D C 1
ATOM 8435 O O . ILE D 2 362 ? 187.77600 111.02000 171.48200 1.000 173.07000 361 ILE D O 1
ATOM 8440 N N . LYS D 2 363 ? 186.01600 109.62100 171.43900 1.000 173.53000 362 LYS D N 1
ATOM 8441 C CA . LYS D 2 363 ? 186.90700 108.48100 171.64100 1.000 173.53000 362 LYS D CA 1
ATOM 8442 C C . LYS D 2 363 ? 187.69400 108.15800 170.37700 1.000 173.53000 362 LYS D C 1
ATOM 8443 O O . LYS D 2 363 ? 188.85100 107.73000 170.46600 1.000 173.53000 362 LYS D O 1
ATOM 8449 N N . ARG D 2 364 ? 187.11000 108.37100 169.19100 1.000 179.30000 363 ARG D N 1
ATOM 8450 C CA . ARG D 2 364 ? 187.92000 108.15500 167.99400 1.000 179.30000 363 ARG D CA 1
ATOM 8451 C C . ARG D 2 364 ? 188.96300 109.25700 167.83000 1.000 179.30000 363 ARG D C 1
ATOM 8452 O O . ARG D 2 364 ? 190.06200 109.00000 167.32800 1.000 179.30000 363 ARG D O 1
ATOM 8460 N N . SER D 2 365 ? 188.65200 110.48400 168.26500 1.000 182.94000 364 SER D N 1
ATOM 8461 C CA . SER D 2 365 ? 189.62800 111.56500 168.16900 1.000 182.94000 364 SER D CA 1
ATOM 8462 C C . SER D 2 365 ? 190.75500 111.38300 169.17800 1.000 182.94000 364 SER D C 1
ATOM 8463 O O . SER D 2 365 ? 191.92000 111.67200 168.87700 1.000 182.94000 364 SER D O 1
ATOM 8466 N N . ASP D 2 366 ? 190.42800 110.90900 170.38200 1.000 188.51000 365 ASP D N 1
ATOM 8467 C CA . ASP D 2 366 ? 191.45700 110.62900 171.37600 1.000 188.51000 365 ASP D CA 1
ATOM 8468 C C . ASP D 2 366 ? 192.27400 109.40500 170.98500 1.000 188.51000 365 ASP D C 1
ATOM 8469 O O . ASP D 2 366 ? 193.45700 109.30300 171.33000 1.000 188.51000 365 ASP D O 1
ATOM 8474 N N . ALA D 2 367 ? 191.65800 108.46300 170.26600 1.000 188.23000 366 ALA D N 1
ATOM 8475 C CA . ALA D 2 367 ? 192.40000 107.31200 169.76700 1.000 188.23000 366 ALA D CA 1
ATOM 8476 C C . ALA D 2 367 ? 193.31400 107.69000 168.60900 1.000 188.23000 366 ALA D C 1
ATOM 8477 O O . ALA D 2 367 ? 194.33800 107.03200 168.39200 1.000 188.23000 366 ALA D O 1
ATOM 8479 N N . GLU D 2 368 ? 192.96100 108.73000 167.85400 1.000 196.57000 367 GLU D N 1
ATOM 8480 C CA . GLU D 2 368 ? 193.79700 109.17300 166.74600 1.000 196.57000 367 GLU D CA 1
ATOM 8481 C C . GLU D 2 368 ? 195.09000 109.79900 167.25100 1.000 196.57000 367 GLU D C 1
ATOM 8482 O O . GLU D 2 368 ? 195.10000 110.54600 168.23300 1.000 196.57000 367 GLU D O 1
ATOM 8488 N N . GLU D 2 369 ? 196.18700 109.48700 166.56700 1.000 214.12000 368 GLU D N 1
ATOM 8489 C CA . GLU D 2 369 ? 197.48800 110.09900 166.81200 1.000 214.12000 368 GLU D CA 1
ATOM 8490 C C . GLU D 2 369 ? 197.79100 111.00200 165.62300 1.000 214.12000 368 GLU D C 1
ATOM 8491 O O . GLU D 2 369 ? 198.03300 110.51700 164.51200 1.000 214.12000 368 GLU D O 1
ATOM 8497 N N . VAL D 2 370 ? 197.76200 112.31300 165.85300 1.000 215.04000 369 VAL D N 1
ATOM 8498 C CA . VAL D 2 370 ? 197.86900 113.30800 164.79400 1.000 215.04000 369 VAL D CA 1
ATOM 8499 C C . VAL D 2 370 ? 199.07400 114.19600 165.06900 1.000 215.04000 369 VAL D C 1
ATOM 8500 O O . VAL D 2 370 ? 199.26700 114.66600 166.19600 1.000 215.04000 369 VAL D O 1
ATOM 8504 N N . ASP D 2 371 ? 199.88500 114.42400 164.03300 1.000 224.14000 370 ASP D N 1
ATOM 8505 C CA . ASP D 2 371 ? 201.02200 115.34600 164.09700 1.000 224.14000 370 ASP D CA 1
ATOM 8506 C C . ASP D 2 371 ? 200.55400 116.80200 163.96400 1.000 224.14000 370 ASP D C 1
ATOM 8507 O O . ASP D 2 371 ? 200.89500 117.53600 163.03400 1.000 224.14000 370 ASP D O 1
ATOM 8512 N N . PHE D 2 372 ? 199.77300 117.22100 164.96500 1.000 221.88000 371 PHE D N 1
ATOM 8513 C CA . PHE D 2 372 ? 199.20400 118.56600 164.98900 1.000 221.88000 371 PHE D CA 1
ATOM 8514 C C . PHE D 2 372 ? 200.28300 119.63800 165.08700 1.000 221.88000 371 PHE D C 1
ATOM 8515 O O . PHE D 2 372 ? 200.20500 120.66800 164.40300 1.000 221.88000 371 PHE D O 1
ATOM 8523 N N . ALA D 2 373 ? 201.30000 119.41000 165.92400 1.000 223.28000 372 ALA D N 1
ATOM 8524 C CA . ALA D 2 373 ? 202.39100 120.37100 166.06300 1.000 223.28000 372 ALA D CA 1
ATOM 8525 C C . ALA D 2 373 ? 203.17800 120.50700 164.76400 1.000 223.28000 372 ALA D C 1
ATOM 8526 O O . ALA D 2 373 ? 203.50600 121.62100 164.33400 1.000 223.28000 372 ALA D O 1
ATOM 8528 N N . GLY D 2 374 ? 203.47000 119.37900 164.11400 1.000 223.70000 373 GLY D N 1
ATOM 8529 C CA . GLY D 2 374 ? 204.17500 119.42800 162.84400 1.000 223.70000 373 GLY D CA 1
ATOM 8530 C C . GLY D 2 374 ? 203.36900 120.10600 161.75300 1.000 223.70000 373 GLY D C 1
ATOM 8531 O O . GLY D 2 374 ? 203.91300 120.86900 160.95000 1.000 223.70000 373 GLY D O 1
ATOM 8532 N N . TRP D 2 375 ? 202.05500 119.86500 161.73000 1.000 223.82000 374 TRP D N 1
ATOM 8533 C CA . TRP D 2 375 ? 201.21800 120.47600 160.70400 1.000 223.82000 374 TRP D CA 1
ATOM 8534 C C . TRP D 2 375 ? 201.08900 121.97800 160.92600 1.000 223.82000 374 TRP D C 1
ATOM 8535 O O . TRP D 2 375 ? 201.09700 122.75200 159.96200 1.000 223.82000 374 TRP D O 1
ATOM 8546 N N . LEU D 2 376 ? 200.99200 122.41900 162.18500 1.000 221.20000 375 LEU D N 1
ATOM 8547 C CA . LEU D 2 376 ? 200.89600 123.85600 162.42900 1.000 221.20000 375 LEU D CA 1
ATOM 8548 C C . LEU D 2 376 ? 202.22400 124.55000 162.14600 1.000 221.20000 375 LEU D C 1
ATOM 8549 O O . LEU D 2 376 ? 202.24100 125.69200 161.67300 1.000 221.20000 375 LEU D O 1
ATOM 8554 N N . CYS D 2 377 ? 203.34800 123.88100 162.43300 1.000 229.61000 376 CYS D N 1
ATOM 8555 C CA . CYS D 2 377 ? 204.64600 124.46600 162.10500 1.000 229.61000 376 CYS D CA 1
ATOM 8556 C C . CYS D 2 377 ? 204.86500 124.51700 160.59800 1.000 229.61000 376 CYS D C 1
ATOM 8557 O O . CYS D 2 377 ? 205.52500 125.43100 160.09100 1.000 229.61000 376 CYS D O 1
ATOM 8560 N N . SER D 2 378 ? 204.32700 123.53800 159.86700 1.000 222.60000 377 SER D N 1
ATOM 8561 C CA . SER D 2 378 ? 204.35600 123.60800 158.41000 1.000 222.60000 377 SER D CA 1
ATOM 8562 C C . SER D 2 378 ? 203.45600 124.72600 157.89800 1.000 222.60000 377 SER D C 1
ATOM 8563 O O . SER D 2 378 ? 203.75700 125.36200 156.88100 1.000 222.60000 377 SER D O 1
ATOM 8566 N N . THR D 2 379 ? 202.33600 124.96700 158.58500 1.000 226.76000 378 THR D N 1
ATOM 8567 C CA . THR D 2 379 ? 201.42700 126.03700 158.18500 1.000 226.76000 378 THR D CA 1
ATOM 8568 C C . THR D 2 379 ? 202.05400 127.41000 158.39800 1.000 226.76000 378 THR D C 1
ATOM 8569 O O . THR D 2 379 ? 201.98400 128.27700 157.51900 1.000 226.76000 378 THR D O 1
ATOM 8573 N N . ILE D 2 380 ? 202.67600 127.62700 159.55500 1.000 227.77000 379 ILE D N 1
ATOM 8574 C CA . ILE D 2 380 ? 203.27300 128.92500 159.84100 1.000 227.77000 379 ILE D CA 1
ATOM 8575 C C . ILE D 2 380 ? 204.65900 129.05700 159.20400 1.000 227.77000 379 ILE D C 1
ATOM 8576 O O . ILE D 2 380 ? 205.10300 130.17400 158.91500 1.000 227.77000 379 ILE D O 1
ATOM 8581 N N . GLY D 2 381 ? 205.33200 127.94000 158.93200 1.000 228.71000 380 GLY D N 1
ATOM 8582 C CA . GLY D 2 381 ? 206.63400 127.97200 158.29600 1.000 228.71000 380 GLY D CA 1
ATOM 8583 C C . GLY D 2 381 ? 207.72700 128.55100 159.17000 1.000 228.71000 380 GLY D C 1
ATOM 8584 O O . GLY D 2 381 ? 208.39500 129.51300 158.78100 1.000 228.71000 380 GLY D O 1
ATOM 8585 N N . LEU D 2 382 ? 207.92100 127.97400 160.35300 1.000 242.14000 381 LEU D N 1
ATOM 8586 C CA . LEU D 2 382 ? 208.92600 128.44200 161.29400 1.000 242.14000 381 LEU D CA 1
ATOM 8587 C C . LEU D 2 382 ? 209.86000 127.29700 161.65700 1.000 242.14000 381 LEU D C 1
ATOM 8588 O O . LEU D 2 382 ? 209.48400 126.12200 161.62400 1.000 242.14000 381 LEU D O 1
ATOM 8593 N N . ASN D 2 383 ? 211.09200 127.65700 162.00900 1.000 247.45000 382 ASN D N 1
ATOM 8594 C CA . ASN D 2 383 ? 212.15000 126.70700 162.34000 1.000 247.45000 382 ASN D CA 1
ATOM 8595 C C . ASN D 2 383 ? 212.73700 127.02300 163.71000 1.000 247.45000 382 ASN D C 1
ATOM 8596 O O . ASN D 2 383 ? 213.95600 127.07300 163.89200 1.000 247.45000 382 ASN D O 1
ATOM 8601 N N . GLN D 2 384 ? 211.85200 127.23600 164.68800 1.000 217.66000 383 GLN D N 1
ATOM 8602 C CA . GLN D 2 384 ? 212.19900 127.60900 166.06800 1.000 217.66000 383 GLN D CA 1
ATOM 8603 C C . GLN D 2 384 ? 213.08000 128.85400 166.14500 1.000 217.66000 383 GLN D C 1
ATOM 8604 O O . GLN D 2 384 ? 212.62700 129.92100 166.56100 1.000 217.66000 383 GLN D O 1
#

InterPro domains:
  IPR000719 Protein kinase domain [PS50011] (349-609)
  IPR000719 Protein kinase domain [SM00220] (349-609)
  IPR001245 Serine-threonine/tyrosine-protein kinase, catalytic domain [PF07714] (351-605)
  IPR002219 Protein kinase C-like, phorbol ester/diacylglycerol-binding domain [PF00130] (139-185)
  IPR002219 Protein kinase C-like, phorbol ester/diacylglycerol-binding domain [PS00479] (139-184)
  IPR002219 Protein kinase C-like, phorbol ester/diacylglycerol-binding domain [PS50081] (138-184)
  IPR002219 Protein kinase C-like, phorbol ester/diacylglycerol-binding domain [SM00109] (139-184)
  IPR003116 Raf-like Ras-binding [PF02196] (57-130)
  IPR003116 Raf-like Ras-binding [PS50898] (56-131)
  IPR003116 Raf-like Ras-binding [SM00455] (56-131)
  IPR008271 Serine/threonine-protein kinase, active site [PS00108] (464-476)
  IPR011009 Protein kinase-like domain superfamily [SSF56112] (344-611)
  IPR017441 Protein kinase, ATP binding site [PS00107] (355-375)
  IPR020454 Diacylglycerol/phorbol-ester binding [PR00008] (136-150)
  IPR020454 Diacylglycerol/phorbol-ester binding [PR00008] (152-161)
  IPR020454 Diacylglycerol/phorbol-ester binding [PR00008] (161-172)
  IPR020454 Diacylglycerol/phorbol-ester binding [PR00008] (173-185)
  IPR029071 Ubiquitin-like domain superfamily [SSF54236] (56-131)
  IPR046349 C1-like domain superfamily [SSF57889] (130-184)
  IPR051681 Serine/Threonine Kinases and Pseudokinases [PTHR44329] (259-609)

GO terms:
  GO:0005737 cytoplasm (C, IDA)
  GO:0005886 plasma membrane (C, IDA)
  GO:0005794 Golgi apparatus (C, IPI)
  GO:0106310 protein serine kinase activity (F, EXP)
  GO:0035023 regulation of Rho protein signal transduction (P, TAS)
  GO:0042060 wound healing (P, TAS)
  GO:0042981 regulation of apoptotic process (P, TAS)
  GO:0045595 regulation of cell differentiation (P, TAS)
  GO:0005515 protein binding (F, IPI)
  GO:0004672 protein kinase activity (F, TAS)
  GO:0005741 mitochondrial outer membrane (C, TAS)
  GO:0006468 protein phosphorylation (P, TAS)
  GO:0007165 signal transduction (P, TAS)
  GO:0004672 protein kinase activity (F, EXP)
  GO:0005829 cytosol (C, TAS)
  GO:0005886 plasma membrane (C, TAS)
  GO:0060333 type II interferon-mediated signaling pathway (P, TAS)
  GO:0042802 identical protein binding (F, IPI)
  GO:0010856 adenylate cyclase activator activity (F, IDA)
  GO:0008285 negative regulation of cell population proliferation (P, IDA)